Protein AF-A0A2H0FRG3-F1 (afdb_monomer_lite)

Sequence (1193 aa):
MKNILVAFLMLCFSNLIAKDKNEIYLINPIETPHGILLTNNFESTLYLLNNGNLEELISAPGCGRYIQVSPSGQLIGFKLIDSKTKLQAPAIYDLEKRTFTKLFDFVKNSGQVSFSSNNKIAFTIENELFIINGNEAIKFDFGFYTNRATISPNGKSVVFSNEQSELSILDLESQSIQKISDGEIEYFNATWSPNNLMLAFQSVDAKINLYNLNSQNISFVGNGENPKWKSDSKSIVFFNKEIDFENVRLINSDIFEYNIEKSELSKITDSQNSFEMNPNYSQNGNIIYQNYSNNEIIQINSKSNSETIFRLEKNLEANIFYSNNKLENPDQIKGLEQWQHIHQVFSSRDSGPWIKDPVNGRHQGYLACGATSAMEIIASYNILPPDPIYTHGYTSQYGKYLSDVYTYNNYTYNNFTINPNGNPGFTSGAHGYMWNNGSPNSNSEEFFEKHGIDATHSASITWAKVKAELDMEFPYMLCTTSLTDGHIVVAIGQYGDGHSLYCNDPYGDKNAGNYGGILNGKNAIYDWADANTGHITITPVVWGVTARYTRTLKIVNTYPADNETDVSTSVNPQINFYGEVNPFTVESKIQLFDNSGFPLLINYDLSKCADGTVTIIPTQKLKENSTYSMIIYNGIEGANGILSNQNTKITFTTGESFDVVGSVLDNFEAINDWQMLTSGVDANATFMTIGNENVFSGSNSAKLDYKFTTSSGGYTRILYSPELVLDLHNENSVGIWVFGDNSESILQYWFTDQNSTLLMGFQGTINWVGWKFRTFDLGSIENVSSLKFNSFAIRQAVSGKNSGTLFFDNLTLFNTPLQIVSLFPENNESNISVDASIVLEFNKPVDGASVENAIQIVPQINGVFLWNSENTILTFKPNSIFEANTNYFVAVDTSANSLSGVKLNSKVTFSFKTERNSLSLNSVYPENESRNVSIKPDIILSFDGAISSLTLPGNVLFQDSDGNNIQISVDQSEYASGKVKFSPANPLAESSVYKIVLSEKVGDTKGLTLNQNFEFTFITEANKYVTGTIYDTFESNSGWSNPTETENSVGLDNLLSQFIISNAKFKNGKYSGKLAYKFLGIDAVCRTSNNGFPKLSTDIDFGIWIYGDNSQNVLEYWFVNDNSSIEKIVVDTINWTGWKLKSIVPSYFTNSDSLKLNSVVIKQTELGNNSGAIYLDDLQSDIVLILSVNDSK

Radius of gyration: 36.74 Å; chains: 1; bounding box: 86×92×99 Å

Foldseek 3Di:
DVVVVVVVVVVVCVVPVQPDDQLWFWFAWDDAPLATWIAILLCQWIWGQDPQDIHTLDGAFNFNPPWDAEPNRFKIWGKHADLPVLWIFTKIAGSVVSDIDTPDDTAQDKATWEAALQGWIWIDGAQWIWTDDPPDIDIDGLVGDWRAFYAYNVRQKTWTQHPLQFIWIQGPPVRDIGTLDDSLWHWFPWDAQNVRQKIWIATLQQWIWMAGPVVSDIDTQGGFDDWEADNVSQKIKTKHFDFPLLQLATQEMFIWMQGPVVRDIDTLDDDGPWHWHNWYADPVRWIWTATPNQSFIWTAGPVRDIDTPYGDPDRDDPPQSPQDPPVPPLCPPPLQVLFDFAAQCFLEQQDDPCCPPPQQHHADSVQQQLLRQLQRQLVSLVLDFFDWDHGPHDIDRNSCQSTHWDDDLNDIQRAFDADPVRHGHGGTHSNNQQNPVHHSLPRVCVVLVSSVWHKDKDQRDDLNVQQLCLVVQWKKWWWFPSLDNTGIWIFRHADRSRQKTQIQGNQAASSNSPTNNDDHSHRHIAGERSDRSSGHHRGSTRMIMTTDDDLAWAFPAKPVGFAAEQAALQAWIKTATDAAWDPVFFPVFKWKAWPVRHTFDWDWDCVCSRRRMITIGGPDRHDAQTKMKMKGHWAGAGPVGHIHDDIDIGMYTHHDDPPFPFAQPDFAPDCPQKDKDWDQWDPVQWDKDWDQPQHPDDRIWIKTWTFGNDLFWIKMKIWGPPWAWDDDDLFKKKKKKKAADQFQWKKWWWKAAPVRDIDTFDIDTRRGGGIDIDMGRPNVDPDGPIITGTIMMTTDDNPGDRIDMMIIGGGGIGGDAKEFPDWPPDFAAEAAALFDKIKTFIPAAWPVVQQVVQKDKPVDFDFDWDADPRNGMTITGTPGGHDAQDKMKMKGQQSTAHPVGRTYPHIDIGIYTHHHQAKAWPDWPPAFAAEAAALKFKIKTAIPAAWDPVQPVVQKFKAFPVRDGFAKDWDPPCNRVRMTIIIGPDGHDAQGKMKIKGAQSGDHPVRHGNNHIDMGMYTHHDPFKDAAAFPDFLPDPPAKDFQVPDPPQPQWDPVFFGWDWDQPDHDDDRIWIKGKTAGRDAFGKRKIWGQPFDKDFLQKKWWWWKFADLFQWWKWWWKAAPVRDIFIGTQDGRNTGDIDIGIDRRVVRDPGRIITTTIIMTTADPSGDSIDMMTIGRTHIRMDGPDDPPPPD

Structure (mmCIF, N/CA/C/O backbone):
data_AF-A0A2H0FRG3-F1
#
_entry.id   AF-A0A2H0FRG3-F1
#
loop_
_atom_site.group_PDB
_atom_site.id
_atom_site.type_symbol
_atom_site.label_atom_id
_atom_site.label_alt_id
_atom_site.label_comp_id
_atom_site.label_asym_id
_atom_site.label_entity_id
_atom_site.label_seq_id
_atom_site.pdbx_PDB_ins_code
_atom_site.Cartn_x
_atom_site.Cartn_y
_atom_site.Cartn_z
_atom_site.occupancy
_atom_site.B_iso_or_equiv
_atom_site.auth_seq_id
_atom_site.auth_comp_id
_atom_site.auth_asym_id
_atom_site.auth_atom_id
_atom_site.pdbx_PDB_model_num
ATOM 1 N N . MET A 1 1 ? 24.159 33.393 44.297 1.00 29.38 1 MET A N 1
ATOM 2 C CA . MET A 1 1 ? 24.444 32.057 44.878 1.00 29.38 1 MET A CA 1
ATOM 3 C C . MET A 1 1 ? 23.384 30.999 44.549 1.00 29.38 1 MET A C 1
ATOM 5 O O . MET A 1 1 ? 23.794 29.885 44.265 1.00 29.38 1 MET A O 1
ATOM 9 N N . LYS A 1 2 ? 22.074 31.308 44.479 1.00 24.69 2 LYS A N 1
ATOM 10 C CA . LYS A 1 2 ? 21.036 30.341 44.038 1.00 24.69 2 LYS A CA 1
ATOM 11 C C . LYS A 1 2 ? 21.211 29.820 42.594 1.00 24.69 2 LYS A C 1
ATOM 13 O O . LYS A 1 2 ? 21.033 28.632 42.374 1.00 24.69 2 LYS A O 1
ATOM 18 N N . ASN A 1 3 ? 21.695 30.643 41.658 1.00 28.20 3 ASN A N 1
ATOM 19 C CA . ASN A 1 3 ? 21.926 30.216 40.260 1.00 28.20 3 ASN A CA 1
ATOM 20 C C . ASN A 1 3 ? 23.206 29.378 40.057 1.00 28.20 3 ASN A C 1
ATOM 22 O O . ASN A 1 3 ? 23.364 28.733 39.029 1.00 28.20 3 ASN A O 1
ATOM 26 N N . ILE A 1 4 ? 24.113 29.359 41.043 1.00 29.39 4 ILE A N 1
ATOM 27 C CA . ILE A 1 4 ? 25.361 28.576 40.989 1.00 29.39 4 ILE A CA 1
ATOM 28 C C . ILE A 1 4 ? 25.097 27.121 41.408 1.00 29.39 4 ILE A C 1
ATOM 30 O O . ILE A 1 4 ? 25.726 26.208 40.883 1.00 29.39 4 ILE A O 1
ATOM 34 N N . LEU A 1 5 ? 24.116 26.892 42.292 1.00 26.34 5 LEU A N 1
ATOM 35 C CA . LEU A 1 5 ? 23.714 25.543 42.699 1.00 26.34 5 LEU A CA 1
ATOM 36 C C . LEU A 1 5 ? 22.980 24.802 41.566 1.00 26.34 5 LEU A C 1
ATOM 38 O O . LEU A 1 5 ? 23.221 23.619 41.365 1.00 26.34 5 LEU A O 1
ATOM 42 N N . VAL A 1 6 ? 22.162 25.513 40.779 1.00 32.22 6 VAL A N 1
ATOM 43 C CA . VAL A 1 6 ? 21.428 24.952 39.626 1.00 32.22 6 VAL A CA 1
ATOM 44 C C . VAL A 1 6 ? 22.388 24.506 38.512 1.00 32.22 6 VAL A C 1
ATOM 46 O O . VAL A 1 6 ? 22.225 23.423 37.962 1.00 32.22 6 VAL A O 1
ATOM 49 N N . ALA A 1 7 ? 23.455 25.268 38.245 1.00 29.62 7 ALA A N 1
ATOM 50 C CA . ALA A 1 7 ? 24.466 24.902 37.247 1.00 29.62 7 ALA A CA 1
ATOM 51 C C . ALA A 1 7 ? 25.395 23.754 37.700 1.00 29.62 7 ALA A C 1
ATOM 53 O O . ALA A 1 7 ? 25.840 22.958 36.876 1.00 29.62 7 ALA A O 1
ATOM 54 N N . PHE A 1 8 ? 25.674 23.626 39.004 1.00 26.48 8 PHE A N 1
ATOM 55 C CA . PHE A 1 8 ? 26.474 22.510 39.528 1.00 26.48 8 PHE A CA 1
ATOM 56 C C . PHE A 1 8 ? 25.659 21.205 39.622 1.00 26.48 8 PHE A C 1
ATOM 58 O O . PHE A 1 8 ? 26.207 20.123 39.425 1.00 26.48 8 PHE A O 1
ATOM 65 N N . LEU A 1 9 ? 24.337 21.298 39.824 1.00 28.34 9 LEU A N 1
ATOM 66 C CA . LEU A 1 9 ? 23.408 20.166 39.710 1.00 28.34 9 LEU A CA 1
ATOM 67 C C . LEU A 1 9 ? 23.249 19.679 38.250 1.00 28.34 9 LEU A C 1
ATOM 69 O O . LEU A 1 9 ? 23.173 18.471 38.036 1.00 28.34 9 LEU A O 1
ATOM 73 N N . MET A 1 10 ? 23.329 20.562 37.240 1.00 33.84 10 MET A N 1
ATOM 74 C CA . MET A 1 10 ? 23.322 20.176 35.809 1.00 33.84 10 MET A CA 1
ATOM 75 C C . MET A 1 10 ? 24.517 19.293 35.384 1.00 33.84 10 MET A C 1
ATOM 77 O O . MET A 1 10 ? 24.381 18.454 34.491 1.00 33.84 10 MET A O 1
ATOM 81 N N . LEU A 1 11 ? 25.686 19.445 36.021 1.00 29.55 11 LEU A N 1
ATOM 82 C CA . LEU A 1 11 ? 26.899 18.667 35.708 1.00 29.55 11 LEU A CA 1
ATOM 83 C C . LEU A 1 11 ? 26.908 17.267 36.339 1.00 29.55 11 LEU A C 1
ATOM 85 O O . LEU A 1 11 ? 27.545 16.360 35.800 1.00 29.55 11 LEU A O 1
ATOM 89 N N . CYS A 1 12 ? 26.188 17.083 37.447 1.00 25.30 12 CYS A N 1
ATOM 90 C CA . CYS A 1 12 ? 26.030 15.775 38.078 1.00 25.30 12 CYS A CA 1
ATOM 91 C C . CYS A 1 12 ? 24.856 14.988 37.483 1.00 25.30 12 CYS A C 1
ATOM 93 O O . CYS A 1 12 ? 24.978 13.779 37.338 1.00 25.30 12 CYS A O 1
ATOM 95 N N . PHE A 1 13 ? 23.763 15.630 37.055 1.00 27.58 13 PHE A N 1
ATOM 96 C CA . PHE A 1 13 ? 22.632 14.898 36.470 1.00 27.58 13 PHE A CA 1
ATOM 97 C C . PHE A 1 13 ? 22.885 14.420 35.030 1.00 27.58 13 PHE A C 1
ATOM 99 O O . PHE A 1 13 ? 22.514 13.302 34.700 1.00 27.58 13 PHE A O 1
ATOM 106 N N . SER A 1 14 ? 23.617 15.164 34.195 1.00 31.12 14 SER A N 1
ATOM 107 C CA . SER A 1 14 ? 23.943 14.696 32.832 1.00 31.12 14 SER A CA 1
ATOM 108 C C . SER A 1 14 ? 24.952 13.534 32.789 1.00 31.12 14 SER A C 1
ATOM 110 O O . SER A 1 14 ? 24.927 12.747 31.850 1.00 31.12 14 SER A O 1
ATOM 112 N N . ASN A 1 15 ? 25.796 13.370 33.818 1.00 25.81 15 ASN A N 1
ATOM 113 C CA . ASN A 1 15 ? 26.739 12.245 33.921 1.00 25.81 15 ASN A CA 1
ATOM 114 C C . ASN A 1 15 ? 26.262 11.091 34.826 1.00 25.81 15 ASN A C 1
ATOM 116 O O . ASN A 1 15 ? 26.867 10.022 34.773 1.00 25.81 15 ASN A O 1
ATOM 120 N N . LEU A 1 16 ? 25.205 11.268 35.634 1.00 23.33 16 LEU A N 1
ATOM 121 C CA . LEU A 1 16 ? 24.588 10.171 36.400 1.00 23.33 16 LEU A CA 1
ATOM 122 C C . LEU A 1 16 ? 23.339 9.565 35.739 1.00 23.33 16 LEU A C 1
ATOM 124 O O . LEU A 1 16 ? 23.011 8.424 36.048 1.00 23.33 16 LEU A O 1
ATOM 128 N N . ILE A 1 17 ? 22.648 10.257 34.825 1.00 30.38 17 ILE A N 1
ATOM 129 C CA . ILE A 1 17 ? 21.410 9.713 34.226 1.00 30.38 17 ILE A CA 1
ATOM 130 C C . ILE A 1 17 ? 21.685 8.607 33.190 1.00 30.38 17 ILE A C 1
ATOM 132 O O . ILE A 1 17 ? 20.852 7.726 33.019 1.00 30.38 17 ILE A O 1
ATOM 136 N N . ALA A 1 18 ? 22.861 8.574 32.558 1.00 31.59 18 ALA A N 1
ATOM 137 C CA . ALA A 1 18 ? 23.163 7.586 31.516 1.00 31.59 18 ALA A CA 1
ATOM 138 C C . ALA A 1 18 ? 23.669 6.222 32.038 1.00 31.59 18 ALA A C 1
ATOM 140 O O . ALA A 1 18 ? 24.062 5.381 31.233 1.00 31.59 18 ALA A O 1
ATOM 141 N N . LYS A 1 19 ? 23.720 5.986 33.360 1.00 28.69 19 LYS A N 1
ATOM 142 C CA . LYS A 1 19 ? 24.223 4.709 33.906 1.00 28.69 19 LYS A CA 1
ATOM 143 C C . LYS A 1 19 ? 23.369 4.013 34.967 1.00 28.69 19 LYS A C 1
ATOM 145 O O . LYS A 1 19 ? 23.682 2.866 35.248 1.00 28.69 19 LYS A O 1
ATOM 150 N N . ASP A 1 20 ? 22.314 4.634 35.504 1.00 30.34 20 ASP A N 1
ATOM 151 C CA . ASP A 1 20 ? 21.546 4.049 36.627 1.00 30.34 20 ASP A CA 1
ATOM 152 C C . ASP A 1 20 ? 20.023 4.340 36.616 1.00 30.34 20 ASP A C 1
ATOM 154 O O . ASP A 1 20 ? 19.362 4.226 37.648 1.00 30.34 20 ASP A O 1
ATOM 158 N N . LYS A 1 21 ? 19.414 4.696 35.474 1.00 45.94 21 LYS A N 1
ATOM 159 C CA . LYS A 1 21 ? 17.942 4.655 35.339 1.00 45.94 21 LYS A CA 1
ATOM 160 C C . LYS A 1 21 ? 17.526 3.354 34.663 1.00 45.94 21 LYS A C 1
ATOM 162 O O . LYS A 1 21 ? 18.098 3.006 33.635 1.00 45.94 21 LYS A O 1
ATOM 167 N N . ASN A 1 22 ? 16.532 2.663 35.227 1.00 51.41 22 ASN A N 1
ATOM 168 C CA . ASN A 1 22 ? 15.923 1.506 34.575 1.00 51.41 22 ASN A CA 1
ATOM 169 C C . ASN A 1 22 ? 15.453 1.930 33.174 1.00 51.41 22 ASN A C 1
ATOM 171 O O . ASN A 1 22 ? 14.600 2.808 33.057 1.00 51.41 22 ASN A O 1
ATOM 175 N N . GLU A 1 23 ? 16.002 1.311 32.127 1.00 66.31 23 GLU A N 1
ATOM 176 C CA . GLU A 1 23 ? 15.593 1.529 30.727 1.00 66.31 23 GLU A CA 1
ATOM 177 C C . GLU A 1 23 ? 14.115 1.147 30.504 1.00 66.31 23 GLU A C 1
ATOM 179 O O . GLU A 1 23 ? 13.461 1.600 29.563 1.00 66.31 23 GLU A O 1
ATOM 184 N N . ILE A 1 24 ? 13.579 0.348 31.431 1.00 79.81 24 ILE A N 1
ATOM 185 C CA . ILE A 1 24 ? 12.217 -0.159 31.433 1.00 79.81 24 ILE A CA 1
ATOM 186 C C . ILE A 1 24 ? 11.452 0.385 32.631 1.00 79.81 24 ILE A C 1
ATOM 188 O O . ILE A 1 24 ? 11.872 0.248 33.784 1.00 79.81 24 ILE A O 1
ATOM 192 N N . TYR A 1 25 ? 10.278 0.929 32.347 1.00 87.94 25 TYR A N 1
ATOM 193 C CA . TYR A 1 25 ? 9.313 1.376 33.340 1.00 87.94 25 TYR A CA 1
ATOM 194 C C . TYR A 1 25 ? 7.906 0.921 32.955 1.00 87.94 25 TYR A C 1
ATOM 196 O O . TYR A 1 25 ? 7.640 0.573 31.803 1.00 87.94 25 TYR A O 1
ATOM 204 N N . LEU A 1 26 ? 7.013 0.887 33.944 1.00 92.31 26 LEU A N 1
ATOM 205 C CA . LEU A 1 26 ? 5.639 0.418 33.781 1.00 92.31 26 LEU A CA 1
ATOM 206 C C . LEU A 1 26 ? 4.704 1.595 33.510 1.00 92.31 26 LEU A C 1
ATOM 208 O O . LEU A 1 26 ? 4.798 2.625 34.174 1.00 92.31 26 LEU A O 1
ATOM 212 N N . ILE A 1 27 ? 3.798 1.416 32.557 1.00 93.00 27 ILE A N 1
ATOM 213 C CA . ILE A 1 27 ? 2.823 2.408 32.103 1.00 93.00 27 ILE A CA 1
ATOM 214 C C . ILE A 1 27 ? 1.409 1.803 32.091 1.00 93.00 27 ILE A C 1
ATOM 216 O O . ILE A 1 27 ? 1.237 0.592 32.254 1.00 93.00 27 ILE A O 1
ATOM 220 N N . ASN A 1 28 ? 0.404 2.655 31.861 1.00 92.81 28 ASN A N 1
ATOM 221 C CA . ASN A 1 28 ? -1.009 2.289 31.686 1.00 92.81 28 ASN A CA 1
ATOM 222 C C . ASN A 1 28 ? -1.597 1.398 32.804 1.00 92.81 28 ASN A C 1
ATOM 224 O O . ASN A 1 28 ? -2.076 0.303 32.509 1.00 92.81 28 ASN A O 1
ATOM 228 N N . PRO A 1 29 ? -1.610 1.844 34.077 1.00 96.38 29 PRO A N 1
ATOM 229 C CA . PRO A 1 29 ? -2.309 1.132 35.145 1.00 96.38 29 PRO A CA 1
ATOM 230 C C . PRO A 1 29 ? -3.813 0.995 34.854 1.00 96.38 29 PRO A C 1
ATOM 232 O O . PRO A 1 29 ? -4.511 1.986 34.636 1.00 96.38 29 PRO A O 1
ATOM 235 N N . ILE A 1 30 ? -4.335 -0.234 34.891 1.00 96.12 30 ILE A N 1
ATOM 236 C CA . ILE A 1 30 ? -5.777 -0.521 34.790 1.00 96.12 30 ILE A CA 1
ATOM 237 C C . ILE A 1 30 ? -6.192 -1.438 35.942 1.00 96.12 30 ILE A C 1
ATOM 239 O O . ILE A 1 30 ? -5.756 -2.585 36.015 1.00 96.12 30 ILE A O 1
ATOM 243 N N . GLU A 1 31 ? -7.034 -0.950 36.854 1.00 95.50 31 GLU A N 1
ATOM 244 C CA . GLU A 1 31 ? -7.515 -1.756 37.982 1.00 95.50 31 GLU A CA 1
ATOM 245 C C . GLU A 1 31 ? -8.571 -2.778 37.534 1.00 95.50 31 GLU A C 1
ATOM 247 O O . GLU A 1 31 ? -9.571 -2.444 36.898 1.00 95.50 31 GLU A O 1
ATOM 252 N N . THR A 1 32 ? -8.372 -4.036 37.924 1.00 95.62 32 THR A N 1
ATOM 253 C CA . THR A 1 32 ? -9.302 -5.151 37.714 1.00 95.62 32 THR A CA 1
ATOM 254 C C . THR A 1 32 ? -9.607 -5.835 39.051 1.00 95.62 32 THR A C 1
ATOM 256 O O . THR A 1 32 ? -8.836 -5.686 40.002 1.00 95.62 32 THR A O 1
ATOM 259 N N . PRO A 1 33 ? -10.666 -6.662 39.149 1.00 94.12 33 PRO A N 1
ATOM 260 C CA . PRO A 1 33 ? -10.910 -7.480 40.340 1.00 94.12 33 PRO A CA 1
ATOM 261 C C . PRO A 1 33 ? -9.759 -8.441 40.701 1.00 94.12 33 PRO A C 1
ATOM 263 O O . PRO A 1 33 ? -9.723 -8.953 41.817 1.00 94.12 33 PRO A O 1
ATOM 266 N N . HIS A 1 34 ? -8.824 -8.698 39.776 1.00 94.69 34 HIS A N 1
ATOM 267 C CA . HIS A 1 34 ? -7.694 -9.614 39.961 1.00 94.69 34 HIS A CA 1
ATOM 268 C C . HIS A 1 34 ? -6.360 -8.910 40.275 1.00 94.69 34 HIS A C 1
ATOM 270 O O . HIS A 1 34 ? -5.370 -9.595 40.545 1.00 94.69 34 HIS A O 1
ATOM 276 N N . GLY A 1 35 ? -6.314 -7.575 40.233 1.00 95.38 35 GLY A N 1
ATOM 277 C CA . GLY A 1 35 ? -5.099 -6.771 40.394 1.00 95.38 35 GLY A CA 1
ATOM 278 C C . GLY A 1 35 ? -5.017 -5.620 39.389 1.00 95.38 35 GLY A C 1
ATOM 279 O O . GLY A 1 35 ? -5.967 -5.352 38.654 1.00 95.38 35 GLY A O 1
ATOM 280 N N . ILE A 1 36 ? -3.874 -4.939 39.344 1.00 96.94 36 ILE A N 1
ATOM 281 C CA . ILE A 1 36 ? -3.633 -3.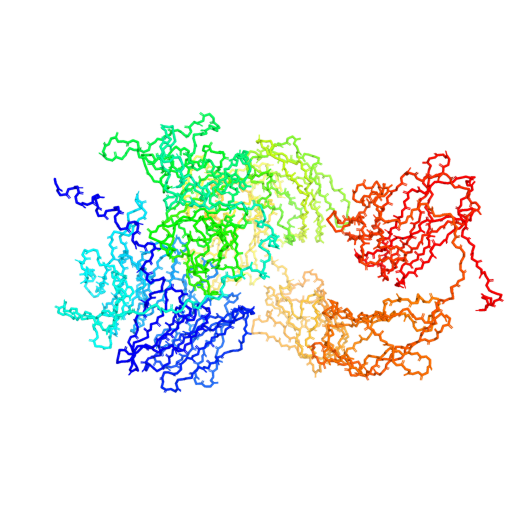811 38.434 1.00 96.94 36 ILE A CA 1
ATOM 282 C C . ILE A 1 36 ? -2.852 -4.311 37.220 1.00 96.94 36 ILE A C 1
ATOM 284 O O . ILE A 1 36 ? -1.741 -4.820 37.363 1.00 96.94 36 ILE A O 1
ATOM 288 N N . LEU A 1 37 ? -3.428 -4.162 36.031 1.00 97.44 37 LEU A N 1
ATOM 289 C CA . LEU A 1 37 ? -2.741 -4.430 34.772 1.00 97.44 37 LEU A CA 1
ATOM 290 C C . LEU A 1 37 ? -1.786 -3.299 34.438 1.00 97.44 37 LEU A C 1
ATOM 292 O O . LEU A 1 37 ? -2.111 -2.131 34.639 1.00 97.44 37 LEU A O 1
ATOM 296 N N . LEU A 1 38 ? -0.619 -3.671 33.930 1.00 96.38 38 LEU A N 1
ATOM 297 C CA . LEU A 1 38 ? 0.455 -2.768 33.542 1.00 96.38 38 LEU A CA 1
ATOM 298 C C . LEU A 1 38 ? 1.097 -3.288 32.256 1.00 96.38 38 LEU A C 1
ATOM 300 O O . LEU A 1 38 ? 1.058 -4.484 31.970 1.00 96.38 38 LEU A O 1
ATOM 304 N N . THR A 1 39 ? 1.747 -2.404 31.511 1.00 94.69 39 THR A N 1
ATOM 305 C CA . THR A 1 39 ? 2.654 -2.791 30.423 1.00 94.69 39 THR A CA 1
ATOM 306 C C . THR A 1 39 ? 3.988 -2.078 30.575 1.00 94.69 39 THR A C 1
ATOM 308 O O . THR A 1 39 ? 4.066 -1.046 31.237 1.00 94.69 39 THR A O 1
ATOM 311 N N . ASN A 1 40 ? 5.053 -2.613 29.981 1.00 91.44 40 ASN A N 1
ATOM 312 C CA . ASN A 1 40 ? 6.301 -1.863 29.846 1.00 91.44 40 ASN A CA 1
ATOM 313 C C . ASN A 1 40 ? 6.152 -0.696 28.844 1.00 91.44 40 ASN A C 1
ATOM 315 O O . ASN A 1 40 ? 5.205 -0.644 28.058 1.00 91.44 40 ASN A O 1
ATOM 319 N N . ASN A 1 41 ? 7.118 0.220 28.844 1.00 87.94 41 ASN A N 1
ATOM 320 C CA . ASN A 1 41 ? 7.208 1.373 27.938 1.00 87.94 41 ASN A CA 1
ATOM 321 C C . ASN A 1 41 ? 7.434 1.032 26.452 1.00 87.94 41 ASN A C 1
ATOM 323 O O . ASN A 1 41 ? 7.368 1.925 25.614 1.00 87.94 41 ASN A O 1
ATOM 327 N N . PHE A 1 42 ? 7.698 -0.236 26.131 1.00 88.62 42 PHE A N 1
ATOM 328 C CA . PHE A 1 42 ? 7.734 -0.760 24.760 1.00 88.62 42 PHE A CA 1
ATOM 329 C C . PHE A 1 42 ? 6.388 -1.349 24.323 1.00 88.62 42 PHE A C 1
ATOM 331 O O . PHE A 1 42 ? 6.250 -1.791 23.187 1.00 88.62 42 PHE A O 1
ATOM 338 N N . GLU A 1 43 ? 5.418 -1.414 25.240 1.00 92.62 43 GLU A N 1
ATOM 339 C CA . GLU A 1 43 ? 4.111 -2.039 25.042 1.00 92.62 43 GLU A CA 1
ATOM 340 C C . GLU A 1 43 ? 4.196 -3.499 24.571 1.00 92.62 43 GLU A C 1
ATOM 342 O O . GLU A 1 43 ? 3.301 -4.011 23.903 1.00 92.62 43 GLU A O 1
ATOM 347 N N . SER A 1 44 ? 5.285 -4.185 24.919 1.00 92.06 44 SER A N 1
ATOM 348 C CA . SER A 1 44 ? 5.623 -5.521 24.425 1.00 92.06 44 SER A CA 1
ATOM 349 C C . SER A 1 44 ? 5.384 -6.624 25.451 1.00 92.06 44 SER A C 1
ATOM 351 O O . SER A 1 44 ? 5.645 -7.797 25.188 1.00 92.06 44 SER A O 1
ATOM 353 N N . THR A 1 45 ? 4.977 -6.276 26.674 1.00 93.88 45 THR A N 1
ATOM 354 C CA . THR A 1 45 ? 4.746 -7.249 27.746 1.00 93.88 45 THR A CA 1
ATOM 355 C C . THR A 1 45 ? 3.662 -6.764 28.697 1.00 93.88 45 THR A C 1
ATOM 357 O O . THR A 1 45 ? 3.753 -5.658 29.228 1.00 93.88 45 THR A O 1
ATOM 360 N N . LEU A 1 46 ? 2.657 -7.611 28.926 1.00 95.62 46 LEU A N 1
ATOM 361 C CA . LEU A 1 46 ? 1.582 -7.386 29.887 1.00 95.62 46 LEU A CA 1
ATOM 362 C C . LEU A 1 46 ? 1.933 -7.988 31.245 1.00 95.62 46 LEU A C 1
ATOM 364 O O . LEU A 1 46 ? 2.314 -9.156 31.338 1.00 95.62 46 LEU A O 1
ATOM 368 N N . TYR A 1 47 ? 1.718 -7.205 32.297 1.00 95.62 47 TYR A N 1
ATOM 369 C CA . TYR A 1 47 ? 1.931 -7.599 33.682 1.00 95.62 47 TYR A CA 1
ATOM 370 C C . TYR A 1 47 ? 0.655 -7.457 34.506 1.00 95.62 47 TYR A C 1
ATOM 372 O O . TYR A 1 47 ? -0.165 -6.570 34.265 1.00 95.62 47 TYR A O 1
ATOM 380 N N . LEU A 1 48 ? 0.530 -8.290 35.536 1.00 96.88 48 LEU A N 1
ATOM 381 C CA . LEU A 1 48 ? -0.460 -8.154 36.593 1.00 96.88 48 LEU A CA 1
ATOM 382 C C . LEU A 1 48 ? 0.238 -7.899 37.927 1.00 96.88 48 LEU A C 1
ATOM 384 O O . LEU A 1 48 ? 0.996 -8.730 38.424 1.00 96.88 48 LEU A O 1
ATOM 388 N N . LEU A 1 49 ? -0.060 -6.757 38.532 1.00 96.50 49 LEU A N 1
ATOM 389 C CA . LEU A 1 49 ? 0.348 -6.422 39.886 1.00 96.50 49 LEU A CA 1
ATOM 390 C C . LEU A 1 49 ? -0.741 -6.855 40.875 1.00 96.50 49 LEU A C 1
ATOM 392 O O . LEU A 1 49 ? -1.849 -6.316 40.869 1.00 96.50 49 LEU A O 1
ATOM 396 N N . ASN A 1 50 ? -0.416 -7.794 41.762 1.00 93.62 50 ASN A N 1
ATOM 397 C CA . ASN A 1 50 ? -1.315 -8.266 42.812 1.00 93.62 50 ASN A CA 1
ATOM 398 C C . ASN A 1 50 ? -0.568 -8.392 44.149 1.00 93.62 50 ASN A C 1
ATOM 400 O O . ASN A 1 50 ? 0.433 -9.101 44.243 1.00 93.62 50 ASN A O 1
ATOM 404 N N . ASN A 1 51 ? -1.046 -7.699 45.189 1.00 88.06 51 ASN A N 1
ATOM 405 C CA . ASN A 1 51 ? -0.452 -7.685 46.535 1.00 88.06 51 ASN A CA 1
ATOM 406 C C . ASN A 1 51 ? 1.067 -7.399 46.547 1.00 88.06 51 ASN A C 1
ATOM 408 O O . ASN A 1 51 ? 1.824 -8.036 47.279 1.00 88.06 51 ASN A O 1
ATOM 412 N N . GLY A 1 52 ? 1.519 -6.462 45.706 1.00 86.81 52 GLY A N 1
ATOM 413 C CA . GLY A 1 52 ? 2.933 -6.089 45.571 1.00 86.81 52 GLY A CA 1
ATOM 414 C C . GLY A 1 52 ? 3.783 -7.050 44.729 1.00 86.81 52 GLY A C 1
ATOM 415 O O . GLY A 1 52 ? 4.959 -6.772 44.510 1.00 86.81 52 GLY A O 1
ATOM 416 N N . ASN A 1 53 ? 3.212 -8.154 44.236 1.00 90.94 53 ASN A N 1
ATOM 417 C CA . ASN A 1 53 ? 3.877 -9.070 43.314 1.00 90.94 53 ASN A CA 1
ATOM 418 C C . ASN A 1 53 ? 3.526 -8.726 41.861 1.00 90.94 53 ASN A C 1
ATOM 420 O O . ASN A 1 53 ? 2.347 -8.598 41.535 1.00 90.94 53 ASN A O 1
ATOM 424 N N . LEU A 1 54 ? 4.540 -8.608 41.003 1.00 93.69 54 LEU A N 1
ATOM 425 C CA . LEU A 1 54 ? 4.387 -8.328 39.576 1.00 93.69 54 LEU A CA 1
ATOM 426 C C . LEU A 1 54 ? 4.568 -9.630 38.779 1.00 93.69 54 LEU A C 1
ATOM 428 O O . LEU A 1 54 ? 5.664 -10.187 38.740 1.00 93.69 54 LEU A O 1
ATOM 432 N N . GLU A 1 55 ? 3.489 -10.120 38.176 1.00 93.88 55 GLU A N 1
ATOM 433 C CA . GLU A 1 55 ? 3.433 -11.343 37.364 1.00 93.88 55 GLU A CA 1
ATOM 434 C C . GLU A 1 55 ? 3.433 -10.978 35.873 1.00 93.88 55 GLU A C 1
ATOM 436 O O . GLU A 1 55 ? 2.636 -10.145 35.453 1.00 93.88 55 GLU A O 1
ATOM 441 N N . GLU A 1 56 ? 4.300 -11.592 35.064 1.00 94.62 56 GLU A N 1
ATOM 442 C CA . GLU A 1 56 ? 4.220 -11.492 33.600 1.00 94.62 56 GLU A CA 1
ATOM 443 C C . GLU A 1 56 ? 3.094 -12.393 33.079 1.00 94.62 56 GLU A C 1
ATOM 445 O O . GLU A 1 56 ? 3.060 -13.586 33.382 1.00 94.62 56 GLU A O 1
ATOM 450 N N . LEU A 1 57 ? 2.172 -11.827 32.297 1.00 94.88 57 LEU A N 1
ATOM 451 C CA . LEU A 1 57 ? 1.046 -12.557 31.713 1.00 94.88 57 LEU A CA 1
ATOM 452 C C . LEU A 1 57 ? 1.361 -13.059 30.303 1.00 94.88 57 LEU A C 1
ATOM 454 O O . LEU A 1 57 ? 1.111 -14.221 29.983 1.00 94.88 57 LEU A O 1
ATOM 458 N N . ILE A 1 58 ? 1.861 -12.165 29.449 1.00 94.00 58 ILE A N 1
ATOM 459 C CA . ILE A 1 58 ? 2.220 -12.457 28.061 1.00 94.00 58 ILE A CA 1
ATOM 460 C C . ILE A 1 58 ? 3.240 -11.439 27.553 1.00 94.00 58 ILE A C 1
ATOM 462 O O . ILE A 1 58 ? 3.148 -10.251 27.869 1.00 94.00 58 ILE A O 1
ATOM 466 N N . SER A 1 59 ? 4.175 -11.911 26.730 1.00 93.56 59 SER A N 1
ATOM 467 C CA . SER A 1 59 ? 5.141 -11.081 26.019 1.00 93.56 59 SER A CA 1
ATOM 468 C C . SER A 1 59 ? 5.080 -11.355 24.519 1.00 93.56 59 SER A C 1
ATOM 470 O O . SER A 1 59 ? 5.281 -12.487 24.071 1.00 93.56 59 SER A O 1
ATOM 472 N N . ALA A 1 60 ? 4.758 -10.320 23.749 1.00 93.94 60 ALA A N 1
ATOM 473 C CA . ALA A 1 60 ? 4.707 -10.329 22.293 1.00 93.94 60 ALA A CA 1
ATOM 474 C C . ALA A 1 60 ? 4.798 -8.881 21.770 1.00 93.94 60 ALA A C 1
ATOM 476 O O . ALA A 1 60 ? 4.429 -7.950 22.491 1.00 93.94 60 ALA A O 1
ATOM 477 N N . PRO A 1 61 ? 5.260 -8.655 20.526 1.00 93.06 61 PRO A N 1
ATOM 478 C CA . PRO A 1 61 ? 5.287 -7.320 19.934 1.00 93.06 61 PRO A CA 1
ATOM 479 C C . PRO A 1 61 ? 3.937 -6.597 20.065 1.00 93.06 61 PRO A C 1
ATOM 481 O O . PRO A 1 61 ? 2.907 -7.140 19.668 1.00 93.06 61 PRO A O 1
ATOM 484 N N . GLY A 1 62 ? 3.942 -5.391 20.642 1.00 92.56 62 GLY A N 1
ATOM 485 C CA . GLY A 1 62 ? 2.766 -4.517 20.747 1.00 92.56 62 GLY A CA 1
ATOM 486 C C . GLY A 1 62 ? 1.576 -5.044 21.559 1.00 92.56 62 GLY A C 1
ATOM 487 O O . GLY A 1 62 ? 0.500 -4.446 21.495 1.00 92.56 62 GLY A O 1
ATOM 488 N N . CYS A 1 63 ? 1.709 -6.144 22.311 1.00 94.88 63 CYS A N 1
ATOM 489 C CA . CYS A 1 63 ? 0.575 -6.767 23.006 1.00 94.88 63 CYS A CA 1
ATOM 490 C C . CYS A 1 63 ? 0.004 -5.921 24.158 1.00 94.88 63 CYS A C 1
ATOM 492 O O . CYS A 1 63 ? -1.127 -6.142 24.582 1.00 94.88 63 CYS A O 1
ATOM 494 N N . GLY A 1 64 ? 0.785 -4.974 24.681 1.00 94.62 64 GLY A N 1
ATOM 495 C CA . GLY A 1 64 ? 0.380 -4.023 25.715 1.00 94.62 64 GLY A CA 1
ATOM 496 C C . GLY A 1 64 ? -0.317 -2.770 25.183 1.00 94.62 64 GLY A C 1
ATOM 497 O O . GLY A 1 64 ? -0.869 -2.000 25.971 1.00 94.62 64 GLY A O 1
ATOM 498 N N . ARG A 1 65 ? -0.321 -2.568 23.861 1.00 93.44 65 ARG A N 1
ATOM 499 C CA . ARG A 1 65 ? -0.898 -1.386 23.218 1.00 93.44 65 ARG A CA 1
ATOM 500 C C . ARG A 1 65 ? -2.402 -1.548 23.024 1.00 93.44 65 ARG A C 1
ATOM 502 O O . ARG A 1 65 ? -2.869 -2.621 22.650 1.00 93.44 65 ARG A O 1
ATOM 509 N N . TYR A 1 66 ? -3.159 -0.473 23.251 1.00 93.75 66 TYR A N 1
ATOM 510 C CA . TYR A 1 66 ? -4.627 -0.387 23.105 1.00 93.75 66 TYR A CA 1
ATOM 511 C C . TYR A 1 66 ? -5.432 -1.527 23.740 1.00 93.75 66 TYR A C 1
ATOM 513 O O . TYR A 1 66 ? -6.534 -1.828 23.274 1.00 93.75 66 TYR A O 1
ATOM 521 N N . ILE A 1 67 ? -4.913 -2.151 24.798 1.00 95.62 67 ILE A N 1
ATOM 522 C CA . ILE A 1 67 ? -5.641 -3.209 25.493 1.00 95.62 67 ILE A CA 1
ATOM 523 C C . ILE A 1 67 ? -6.988 -2.701 26.002 1.00 95.62 67 ILE A C 1
ATOM 525 O O . ILE A 1 67 ? -7.118 -1.563 26.469 1.00 95.62 67 ILE A O 1
ATOM 529 N N . GLN A 1 68 ? -7.990 -3.571 25.950 1.00 94.88 68 GLN A N 1
ATOM 530 C CA . GLN A 1 68 ? -9.280 -3.330 26.583 1.00 94.88 68 GLN A CA 1
ATOM 531 C C . GLN A 1 68 ? -9.573 -4.410 27.606 1.00 94.88 68 GLN A C 1
ATOM 533 O O . GLN A 1 68 ? -9.222 -5.573 27.427 1.00 94.88 68 GLN A O 1
ATOM 538 N N . VAL A 1 69 ? -10.241 -4.017 28.683 1.00 95.25 69 VAL A N 1
ATOM 539 C CA . VAL A 1 69 ? -10.714 -4.940 29.710 1.00 95.25 69 VAL A CA 1
ATOM 540 C C . VAL A 1 69 ? -12.218 -5.111 29.535 1.00 95.25 69 VAL A C 1
ATOM 542 O O . VAL A 1 69 ? -12.933 -4.131 29.320 1.00 95.25 69 VAL A O 1
ATOM 545 N N . SER A 1 70 ? -12.705 -6.350 29.610 1.00 95.25 70 SER A N 1
ATOM 546 C CA . SER A 1 70 ? -14.141 -6.624 29.563 1.00 95.25 70 SER A CA 1
ATOM 547 C C . SER A 1 70 ? -14.877 -5.924 30.713 1.00 95.25 70 SER A C 1
ATOM 549 O O . SER A 1 70 ? -14.288 -5.688 31.768 1.00 95.25 70 SER A O 1
ATOM 551 N N . PRO A 1 71 ? -16.191 -5.662 30.592 1.00 92.12 71 PRO A N 1
ATOM 552 C CA . PRO A 1 71 ? -16.967 -5.024 31.661 1.00 92.12 71 PRO A CA 1
ATOM 553 C C . PRO A 1 71 ? -16.888 -5.736 33.021 1.00 92.12 71 PRO A C 1
ATOM 555 O O . PRO A 1 71 ? -17.001 -5.095 34.061 1.00 92.12 71 PRO A O 1
ATOM 558 N N . SER A 1 72 ? -16.687 -7.059 33.025 1.00 92.25 72 SER A N 1
ATOM 559 C CA . SER A 1 72 ? -16.499 -7.855 34.244 1.00 92.25 72 SER A CA 1
ATOM 560 C C . SER A 1 72 ? -15.127 -7.681 34.903 1.00 92.25 72 SER A C 1
ATOM 562 O O . SER A 1 72 ? -14.948 -8.100 36.043 1.00 92.25 72 SER A O 1
ATOM 564 N N . GLY A 1 73 ? -14.143 -7.118 34.199 1.00 93.31 73 GLY A N 1
ATOM 565 C CA . GLY A 1 73 ? -12.759 -7.056 34.659 1.00 93.31 73 GLY A CA 1
ATOM 566 C C . GLY A 1 73 ? -11.972 -8.363 34.500 1.00 93.31 73 GLY A C 1
ATOM 567 O O . GLY A 1 73 ? -10.841 -8.434 34.967 1.00 93.31 73 GLY A O 1
ATOM 568 N N . GLN A 1 74 ? -12.557 -9.400 33.887 1.00 95.38 74 GLN A N 1
ATOM 569 C CA . GLN A 1 74 ? -11.955 -10.737 33.795 1.00 95.38 74 GLN A CA 1
ATOM 570 C C . GLN A 1 74 ? -11.112 -10.944 32.532 1.00 95.38 74 GLN A C 1
ATOM 572 O O . GLN A 1 74 ? -10.098 -11.637 32.581 1.00 95.38 74 GLN A O 1
ATOM 577 N N . LEU A 1 75 ? -11.546 -10.400 31.393 1.00 97.00 75 LEU A N 1
ATOM 578 C CA . LEU A 1 75 ? -10.919 -10.650 30.098 1.00 97.00 75 LEU A CA 1
ATOM 579 C C . LEU A 1 75 ? -10.127 -9.427 29.645 1.00 97.00 75 LEU A C 1
ATOM 581 O O . LEU A 1 75 ? -10.614 -8.302 29.744 1.00 97.00 75 LEU A O 1
ATOM 585 N N . ILE A 1 76 ? -8.937 -9.661 29.099 1.00 98.00 76 ILE A N 1
ATOM 586 C CA . ILE A 1 76 ? -8.121 -8.648 28.424 1.00 98.00 76 ILE A CA 1
ATOM 587 C C . ILE A 1 76 ? -8.163 -8.944 26.937 1.00 98.00 76 ILE A C 1
ATOM 589 O O . ILE A 1 76 ? -7.719 -10.007 26.521 1.00 98.00 76 ILE A O 1
ATOM 593 N N . GLY A 1 77 ? -8.673 -8.013 26.149 1.00 97.62 77 GLY A N 1
ATOM 594 C CA . GLY A 1 77 ? -8.589 -8.032 24.698 1.00 97.62 77 GLY A CA 1
ATOM 595 C C . GLY A 1 77 ? -7.298 -7.361 24.249 1.00 97.62 77 GLY A C 1
ATOM 596 O O . GLY A 1 77 ? -7.001 -6.249 24.687 1.00 97.62 77 GLY A O 1
ATOM 597 N N . PHE A 1 78 ? -6.532 -8.042 23.402 1.00 97.19 78 PHE A N 1
ATOM 598 C CA . PHE A 1 78 ? -5.261 -7.553 22.877 1.00 97.19 78 PHE A CA 1
ATOM 599 C C . PHE A 1 78 ? -4.976 -8.140 21.489 1.00 97.19 78 PHE A C 1
ATOM 601 O O . PHE A 1 78 ? -5.618 -9.098 21.051 1.00 97.19 78 PHE A O 1
ATOM 608 N N . LYS A 1 79 ? -3.983 -7.577 20.802 1.00 95.81 79 LYS A N 1
ATOM 609 C CA . LYS A 1 79 ? -3.444 -8.117 19.554 1.00 95.81 79 LYS A CA 1
ATOM 610 C C . LYS A 1 79 ? -2.213 -8.970 19.840 1.00 95.81 79 LYS A C 1
ATOM 612 O O . LYS A 1 79 ? -1.278 -8.524 20.503 1.00 95.81 79 LYS A O 1
ATOM 617 N N . LEU A 1 80 ? -2.201 -10.183 19.303 1.00 96.31 80 LEU A N 1
ATOM 618 C CA . LEU A 1 80 ? -1.052 -11.077 19.313 1.00 96.31 80 LEU A CA 1
ATOM 619 C C . LEU A 1 80 ? -0.311 -10.974 17.980 1.00 96.31 80 LEU A C 1
ATOM 621 O O . LEU A 1 80 ? -0.894 -11.244 16.935 1.00 96.31 80 LEU A O 1
ATOM 625 N N . ILE A 1 81 ? 0.973 -10.630 18.021 1.00 95.19 81 ILE A N 1
ATOM 626 C CA . ILE A 1 81 ? 1.834 -10.552 16.836 1.00 95.19 81 ILE A CA 1
ATOM 627 C C . ILE A 1 81 ? 2.926 -11.612 16.960 1.00 95.19 81 ILE A C 1
ATOM 629 O O . ILE A 1 81 ? 3.608 -11.698 17.981 1.00 95.19 81 ILE A O 1
ATOM 633 N N . ASP A 1 82 ? 3.106 -12.432 15.929 1.00 92.25 82 ASP A N 1
ATOM 634 C CA . ASP A 1 82 ? 4.215 -13.378 15.879 1.00 92.25 82 ASP A CA 1
ATOM 635 C C . ASP A 1 82 ? 5.500 -12.650 15.460 1.00 92.25 82 ASP A C 1
ATOM 637 O O . ASP A 1 82 ? 5.612 -12.101 14.364 1.00 92.25 82 ASP A O 1
ATOM 641 N N . SER A 1 83 ? 6.509 -12.648 16.330 1.00 86.25 83 SER A N 1
ATOM 642 C CA . SER A 1 83 ? 7.739 -11.877 16.111 1.00 86.25 83 SER A CA 1
ATOM 643 C C . SER A 1 83 ? 8.598 -12.374 14.942 1.00 86.25 83 SER A C 1
ATOM 645 O O . SER A 1 83 ? 9.485 -11.640 14.505 1.00 86.25 83 SER A O 1
ATOM 647 N N . LYS A 1 84 ? 8.363 -13.580 14.408 1.00 84.88 84 LYS A N 1
ATOM 648 C CA . LYS A 1 84 ? 9.140 -14.147 13.293 1.00 84.88 84 LYS A CA 1
ATOM 649 C C . LYS A 1 84 ? 8.449 -13.942 11.952 1.00 84.88 84 LYS A C 1
ATOM 651 O O . LYS A 1 84 ? 9.088 -13.510 11.003 1.00 84.88 84 LYS A O 1
ATOM 656 N N . THR A 1 85 ? 7.163 -14.264 11.887 1.00 86.81 85 THR A N 1
ATOM 657 C CA . THR A 1 85 ? 6.341 -14.207 10.670 1.00 86.81 85 THR A CA 1
ATOM 658 C C . THR A 1 85 ? 5.666 -12.854 10.472 1.00 86.81 85 THR A C 1
ATOM 660 O O . THR A 1 85 ? 5.224 -12.566 9.367 1.00 86.81 85 THR A O 1
ATOM 663 N N . LYS A 1 86 ? 5.586 -12.032 11.531 1.00 87.25 86 LYS A N 1
ATOM 664 C CA . LYS A 1 86 ? 4.860 -10.750 11.599 1.00 87.25 86 LYS A CA 1
ATOM 665 C C . LYS A 1 86 ? 3.346 -10.863 11.407 1.00 87.25 86 LYS A C 1
ATOM 667 O O . LYS A 1 86 ? 2.661 -9.845 11.392 1.00 87.25 86 LYS A O 1
ATOM 672 N N . LEU A 1 87 ? 2.817 -12.083 11.304 1.00 92.50 87 LEU A N 1
ATOM 673 C CA . LEU A 1 87 ? 1.381 -12.313 11.249 1.00 92.50 87 LEU A CA 1
ATOM 674 C C . LEU A 1 87 ? 0.737 -11.977 12.596 1.00 92.50 87 LEU A C 1
ATOM 676 O O . LEU A 1 87 ? 1.350 -12.105 13.660 1.00 92.50 87 LEU A O 1
ATOM 680 N N . GLN A 1 88 ? -0.521 -11.563 12.536 1.00 95.31 88 GLN A N 1
ATOM 681 C CA . GLN A 1 88 ? -1.261 -10.974 13.642 1.00 95.31 88 GLN A CA 1
ATOM 682 C C . GLN A 1 88 ? -2.547 -11.761 13.906 1.00 95.31 88 GLN A C 1
ATOM 684 O O . GLN A 1 88 ? -3.122 -12.343 12.990 1.00 95.31 88 GLN A O 1
ATOM 689 N N . ALA A 1 89 ? -3.009 -11.781 15.152 1.00 97.19 89 ALA A N 1
ATOM 690 C CA . ALA A 1 89 ? -4.287 -12.370 15.532 1.00 97.19 89 ALA A CA 1
ATOM 691 C C . ALA A 1 89 ? -4.934 -11.581 16.685 1.00 97.19 89 ALA A C 1
ATOM 693 O O . ALA A 1 89 ? -4.224 -11.150 17.601 1.00 97.19 89 ALA A O 1
ATOM 694 N N . PRO A 1 90 ? -6.269 -11.446 16.718 1.00 97.81 90 PRO A N 1
ATOM 695 C CA . PRO A 1 90 ? -6.967 -10.902 17.870 1.00 97.81 90 PRO A CA 1
ATOM 696 C C . PRO A 1 90 ? -7.024 -11.977 18.956 1.00 97.81 90 PRO A C 1
ATOM 698 O O . PRO A 1 90 ? -7.315 -13.146 18.682 1.00 97.81 90 PRO A O 1
ATOM 701 N N . ALA A 1 91 ? -6.740 -11.607 20.200 1.00 97.62 91 ALA A N 1
ATOM 702 C CA . ALA A 1 91 ? -6.637 -12.552 21.301 1.00 97.62 91 ALA A CA 1
ATOM 703 C C . ALA A 1 91 ? -7.253 -12.010 22.592 1.00 97.62 91 ALA A C 1
ATOM 705 O O . ALA A 1 91 ? -7.365 -10.804 22.814 1.00 97.62 91 ALA A O 1
ATOM 706 N N . ILE A 1 92 ? -7.655 -12.941 23.458 1.00 97.62 92 ILE A N 1
ATOM 707 C CA . ILE A 1 92 ? -8.153 -12.647 24.798 1.00 97.62 92 ILE A CA 1
ATOM 708 C C . ILE A 1 92 ? -7.320 -13.384 25.838 1.00 97.62 92 ILE A C 1
ATOM 710 O O . ILE A 1 92 ? -7.051 -14.570 25.672 1.00 97.62 92 ILE A O 1
ATOM 714 N N . TYR A 1 93 ? -6.963 -12.709 26.931 1.00 98.12 93 TYR A N 1
ATOM 715 C CA . TYR A 1 93 ? -6.391 -13.311 28.135 1.00 98.12 93 TYR A CA 1
ATOM 716 C C . TYR A 1 93 ? -7.442 -13.362 29.253 1.00 98.12 93 TYR A C 1
ATOM 718 O O . TYR A 1 93 ? -8.039 -12.340 29.583 1.00 98.12 93 TYR A O 1
ATOM 726 N N . ASP A 1 94 ? -7.658 -14.532 29.855 1.00 97.38 94 ASP A N 1
ATOM 727 C CA . ASP A 1 94 ? -8.554 -14.735 31.001 1.00 97.38 94 ASP A CA 1
ATOM 728 C C . ASP A 1 94 ? -7.763 -14.634 32.314 1.00 97.38 94 ASP A C 1
ATOM 730 O O . ASP A 1 94 ? -6.925 -15.487 32.626 1.00 97.38 94 ASP A O 1
ATOM 734 N N . LEU A 1 95 ? -8.026 -13.579 33.091 1.00 96.25 95 LEU A N 1
ATOM 735 C CA . LEU A 1 95 ? -7.346 -13.312 34.359 1.00 96.25 95 LEU A CA 1
ATOM 736 C C . LEU A 1 95 ? -7.732 -14.273 35.481 1.00 96.25 95 LEU A C 1
ATOM 738 O O . LEU A 1 95 ? -6.984 -14.402 36.444 1.00 96.25 95 LEU A O 1
ATOM 742 N N . GLU A 1 96 ? -8.855 -14.968 35.395 1.00 94.31 96 GLU A N 1
ATOM 743 C CA . GLU A 1 96 ? -9.196 -15.975 36.396 1.00 94.31 96 GLU A CA 1
ATOM 744 C C . GLU A 1 96 ? -8.471 -17.288 36.090 1.00 94.31 96 GLU A C 1
ATOM 746 O O . GLU A 1 96 ? -7.867 -17.898 36.972 1.00 94.31 96 GLU A O 1
ATOM 751 N N . LYS A 1 97 ? -8.489 -17.702 34.817 1.00 94.94 97 LYS A N 1
ATOM 752 C CA . LYS A 1 97 ? -7.923 -18.988 34.379 1.00 94.94 97 LYS A CA 1
ATOM 753 C C . LYS A 1 97 ? -6.424 -18.955 34.107 1.00 94.94 97 LYS A C 1
ATOM 755 O O . LYS A 1 97 ? -5.827 -20.024 34.007 1.00 94.94 97 LYS A O 1
ATOM 760 N N . ARG A 1 98 ? -5.822 -17.767 33.982 1.00 93.62 98 ARG A N 1
ATOM 761 C CA . ARG A 1 98 ? -4.408 -17.578 33.599 1.00 93.62 98 ARG A CA 1
ATOM 762 C C . ARG A 1 98 ? -4.077 -18.222 32.248 1.00 93.62 98 ARG A C 1
ATOM 764 O O . ARG A 1 98 ? -3.045 -18.864 32.074 1.00 93.62 98 ARG A O 1
ATOM 771 N N . THR A 1 99 ? -4.976 -18.064 31.280 1.00 94.12 99 THR A N 1
ATOM 772 C CA . THR A 1 99 ? -4.833 -18.617 29.925 1.00 94.12 99 THR A CA 1
ATOM 773 C C . THR A 1 99 ? -5.268 -17.598 28.890 1.00 94.12 99 THR A C 1
ATOM 775 O O . THR A 1 99 ? -6.257 -16.901 29.113 1.00 94.12 99 THR A O 1
ATOM 778 N N . PHE A 1 100 ? -4.610 -17.570 27.732 1.00 93.25 100 PHE A N 1
ATOM 779 C CA . PHE A 1 100 ? -5.086 -16.798 26.586 1.00 93.25 100 PHE A CA 1
ATOM 780 C C . PHE A 1 100 ? -5.665 -17.695 25.489 1.00 93.25 100 PHE A C 1
ATOM 782 O O . PHE A 1 100 ? -5.394 -18.893 25.426 1.00 93.25 100 PHE A O 1
ATOM 789 N N . THR A 1 101 ? -6.499 -17.117 24.631 1.00 95.00 101 THR A N 1
ATOM 790 C CA . THR A 1 101 ? -7.137 -17.773 23.487 1.00 95.00 101 THR A CA 1
ATOM 791 C C . THR A 1 101 ? -7.130 -16.820 22.298 1.00 95.00 101 THR A C 1
ATOM 793 O O . THR A 1 101 ? -7.435 -15.638 22.448 1.00 95.00 101 THR A O 1
ATOM 796 N N . LYS A 1 102 ? -6.782 -17.330 21.113 1.00 96.69 102 LYS A N 1
ATOM 797 C CA . LYS A 1 102 ? -6.932 -16.583 19.860 1.00 96.69 102 LYS A CA 1
ATOM 798 C C . LYS A 1 102 ? -8.403 -16.575 19.442 1.00 96.69 102 LYS A C 1
ATOM 800 O O . LYS A 1 102 ? -9.046 -17.621 19.481 1.00 96.69 102 LYS A O 1
ATOM 805 N N . LEU A 1 103 ? -8.911 -15.422 19.023 1.00 95.50 103 LEU A N 1
ATOM 806 C CA . LEU A 1 103 ? -10.251 -15.274 18.446 1.00 95.50 103 LEU A CA 1
ATOM 807 C C . LEU A 1 103 ? -10.273 -15.572 16.941 1.00 95.50 103 LEU A C 1
ATOM 809 O O . LEU A 1 103 ? -11.330 -15.873 16.395 1.00 95.50 103 LEU A O 1
ATOM 813 N N . PHE A 1 104 ? -9.111 -15.506 16.288 1.00 95.62 104 PHE A N 1
ATOM 814 C CA . PHE A 1 104 ? -8.924 -15.826 14.877 1.00 95.62 104 PHE A CA 1
ATOM 815 C C . PHE A 1 104 ? -7.533 -16.431 14.636 1.00 95.62 104 PHE A C 1
ATOM 817 O O . PHE A 1 104 ? -6.649 -16.345 15.496 1.00 95.62 104 PHE A O 1
ATOM 824 N N . ASP A 1 105 ? -7.325 -17.064 13.482 1.00 95.12 105 ASP A N 1
ATOM 825 C CA . ASP A 1 105 ? -5.991 -17.511 13.082 1.00 95.12 105 ASP A CA 1
ATOM 826 C C . ASP A 1 105 ? -5.084 -16.351 12.662 1.00 95.12 105 ASP A C 1
ATOM 828 O O . ASP A 1 105 ? -5.506 -15.205 12.559 1.00 95.12 105 ASP A O 1
ATOM 832 N N . PHE A 1 106 ? -3.794 -16.641 12.504 1.00 95.69 106 PHE A N 1
ATOM 833 C CA . PHE A 1 106 ? -2.818 -15.630 12.122 1.00 95.69 106 PHE A CA 1
ATOM 834 C C . PHE A 1 106 ? -3.063 -15.159 10.686 1.00 95.69 106 PHE A C 1
ATOM 836 O O . PHE A 1 106 ? -3.095 -15.969 9.761 1.00 95.69 106 PHE A O 1
ATOM 843 N N . VAL A 1 107 ? -3.199 -13.848 10.522 1.00 94.56 107 VAL A N 1
ATOM 844 C CA . VAL A 1 107 ? -3.449 -13.149 9.255 1.00 94.56 107 VAL A CA 1
ATOM 845 C C . VAL A 1 107 ? -2.438 -12.020 9.066 1.00 94.56 107 VAL A C 1
ATOM 847 O O . VAL A 1 107 ? -1.640 -11.750 9.967 1.00 94.56 107 VAL A O 1
ATOM 850 N N . LYS A 1 108 ? -2.421 -11.368 7.899 1.00 90.75 108 LYS A N 1
ATOM 851 C CA . LYS A 1 108 ? -1.488 -10.262 7.653 1.00 90.75 108 LYS A CA 1
ATOM 852 C C . LYS A 1 108 ? -1.868 -9.069 8.525 1.00 90.75 108 LYS A C 1
ATOM 854 O O . LYS A 1 108 ? -1.013 -8.546 9.237 1.00 90.75 108 LYS A O 1
ATOM 859 N N . ASN A 1 109 ? -3.151 -8.713 8.517 1.00 92.88 109 ASN A N 1
ATOM 860 C CA . ASN A 1 109 ? -3.685 -7.595 9.280 1.00 92.88 109 ASN A CA 1
ATOM 861 C C . ASN A 1 109 ? -4.828 -8.052 10.192 1.00 92.88 109 ASN A C 1
ATOM 863 O O . ASN A 1 109 ? -5.837 -8.587 9.739 1.00 92.88 109 ASN A O 1
ATOM 867 N N . SER A 1 110 ? -4.680 -7.817 11.492 1.00 95.25 110 SER A N 1
ATOM 868 C CA . SER A 1 110 ? -5.722 -8.049 12.497 1.00 95.25 110 SER A CA 1
ATOM 869 C C . SER A 1 110 ? -5.869 -6.795 13.333 1.00 95.25 110 SER A C 1
ATOM 871 O O . SER A 1 110 ? -4.863 -6.227 13.731 1.00 95.25 110 SER A O 1
ATOM 873 N N . GLY A 1 111 ? -7.086 -6.395 13.678 1.00 94.94 111 GLY A N 1
ATOM 874 C CA . GLY A 1 111 ? -7.330 -5.275 14.582 1.00 94.94 111 GLY A CA 1
ATOM 875 C C . GLY A 1 111 ? -7.274 -5.642 16.059 1.00 94.94 111 GLY A C 1
ATOM 876 O O . GLY A 1 111 ? -7.100 -6.800 16.448 1.00 94.94 111 GLY A O 1
ATOM 877 N N . GLN A 1 112 ? -7.450 -4.615 16.882 1.00 96.19 112 GLN A N 1
ATOM 878 C CA . GLN A 1 112 ? -7.548 -4.701 18.330 1.00 96.19 112 GLN A CA 1
ATOM 879 C C . GLN A 1 112 ? -8.918 -5.188 18.784 1.00 96.19 112 GLN A C 1
ATOM 881 O O . GLN A 1 112 ? -9.950 -4.845 18.208 1.00 96.19 112 GLN A O 1
ATOM 886 N N . VAL A 1 113 ? -8.911 -5.956 19.872 1.00 97.94 113 VAL A N 1
ATOM 887 C CA . VAL A 1 113 ? -10.125 -6.487 20.489 1.00 97.94 113 VAL A CA 1
ATOM 888 C C . VAL A 1 113 ? -10.803 -5.413 21.337 1.00 97.94 113 VAL A C 1
ATOM 890 O O . VAL A 1 113 ? -10.170 -4.781 22.184 1.00 97.94 113 VAL A O 1
ATOM 893 N N . SER A 1 114 ? -12.110 -5.251 21.145 1.00 97.31 114 SER A N 1
ATOM 894 C CA . SER A 1 114 ? -12.957 -4.336 21.905 1.00 97.31 114 SER A CA 1
ATOM 895 C C . SER A 1 114 ? -14.188 -5.032 22.488 1.00 97.31 114 SER A C 1
ATOM 897 O O . SER A 1 114 ? -14.693 -5.991 21.907 1.00 97.31 114 SER A O 1
ATOM 899 N N . PHE A 1 115 ? -14.678 -4.552 23.636 1.00 97.50 115 PHE A N 1
ATOM 900 C CA . PHE A 1 115 ? -15.823 -5.134 24.344 1.00 97.50 115 PHE A CA 1
ATOM 901 C C . PHE A 1 115 ? -16.965 -4.138 24.530 1.00 97.50 115 PHE A C 1
ATOM 903 O O . PHE A 1 115 ? -16.746 -2.987 24.905 1.00 97.50 115 PHE A O 1
ATOM 910 N N . SER A 1 116 ? -18.199 -4.617 24.388 1.00 97.44 116 SER A N 1
ATOM 911 C CA . SER A 1 116 ? -19.398 -3.888 24.810 1.00 97.44 116 SER A CA 1
ATOM 912 C C . SER A 1 116 ? -19.862 -4.317 26.210 1.00 97.44 116 SER A C 1
ATOM 914 O O . SER A 1 116 ? -19.514 -5.389 26.710 1.00 97.44 116 SER A O 1
ATOM 916 N N . SER A 1 117 ? -20.742 -3.527 26.836 1.00 94.44 117 SER A N 1
ATOM 917 C CA . SER A 1 117 ? -21.371 -3.865 28.124 1.00 94.44 117 SER A CA 1
ATOM 918 C C . SER A 1 117 ? -22.320 -5.065 28.051 1.00 94.44 117 SER A C 1
ATOM 920 O O . SER A 1 117 ? -22.624 -5.661 29.081 1.00 94.44 117 SER A O 1
ATOM 922 N N . ASN A 1 118 ? -22.778 -5.441 26.852 1.00 91.06 118 ASN A N 1
ATOM 923 C CA . ASN A 1 118 ? -23.565 -6.654 26.611 1.00 91.06 118 ASN A CA 1
ATOM 924 C C . ASN A 1 118 ? -22.715 -7.852 26.144 1.00 91.06 118 ASN A C 1
ATOM 926 O O . ASN A 1 118 ? -23.262 -8.783 25.561 1.00 91.06 118 ASN A O 1
ATOM 930 N N . ASN A 1 119 ? -21.408 -7.849 26.441 1.00 89.56 119 ASN A N 1
ATOM 931 C CA . ASN A 1 119 ? -20.456 -8.934 26.165 1.00 89.56 119 ASN A CA 1
ATOM 932 C C . ASN A 1 119 ? -20.261 -9.274 24.677 1.00 89.56 119 ASN A C 1
ATOM 934 O O . ASN A 1 119 ? -19.792 -10.368 24.362 1.00 89.56 119 ASN A O 1
ATOM 938 N N . LYS A 1 120 ? -20.586 -8.354 23.761 1.00 95.69 120 LYS A N 1
ATOM 939 C CA . LYS A 1 120 ? -20.145 -8.484 22.371 1.00 95.69 120 LYS A CA 1
ATOM 940 C C . LYS A 1 120 ? -18.656 -8.173 22.287 1.00 95.69 120 LYS A C 1
ATOM 942 O O . LYS A 1 120 ? -18.153 -7.318 23.020 1.00 95.69 120 LYS A O 1
ATOM 947 N N . ILE A 1 121 ? -17.979 -8.855 21.373 1.00 97.50 121 ILE A N 1
ATOM 948 C CA . ILE A 1 121 ? -16.561 -8.654 21.084 1.00 97.50 121 ILE A CA 1
ATOM 949 C C . ILE A 1 121 ? -16.445 -8.138 19.655 1.00 97.50 121 ILE A C 1
ATOM 951 O O . ILE A 1 121 ? -17.041 -8.721 18.753 1.00 97.50 121 ILE A O 1
ATOM 955 N N . ALA A 1 122 ? -15.689 -7.064 19.453 1.00 98.00 122 ALA A N 1
ATOM 956 C CA . ALA A 1 122 ? -15.406 -6.502 18.140 1.00 98.00 122 ALA A CA 1
ATOM 957 C C . ALA A 1 122 ? -13.906 -6.549 17.836 1.00 98.00 122 ALA A C 1
ATOM 959 O O . ALA A 1 122 ? -13.095 -6.300 18.727 1.00 98.00 122 ALA A O 1
ATOM 960 N N . PHE A 1 123 ? -13.545 -6.873 16.598 1.00 97.75 123 PHE A N 1
ATOM 961 C CA . PHE A 1 123 ? -12.183 -6.775 16.059 1.00 97.75 123 PHE A CA 1
ATOM 962 C C . PHE A 1 123 ? -12.238 -6.820 14.531 1.00 97.75 123 PHE A C 1
ATOM 964 O O . PHE A 1 123 ? -13.244 -7.240 13.966 1.00 97.75 123 PHE A O 1
ATOM 971 N N . THR A 1 124 ? -11.166 -6.422 13.854 1.00 96.88 124 THR A N 1
ATOM 972 C CA . THR A 1 124 ? -11.062 -6.519 12.391 1.00 96.88 124 THR A CA 1
ATOM 973 C C . THR A 1 124 ? -10.120 -7.643 11.970 1.00 96.88 124 THR A C 1
ATOM 975 O O . THR A 1 124 ? -9.186 -7.981 12.699 1.00 96.88 124 THR A O 1
ATOM 978 N N . ILE A 1 125 ? -10.370 -8.225 10.802 1.00 96.62 125 ILE A N 1
ATOM 979 C CA . ILE A 1 125 ? -9.499 -9.178 10.108 1.00 96.62 125 ILE A CA 1
ATOM 980 C C . ILE A 1 125 ? -9.428 -8.725 8.657 1.00 96.62 125 ILE A C 1
ATOM 982 O O . ILE A 1 125 ? -10.453 -8.686 7.980 1.00 96.62 125 ILE A O 1
ATOM 986 N N . GLU A 1 126 ? -8.229 -8.387 8.187 1.00 93.44 126 GLU A N 1
ATOM 987 C CA . GLU A 1 126 ? -8.027 -7.737 6.891 1.00 93.44 126 GLU A CA 1
ATOM 988 C C . GLU A 1 126 ? -8.993 -6.544 6.734 1.00 93.44 126 GLU A C 1
ATOM 990 O O . GLU A 1 126 ? -8.902 -5.596 7.511 1.00 93.44 126 GLU A O 1
ATOM 995 N N . ASN A 1 127 ? -9.954 -6.607 5.811 1.00 93.12 127 ASN A N 1
ATOM 996 C CA . ASN A 1 127 ? -10.904 -5.521 5.545 1.00 93.12 127 ASN A CA 1
ATOM 997 C C . ASN A 1 127 ? -12.273 -5.708 6.230 1.00 93.12 127 ASN A C 1
ATOM 999 O O . ASN A 1 127 ? -13.174 -4.894 6.048 1.00 93.12 127 ASN A O 1
ATOM 1003 N N . GLU A 1 128 ? -12.453 -6.773 7.016 1.00 95.75 128 GLU A N 1
ATOM 1004 C CA . GLU A 1 128 ? -13.735 -7.119 7.633 1.00 95.75 128 GLU A CA 1
ATOM 1005 C C . GLU A 1 128 ? -13.749 -6.798 9.136 1.00 95.75 128 GLU A C 1
ATOM 1007 O O . GLU A 1 128 ? -12.862 -7.208 9.887 1.00 95.75 128 GLU A O 1
ATOM 1012 N N . LEU A 1 129 ? -14.808 -6.147 9.615 1.00 97.44 129 LEU A N 1
ATOM 1013 C CA . LEU A 1 129 ? -15.154 -6.041 11.031 1.00 97.44 129 LEU A CA 1
ATOM 1014 C C . LEU A 1 129 ? -15.974 -7.258 11.469 1.00 97.44 129 LEU A C 1
ATOM 1016 O O . LEU A 1 129 ? -17.050 -7.521 10.939 1.00 97.44 129 LEU A O 1
ATOM 1020 N N . PHE A 1 130 ? -15.509 -7.942 12.509 1.00 97.56 130 PHE A N 1
ATOM 1021 C CA . PHE A 1 130 ? -16.198 -9.041 13.171 1.00 97.56 130 PHE A CA 1
ATOM 1022 C C . PHE A 1 130 ? -16.862 -8.557 14.455 1.00 97.56 130 PHE A C 1
ATOM 1024 O O . PHE A 1 130 ? -16.205 -7.967 15.310 1.00 97.56 130 PHE A O 1
ATOM 1031 N N . ILE A 1 131 ? -18.144 -8.885 14.626 1.00 97.56 131 ILE A N 1
ATOM 1032 C CA . ILE A 1 131 ? -18.889 -8.734 15.877 1.00 97.56 131 ILE A CA 1
ATOM 1033 C C . ILE A 1 131 ? -19.292 -10.120 16.378 1.00 97.56 131 ILE A C 1
ATOM 1035 O O . ILE A 1 131 ? -20.193 -10.751 15.823 1.00 97.56 131 ILE A O 1
ATOM 1039 N N . ILE A 1 132 ? -18.644 -10.589 17.443 1.00 95.62 132 ILE A N 1
ATOM 1040 C CA . ILE A 1 132 ? -18.979 -11.848 18.111 1.00 95.62 132 ILE A CA 1
ATOM 1041 C C . ILE A 1 132 ? -20.017 -11.592 19.202 1.00 95.62 132 ILE A C 1
ATOM 1043 O O . ILE A 1 132 ? -19.836 -10.726 20.061 1.00 95.62 132 ILE A O 1
ATOM 1047 N N . ASN A 1 133 ? -21.079 -12.393 19.201 1.00 91.44 133 ASN A N 1
ATOM 1048 C CA . ASN A 1 133 ? -22.096 -12.439 20.243 1.00 91.44 133 ASN A CA 1
ATOM 1049 C C . ASN A 1 133 ? -22.370 -13.901 20.629 1.00 91.44 133 ASN A C 1
ATOM 1051 O O . ASN A 1 133 ? -23.110 -14.617 19.954 1.00 91.44 133 ASN A O 1
ATOM 1055 N N . GLY A 1 134 ? -21.745 -14.375 21.709 1.00 86.62 134 GLY A N 1
ATOM 1056 C CA . GLY A 1 134 ? -21.782 -15.796 22.063 1.00 86.62 134 GLY A CA 1
ATOM 1057 C C . GLY A 1 134 ? -21.076 -16.650 21.003 1.00 86.62 134 GLY A C 1
ATOM 1058 O O . GLY A 1 134 ? -19.876 -16.493 20.801 1.00 86.62 134 GLY A O 1
ATOM 1059 N N . ASN A 1 135 ? -21.817 -17.541 20.337 1.00 82.75 135 ASN A N 1
ATOM 1060 C CA . ASN A 1 135 ? -21.289 -18.411 19.273 1.00 82.75 135 ASN A CA 1
ATOM 1061 C C . ASN A 1 135 ? -21.532 -17.860 17.858 1.00 82.75 135 ASN A C 1
ATOM 1063 O O . ASN A 1 135 ? -21.132 -18.492 16.883 1.00 82.75 135 ASN A O 1
ATOM 1067 N N . GLU A 1 136 ? -22.225 -16.729 17.735 1.00 88.19 136 GLU A N 1
ATOM 1068 C CA . GLU A 1 136 ? -22.535 -16.105 16.451 1.00 88.19 136 GLU A CA 1
ATOM 1069 C C . GLU A 1 136 ? -21.508 -15.017 16.135 1.00 88.19 136 GLU A C 1
ATOM 1071 O O . GLU A 1 136 ? -21.091 -14.270 17.024 1.00 88.19 136 GLU A O 1
ATOM 1076 N N . ALA A 1 137 ? -21.125 -14.914 14.863 1.00 91.06 137 ALA A N 1
ATOM 1077 C CA . ALA A 1 137 ? -20.272 -13.853 14.347 1.00 91.06 137 ALA A CA 1
ATOM 1078 C C . ALA A 1 137 ? -20.975 -13.169 13.171 1.00 91.06 137 ALA A C 1
ATOM 1080 O O . ALA A 1 137 ? -21.396 -13.835 12.225 1.00 91.06 137 ALA A O 1
ATOM 1081 N N . ILE A 1 138 ? -21.094 -11.845 13.239 1.00 93.50 138 ILE A N 1
ATOM 1082 C CA . ILE A 1 138 ? -21.586 -10.998 12.147 1.00 93.50 138 ILE A CA 1
ATOM 1083 C C . ILE A 1 138 ? -20.389 -10.255 11.563 1.00 93.50 138 ILE A C 1
ATOM 1085 O O . ILE A 1 138 ? -19.523 -9.806 12.318 1.00 93.50 138 ILE A O 1
ATOM 1089 N N . LYS A 1 139 ? -20.347 -10.136 10.236 1.00 94.81 139 LYS A N 1
ATOM 1090 C CA . LYS A 1 139 ? -19.273 -9.468 9.506 1.00 94.81 139 LYS A CA 1
ATOM 1091 C C . LYS A 1 139 ? -19.778 -8.220 8.793 1.00 94.81 139 LYS A C 1
ATOM 1093 O O . LYS A 1 139 ? -20.892 -8.233 8.275 1.00 94.81 139 LYS A O 1
ATOM 1098 N N . PHE A 1 140 ? -18.934 -7.198 8.731 1.00 92.75 140 PHE A N 1
ATOM 1099 C CA . PHE A 1 140 ? -19.148 -5.987 7.943 1.00 92.75 140 PHE A CA 1
ATOM 1100 C C . PHE A 1 140 ? -17.880 -5.718 7.133 1.00 92.75 140 PHE A C 1
ATOM 1102 O O . PHE A 1 140 ? -16.799 -5.674 7.714 1.00 92.75 140 PHE A O 1
ATOM 1109 N N . ASP A 1 141 ? -18.001 -5.570 5.817 1.00 90.75 141 ASP A N 1
ATOM 1110 C CA . ASP A 1 141 ? -16.865 -5.253 4.949 1.00 90.75 141 ASP A CA 1
ATOM 1111 C C . ASP A 1 141 ? -16.648 -3.736 4.915 1.00 90.75 141 ASP A C 1
ATOM 1113 O O . ASP A 1 141 ? -17.562 -2.980 4.583 1.00 90.75 141 ASP A O 1
ATOM 1117 N N . PHE A 1 142 ? -15.454 -3.289 5.298 1.00 82.50 142 PHE A N 1
ATOM 1118 C CA . PHE A 1 142 ? -15.053 -1.889 5.187 1.00 82.50 142 PHE A CA 1
ATOM 1119 C C . PHE A 1 142 ? -14.403 -1.568 3.840 1.00 82.50 142 PHE A C 1
ATOM 1121 O O . PHE A 1 142 ? -14.295 -0.395 3.498 1.00 82.50 142 PHE A O 1
ATOM 1128 N N . GLY A 1 143 ? -13.940 -2.569 3.088 1.00 83.62 143 GLY A N 1
ATOM 1129 C CA . GLY A 1 143 ? -13.111 -2.382 1.895 1.00 83.62 143 GLY A CA 1
ATOM 1130 C C . GLY A 1 143 ? -11.653 -2.001 2.196 1.00 83.62 143 GLY A C 1
ATOM 1131 O O . GLY A 1 143 ? -10.827 -2.000 1.288 1.00 83.62 143 GLY A O 1
ATOM 1132 N N . PHE A 1 144 ? -11.307 -1.735 3.460 1.00 87.88 144 PHE A N 1
ATOM 1133 C CA . PHE A 1 144 ? -9.957 -1.400 3.917 1.00 87.88 144 PHE A CA 1
ATOM 1134 C C . PHE A 1 144 ? -9.718 -1.880 5.358 1.00 87.88 144 PHE A C 1
ATOM 1136 O O . PHE A 1 144 ? -10.655 -2.107 6.127 1.00 87.88 144 PHE A O 1
ATOM 1143 N N . TYR A 1 145 ? -8.448 -2.006 5.744 1.00 91.50 145 TYR A N 1
ATOM 1144 C CA . TYR A 1 145 ? -8.054 -2.391 7.097 1.00 91.50 145 TYR A CA 1
ATOM 1145 C C . TYR A 1 145 ? -8.033 -1.191 8.049 1.00 91.50 145 TYR A C 1
ATOM 1147 O O . TYR A 1 145 ? -7.470 -0.141 7.749 1.00 91.50 145 TYR A O 1
ATOM 1155 N N . THR A 1 146 ? -8.581 -1.377 9.249 1.00 92.31 146 THR A N 1
ATOM 1156 C CA . THR A 1 146 ? -8.447 -0.434 10.365 1.00 92.31 146 THR A CA 1
ATOM 1157 C C . THR A 1 146 ? -8.058 -1.185 11.631 1.00 92.31 146 THR A C 1
ATOM 1159 O O . THR A 1 146 ? -8.679 -2.191 11.986 1.00 92.31 146 THR A O 1
ATOM 1162 N N . ASN A 1 147 ? -7.017 -0.722 12.329 1.00 94.06 147 ASN A N 1
ATOM 1163 C CA . ASN A 1 147 ? -6.528 -1.412 13.524 1.00 94.06 147 ASN A CA 1
ATOM 1164 C C . ASN A 1 147 ? -7.497 -1.285 14.708 1.00 94.06 147 ASN A C 1
ATOM 1166 O O . ASN A 1 147 ? -7.610 -2.204 15.517 1.00 94.06 147 ASN A O 1
ATOM 1170 N N . ARG A 1 148 ? -8.182 -0.146 14.853 1.00 93.44 148 ARG A N 1
ATOM 1171 C CA . ARG A 1 148 ? -9.055 0.119 16.003 1.00 93.44 148 ARG A CA 1
ATOM 1172 C C . ARG A 1 148 ? -10.493 0.331 15.562 1.00 93.44 148 ARG A C 1
ATOM 1174 O O . ARG A 1 148 ? -10.884 1.418 15.162 1.00 93.44 148 ARG A O 1
ATOM 1181 N N . ALA A 1 149 ? -11.290 -0.713 15.757 1.00 95.62 149 ALA A N 1
ATOM 1182 C CA . ALA A 1 149 ? -12.739 -0.681 15.642 1.00 95.62 149 ALA A CA 1
ATOM 1183 C C . ALA A 1 149 ? -13.350 -0.866 17.041 1.00 95.62 149 ALA A C 1
ATOM 1185 O O . ALA A 1 149 ? -13.491 -1.983 17.540 1.00 95.62 149 ALA A O 1
ATOM 1186 N N . THR A 1 150 ? -13.654 0.241 17.721 1.00 96.88 150 THR A N 1
ATOM 1187 C CA . THR A 1 150 ? -14.101 0.214 19.123 1.00 96.88 150 THR A CA 1
ATOM 1188 C C . THR A 1 150 ? -15.625 0.185 19.201 1.00 96.88 150 THR A C 1
ATOM 1190 O O . THR A 1 150 ? -16.292 1.144 18.802 1.00 96.88 150 THR A O 1
ATOM 1193 N N . ILE A 1 151 ? -16.185 -0.894 19.751 1.00 97.94 151 ILE A N 1
ATOM 1194 C CA . ILE A 1 151 ? -17.635 -1.059 19.894 1.00 97.94 151 ILE A CA 1
ATOM 1195 C C . ILE A 1 151 ? -18.189 -0.199 21.036 1.00 97.94 151 ILE A C 1
ATOM 1197 O O . ILE A 1 151 ? -17.571 -0.052 22.090 1.00 97.94 151 ILE A O 1
ATOM 1201 N N . SER A 1 152 ? -19.368 0.383 20.823 1.00 97.88 152 SER A N 1
ATOM 1202 C CA . SER A 1 152 ? -20.076 1.168 21.827 1.00 97.88 152 SER A CA 1
ATOM 1203 C C . SER A 1 152 ? -20.513 0.290 23.011 1.00 97.88 152 SER A C 1
ATOM 1205 O O . SER A 1 152 ? -20.825 -0.894 22.830 1.00 97.88 152 SER A O 1
ATOM 1207 N N . PRO A 1 153 ? -20.616 0.839 24.236 1.00 97.44 153 PRO A N 1
ATOM 1208 C CA . PRO A 1 153 ? -21.081 0.093 25.407 1.00 97.44 153 PRO A CA 1
ATOM 1209 C C . PRO A 1 153 ? -22.425 -0.629 25.205 1.00 97.44 153 PRO A C 1
ATOM 1211 O O . PRO A 1 153 ? -22.592 -1.765 25.643 1.00 97.44 153 PRO A O 1
ATOM 1214 N N . ASN A 1 154 ? -23.378 -0.026 24.490 1.00 96.44 154 ASN A N 1
ATOM 1215 C CA . ASN A 1 154 ? -24.667 -0.644 24.162 1.00 96.44 154 ASN A CA 1
ATOM 1216 C C . ASN A 1 154 ? -24.589 -1.699 23.033 1.00 96.44 154 ASN A C 1
ATOM 1218 O O . ASN A 1 154 ? -25.572 -2.399 22.780 1.00 96.44 154 ASN A O 1
ATOM 1222 N N . GLY A 1 155 ? -23.438 -1.844 22.371 1.00 96.62 155 GLY A N 1
ATOM 1223 C CA . GLY A 1 155 ? -23.191 -2.827 21.320 1.00 96.62 155 GLY A CA 1
ATOM 1224 C C . GLY A 1 155 ? -23.953 -2.566 20.020 1.00 96.62 155 GLY A C 1
ATOM 1225 O O . GLY A 1 155 ? -24.298 -3.537 19.338 1.00 96.62 155 GLY A O 1
ATOM 1226 N N . LYS A 1 156 ? -24.281 -1.299 19.731 1.00 96.44 156 LYS A N 1
ATOM 1227 C CA . LYS A 1 156 ? -25.035 -0.870 18.539 1.00 96.44 156 LYS A CA 1
ATOM 1228 C C . LYS A 1 156 ? -24.199 -0.135 17.497 1.00 96.44 156 LYS A C 1
ATOM 1230 O O . LYS A 1 156 ? -24.616 -0.078 16.349 1.00 96.44 156 LYS A O 1
ATOM 1235 N N . SER A 1 157 ? -23.048 0.405 17.875 1.00 97.31 157 SER A N 1
ATOM 1236 C CA . SER A 1 157 ? -22.233 1.211 16.971 1.00 97.31 157 SER A CA 1
ATOM 1237 C C . SER A 1 157 ? -20.756 0.911 17.161 1.00 97.31 157 SER A C 1
ATOM 1239 O O . SER A 1 157 ? -20.346 0.419 18.213 1.00 97.31 157 SER A O 1
ATOM 1241 N N . VAL A 1 158 ? -19.946 1.211 16.154 1.00 98.12 158 VAL A N 1
ATOM 1242 C CA . VAL A 1 158 ? -18.492 1.036 16.193 1.00 98.12 158 VAL A CA 1
ATOM 1243 C C . VAL A 1 158 ? -17.831 2.311 15.698 1.00 98.12 158 VAL A C 1
ATOM 1245 O O . VAL A 1 158 ? -18.169 2.790 14.622 1.00 98.12 158 VAL A O 1
ATOM 1248 N N . VAL A 1 159 ? -16.903 2.860 16.484 1.00 97.88 159 VAL A N 1
ATOM 1249 C CA . VAL A 1 159 ? -16.052 3.978 16.051 1.00 97.88 159 VAL A CA 1
ATOM 1250 C C . VAL A 1 159 ? -14.743 3.431 15.488 1.00 97.88 159 VAL A C 1
ATOM 1252 O O . VAL A 1 159 ? -14.144 2.533 16.087 1.00 97.88 159 VAL A O 1
ATOM 1255 N N . PHE A 1 160 ? -14.316 3.961 14.349 1.00 95.75 160 PHE A N 1
ATOM 1256 C CA . PHE A 1 160 ? -13.090 3.577 13.649 1.00 95.75 160 PHE A CA 1
ATOM 1257 C C . PHE A 1 160 ? -12.541 4.759 12.839 1.00 95.75 160 PHE A C 1
ATOM 1259 O O . PHE A 1 160 ? -13.254 5.739 12.617 1.00 95.75 160 PHE A O 1
ATOM 1266 N N . SER A 1 161 ? -11.288 4.663 12.393 1.00 91.38 161 SER A N 1
ATOM 1267 C CA . SER A 1 161 ? -10.702 5.598 11.421 1.00 91.38 161 SER A CA 1
ATOM 1268 C C . SER A 1 161 ? -10.819 5.026 10.010 1.00 91.38 161 SER A C 1
ATOM 1270 O O . SER A 1 161 ? -10.507 3.846 9.818 1.00 91.38 161 SER A O 1
ATOM 1272 N N . ASN A 1 162 ? -11.287 5.836 9.056 1.00 86.69 162 ASN A N 1
ATOM 1273 C CA . ASN A 1 162 ? -11.392 5.465 7.642 1.00 86.69 162 ASN A CA 1
ATOM 1274 C C . ASN A 1 162 ? -10.025 5.514 6.923 1.00 86.69 162 ASN A C 1
ATOM 1276 O O . ASN A 1 162 ? -9.009 5.844 7.534 1.00 86.69 162 ASN A O 1
ATOM 1280 N N . GLU A 1 163 ? -9.994 5.194 5.626 1.00 81.00 163 GLU A N 1
ATOM 1281 C CA . GLU A 1 163 ? -8.771 5.197 4.802 1.00 81.00 163 GLU A CA 1
ATOM 1282 C C . GLU A 1 163 ? -8.076 6.574 4.739 1.00 81.00 163 GLU A C 1
ATOM 1284 O O . GLU A 1 163 ? -6.859 6.657 4.593 1.00 81.00 163 GLU A O 1
ATOM 1289 N N . GLN A 1 164 ? -8.831 7.662 4.911 1.00 78.12 164 GLN A N 1
ATOM 1290 C CA . GLN A 1 164 ? -8.318 9.034 4.972 1.00 78.12 164 GLN A CA 1
ATOM 1291 C C . GLN A 1 164 ? -7.919 9.457 6.402 1.00 78.12 164 GLN A C 1
ATOM 1293 O O . GLN A 1 164 ? -7.662 10.634 6.650 1.00 78.12 164 GLN A O 1
ATOM 1298 N N . SER A 1 165 ? -7.864 8.506 7.342 1.00 81.19 165 SER A N 1
ATOM 1299 C CA . SER A 1 165 ? -7.559 8.714 8.765 1.00 81.19 165 SER A CA 1
ATOM 1300 C C . SER A 1 165 ? -8.581 9.602 9.498 1.00 81.19 165 SER A C 1
ATOM 1302 O O . SER A 1 165 ? -8.279 10.222 10.519 1.00 81.19 165 SER A O 1
ATOM 1304 N N . GLU A 1 166 ? -9.822 9.646 9.012 1.00 88.94 166 GLU A N 1
ATOM 1305 C CA . GLU A 1 166 ? -10.926 10.398 9.611 1.00 88.94 166 GLU A CA 1
ATOM 1306 C C . GLU A 1 166 ? -11.782 9.486 10.497 1.00 88.94 166 GLU A C 1
ATOM 1308 O O . GLU A 1 166 ? -12.137 8.366 10.117 1.00 88.94 166 GLU A O 1
ATOM 1313 N N . LEU A 1 167 ? -12.180 9.975 11.673 1.00 94.00 167 LEU A N 1
ATOM 1314 C CA . LEU A 1 167 ? -13.060 9.233 12.567 1.00 94.00 167 LEU A CA 1
ATOM 1315 C C . LEU A 1 167 ? -14.469 9.122 11.980 1.00 94.00 167 LEU A C 1
ATOM 1317 O O . LEU A 1 167 ? -15.088 10.108 11.567 1.00 94.00 167 LEU A O 1
ATOM 1321 N N . SER A 1 168 ? -14.993 7.902 12.015 1.00 94.94 168 SER A N 1
ATOM 1322 C CA . SER A 1 168 ? -16.322 7.533 11.545 1.00 94.94 168 SER A CA 1
ATOM 1323 C C . SER A 1 168 ? -17.011 6.594 12.535 1.00 94.94 168 SER A C 1
ATOM 1325 O O . SER A 1 168 ? -16.362 5.877 13.300 1.00 94.94 168 SER A O 1
ATOM 1327 N N . ILE A 1 169 ? -18.342 6.605 12.531 1.00 97.12 169 ILE A N 1
ATOM 1328 C CA . ILE A 1 169 ? -19.190 5.722 13.333 1.00 97.12 169 ILE A CA 1
ATOM 1329 C C . ILE A 1 169 ? -20.028 4.862 12.385 1.00 97.12 169 ILE A C 1
ATOM 1331 O O . ILE A 1 169 ? -20.815 5.393 11.605 1.00 97.12 169 ILE A O 1
ATOM 1335 N N . LEU A 1 170 ? -19.885 3.541 12.479 1.00 97.00 170 LEU A N 1
ATOM 1336 C CA . LEU A 1 170 ? -20.786 2.570 11.858 1.00 97.00 170 LEU A CA 1
ATOM 1337 C C . LEU A 1 170 ? -21.946 2.286 12.814 1.00 97.00 170 LEU A C 1
ATOM 1339 O O . LEU A 1 170 ? -21.713 1.909 13.966 1.00 97.00 170 LEU A O 1
ATOM 1343 N N . ASP A 1 171 ? -23.180 2.402 12.333 1.00 95.44 171 ASP A N 1
ATOM 1344 C CA . ASP A 1 171 ? -24.350 1.820 12.990 1.00 95.44 171 ASP A CA 1
ATOM 1345 C C . ASP A 1 171 ? -24.515 0.353 12.558 1.00 95.44 171 ASP A C 1
ATOM 1347 O O . ASP A 1 171 ? -24.581 0.049 11.370 1.00 95.44 171 ASP A O 1
ATOM 1351 N N . LEU A 1 172 ? -24.551 -0.574 13.518 1.00 94.62 172 LEU A N 1
ATOM 1352 C CA . LEU A 1 172 ? -24.569 -2.016 13.242 1.00 94.62 172 LEU A CA 1
ATOM 1353 C C . LEU A 1 172 ? -25.944 -2.537 12.791 1.00 94.62 172 LEU A C 1
ATOM 1355 O O . LEU A 1 172 ? -26.033 -3.679 12.344 1.00 94.62 172 LEU A O 1
ATOM 1359 N N . GLU A 1 173 ? -27.013 -1.755 12.957 1.00 92.38 173 GLU A N 1
ATOM 1360 C CA . GLU A 1 173 ? -28.377 -2.131 12.574 1.00 92.38 173 GLU A CA 1
ATOM 1361 C C . GLU A 1 173 ? -28.702 -1.630 11.164 1.00 92.38 173 GLU A C 1
ATOM 1363 O O . GLU A 1 173 ? -29.106 -2.422 10.314 1.00 92.38 173 GLU A O 1
ATOM 1368 N N . SER A 1 174 ? -28.488 -0.339 10.896 1.00 92.31 174 SER A N 1
ATOM 1369 C CA . SER A 1 174 ? -28.727 0.256 9.574 1.00 92.31 174 SER A CA 1
ATOM 1370 C C . SER A 1 174 ? -27.576 0.046 8.591 1.00 92.31 174 SER A C 1
ATOM 1372 O O . SER A 1 174 ? -27.768 0.250 7.395 1.00 92.31 174 SER A O 1
ATOM 1374 N N . GLN A 1 175 ? -26.385 -0.312 9.085 1.00 90.19 175 GLN A N 1
ATOM 1375 C CA . GLN A 1 175 ? -25.127 -0.359 8.327 1.00 90.19 175 GLN A CA 1
ATOM 1376 C C . GLN A 1 175 ? -24.690 1.002 7.763 1.00 90.19 175 GLN A C 1
ATOM 1378 O O . GLN A 1 175 ? -23.782 1.080 6.940 1.00 90.19 175 GLN A O 1
ATOM 1383 N N . SER A 1 176 ? -25.308 2.098 8.214 1.00 91.62 176 SER A N 1
ATOM 1384 C CA . SER A 1 176 ? -24.922 3.438 7.783 1.00 91.62 176 SER A CA 1
ATOM 1385 C C . SER A 1 176 ? -23.634 3.875 8.472 1.00 91.62 176 SER A C 1
ATOM 1387 O O . SER A 1 176 ? -23.505 3.742 9.692 1.00 91.62 176 SER A O 1
ATOM 1389 N N . ILE A 1 177 ? -22.724 4.469 7.703 1.00 92.19 177 ILE A N 1
ATOM 1390 C CA . ILE A 1 177 ? -21.497 5.079 8.215 1.00 92.19 177 ILE A CA 1
ATOM 1391 C C . ILE A 1 177 ? -21.688 6.593 8.287 1.00 92.19 177 ILE A C 1
ATOM 1393 O O . ILE A 1 177 ? -22.017 7.240 7.293 1.00 92.19 177 ILE A O 1
ATOM 1397 N N . GLN A 1 178 ? -21.452 7.163 9.466 1.00 91.69 178 GLN A N 1
ATOM 1398 C CA . GLN A 1 178 ? -21.425 8.602 9.690 1.00 91.69 178 GLN A CA 1
ATOM 1399 C C . GLN A 1 178 ? -19.987 9.063 9.941 1.00 91.69 178 GLN A C 1
ATOM 1401 O O . GLN A 1 178 ? -19.376 8.694 10.943 1.00 91.69 178 GLN A O 1
ATOM 1406 N N . LYS A 1 179 ? -19.474 9.933 9.071 1.00 91.94 179 LYS A N 1
ATOM 1407 C CA . LYS A 1 179 ? -18.220 10.666 9.290 1.00 91.94 179 LYS A CA 1
ATOM 1408 C C . LYS A 1 179 ? -18.406 11.703 10.407 1.00 91.94 179 LYS A C 1
ATOM 1410 O O . LYS A 1 179 ? -19.406 12.425 10.404 1.00 91.94 179 LYS A O 1
ATOM 1415 N N . ILE A 1 180 ? -17.466 11.776 11.355 1.00 92.12 180 ILE A N 1
ATOM 1416 C CA . ILE A 1 180 ? -17.557 12.684 12.517 1.00 92.12 180 ILE A CA 1
ATOM 1417 C C . ILE A 1 180 ? -16.402 13.688 12.647 1.00 92.12 180 ILE A C 1
ATOM 1419 O O . ILE A 1 180 ? -16.537 14.635 13.417 1.00 92.12 180 ILE A O 1
ATOM 1423 N N . SER A 1 181 ? -15.306 13.530 11.898 1.00 87.50 181 SER A N 1
ATOM 1424 C CA . SER A 1 181 ? -14.218 14.521 11.768 1.00 87.50 181 SER A CA 1
ATOM 1425 C C . SER A 1 181 ? -14.081 15.007 10.325 1.00 87.50 181 SER A C 1
ATOM 1427 O O . SER A 1 181 ? -14.556 14.328 9.428 1.00 87.50 181 SER A O 1
ATOM 1429 N N . ASP A 1 182 ? -13.435 16.149 10.081 1.00 76.75 182 ASP A N 1
ATOM 1430 C CA . ASP A 1 182 ? -13.335 16.787 8.753 1.00 76.75 182 ASP A CA 1
ATOM 1431 C C . ASP A 1 182 ? -12.069 16.439 7.947 1.00 76.75 182 ASP A C 1
ATOM 1433 O O . ASP A 1 182 ? -12.063 16.672 6.741 1.00 76.75 182 ASP A O 1
ATOM 1437 N N . GLY A 1 183 ? -11.046 15.869 8.595 1.00 75.50 183 GLY A N 1
ATOM 1438 C CA . GLY A 1 183 ? -9.763 15.498 7.985 1.00 75.50 183 GLY A CA 1
ATOM 1439 C C . GLY A 1 183 ? -8.669 16.570 8.093 1.00 75.50 183 GLY A C 1
ATOM 1440 O O . GLY A 1 183 ? -7.507 16.287 7.806 1.00 75.50 183 GLY A O 1
ATOM 1441 N N . GLU A 1 184 ? -8.992 17.779 8.569 1.00 78.94 184 GLU A N 1
ATOM 1442 C CA . GLU A 1 184 ? -8.009 18.860 8.779 1.00 78.94 184 GLU A CA 1
ATOM 1443 C C . GLU A 1 184 ? -7.075 18.563 9.960 1.00 78.94 184 GLU A C 1
ATOM 1445 O O . GLU A 1 184 ? -5.898 18.946 9.980 1.00 78.94 184 GLU A O 1
ATOM 1450 N N . ILE A 1 185 ? -7.621 17.864 10.956 1.00 83.06 185 ILE A N 1
ATOM 1451 C CA . ILE A 1 185 ? -6.914 17.352 12.123 1.00 83.06 185 ILE A CA 1
ATOM 1452 C C . ILE A 1 185 ? -7.155 15.848 12.185 1.00 83.06 185 ILE A C 1
ATOM 1454 O O . ILE A 1 185 ? -8.295 15.384 12.187 1.00 83.06 185 ILE A O 1
ATOM 1458 N N . GLU A 1 186 ? -6.070 15.088 12.276 1.00 90.06 186 GLU A N 1
ATOM 1459 C CA . GLU A 1 186 ? -6.148 13.647 12.470 1.00 90.06 186 GLU A CA 1
ATOM 1460 C C . GLU A 1 186 ? -6.356 13.320 13.952 1.00 90.06 186 GLU A C 1
ATOM 1462 O O . GLU A 1 186 ? -5.654 13.832 14.835 1.00 90.06 186 GLU A O 1
ATOM 1467 N N . TYR A 1 187 ? -7.320 12.439 14.211 1.00 93.00 187 TYR A N 1
ATOM 1468 C CA . TYR A 1 187 ? -7.692 11.989 15.544 1.00 93.00 187 TYR A CA 1
ATOM 1469 C C . TYR A 1 187 ? -7.517 10.479 15.684 1.00 93.00 187 TYR A C 1
ATOM 1471 O O . TYR A 1 187 ? -7.773 9.714 14.760 1.00 93.00 187 TYR A O 1
ATOM 1479 N N . PHE A 1 188 ? -7.131 10.050 16.880 1.00 93.56 188 PHE A N 1
ATOM 1480 C CA . PHE A 1 188 ? -6.901 8.652 17.217 1.00 93.56 188 PHE A CA 1
ATOM 1481 C C . PHE A 1 188 ? -7.215 8.399 18.698 1.00 93.56 188 PHE A C 1
ATOM 1483 O O . PHE A 1 188 ? -7.645 9.301 19.430 1.00 93.56 188 PHE A O 1
ATOM 1490 N N . ASN A 1 189 ? -7.035 7.162 19.163 1.00 93.25 189 ASN A N 1
ATOM 1491 C CA . ASN A 1 189 ? -7.327 6.763 20.541 1.00 93.25 189 ASN A CA 1
ATOM 1492 C C . ASN A 1 189 ? -8.792 7.027 20.959 1.00 93.25 189 ASN A C 1
ATOM 1494 O O . ASN A 1 189 ? -9.079 7.353 22.112 1.00 93.25 189 ASN A O 1
ATOM 1498 N N . ALA A 1 190 ? -9.739 6.899 20.020 1.00 95.69 190 ALA A N 1
ATOM 1499 C CA . ALA A 1 190 ? -11.156 7.108 20.306 1.00 95.69 190 ALA A CA 1
ATOM 1500 C C . ALA A 1 190 ? -11.693 6.102 21.339 1.00 95.69 190 ALA A C 1
ATOM 1502 O O . ALA A 1 190 ? -11.416 4.898 21.264 1.00 95.69 190 ALA A O 1
ATOM 1503 N N . THR A 1 191 ? -12.461 6.607 22.306 1.00 94.69 191 THR A N 1
ATOM 1504 C CA . THR A 1 191 ? -13.074 5.833 23.389 1.00 94.69 191 THR A CA 1
ATOM 1505 C C . THR A 1 191 ? -14.473 6.349 23.729 1.00 94.69 191 THR A C 1
ATOM 1507 O O . THR A 1 191 ? -14.712 7.557 23.826 1.00 94.69 191 THR A O 1
ATOM 1510 N N . TRP A 1 192 ? -15.412 5.423 23.913 1.00 97.56 192 TRP A N 1
ATOM 1511 C CA . TRP A 1 192 ? -16.810 5.718 24.222 1.00 97.56 192 TRP A CA 1
ATOM 1512 C C . TRP A 1 192 ? -17.012 6.103 25.681 1.00 97.56 192 TRP A C 1
ATOM 1514 O O . TRP A 1 192 ? -16.485 5.456 26.588 1.00 97.56 192 TRP A O 1
ATOM 1524 N N . SER A 1 193 ? -17.871 7.095 25.913 1.00 97.38 193 SER A N 1
ATOM 1525 C CA . SER A 1 193 ? -18.434 7.316 27.237 1.00 97.38 193 SER A CA 1
ATOM 1526 C C . SER A 1 193 ? -19.296 6.113 27.643 1.00 97.38 193 SER A C 1
ATOM 1528 O O . SER A 1 193 ? -20.041 5.589 26.807 1.00 97.38 193 SER A O 1
ATOM 1530 N N . PRO A 1 194 ? -19.277 5.679 28.918 1.00 95.56 194 PRO A N 1
ATOM 1531 C CA . PRO A 1 194 ? -20.082 4.542 29.376 1.00 95.56 194 PRO A CA 1
ATOM 1532 C C . PRO A 1 194 ? -21.588 4.662 29.074 1.00 95.56 194 PRO A C 1
ATOM 1534 O O . PRO A 1 194 ? -22.267 3.655 28.879 1.00 95.56 194 PRO A O 1
ATOM 1537 N N . ASN A 1 195 ? -22.121 5.886 28.993 1.00 95.19 195 ASN A N 1
ATOM 1538 C CA . ASN A 1 195 ? -23.519 6.159 28.650 1.00 95.19 195 ASN A CA 1
ATOM 1539 C C . ASN A 1 195 ? -23.832 6.208 27.135 1.00 95.19 195 ASN A C 1
ATOM 1541 O O . ASN A 1 195 ? -25.000 6.373 26.791 1.00 95.19 195 ASN A O 1
ATOM 1545 N N . ASN A 1 196 ? -22.854 6.009 26.241 1.00 95.81 196 ASN A N 1
ATOM 1546 C CA . ASN A 1 196 ? -22.984 6.032 24.768 1.00 95.81 196 ASN A CA 1
ATOM 1547 C C . ASN A 1 196 ? -23.296 7.400 24.136 1.00 95.81 196 ASN A C 1
ATOM 1549 O O . ASN A 1 196 ? -23.632 7.456 22.957 1.00 95.81 196 ASN A O 1
ATOM 1553 N N . LEU A 1 197 ? -23.235 8.499 24.890 1.00 94.75 197 LEU A N 1
ATOM 1554 C CA . LEU A 1 197 ? -23.600 9.824 24.371 1.00 94.75 197 LEU A CA 1
ATOM 1555 C C . LEU A 1 197 ? -22.418 10.604 23.795 1.00 94.75 197 LEU A C 1
ATOM 1557 O O . LEU A 1 197 ? -22.630 11.599 23.098 1.00 94.75 197 LEU A O 1
ATOM 1561 N N . MET A 1 198 ? -21.187 10.200 24.113 1.00 96.81 198 MET A N 1
ATOM 1562 C CA . MET A 1 198 ? -19.990 10.942 23.743 1.00 96.81 198 MET A CA 1
ATOM 1563 C C . MET A 1 198 ? -18.820 10.021 23.394 1.00 96.81 198 MET A C 1
ATOM 1565 O O . MET A 1 198 ? -18.731 8.884 23.858 1.00 96.81 198 MET A O 1
ATOM 1569 N N . LEU A 1 199 ? -17.890 10.561 22.614 1.00 98.00 199 LEU A N 1
ATOM 1570 C CA . LEU A 1 199 ? -16.567 9.996 22.374 1.00 98.00 199 LEU A CA 1
ATOM 1571 C C . LEU A 1 199 ? -15.512 10.955 22.919 1.00 98.00 199 LEU A C 1
ATOM 1573 O O . LEU A 1 199 ? -15.663 12.166 22.776 1.00 98.00 199 LEU A O 1
ATOM 1577 N N . ALA A 1 200 ? -14.450 10.414 23.509 1.00 97.69 200 ALA A N 1
ATOM 1578 C CA . ALA A 1 200 ? -13.214 11.142 23.771 1.00 97.69 200 ALA A CA 1
ATOM 1579 C C . ALA A 1 200 ? -12.120 10.590 22.864 1.00 97.69 200 ALA A C 1
ATOM 1581 O O . ALA A 1 200 ? -12.037 9.380 22.665 1.00 97.69 200 ALA A O 1
ATOM 1582 N N . PHE A 1 201 ? -11.303 11.470 22.310 1.00 96.25 201 PHE A N 1
ATOM 1583 C CA . PHE A 1 201 ? -10.187 11.118 21.438 1.00 96.25 201 PHE A CA 1
ATOM 1584 C C . PHE A 1 201 ? -9.110 12.186 21.554 1.00 96.25 201 PHE A C 1
ATOM 1586 O O . PHE A 1 201 ? -9.349 13.288 22.060 1.00 96.25 201 PHE A O 1
ATOM 1593 N N . GLN A 1 202 ? -7.914 11.848 21.094 1.00 94.56 202 GLN A N 1
ATOM 1594 C CA . GLN A 1 202 ? -6.813 12.792 21.011 1.00 94.56 202 GLN A CA 1
ATOM 1595 C C . GLN A 1 202 ? -6.442 13.030 19.554 1.00 94.56 202 GLN A C 1
ATOM 1597 O O . GLN A 1 202 ? -6.685 12.188 18.696 1.00 94.56 202 GLN A O 1
ATOM 1602 N N . SER A 1 203 ? -5.863 14.187 19.279 1.00 93.12 203 SER A N 1
ATOM 1603 C CA . SER A 1 203 ? -5.269 14.486 17.976 1.00 93.12 203 SER A CA 1
ATOM 1604 C C . SER A 1 203 ? -3.781 14.183 17.981 1.00 93.12 203 SER A C 1
ATOM 1606 O O . SER A 1 203 ? -3.148 14.089 19.037 1.00 93.12 203 SER A O 1
ATOM 1608 N N . VAL A 1 204 ? -3.238 14.003 16.782 1.00 91.75 204 VAL A N 1
ATOM 1609 C CA . VAL A 1 204 ? -1.818 13.730 16.515 1.00 91.75 204 VAL A CA 1
ATOM 1610 C C . VAL A 1 204 ? -0.854 14.756 17.114 1.00 91.75 204 VAL A C 1
ATOM 1612 O O . VAL A 1 204 ? 0.285 14.392 17.376 1.00 91.75 204 VAL A O 1
ATOM 1615 N N . ASP A 1 205 ? -1.305 15.972 17.432 1.00 88.12 205 ASP A N 1
ATOM 1616 C CA . ASP A 1 205 ? -0.536 17.038 18.093 1.00 88.12 205 ASP A CA 1
ATOM 1617 C C . ASP A 1 205 ? -0.777 17.130 19.619 1.00 88.12 205 ASP A C 1
ATOM 1619 O O . ASP A 1 205 ? -0.509 18.162 20.235 1.00 88.12 205 ASP A O 1
ATOM 1623 N N . ALA A 1 206 ? -1.260 16.046 20.242 1.00 90.81 206 ALA A N 1
ATOM 1624 C CA . ALA A 1 206 ? -1.494 15.921 21.687 1.00 90.81 206 ALA A CA 1
ATOM 1625 C C . ALA A 1 206 ? -2.568 16.875 22.250 1.00 90.81 206 ALA A C 1
ATOM 1627 O O . ALA A 1 206 ? -2.388 17.503 23.296 1.00 90.81 206 ALA A O 1
ATOM 1628 N N . LYS A 1 207 ? -3.721 16.971 21.578 1.00 93.19 207 LYS A N 1
ATOM 1629 C CA . LYS A 1 207 ? -4.911 17.678 22.087 1.00 93.19 207 LYS A CA 1
ATOM 1630 C C . LYS A 1 207 ? -6.091 16.741 22.293 1.00 93.19 207 LYS A C 1
ATOM 1632 O O . LYS A 1 207 ? -6.425 15.960 21.401 1.00 93.19 207 LYS A O 1
ATOM 1637 N N . ILE A 1 208 ? -6.769 16.876 23.432 1.00 97.31 208 ILE A N 1
ATOM 1638 C CA . ILE A 1 208 ? -7.968 16.117 23.795 1.00 97.31 208 ILE A CA 1
ATOM 1639 C C . ILE A 1 208 ? -9.220 16.807 23.265 1.00 97.31 208 ILE A C 1
ATOM 1641 O O . ILE A 1 208 ? -9.419 18.012 23.447 1.00 97.31 208 ILE A O 1
ATOM 1645 N N . ASN A 1 209 ? -10.091 16.015 22.650 1.00 96.38 209 ASN A N 1
ATOM 1646 C CA . ASN A 1 209 ? -11.346 16.462 22.073 1.00 96.38 209 ASN A CA 1
ATOM 1647 C C . ASN A 1 209 ? -12.485 15.518 22.471 1.00 96.38 209 ASN A C 1
ATOM 1649 O O . ASN A 1 209 ? -12.277 14.338 22.766 1.00 96.38 209 ASN A O 1
ATOM 1653 N N . LEU A 1 210 ? -13.699 16.064 22.481 1.00 97.06 210 LEU A N 1
ATOM 1654 C CA . LEU A 1 210 ? -14.932 15.328 22.731 1.00 97.06 210 LEU A CA 1
ATOM 1655 C C . LEU A 1 210 ? -15.870 15.468 21.538 1.00 97.06 210 LEU A C 1
ATOM 1657 O O . LEU A 1 210 ? -16.076 16.580 21.067 1.00 97.06 210 LEU A O 1
ATOM 1661 N N . TYR A 1 211 ? -16.492 14.376 21.106 1.00 96.94 211 TYR A N 1
ATOM 1662 C CA . TYR A 1 211 ? -17.621 14.413 20.175 1.00 96.94 211 TYR A CA 1
ATOM 1663 C C . TYR A 1 211 ? -18.908 14.084 20.918 1.00 96.94 211 TYR A C 1
ATOM 1665 O O . TYR A 1 211 ? -18.983 13.076 21.622 1.00 96.94 211 TYR A O 1
ATOM 1673 N N . ASN A 1 212 ? -19.922 14.930 20.768 1.00 94.06 212 ASN A N 1
ATOM 1674 C CA . ASN A 1 212 ? -21.247 14.700 21.330 1.00 94.06 212 ASN A CA 1
ATOM 1675 C C . ASN A 1 212 ? -22.184 14.169 20.241 1.00 94.06 212 ASN A C 1
ATOM 1677 O O . ASN A 1 212 ? -22.435 14.863 19.259 1.00 94.06 212 ASN A O 1
ATOM 1681 N N . LEU A 1 213 ? -22.739 12.969 20.434 1.00 92.19 213 LEU A N 1
ATOM 1682 C CA . LEU A 1 213 ? -23.579 12.316 19.423 1.00 92.19 213 LEU A CA 1
ATOM 1683 C C . LEU A 1 213 ? -24.909 13.047 19.179 1.00 92.19 213 LEU A C 1
ATOM 1685 O O . LEU A 1 213 ? -25.459 12.964 18.085 1.00 92.19 213 LEU A O 1
ATOM 1689 N N . ASN A 1 214 ? -25.428 13.779 20.172 1.00 89.69 214 ASN A N 1
ATOM 1690 C CA . ASN A 1 214 ? -26.697 14.498 20.039 1.00 89.69 214 ASN A CA 1
ATOM 1691 C C . ASN A 1 214 ? -26.529 15.811 19.273 1.00 89.69 214 ASN A C 1
ATOM 1693 O O . ASN A 1 214 ? -27.347 16.135 18.419 1.00 89.69 214 ASN A O 1
ATOM 1697 N N . SER A 1 215 ? -25.497 16.593 19.607 1.00 89.38 215 SER A N 1
ATOM 1698 C CA . SER A 1 215 ? -25.233 17.863 18.922 1.00 89.38 215 SER A CA 1
ATOM 1699 C C . SER A 1 215 ? -24.397 17.698 17.656 1.00 89.38 215 SER A C 1
ATOM 1701 O O . SER A 1 215 ? -24.283 18.662 16.908 1.00 89.38 215 SER A O 1
ATOM 1703 N N . GLN A 1 216 ? -23.811 16.517 17.439 1.00 90.31 216 GLN A N 1
ATOM 1704 C CA . GLN A 1 216 ? -22.933 16.177 16.318 1.00 90.31 216 GLN A CA 1
ATOM 1705 C C . GLN A 1 216 ? -21.750 17.138 16.152 1.00 90.31 216 GLN A C 1
ATOM 1707 O O . GLN A 1 216 ? -21.370 17.486 15.040 1.00 90.31 216 GLN A O 1
ATOM 1712 N N . ASN A 1 217 ? -21.166 17.580 17.267 1.00 89.12 217 ASN A N 1
ATOM 1713 C CA . ASN A 1 217 ? -20.067 18.541 17.268 1.00 89.12 217 ASN A CA 1
ATOM 1714 C C . ASN A 1 217 ? -18.859 18.026 18.050 1.00 89.12 217 ASN A C 1
ATOM 1716 O O . ASN A 1 217 ? -19.014 17.390 19.098 1.00 89.12 217 ASN A O 1
ATOM 1720 N N . ILE A 1 218 ? -17.671 18.369 17.546 1.00 92.38 218 ILE A N 1
ATOM 1721 C CA . ILE A 1 218 ? -16.394 18.208 18.242 1.00 92.38 218 ILE A CA 1
ATOM 1722 C C . ILE A 1 218 ? -16.122 19.459 19.086 1.00 92.38 218 ILE A C 1
ATOM 1724 O O . ILE A 1 218 ? -16.242 20.585 18.605 1.00 92.38 218 ILE A O 1
ATOM 1728 N N . SER A 1 219 ? -15.728 19.270 20.343 1.00 92.31 219 SER A N 1
ATOM 1729 C CA . SER A 1 219 ? -15.276 20.333 21.242 1.00 92.31 219 SER A CA 1
ATOM 1730 C C . SER A 1 219 ? -13.881 20.037 21.784 1.00 92.31 219 SER A C 1
ATOM 1732 O O . SER A 1 219 ? -13.648 18.961 22.341 1.00 92.31 219 SER A O 1
ATOM 1734 N N . PHE A 1 220 ? -12.985 21.015 21.680 1.00 93.94 220 PHE A N 1
ATOM 1735 C CA . PHE A 1 220 ? -11.660 20.968 22.292 1.00 93.94 220 PHE A CA 1
ATOM 1736 C C . PHE A 1 220 ? -11.751 21.054 23.822 1.00 93.94 220 PHE A C 1
ATOM 1738 O O . PHE A 1 220 ? -12.476 21.893 24.359 1.00 93.94 220 PHE A O 1
ATOM 1745 N N . VAL A 1 221 ? -11.001 20.193 24.514 1.00 94.75 221 VAL A N 1
ATOM 1746 C CA . VAL A 1 221 ? -10.936 20.143 25.984 1.00 94.75 221 VAL A CA 1
ATOM 1747 C C . VAL A 1 221 ? -9.669 20.811 26.509 1.00 94.75 221 VAL A C 1
ATOM 1749 O O . VAL A 1 221 ? -9.732 21.644 27.412 1.00 94.75 221 VAL A O 1
ATOM 1752 N N . GLY A 1 222 ? -8.513 20.432 25.969 1.00 93.75 222 GLY A N 1
ATOM 1753 C CA . GLY A 1 222 ? -7.209 20.867 26.460 1.00 93.75 222 GLY A CA 1
ATOM 1754 C C . GLY A 1 222 ? -6.066 20.093 25.809 1.00 93.75 222 GLY A C 1
ATOM 1755 O O . GLY A 1 222 ? -6.292 19.097 25.122 1.00 93.75 222 GLY A O 1
ATOM 1756 N N . ASN A 1 223 ? -4.833 20.547 26.030 1.00 93.56 223 ASN A N 1
ATOM 1757 C CA . ASN A 1 223 ? -3.642 19.792 25.638 1.00 93.56 223 ASN A CA 1
ATOM 1758 C C . ASN A 1 223 ? -3.507 18.560 26.542 1.00 93.56 223 ASN A C 1
ATOM 1760 O O . ASN A 1 223 ? -3.700 18.671 27.755 1.00 93.56 223 ASN A O 1
ATOM 1764 N N . GLY A 1 224 ? -3.197 17.406 25.963 1.00 94.38 224 GLY A N 1
ATOM 1765 C CA . GLY A 1 224 ? -2.974 16.173 26.699 1.00 94.38 224 GLY A CA 1
ATOM 1766 C C . GLY A 1 224 ? -3.117 14.902 25.868 1.00 94.38 224 GLY A C 1
ATOM 1767 O O . GLY A 1 224 ? -3.430 14.924 24.678 1.00 94.38 224 GLY A O 1
ATOM 1768 N N . GLU A 1 225 ? -2.898 13.774 26.537 1.00 94.31 225 GLU A N 1
ATOM 1769 C CA . GLU A 1 225 ? -2.825 12.438 25.948 1.00 94.31 225 GLU A CA 1
ATOM 1770 C C . GLU A 1 225 ? -3.550 11.395 26.817 1.00 94.31 225 GLU A C 1
ATOM 1772 O O . GLU A 1 225 ? -3.719 11.565 28.028 1.00 94.31 225 GLU A O 1
ATOM 1777 N N . ASN A 1 226 ? -3.944 10.281 26.192 1.00 93.12 226 ASN A N 1
ATOM 1778 C CA . ASN A 1 226 ? -4.565 9.110 26.820 1.00 93.12 226 ASN A CA 1
ATOM 1779 C C . ASN A 1 226 ? -5.813 9.423 27.671 1.00 93.12 226 ASN A C 1
ATOM 1781 O O . ASN A 1 226 ? -5.836 9.099 28.861 1.00 93.12 226 ASN A O 1
ATOM 1785 N N . PRO A 1 227 ? -6.885 9.993 27.082 1.00 96.62 227 PRO A N 1
ATOM 1786 C CA . PRO A 1 227 ? -8.111 10.271 27.819 1.00 96.62 227 PRO A CA 1
ATOM 1787 C C . PRO A 1 227 ? -8.794 8.976 28.284 1.00 96.62 227 PRO A C 1
ATOM 1789 O O . PRO A 1 227 ? -8.985 8.037 27.506 1.00 96.62 227 PRO A O 1
ATOM 1792 N N . LYS A 1 228 ? -9.202 8.927 29.557 1.00 96.44 228 LYS A N 1
ATOM 1793 C CA . LYS A 1 228 ? -9.955 7.815 30.159 1.00 96.44 228 LYS A CA 1
ATOM 1794 C C . LYS A 1 228 ? -11.256 8.307 30.770 1.00 96.44 228 LYS A C 1
ATOM 1796 O O . LYS A 1 228 ? -11.275 9.285 31.513 1.00 96.44 228 LYS A O 1
ATOM 1801 N N . TRP A 1 229 ? -12.343 7.602 30.476 1.00 96.31 229 TRP A N 1
ATOM 1802 C CA . TRP A 1 229 ? -13.668 7.910 30.999 1.00 96.31 229 TRP A CA 1
ATOM 1803 C C . TRP A 1 229 ? -13.839 7.456 32.442 1.00 96.31 229 TRP A C 1
ATOM 1805 O O . TRP A 1 229 ? -13.479 6.335 32.804 1.00 96.31 229 TRP A O 1
ATOM 1815 N N . LYS A 1 230 ? -14.480 8.303 33.247 1.00 95.50 230 LYS A N 1
ATOM 1816 C CA . LYS A 1 230 ? -15.034 7.894 34.536 1.00 95.50 230 LYS A CA 1
ATOM 1817 C C . LYS A 1 230 ? -16.287 7.048 34.321 1.00 95.50 230 LYS A C 1
ATOM 1819 O O . LYS A 1 230 ? -17.053 7.292 33.388 1.00 95.50 230 LYS A O 1
ATOM 1824 N N . SER A 1 231 ? -16.537 6.086 35.208 1.00 92.25 231 SER A N 1
ATOM 1825 C CA . SER A 1 231 ? -17.671 5.151 35.103 1.00 92.25 231 SER A CA 1
ATOM 1826 C C . SER A 1 231 ? -19.049 5.830 35.089 1.00 92.25 231 SER A C 1
ATOM 1828 O O . SER A 1 231 ? -19.988 5.299 34.502 1.00 92.25 231 SER A O 1
ATOM 1830 N N . ASP A 1 232 ? -19.174 7.024 35.673 1.00 93.00 232 ASP A N 1
ATOM 1831 C CA . ASP A 1 232 ? -20.401 7.830 35.674 1.00 93.00 232 ASP A CA 1
ATOM 1832 C C . ASP A 1 232 ? -20.613 8.658 34.390 1.00 93.00 232 ASP A C 1
ATOM 1834 O O . ASP A 1 232 ? -21.650 9.303 34.247 1.00 93.00 232 ASP A O 1
ATOM 1838 N N . SER A 1 233 ? -19.669 8.622 33.439 1.00 95.50 233 SER A N 1
ATOM 1839 C CA . SER A 1 233 ? -19.654 9.429 32.205 1.00 95.50 233 SER A CA 1
ATOM 1840 C C . SER A 1 233 ? -19.615 10.951 32.415 1.00 95.50 233 SER A C 1
ATOM 1842 O O . SER A 1 233 ? -19.881 11.694 31.473 1.00 95.50 233 SER A O 1
ATOM 1844 N N . LYS A 1 234 ? -19.309 11.438 33.625 1.00 95.12 234 LYS A N 1
ATOM 1845 C CA . LYS A 1 234 ? -19.328 12.879 33.945 1.00 95.12 234 LYS A CA 1
ATOM 1846 C C . LYS A 1 234 ? -17.978 13.560 33.781 1.00 95.12 234 LYS A C 1
ATOM 1848 O O . LYS A 1 234 ? -17.932 14.787 33.684 1.00 95.12 234 LYS A O 1
ATOM 1853 N N . SER A 1 235 ? -16.903 12.779 33.760 1.00 96.00 235 SER A N 1
ATOM 1854 C CA . SER A 1 235 ? -15.544 13.288 33.640 1.00 96.00 235 SER A CA 1
ATOM 1855 C C . SER A 1 235 ? -14.665 12.385 32.782 1.00 96.00 235 SER A C 1
ATOM 1857 O O . SER A 1 235 ? -14.908 11.178 32.666 1.00 96.00 235 SER A O 1
ATOM 1859 N N . ILE A 1 236 ? -13.604 12.983 32.248 1.00 97.75 236 ILE A N 1
ATOM 1860 C CA . ILE A 1 236 ? -12.446 12.273 31.706 1.00 97.75 236 ILE A CA 1
ATOM 1861 C C . ILE A 1 236 ? -11.180 12.685 32.461 1.00 97.75 236 ILE A C 1
ATOM 1863 O O . ILE A 1 236 ? -11.066 13.835 32.885 1.00 97.75 236 ILE A O 1
ATOM 1867 N N . VAL A 1 237 ? -10.228 11.762 32.587 1.00 97.56 237 VAL A N 1
ATOM 1868 C CA . VAL A 1 237 ? -8.878 12.026 33.101 1.00 97.56 237 VAL A CA 1
ATOM 1869 C C . VAL A 1 237 ? -7.852 11.818 31.991 1.00 97.56 237 VAL A C 1
ATOM 1871 O O . VAL A 1 237 ? -8.007 10.916 31.171 1.00 97.56 237 VAL A O 1
ATOM 1874 N N . PHE A 1 238 ? -6.827 12.658 31.945 1.00 97.50 238 PHE A N 1
ATOM 1875 C CA . PHE A 1 238 ? -5.724 12.591 30.984 1.00 97.50 238 PHE A CA 1
ATOM 1876 C C . PHE A 1 238 ? -4.472 13.233 31.593 1.00 97.50 238 PHE A C 1
ATOM 1878 O O . PHE A 1 238 ? -4.534 13.793 32.689 1.00 97.50 238 PHE A O 1
ATOM 1885 N N . PHE A 1 239 ? -3.329 13.143 30.918 1.00 95.44 239 PHE A N 1
ATOM 1886 C CA . PHE A 1 239 ? -2.112 13.846 31.339 1.00 95.44 239 PHE A CA 1
ATOM 1887 C C . PHE A 1 239 ? -1.651 14.821 30.262 1.00 95.44 239 PHE A C 1
ATOM 1889 O O . PHE A 1 239 ? -1.946 14.625 29.086 1.00 95.44 239 PHE A O 1
ATOM 1896 N N . ASN A 1 240 ? -0.933 15.864 30.663 1.00 93.44 240 ASN A N 1
ATOM 1897 C CA . ASN A 1 240 ? -0.338 16.826 29.744 1.00 93.44 240 ASN A CA 1
ATOM 1898 C C . ASN A 1 240 ? 1.152 16.982 30.041 1.00 93.44 240 ASN A C 1
ATOM 1900 O O . ASN A 1 240 ? 1.527 17.199 31.193 1.00 93.44 240 ASN A O 1
ATOM 1904 N N . LYS A 1 241 ? 1.976 16.916 28.993 1.00 88.94 241 LYS A N 1
ATOM 1905 C CA . LYS A 1 241 ? 3.415 17.180 29.060 1.00 88.94 241 LYS A CA 1
ATOM 1906 C C . LYS A 1 241 ? 3.671 18.654 28.760 1.00 88.94 241 LYS A C 1
ATOM 1908 O O . LYS A 1 241 ? 3.234 19.176 27.739 1.00 88.94 241 LYS A O 1
ATOM 1913 N N . GLU A 1 242 ? 4.429 19.318 29.622 1.00 86.06 242 GLU A N 1
ATOM 1914 C CA . GLU A 1 242 ? 4.986 20.640 29.348 1.00 86.06 242 GLU A CA 1
ATOM 1915 C C . GLU A 1 242 ? 6.421 20.468 28.859 1.00 86.06 242 GLU A C 1
ATOM 1917 O O . GLU A 1 242 ? 7.300 20.044 29.612 1.00 86.06 242 GLU A O 1
ATOM 1922 N N . ILE A 1 243 ? 6.650 20.779 27.586 1.00 76.38 243 ILE A N 1
ATOM 1923 C CA . ILE A 1 243 ? 7.934 20.574 26.917 1.00 76.38 243 ILE A CA 1
ATOM 1924 C C . ILE A 1 243 ? 8.564 21.923 26.582 1.00 76.38 243 ILE A C 1
ATOM 1926 O O . ILE A 1 243 ? 7.939 22.809 26.001 1.00 76.38 243 ILE A O 1
ATOM 1930 N N . ASP A 1 244 ? 9.836 22.055 26.939 1.00 69.00 244 ASP A N 1
ATOM 1931 C CA . ASP A 1 244 ? 10.707 23.152 26.538 1.00 69.00 244 ASP A CA 1
ATOM 1932 C C . ASP A 1 244 ? 11.247 22.849 25.140 1.00 69.00 244 ASP A C 1
ATOM 1934 O O . ASP A 1 244 ? 12.314 22.254 25.013 1.00 69.00 244 ASP A O 1
ATOM 1938 N N . PHE A 1 245 ? 10.522 23.196 24.075 1.00 66.75 245 PHE A N 1
ATOM 1939 C CA . PHE A 1 245 ? 11.004 22.915 22.713 1.00 66.75 245 PHE A CA 1
ATOM 1940 C C . PHE A 1 245 ? 12.300 23.669 22.375 1.00 66.75 245 PHE A C 1
ATOM 1942 O O . PHE A 1 245 ? 13.079 23.203 21.546 1.00 66.75 245 PHE A O 1
ATOM 1949 N N . GLU A 1 246 ? 12.571 24.788 23.054 1.00 62.47 246 GLU A N 1
ATOM 1950 C CA . GLU A 1 246 ? 13.828 25.532 22.924 1.00 62.47 246 GLU A CA 1
ATOM 1951 C C . GLU A 1 246 ? 15.014 24.827 23.595 1.00 62.47 246 GLU A C 1
ATOM 1953 O O . GLU A 1 246 ? 16.159 25.111 23.273 1.00 62.47 246 GLU A O 1
ATOM 1958 N N . ASN A 1 247 ? 14.782 23.920 24.544 1.00 58.28 247 ASN A N 1
ATOM 1959 C CA . ASN A 1 247 ? 15.860 23.184 25.216 1.00 58.28 247 ASN A CA 1
ATOM 1960 C C . ASN A 1 247 ? 15.696 21.660 25.122 1.00 58.28 247 ASN A C 1
ATOM 1962 O O . ASN A 1 247 ? 16.444 20.928 25.770 1.00 58.28 247 ASN A O 1
ATOM 1966 N N . VAL A 1 248 ? 14.732 21.197 24.323 1.00 58.25 248 VAL A N 1
ATOM 1967 C CA . VAL A 1 248 ? 14.431 19.795 24.007 1.00 58.25 248 VAL A CA 1
ATOM 1968 C C . VAL A 1 248 ? 14.322 18.919 25.261 1.00 58.25 248 VAL A C 1
ATOM 1970 O O . VAL A 1 248 ? 15.031 17.925 25.425 1.00 58.25 248 VAL A O 1
ATOM 1973 N N . ARG A 1 249 ? 13.476 19.329 26.211 1.00 66.19 249 ARG A N 1
ATOM 1974 C CA . ARG A 1 249 ? 13.297 18.602 27.478 1.00 66.19 249 ARG A CA 1
ATOM 1975 C C . ARG A 1 249 ? 11.879 18.696 28.018 1.00 66.19 249 ARG A C 1
ATOM 1977 O O . ARG A 1 249 ? 11.227 19.735 27.901 1.00 66.19 249 ARG A O 1
ATOM 1984 N N . LEU A 1 250 ? 11.461 17.656 28.731 1.00 75.06 250 LEU A N 1
ATOM 1985 C CA . LEU A 1 250 ? 10.269 17.700 29.566 1.00 75.06 250 LEU A CA 1
ATOM 1986 C C . LEU A 1 250 ? 10.533 18.593 30.782 1.00 75.06 250 LEU A C 1
ATOM 1988 O O . LEU A 1 250 ? 11.462 18.357 31.559 1.00 75.06 250 LEU A O 1
ATOM 1992 N N . ILE A 1 251 ? 9.721 19.635 30.935 1.00 80.56 251 ILE A N 1
ATOM 1993 C CA . ILE A 1 251 ? 9.749 20.538 32.090 1.00 80.56 251 ILE A CA 1
ATOM 1994 C C . ILE A 1 251 ? 8.882 19.964 33.202 1.00 80.56 251 ILE A C 1
ATOM 1996 O O . ILE A 1 251 ? 9.280 19.977 34.367 1.00 80.56 251 ILE A O 1
ATOM 2000 N N . ASN A 1 252 ? 7.694 19.486 32.839 1.00 85.06 252 ASN A N 1
ATOM 2001 C CA . ASN A 1 252 ? 6.682 19.054 33.785 1.00 85.06 252 ASN A CA 1
ATOM 2002 C C . ASN A 1 252 ? 5.692 18.083 33.125 1.00 85.06 252 ASN A C 1
ATOM 2004 O O . ASN A 1 252 ? 5.543 18.089 31.904 1.00 85.06 252 ASN A O 1
ATOM 2008 N N . SER A 1 253 ? 5.011 17.255 33.914 1.00 91.19 253 SER A N 1
ATOM 2009 C CA . SER A 1 253 ? 3.889 16.445 33.434 1.00 91.19 253 SER A CA 1
ATOM 2010 C C . SER A 1 253 ? 2.892 16.266 34.558 1.00 91.19 253 SER A C 1
ATOM 2012 O O . SER A 1 253 ? 3.270 15.797 35.623 1.00 91.19 253 SER A O 1
ATOM 2014 N N . ASP A 1 254 ? 1.635 16.616 34.307 1.00 93.94 254 ASP A N 1
ATOM 2015 C CA . ASP A 1 254 ? 0.593 16.597 35.328 1.00 93.94 254 ASP A CA 1
ATOM 2016 C C . ASP A 1 254 ? -0.682 15.910 34.842 1.00 93.94 254 ASP A C 1
ATOM 2018 O O . ASP A 1 254 ? -0.984 15.865 33.645 1.00 93.94 254 ASP A O 1
ATOM 2022 N N . ILE A 1 255 ? -1.455 15.406 35.803 1.00 96.00 255 ILE A N 1
ATOM 2023 C CA . ILE A 1 255 ? -2.765 14.803 35.587 1.00 96.00 255 ILE A CA 1
ATOM 2024 C C . ILE A 1 255 ? -3.847 15.881 35.617 1.00 96.00 255 ILE A C 1
ATOM 2026 O O . ILE A 1 255 ? -3.888 16.722 36.518 1.00 96.00 255 ILE A O 1
ATOM 2030 N N . PHE A 1 256 ? -4.771 15.808 34.666 1.00 96.50 256 PHE A N 1
ATOM 2031 C CA . PHE A 1 256 ? -5.912 16.703 34.535 1.00 96.50 256 PHE A CA 1
ATOM 2032 C C . PHE A 1 256 ? -7.214 15.905 34.505 1.00 96.50 256 PHE A C 1
ATOM 2034 O O . PHE A 1 256 ? -7.290 14.836 33.903 1.00 96.50 256 PHE A O 1
ATOM 2041 N N . GLU A 1 257 ? -8.254 16.443 35.138 1.00 96.69 257 GLU A N 1
ATOM 2042 C CA . GLU A 1 257 ? -9.621 15.933 35.055 1.00 96.69 257 GLU A CA 1
ATOM 2043 C C . GLU A 1 257 ? -10.514 17.009 34.435 1.00 96.69 257 GLU A C 1
ATOM 2045 O O . GLU A 1 257 ? -10.565 18.141 34.918 1.00 96.69 257 GLU A O 1
ATOM 2050 N N . TYR A 1 258 ? -11.237 16.660 33.374 1.00 97.56 258 TYR A N 1
ATOM 2051 C CA . TYR A 1 258 ? -12.249 17.529 32.782 1.00 97.56 258 TYR A CA 1
ATOM 2052 C C . TYR A 1 258 ? -13.639 17.063 33.191 1.00 97.56 258 TYR A C 1
ATOM 2054 O O . TYR A 1 258 ? -14.040 15.943 32.870 1.00 97.56 258 TYR A O 1
ATOM 2062 N N . ASN A 1 259 ? -14.381 17.929 33.881 1.00 96.19 259 ASN A N 1
ATOM 2063 C CA . ASN A 1 259 ? -15.778 17.703 34.216 1.00 96.19 259 ASN A CA 1
ATOM 2064 C C . ASN A 1 259 ? -16.681 18.232 33.098 1.00 96.19 259 ASN A C 1
ATOM 2066 O O . ASN A 1 259 ? -16.740 19.435 32.842 1.00 96.19 259 ASN A O 1
ATOM 2070 N N . ILE A 1 260 ? -17.431 17.329 32.477 1.00 94.19 260 ILE A N 1
ATOM 2071 C CA . ILE A 1 260 ? -18.232 17.611 31.284 1.00 94.19 260 ILE A CA 1
ATOM 2072 C C . ILE A 1 260 ? -19.470 18.437 31.639 1.00 94.19 260 ILE A C 1
ATOM 2074 O O . ILE A 1 260 ? -19.788 19.402 30.948 1.00 94.19 260 ILE A O 1
ATOM 2078 N N . GLU A 1 261 ? -20.143 18.106 32.747 1.00 90.38 261 GLU A N 1
ATOM 2079 C CA . GLU A 1 261 ? -21.369 18.793 33.185 1.00 90.38 261 GLU A CA 1
ATOM 2080 C C . GLU A 1 261 ? -21.117 20.265 33.540 1.00 90.38 261 GLU A C 1
ATOM 2082 O O . GLU A 1 261 ? -21.968 21.117 33.296 1.00 90.38 261 GLU A O 1
ATOM 2087 N N . LYS A 1 262 ? -19.947 20.565 34.114 1.00 92.56 262 LYS A N 1
ATOM 2088 C CA . LYS A 1 262 ? -19.527 21.926 34.475 1.00 92.56 262 LYS A CA 1
ATOM 2089 C C . LYS A 1 262 ? -18.710 22.622 33.389 1.00 92.56 262 LYS A C 1
ATOM 2091 O O . LYS A 1 262 ? -18.466 23.818 33.512 1.00 92.56 262 LYS A O 1
ATOM 2096 N N . SER A 1 263 ? -18.273 21.883 32.368 1.00 92.06 263 SER A N 1
ATOM 2097 C CA . SER A 1 263 ? -17.292 22.342 31.379 1.00 92.06 263 SER A CA 1
ATOM 2098 C C . SER A 1 263 ? -16.023 22.913 32.032 1.00 92.06 263 SER A C 1
ATOM 2100 O O . SER A 1 263 ? -15.522 23.964 31.640 1.00 92.06 263 SER A O 1
ATOM 2102 N N . GLU A 1 264 ? -15.519 22.229 33.062 1.00 95.62 264 GLU A N 1
ATOM 2103 C CA . GLU A 1 264 ? -14.437 22.709 33.929 1.00 95.62 264 GLU A CA 1
ATOM 2104 C C . GLU A 1 264 ? -13.231 21.767 33.864 1.00 95.62 264 GLU A C 1
ATOM 2106 O O . GLU A 1 264 ? -13.358 20.569 34.119 1.00 95.62 264 GLU A O 1
ATOM 2111 N N . LEU A 1 265 ? -12.054 22.317 33.552 1.00 96.25 265 LEU A N 1
ATOM 2112 C CA . LEU A 1 265 ? -10.784 21.596 33.569 1.00 96.25 265 LEU A CA 1
ATOM 2113 C C . LEU A 1 265 ? -10.063 21.828 34.902 1.00 96.25 265 LEU A C 1
ATOM 2115 O O . LEU A 1 265 ? -9.763 22.966 35.256 1.00 96.25 265 LEU A O 1
ATOM 2119 N N . SER A 1 266 ? -9.766 20.750 35.624 1.00 94.00 266 SER A N 1
ATOM 2120 C CA . SER A 1 266 ? -9.071 20.772 36.912 1.00 94.00 266 SER A CA 1
ATOM 2121 C C . SER A 1 266 ? -7.700 20.116 36.808 1.00 94.00 266 SER A C 1
ATOM 2123 O O . SER A 1 266 ? -7.570 18.998 36.313 1.00 94.00 266 SER A O 1
ATOM 2125 N N . LYS A 1 267 ? -6.677 20.798 37.325 1.00 93.19 267 LYS A N 1
ATOM 2126 C CA . LYS A 1 267 ? -5.327 20.255 37.485 1.00 93.19 267 LYS A CA 1
ATOM 2127 C C . LYS A 1 267 ? -5.272 19.428 38.780 1.00 93.19 267 LYS A C 1
ATOM 2129 O O . LYS A 1 267 ? -5.533 19.965 39.854 1.00 93.19 267 LYS A O 1
ATOM 2134 N N . ILE A 1 268 ? -5.019 18.123 38.670 1.00 94.38 268 ILE A N 1
ATOM 2135 C CA . ILE A 1 268 ? -5.098 17.156 39.783 1.00 94.38 268 ILE A CA 1
ATOM 2136 C C . ILE A 1 268 ? -3.762 17.019 40.509 1.00 94.38 268 ILE A C 1
ATOM 2138 O O . ILE A 1 268 ? -3.736 16.939 41.738 1.00 94.38 268 ILE A O 1
ATOM 2142 N N . THR A 1 269 ? -2.662 17.008 39.761 1.00 91.94 269 THR A N 1
ATOM 2143 C CA . THR A 1 269 ? -1.298 17.047 40.300 1.00 91.94 269 THR A CA 1
ATOM 2144 C C . THR A 1 269 ? -0.664 18.386 39.951 1.00 91.94 269 THR A C 1
ATOM 2146 O O . THR A 1 269 ? -1.012 18.985 38.941 1.00 91.94 269 THR A O 1
ATOM 2149 N N . ASP A 1 270 ? 0.207 18.893 40.819 1.00 88.12 270 ASP A N 1
ATOM 2150 C CA . ASP A 1 270 ? 0.965 20.132 40.585 1.00 88.12 270 ASP A CA 1
ATOM 2151 C C . ASP A 1 270 ? 2.329 20.015 41.273 1.00 88.12 270 ASP A C 1
ATOM 2153 O O . ASP A 1 270 ? 2.705 20.776 42.171 1.00 88.12 270 ASP A O 1
ATOM 2157 N N . SER A 1 271 ? 3.026 18.932 40.943 1.00 81.56 271 SER A N 1
ATOM 2158 C CA . SER A 1 271 ? 4.214 18.474 41.654 1.00 81.56 271 SER A CA 1
ATOM 2159 C C . SER A 1 271 ? 5.473 18.784 40.860 1.00 81.56 271 SER A C 1
ATOM 2161 O O . SER A 1 271 ? 5.810 18.117 39.891 1.00 81.56 271 SER A O 1
ATOM 2163 N N . GLN A 1 272 ? 6.242 19.774 41.318 1.00 76.81 272 GLN A N 1
ATOM 2164 C CA . GLN A 1 272 ? 7.487 20.154 40.646 1.00 76.81 272 GLN A CA 1
ATOM 2165 C C . GLN A 1 272 ? 8.483 18.987 40.552 1.00 76.81 272 GLN A C 1
ATOM 2167 O O . GLN A 1 272 ? 8.900 18.437 41.573 1.00 76.81 272 GLN A O 1
ATOM 2172 N N . ASN A 1 273 ? 8.961 18.707 39.334 1.00 74.19 273 ASN A N 1
ATOM 2173 C CA . ASN A 1 273 ? 9.921 17.637 39.009 1.00 74.19 273 ASN A CA 1
ATOM 2174 C C . ASN A 1 273 ? 9.402 16.210 39.272 1.00 74.19 273 ASN A C 1
ATOM 2176 O O . ASN A 1 273 ? 10.183 15.255 39.349 1.00 74.19 273 ASN A O 1
ATOM 2180 N N . SER A 1 274 ? 8.091 16.066 39.418 1.00 80.25 274 SER A N 1
ATOM 2181 C CA . SER A 1 274 ? 7.399 14.790 39.389 1.00 80.25 274 SER A CA 1
ATOM 2182 C C . SER A 1 274 ? 6.726 14.697 38.025 1.00 80.25 274 SER A C 1
ATOM 2184 O O . SER A 1 274 ? 6.107 15.655 37.584 1.00 80.25 274 SER A O 1
ATOM 2186 N N . PHE A 1 275 ? 6.970 13.617 37.289 1.00 88.38 275 PHE A N 1
ATOM 2187 C CA . PHE A 1 275 ? 6.451 13.468 35.932 1.00 88.38 275 PHE A CA 1
ATOM 2188 C C . PHE A 1 275 ? 5.301 12.462 35.953 1.00 88.38 275 PHE A C 1
ATOM 2190 O O . PHE A 1 275 ? 5.511 11.262 35.754 1.00 88.38 275 PHE A O 1
ATOM 2197 N N . GLU A 1 276 ? 4.099 12.938 36.271 1.00 92.81 276 GLU A N 1
ATOM 2198 C CA . GLU A 1 276 ? 2.893 12.116 36.342 1.00 92.81 276 GLU A CA 1
ATOM 2199 C C . GLU A 1 276 ? 2.267 11.879 34.963 1.00 92.81 276 GLU A C 1
ATOM 2201 O O . GLU A 1 276 ? 2.021 12.819 34.208 1.00 92.81 276 GLU A O 1
ATOM 2206 N N . MET A 1 277 ? 2.005 10.613 34.621 1.00 93.88 277 MET A N 1
ATOM 2207 C CA . MET A 1 277 ? 1.554 10.195 33.288 1.00 93.88 277 MET A CA 1
ATOM 2208 C C . MET A 1 277 ? 0.589 9.004 33.343 1.00 93.88 277 MET A C 1
ATOM 2210 O O . MET A 1 277 ? 0.487 8.303 34.352 1.00 93.88 277 MET A O 1
ATOM 2214 N N . ASN A 1 278 ? -0.085 8.745 32.219 1.00 94.25 278 ASN A N 1
ATOM 2215 C CA . ASN A 1 278 ? -0.915 7.555 31.985 1.00 94.25 278 ASN A CA 1
ATOM 2216 C C . ASN A 1 278 ? -1.968 7.289 33.087 1.00 94.25 278 ASN A C 1
ATOM 2218 O O . ASN A 1 278 ? -1.972 6.209 33.682 1.00 94.25 278 ASN A O 1
ATOM 2222 N N . PRO A 1 279 ? -2.845 8.261 33.403 1.00 96.69 279 PRO A N 1
ATOM 2223 C CA . PRO A 1 279 ? -3.838 8.103 34.453 1.00 96.69 279 PRO A CA 1
ATOM 2224 C C . PRO A 1 279 ? -4.988 7.192 34.022 1.00 96.69 279 PRO A C 1
ATOM 2226 O O . PRO A 1 279 ? -5.331 7.089 32.845 1.00 96.69 279 PRO A O 1
ATOM 2229 N N . ASN A 1 280 ? -5.642 6.587 35.006 1.00 96.56 280 ASN A N 1
ATOM 2230 C CA . ASN A 1 280 ? -6.878 5.842 34.838 1.00 96.56 280 ASN A CA 1
ATOM 2231 C C . ASN A 1 280 ? -7.739 5.935 36.102 1.00 96.56 280 ASN A C 1
ATOM 2233 O O . ASN A 1 280 ? -7.226 6.180 37.195 1.00 96.56 280 ASN A O 1
ATOM 2237 N N . TYR A 1 281 ? -9.046 5.718 35.971 1.00 95.62 281 TYR A N 1
ATOM 2238 C CA . TYR A 1 281 ? -9.922 5.627 37.133 1.00 95.62 281 TYR A CA 1
ATOM 2239 C C . TYR A 1 281 ? -9.873 4.230 37.750 1.00 95.62 281 TYR A C 1
ATOM 2241 O O . TYR A 1 281 ? -9.937 3.213 37.062 1.00 95.62 281 TYR A O 1
ATOM 2249 N N . SER A 1 282 ? -9.811 4.203 39.074 1.00 91.81 282 SER A N 1
ATOM 2250 C CA . SER A 1 282 ? -10.018 3.018 39.894 1.00 91.81 282 SER A CA 1
ATOM 2251 C C . SER A 1 282 ? -11.515 2.682 39.980 1.00 91.81 282 SER A C 1
ATOM 2253 O O . SER A 1 282 ? -12.375 3.538 39.748 1.00 91.81 282 SER A O 1
ATOM 2255 N N . GLN A 1 283 ? -11.859 1.458 40.383 1.00 86.00 283 GLN A N 1
ATOM 2256 C CA . GLN A 1 283 ? -13.245 1.006 40.568 1.00 86.00 283 GLN A CA 1
ATOM 2257 C C . GLN A 1 283 ? -14.010 1.855 41.596 1.00 86.00 283 GLN A C 1
ATOM 2259 O O . GLN A 1 283 ? -15.223 2.032 41.488 1.00 86.00 283 GLN A O 1
ATOM 2264 N N . ASN A 1 284 ? -13.294 2.433 42.565 1.00 87.62 284 ASN A N 1
ATOM 2265 C CA . ASN A 1 284 ? -13.845 3.328 43.585 1.00 87.62 284 ASN A CA 1
ATOM 2266 C C . ASN A 1 284 ? -13.843 4.809 43.158 1.00 87.62 284 ASN A C 1
ATOM 2268 O O . ASN A 1 284 ? -14.191 5.680 43.955 1.00 87.62 284 ASN A O 1
ATOM 2272 N N . GLY A 1 285 ? -13.439 5.110 41.919 1.00 89.44 285 GLY A N 1
ATOM 2273 C CA . GLY A 1 285 ? -13.385 6.463 41.366 1.00 89.44 285 GLY A CA 1
ATOM 2274 C C . GLY A 1 285 ? -12.167 7.288 41.791 1.00 89.44 285 GLY A C 1
ATOM 2275 O O . GLY A 1 285 ? -12.156 8.493 41.540 1.00 89.44 285 GLY A O 1
ATOM 2276 N N . ASN A 1 286 ? -11.160 6.667 42.419 1.00 94.50 286 ASN A N 1
ATOM 2277 C CA . ASN A 1 286 ? -9.841 7.282 42.609 1.00 94.50 286 ASN A CA 1
ATOM 2278 C C . ASN A 1 286 ? -9.099 7.335 41.265 1.00 94.50 286 ASN A C 1
ATOM 2280 O O . ASN A 1 286 ? -9.506 6.673 40.314 1.00 94.50 286 ASN A O 1
ATOM 2284 N N . ILE A 1 287 ? -8.001 8.083 41.181 1.00 96.81 287 ILE A N 1
ATOM 2285 C CA . ILE A 1 287 ? -7.153 8.115 39.983 1.00 96.81 287 ILE A CA 1
ATOM 2286 C C . ILE A 1 287 ? -5.867 7.345 40.283 1.00 96.81 287 ILE A C 1
ATOM 2288 O O . ILE A 1 287 ? -5.192 7.640 41.266 1.00 96.81 287 ILE A O 1
ATOM 2292 N N . ILE A 1 288 ? -5.536 6.361 39.451 1.00 96.75 288 ILE A N 1
ATOM 2293 C CA . ILE A 1 288 ? -4.275 5.612 39.488 1.00 96.75 288 ILE A CA 1
ATOM 2294 C C . ILE A 1 288 ? -3.432 6.061 38.299 1.00 96.75 288 ILE A C 1
ATOM 2296 O O . ILE A 1 288 ? -3.953 6.190 37.197 1.00 96.75 288 ILE A O 1
ATOM 2300 N N . TYR A 1 289 ? -2.147 6.318 38.505 1.00 96.12 289 TYR A N 1
ATOM 2301 C CA . TYR A 1 289 ? -1.260 6.838 37.468 1.00 96.12 289 TYR A CA 1
ATOM 2302 C C . TYR A 1 289 ? 0.187 6.396 37.692 1.00 96.12 289 TYR A C 1
ATOM 2304 O O . TYR A 1 289 ? 0.555 5.876 38.750 1.00 96.12 289 TYR A O 1
ATOM 2312 N N . GLN A 1 290 ? 1.011 6.611 36.675 1.00 94.75 290 GLN A N 1
ATOM 2313 C CA . GLN A 1 290 ? 2.445 6.379 36.720 1.00 94.75 290 GLN A CA 1
ATOM 2314 C C . GLN A 1 290 ? 3.180 7.657 37.140 1.00 94.75 290 GLN A C 1
ATOM 2316 O O . GLN A 1 290 ? 2.931 8.731 36.598 1.00 94.75 290 GLN A O 1
ATOM 2321 N N . ASN A 1 291 ? 4.155 7.528 38.035 1.00 91.31 291 ASN A N 1
ATOM 2322 C CA . ASN A 1 291 ? 5.185 8.533 38.272 1.00 91.31 291 ASN A CA 1
ATOM 2323 C C . ASN A 1 291 ? 6.489 8.101 37.589 1.00 91.31 291 ASN A C 1
ATOM 2325 O O . ASN A 1 291 ? 7.166 7.173 38.047 1.00 91.31 291 ASN A O 1
ATOM 2329 N N . TYR A 1 292 ? 6.841 8.777 36.495 1.00 85.94 292 TYR A N 1
ATOM 2330 C CA . TYR A 1 292 ? 8.038 8.470 35.711 1.00 85.94 292 TYR A CA 1
ATOM 2331 C C . TYR A 1 292 ? 9.343 8.814 36.449 1.00 85.94 292 TYR A C 1
ATOM 2333 O O . TYR A 1 292 ? 10.346 8.122 36.282 1.00 85.94 292 TYR A O 1
ATOM 2341 N N . SER A 1 293 ? 9.352 9.833 37.318 1.00 83.75 293 SER A N 1
ATOM 2342 C CA . SER A 1 293 ? 10.560 10.243 38.052 1.00 83.75 293 SER A CA 1
ATOM 2343 C C . SER A 1 293 ? 11.095 9.141 38.970 1.00 83.75 293 SER A C 1
ATOM 2345 O O . SER A 1 293 ? 12.311 8.969 39.070 1.00 83.75 293 SER A O 1
ATOM 2347 N N . ASN A 1 294 ? 10.190 8.395 39.612 1.00 84.50 294 ASN A N 1
ATOM 2348 C CA . ASN A 1 294 ? 10.522 7.410 40.643 1.00 84.50 294 ASN A CA 1
ATOM 2349 C C . ASN A 1 294 ? 10.195 5.954 40.258 1.00 84.50 294 ASN A C 1
ATOM 2351 O O . ASN A 1 294 ? 10.418 5.060 41.075 1.00 84.50 294 ASN A O 1
ATOM 2355 N N . ASN A 1 295 ? 9.667 5.705 39.052 1.00 88.06 295 ASN A N 1
ATOM 2356 C CA . ASN A 1 295 ? 9.141 4.402 38.616 1.00 88.06 295 ASN A CA 1
ATOM 2357 C C . ASN A 1 295 ? 8.081 3.833 39.578 1.00 88.06 295 ASN A C 1
ATOM 2359 O O . ASN A 1 295 ? 8.154 2.677 40.013 1.00 88.06 295 ASN A O 1
ATOM 2363 N N . GLU A 1 296 ? 7.100 4.665 39.927 1.00 92.88 296 GLU A N 1
ATOM 2364 C CA . GLU A 1 296 ? 6.037 4.318 40.874 1.00 92.88 296 GLU A CA 1
ATOM 2365 C C . GLU A 1 296 ? 4.668 4.258 40.201 1.00 92.88 296 GLU A C 1
ATOM 2367 O O . GLU A 1 296 ? 4.373 5.028 39.290 1.00 92.88 296 GLU A O 1
ATOM 2372 N N . ILE A 1 297 ? 3.811 3.376 40.709 1.00 95.12 297 ILE A N 1
ATOM 2373 C CA . ILE A 1 297 ? 2.369 3.411 40.482 1.00 95.12 297 ILE A CA 1
ATOM 2374 C C . ILE A 1 297 ? 1.737 4.026 41.724 1.00 95.12 297 ILE A C 1
ATOM 2376 O O . ILE A 1 297 ? 1.907 3.515 42.836 1.00 95.12 297 ILE A O 1
ATOM 2380 N N . ILE A 1 298 ? 1.033 5.137 41.537 1.00 95.12 298 ILE A N 1
ATOM 2381 C CA . ILE A 1 298 ? 0.455 5.948 42.609 1.00 95.12 298 ILE A CA 1
ATOM 2382 C C . ILE A 1 298 ? -1.057 5.995 42.432 1.00 95.12 298 ILE A C 1
ATOM 2384 O O . ILE A 1 298 ? -1.558 6.039 41.312 1.00 95.12 298 ILE A O 1
ATOM 2388 N N . GLN A 1 299 ? -1.783 6.014 43.545 1.00 94.94 299 GLN A N 1
ATOM 2389 C CA . GLN A 1 299 ? -3.204 6.329 43.572 1.00 94.94 299 GLN A CA 1
ATOM 2390 C C . GLN A 1 299 ? -3.446 7.626 44.333 1.00 94.94 299 GLN A C 1
ATOM 2392 O O . GLN A 1 299 ? -2.907 7.823 45.418 1.00 94.94 299 GLN A O 1
ATOM 2397 N N . ILE A 1 300 ? -4.310 8.482 43.796 1.00 94.50 300 ILE A N 1
ATOM 2398 C CA . ILE A 1 300 ? -4.805 9.690 44.450 1.00 94.50 300 ILE A CA 1
ATOM 2399 C C . ILE A 1 300 ? -6.322 9.612 44.616 1.00 94.50 300 ILE A C 1
ATOM 2401 O O . ILE A 1 300 ? -7.057 9.244 43.698 1.00 94.50 300 ILE A O 1
ATOM 2405 N N . ASN A 1 301 ? -6.801 9.928 45.818 1.00 89.75 301 ASN A N 1
ATOM 2406 C CA . ASN A 1 301 ? -8.231 9.930 46.117 1.00 89.75 301 ASN A CA 1
ATOM 2407 C C . ASN A 1 301 ? -8.872 11.313 45.925 1.00 89.75 301 ASN A C 1
ATOM 2409 O O . ASN A 1 301 ? -8.195 12.322 45.741 1.00 89.75 301 ASN A O 1
ATOM 2413 N N . SER A 1 302 ? -10.199 11.379 46.057 1.00 77.81 302 SER A N 1
ATOM 2414 C CA . SER A 1 302 ? -10.974 12.619 45.899 1.00 77.81 302 SER A CA 1
ATOM 2415 C C . SER A 1 302 ? -10.662 13.725 46.925 1.00 77.81 302 SER A C 1
ATOM 2417 O O . SER A 1 302 ? -11.200 14.822 46.814 1.00 77.81 302 SER A O 1
ATOM 2419 N N . LYS A 1 303 ? -9.863 13.441 47.964 1.00 77.62 303 LYS A N 1
ATOM 2420 C CA . LYS A 1 303 ? -9.375 14.419 48.954 1.00 77.62 303 LYS A CA 1
ATOM 2421 C C . LYS A 1 303 ? -7.934 14.861 48.665 1.00 77.62 303 LYS A C 1
ATOM 2423 O O . LYS A 1 303 ? -7.318 15.471 49.533 1.00 77.62 303 LYS A O 1
ATOM 2428 N N . SER A 1 304 ? -7.404 14.518 47.489 1.00 81.88 304 SER A N 1
ATOM 2429 C CA . SER A 1 304 ? -6.031 14.799 47.061 1.00 81.88 304 SER A CA 1
ATOM 2430 C C . SER A 1 304 ? -4.955 14.162 47.948 1.00 81.88 304 SER A C 1
ATOM 2432 O O . SER A 1 304 ? -3.823 14.634 47.986 1.00 81.88 304 SER A O 1
ATOM 2434 N N . ASN A 1 305 ? -5.285 13.071 48.650 1.00 86.44 305 ASN A N 1
ATOM 2435 C CA . ASN A 1 305 ? -4.276 12.265 49.335 1.00 86.44 305 ASN A CA 1
ATOM 2436 C C . ASN A 1 305 ? -3.742 11.216 48.359 1.00 86.44 305 ASN A C 1
ATOM 2438 O O . ASN A 1 305 ? -4.528 10.416 47.840 1.00 86.44 305 ASN A O 1
ATOM 2442 N N . SER A 1 306 ? -2.428 11.214 48.143 1.00 89.81 306 SER A N 1
ATOM 2443 C CA . SER A 1 306 ? -1.724 10.237 47.316 1.00 89.81 306 SER A CA 1
ATOM 2444 C C . SER A 1 306 ? -1.101 9.111 48.149 1.00 89.81 306 SER A C 1
ATOM 2446 O O . SER A 1 306 ? -0.674 9.315 49.287 1.00 89.81 306 SER A O 1
ATOM 2448 N N . GLU A 1 307 ? -1.054 7.913 47.572 1.00 93.06 307 GLU A N 1
ATOM 2449 C CA . GLU A 1 307 ? -0.440 6.711 48.138 1.00 93.06 307 GLU A CA 1
ATOM 2450 C C . GLU A 1 307 ? 0.305 5.942 47.038 1.00 93.06 307 GLU A C 1
ATOM 2452 O O . GLU A 1 307 ? -0.251 5.674 45.971 1.00 93.06 307 GLU A O 1
ATOM 2457 N N . THR A 1 308 ? 1.561 5.567 47.293 1.00 94.12 308 THR A N 1
ATOM 2458 C CA . THR A 1 308 ? 2.331 4.688 46.402 1.00 94.12 308 THR A CA 1
ATOM 2459 C C . THR A 1 308 ? 1.831 3.253 46.543 1.00 94.12 308 THR A C 1
ATOM 2461 O O . THR A 1 308 ? 1.987 2.647 47.601 1.00 94.12 308 THR A O 1
ATOM 2464 N N . ILE A 1 309 ? 1.278 2.691 45.466 1.00 94.06 309 ILE A N 1
ATOM 2465 C CA . ILE A 1 309 ? 0.827 1.293 45.416 1.00 94.06 309 ILE A CA 1
ATOM 2466 C C . ILE A 1 309 ? 2.013 0.358 45.174 1.00 94.06 309 ILE A C 1
ATOM 2468 O O . ILE A 1 309 ? 2.104 -0.720 45.761 1.00 94.06 309 ILE A O 1
ATOM 2472 N N . PHE A 1 310 ? 2.916 0.757 44.279 1.00 94.81 310 PHE A N 1
ATOM 2473 C CA . PHE A 1 310 ? 4.048 -0.065 43.872 1.00 94.81 310 PHE A CA 1
ATOM 2474 C C . PHE A 1 310 ? 5.208 0.800 43.401 1.00 94.81 310 PHE A C 1
ATOM 2476 O O . PHE A 1 310 ? 5.003 1.821 42.747 1.00 94.81 310 PHE A O 1
ATOM 2483 N N . ARG A 1 311 ? 6.428 0.361 43.703 1.00 92.56 311 ARG A N 1
ATOM 2484 C CA . ARG A 1 311 ? 7.665 0.930 43.174 1.00 92.56 311 ARG A C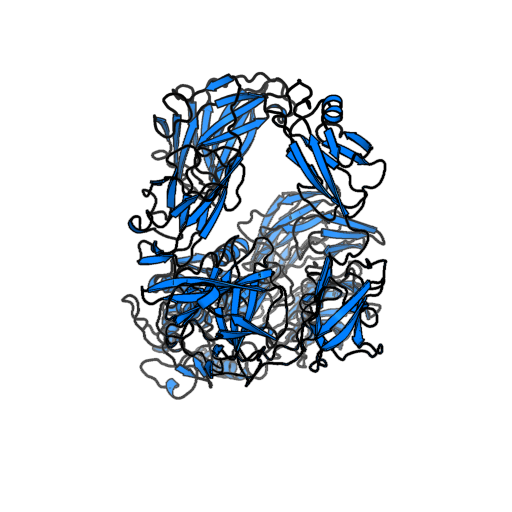A 1
ATOM 2485 C C . ARG A 1 311 ? 8.446 -0.181 42.491 1.00 92.56 311 ARG A C 1
ATOM 2487 O O . ARG A 1 311 ? 8.710 -1.217 43.102 1.00 92.56 311 ARG A O 1
ATOM 2494 N N . LEU A 1 312 ? 8.830 0.037 41.238 1.00 89.56 312 LEU A N 1
ATOM 2495 C CA . LEU A 1 312 ? 9.647 -0.921 40.505 1.00 89.56 312 LEU A CA 1
ATOM 2496 C C . LEU A 1 312 ? 11.110 -0.818 40.967 1.00 89.56 312 LEU A C 1
ATOM 2498 O O . LEU A 1 312 ? 11.867 0.022 40.489 1.00 89.56 312 LEU A O 1
ATOM 2502 N N . GLU A 1 313 ? 11.510 -1.677 41.907 1.00 84.00 313 GLU A N 1
ATOM 2503 C CA . GLU A 1 313 ? 12.877 -1.680 42.462 1.00 84.00 313 GLU A CA 1
ATOM 2504 C C . GLU A 1 313 ? 13.895 -2.470 41.620 1.00 84.00 313 GLU A C 1
ATOM 2506 O O . GLU A 1 313 ? 15.101 -2.302 41.790 1.00 84.00 313 GLU A O 1
ATOM 2511 N N . LYS A 1 314 ? 13.430 -3.348 40.721 1.00 78.94 314 LYS A N 1
ATOM 2512 C CA . LYS A 1 314 ? 14.283 -4.195 39.873 1.00 78.94 314 LYS A CA 1
ATOM 2513 C C . LYS A 1 314 ? 14.191 -3.780 38.412 1.00 78.94 314 LYS A C 1
ATOM 2515 O O . LYS A 1 314 ? 13.110 -3.448 37.935 1.00 78.94 314 LYS A O 1
ATOM 2520 N N . ASN A 1 315 ? 15.308 -3.893 37.697 1.00 74.50 315 ASN A N 1
ATOM 2521 C CA . ASN A 1 315 ? 15.300 -3.859 36.240 1.00 74.50 315 ASN A CA 1
ATOM 2522 C C . ASN A 1 315 ? 14.525 -5.064 35.702 1.00 74.50 315 ASN A C 1
ATOM 2524 O O . ASN A 1 315 ? 14.808 -6.202 36.082 1.00 74.50 315 ASN A O 1
ATOM 2528 N N . LEU A 1 316 ? 13.543 -4.796 34.845 1.00 80.69 316 LEU A N 1
ATOM 2529 C CA . LEU A 1 316 ? 12.883 -5.820 34.040 1.00 80.69 316 LEU A CA 1
ATOM 2530 C C . LEU A 1 316 ? 13.790 -6.183 32.854 1.00 80.69 316 LEU A C 1
ATOM 2532 O O . LEU A 1 316 ? 14.677 -5.409 32.489 1.00 80.69 316 LEU A O 1
ATOM 2536 N N . GLU A 1 317 ? 13.582 -7.354 32.257 1.00 68.75 317 GLU A N 1
ATOM 2537 C CA . GLU A 1 317 ? 14.237 -7.698 30.993 1.00 68.75 317 GLU A CA 1
ATOM 2538 C C . GLU A 1 317 ? 13.515 -7.013 29.829 1.00 68.75 317 GLU A C 1
ATOM 2540 O O . GLU A 1 317 ? 12.283 -6.984 29.763 1.00 68.75 317 GLU A O 1
ATOM 2545 N N . ALA A 1 318 ? 14.287 -6.439 28.907 1.00 63.09 318 ALA A N 1
ATOM 2546 C CA . ALA A 1 318 ? 13.739 -5.838 27.704 1.00 63.09 318 ALA A CA 1
ATOM 2547 C C . ALA A 1 318 ? 13.417 -6.973 26.730 1.00 63.09 318 ALA A C 1
ATOM 2549 O O . ALA A 1 318 ? 14.307 -7.507 26.067 1.00 63.09 318 ALA A O 1
ATOM 2550 N N . ASN A 1 319 ? 12.143 -7.359 26.655 1.00 72.12 319 ASN A N 1
ATOM 2551 C CA . ASN A 1 319 ? 11.646 -8.267 25.624 1.00 72.12 319 ASN A CA 1
ATOM 2552 C C . ASN A 1 319 ? 11.653 -7.536 24.275 1.00 72.12 319 ASN A C 1
ATOM 2554 O O . ASN A 1 319 ? 10.640 -6.987 23.831 1.00 72.12 319 ASN A O 1
ATOM 2558 N N . ILE A 1 320 ? 12.840 -7.467 23.668 1.00 76.31 320 ILE A N 1
ATOM 2559 C CA . ILE A 1 320 ? 13.081 -6.745 22.427 1.00 76.31 320 ILE A CA 1
ATOM 2560 C C . ILE A 1 320 ? 12.967 -7.712 21.254 1.00 76.31 320 ILE A C 1
ATOM 2562 O O . ILE A 1 320 ? 13.846 -8.540 21.013 1.00 76.31 320 ILE A O 1
ATOM 2566 N N . PHE A 1 321 ? 11.885 -7.575 20.497 1.00 82.88 321 PHE A N 1
ATOM 2567 C CA . PHE A 1 321 ? 11.578 -8.466 19.380 1.00 82.88 321 PHE A CA 1
ATOM 2568 C C . PHE A 1 321 ? 12.213 -8.041 18.050 1.00 82.88 321 PHE A C 1
ATOM 2570 O O . PHE A 1 321 ? 12.371 -8.875 17.160 1.00 82.88 321 PHE A O 1
ATOM 2577 N N . TYR A 1 322 ? 12.602 -6.769 17.921 1.00 74.94 322 TYR A N 1
ATOM 2578 C CA . TYR A 1 322 ? 13.070 -6.174 16.664 1.00 74.94 322 TYR A CA 1
ATOM 2579 C C . TYR A 1 322 ? 14.540 -5.701 16.708 1.00 74.94 322 TYR A C 1
ATOM 2581 O O . TYR A 1 322 ? 15.017 -5.080 15.769 1.00 74.94 322 TYR A O 1
ATOM 2589 N N . SER A 1 323 ? 15.307 -6.052 17.752 1.00 57.69 323 SER A N 1
ATOM 2590 C CA . SER A 1 323 ? 16.678 -5.549 18.015 1.00 57.69 323 SER A CA 1
ATOM 2591 C C . SER A 1 323 ? 17.755 -5.937 17.002 1.00 57.69 323 SER A C 1
ATOM 2593 O O . SER A 1 323 ? 18.869 -5.427 17.080 1.00 57.69 323 SER A O 1
ATOM 2595 N N . ASN A 1 324 ? 17.480 -6.853 16.073 1.00 48.09 324 ASN A N 1
ATOM 2596 C CA . ASN A 1 324 ? 18.483 -7.371 15.151 1.00 48.09 324 ASN A CA 1
ATOM 2597 C C . ASN A 1 324 ? 17.915 -7.528 13.738 1.00 48.09 324 ASN A C 1
ATOM 2599 O O . ASN A 1 324 ? 17.628 -8.646 13.303 1.00 48.09 324 ASN A O 1
ATOM 2603 N N . ASN A 1 325 ? 17.892 -6.442 12.964 1.00 45.81 325 ASN A N 1
ATOM 2604 C CA . ASN A 1 325 ? 17.909 -6.518 11.498 1.00 45.81 325 ASN A CA 1
ATOM 2605 C C . ASN A 1 325 ? 19.273 -7.044 10.999 1.00 45.81 325 ASN A C 1
ATOM 2607 O O . ASN A 1 325 ? 20.012 -6.389 10.275 1.00 45.81 325 ASN A O 1
ATOM 2611 N N . LYS A 1 326 ? 19.629 -8.266 11.415 1.00 39.91 326 LYS A N 1
ATOM 2612 C CA . LYS A 1 326 ? 20.557 -9.144 10.687 1.00 39.91 326 LYS A CA 1
ATOM 2613 C C . LYS A 1 326 ? 19.821 -10.030 9.674 1.00 39.91 326 LYS A C 1
ATOM 2615 O O . LYS A 1 326 ? 20.482 -10.781 8.965 1.00 39.91 326 LYS A O 1
ATOM 2620 N N . LEU A 1 327 ? 18.485 -9.977 9.633 1.00 36.94 327 LEU A N 1
ATOM 2621 C CA . LEU A 1 327 ? 17.649 -10.811 8.760 1.00 36.94 327 LEU A CA 1
ATOM 2622 C C . LEU A 1 327 ? 16.954 -10.058 7.621 1.00 36.94 327 LEU A C 1
ATOM 2624 O O . LEU A 1 327 ? 16.496 -10.705 6.688 1.00 36.94 327 LEU A O 1
ATOM 2628 N N . GLU A 1 328 ? 16.988 -8.731 7.616 1.00 42.03 328 GLU A N 1
ATOM 2629 C CA . GLU A 1 328 ? 16.799 -7.946 6.401 1.00 42.03 328 GLU A CA 1
ATOM 2630 C C . GLU A 1 328 ? 18.076 -7.148 6.234 1.00 42.03 328 GLU A C 1
ATOM 2632 O O . GLU A 1 328 ? 18.433 -6.351 7.096 1.00 42.03 328 GLU A O 1
ATOM 2637 N N . ASN A 1 329 ? 18.834 -7.439 5.184 1.00 39.69 329 ASN A N 1
ATOM 2638 C CA . ASN A 1 329 ? 19.945 -6.590 4.800 1.00 39.69 329 ASN A CA 1
ATOM 2639 C C . ASN A 1 329 ? 19.319 -5.207 4.513 1.00 39.69 329 ASN A C 1
ATOM 2641 O O . ASN A 1 329 ? 18.538 -5.125 3.567 1.00 39.69 329 ASN A O 1
ATOM 2645 N N . PRO A 1 330 ? 19.559 -4.146 5.309 1.00 39.62 330 PRO A N 1
ATOM 2646 C CA . PRO A 1 330 ? 18.807 -2.886 5.194 1.00 39.62 330 PRO A CA 1
ATOM 2647 C C . PRO A 1 330 ? 18.961 -2.209 3.823 1.00 39.62 330 PRO A C 1
ATOM 2649 O O . PRO A 1 330 ? 18.166 -1.348 3.463 1.00 39.62 330 PRO A O 1
ATOM 2652 N N . ASP A 1 331 ? 19.963 -2.639 3.051 1.00 41.53 331 ASP A N 1
ATOM 2653 C CA . ASP A 1 331 ? 20.232 -2.245 1.669 1.00 41.53 331 ASP A CA 1
ATOM 2654 C C . ASP A 1 331 ? 19.513 -3.137 0.617 1.00 41.53 331 ASP A C 1
ATOM 2656 O O . ASP A 1 331 ? 19.919 -3.167 -0.541 1.00 41.53 331 ASP A O 1
ATOM 2660 N N . GLN A 1 332 ? 18.485 -3.913 0.998 1.00 43.22 332 GLN A N 1
ATOM 2661 C CA . GLN A 1 332 ? 17.644 -4.709 0.078 1.00 43.22 332 GLN A CA 1
ATOM 2662 C C . GLN A 1 332 ? 16.226 -4.154 -0.128 1.00 43.22 332 GLN A C 1
ATOM 2664 O O . GLN A 1 332 ? 15.489 -4.686 -0.963 1.00 43.22 332 GLN A O 1
ATOM 2669 N N . ILE A 1 333 ? 15.827 -3.102 0.596 1.00 54.59 333 ILE A N 1
ATOM 2670 C CA . ILE A 1 333 ? 14.533 -2.449 0.371 1.00 54.59 333 ILE A CA 1
ATOM 2671 C C . ILE A 1 333 ? 14.706 -1.443 -0.766 1.00 54.59 333 ILE A C 1
ATOM 2673 O O . ILE A 1 333 ? 15.145 -0.310 -0.557 1.00 54.59 333 ILE A O 1
ATOM 2677 N N . LYS A 1 334 ? 14.356 -1.899 -1.971 1.00 57.25 334 LYS A N 1
ATOM 2678 C CA . LYS A 1 334 ? 14.425 -1.134 -3.218 1.00 57.25 334 LYS A CA 1
ATOM 2679 C C . LYS A 1 334 ? 13.802 0.256 -3.042 1.00 57.25 334 LYS A C 1
ATOM 2681 O O . LYS A 1 334 ? 12.613 0.355 -2.756 1.00 57.25 334 LYS A O 1
ATOM 2686 N N . GLY A 1 335 ? 14.589 1.308 -3.256 1.00 67.44 335 GLY A N 1
ATOM 2687 C CA . GLY A 1 335 ? 14.160 2.710 -3.185 1.00 67.44 335 GLY A CA 1
ATOM 2688 C C . GLY A 1 335 ? 14.630 3.457 -1.932 1.00 67.44 335 GLY A C 1
ATOM 2689 O O . GLY A 1 335 ? 14.663 4.689 -1.945 1.00 67.44 335 GLY A O 1
ATOM 2690 N N . LEU A 1 336 ? 15.057 2.747 -0.877 1.00 75.69 336 LEU A N 1
ATOM 2691 C CA . LEU A 1 336 ? 15.577 3.368 0.348 1.00 75.69 336 LEU A CA 1
ATOM 2692 C C . LEU A 1 336 ? 17.105 3.525 0.361 1.00 75.69 336 LEU A C 1
ATOM 2694 O O . LEU A 1 336 ? 17.642 4.235 1.210 1.00 75.69 336 LEU A O 1
ATOM 2698 N N . GLU A 1 337 ? 17.833 2.911 -0.577 1.00 78.06 337 GLU A N 1
ATOM 2699 C CA . GLU A 1 337 ? 19.305 2.893 -0.574 1.00 78.06 337 GLU A CA 1
ATOM 2700 C C . GLU A 1 337 ? 19.925 4.286 -0.762 1.00 78.06 337 GLU A C 1
ATOM 2702 O O . GLU A 1 337 ? 21.075 4.522 -0.384 1.00 78.06 337 GLU A O 1
ATOM 2707 N N . GLN A 1 338 ? 19.155 5.215 -1.331 1.00 76.94 338 GLN A N 1
ATOM 2708 C CA . GLN A 1 338 ? 19.554 6.605 -1.532 1.00 76.94 338 GLN A CA 1
ATOM 2709 C C . GLN A 1 338 ? 19.640 7.413 -0.228 1.00 76.94 338 GLN A C 1
ATOM 2711 O O . GLN A 1 338 ? 20.386 8.393 -0.181 1.00 76.94 338 GLN A O 1
ATOM 2716 N N . TRP A 1 339 ? 18.929 7.002 0.829 1.00 87.50 339 TRP A N 1
ATOM 2717 C CA . TRP A 1 339 ? 18.861 7.753 2.081 1.00 87.50 339 TRP A CA 1
ATOM 2718 C C . TRP A 1 339 ? 20.090 7.493 2.959 1.00 87.50 339 TRP A C 1
ATOM 2720 O O . TRP A 1 339 ? 20.344 6.381 3.433 1.00 87.50 339 TRP A O 1
ATOM 2730 N N . GLN A 1 340 ? 20.870 8.549 3.182 1.00 89.50 340 GLN A N 1
ATOM 2731 C CA . GLN A 1 340 ? 22.042 8.556 4.051 1.00 89.50 340 GLN A CA 1
ATOM 2732 C C . GLN A 1 340 ? 21.616 8.712 5.513 1.00 89.50 340 GLN A C 1
ATOM 2734 O O . GLN A 1 340 ? 20.794 9.566 5.835 1.00 89.50 340 GLN A O 1
ATOM 2739 N N . HIS A 1 341 ? 22.220 7.919 6.401 1.00 92.06 341 HIS A N 1
ATOM 2740 C CA . HIS A 1 341 ? 22.036 8.038 7.850 1.00 92.06 341 HIS A CA 1
ATOM 2741 C C . HIS A 1 341 ? 23.253 8.696 8.498 1.00 92.06 341 HIS A C 1
ATOM 2743 O O . HIS A 1 341 ? 24.402 8.371 8.176 1.00 92.06 341 HIS A O 1
ATOM 2749 N N . ILE A 1 342 ? 23.001 9.615 9.424 1.00 93.00 342 ILE A N 1
ATOM 2750 C CA . ILE A 1 342 ? 24.009 10.320 10.205 1.00 93.00 342 ILE A CA 1
ATOM 2751 C C . ILE A 1 342 ? 23.586 10.235 11.669 1.00 93.00 342 ILE A C 1
ATOM 2753 O O . ILE A 1 342 ? 22.549 10.736 12.073 1.00 93.00 342 ILE A O 1
ATOM 2757 N N . HIS A 1 343 ? 24.431 9.653 12.512 1.00 91.81 343 HIS A N 1
ATOM 2758 C CA . HIS A 1 343 ? 24.141 9.587 13.943 1.00 91.81 343 HIS A CA 1
ATOM 2759 C C . HIS A 1 343 ? 24.522 10.890 14.668 1.00 91.81 343 HIS A C 1
ATOM 2761 O O . HIS A 1 343 ? 25.679 11.301 14.595 1.00 91.81 343 HIS A O 1
ATOM 2767 N N . GLN A 1 344 ? 23.621 11.493 15.446 1.00 87.94 344 GLN A N 1
ATOM 2768 C CA . GLN A 1 344 ? 23.806 12.820 16.057 1.00 87.94 344 GLN A CA 1
ATOM 2769 C C . GLN A 1 344 ? 24.939 12.881 17.099 1.00 87.94 344 GLN A C 1
ATOM 2771 O O . GLN A 1 344 ? 25.700 13.844 17.135 1.00 87.94 344 GLN A O 1
ATOM 2776 N N . VAL A 1 345 ? 25.101 11.831 17.918 1.00 84.19 345 VAL A N 1
ATOM 2777 C CA . VAL A 1 345 ? 26.184 11.730 18.923 1.00 84.19 345 VAL A CA 1
ATOM 2778 C C . VAL A 1 345 ? 27.478 11.208 18.302 1.00 84.19 345 VAL A C 1
ATOM 2780 O O . VAL A 1 345 ? 28.554 11.784 18.447 1.00 84.19 345 VAL A O 1
ATOM 2783 N N . PHE A 1 346 ? 27.394 10.082 17.599 1.00 85.19 346 PHE A N 1
ATOM 2784 C CA . PHE A 1 346 ? 28.580 9.390 17.129 1.00 85.19 346 PHE A CA 1
ATOM 2785 C C . PHE A 1 346 ? 29.247 10.081 15.934 1.00 85.19 346 PHE A C 1
ATOM 2787 O O . PHE A 1 346 ? 30.473 9.995 15.833 1.00 85.19 346 PHE A O 1
ATOM 2794 N N . SER A 1 347 ? 28.507 10.829 15.102 1.00 86.31 347 SER A N 1
ATOM 2795 C CA . SER A 1 347 ? 29.052 11.504 13.907 1.00 86.31 347 SER A CA 1
ATOM 2796 C C . SER A 1 347 ? 29.655 12.871 14.204 1.00 86.31 347 SER A C 1
ATOM 2798 O O . SER A 1 347 ? 30.169 13.513 13.294 1.00 86.31 347 SER A O 1
ATOM 2800 N N . SER A 1 348 ? 29.562 13.348 15.442 1.00 78.19 348 SER A N 1
ATOM 2801 C CA . SER A 1 348 ? 29.869 14.728 15.796 1.00 78.19 348 SER A CA 1
ATOM 2802 C C . SER A 1 348 ? 31.027 14.839 16.797 1.00 78.19 348 SER A C 1
ATOM 2804 O O . SER A 1 348 ? 31.499 13.852 17.375 1.00 78.19 348 SER A O 1
ATOM 2806 N N . ARG A 1 349 ? 31.544 16.062 16.989 1.00 73.31 349 ARG A N 1
ATOM 2807 C CA . ARG A 1 349 ? 32.720 16.372 17.831 1.00 73.31 349 ARG A CA 1
ATOM 2808 C C . ARG A 1 349 ? 32.404 16.404 19.338 1.00 73.31 349 ARG A C 1
ATOM 2810 O O . ARG A 1 349 ? 32.750 17.360 20.034 1.00 73.31 349 ARG A O 1
ATOM 2817 N N . ASP A 1 350 ? 31.755 15.367 19.858 1.00 61.28 350 ASP A N 1
ATOM 2818 C CA . ASP A 1 350 ? 31.255 15.339 21.244 1.00 61.28 350 ASP A CA 1
ATOM 2819 C C . ASP A 1 350 ? 32.295 14.981 22.309 1.00 61.28 350 ASP A C 1
ATOM 2821 O O . ASP A 1 350 ? 32.146 15.325 23.488 1.00 61.28 350 ASP A O 1
ATOM 2825 N N . SER A 1 351 ? 33.375 14.305 21.921 1.00 55.47 351 SER A N 1
ATOM 2826 C CA . SER A 1 351 ? 34.408 13.832 22.842 1.00 55.47 351 SER A CA 1
ATOM 2827 C C . SER A 1 351 ? 35.819 13.936 22.236 1.00 55.47 351 SER A C 1
ATOM 2829 O O . SER A 1 351 ? 35.999 13.999 21.020 1.00 55.47 351 SER A O 1
ATOM 2831 N N . GLY A 1 352 ? 36.852 13.998 23.090 1.00 57.28 352 GLY A N 1
ATOM 2832 C CA . GLY A 1 352 ? 38.263 13.963 22.674 1.00 57.28 352 GLY A CA 1
ATOM 2833 C C . GLY A 1 352 ? 39.029 15.302 22.748 1.00 57.28 352 GLY A C 1
ATOM 2834 O O . GLY A 1 352 ? 38.627 16.212 23.476 1.00 57.28 352 GLY A O 1
ATOM 2835 N N . PRO A 1 353 ? 40.177 15.435 22.046 1.00 53.53 353 PRO A N 1
ATOM 2836 C CA . PRO A 1 353 ? 41.090 16.586 22.162 1.00 53.53 353 PRO A CA 1
ATOM 2837 C C . PRO A 1 353 ? 40.486 17.927 21.700 1.00 53.53 353 PRO A C 1
ATOM 2839 O O . PRO A 1 353 ? 41.044 18.986 21.982 1.00 53.53 353 PRO A O 1
ATOM 2842 N N . TRP A 1 354 ? 39.326 17.882 21.045 1.00 57.88 354 TRP A N 1
ATOM 2843 C CA . TRP A 1 354 ? 38.593 19.006 20.454 1.00 57.88 354 TRP A CA 1
ATOM 2844 C C . TRP A 1 354 ? 37.840 19.878 21.468 1.00 57.88 354 TRP A C 1
ATOM 2846 O O . TRP A 1 354 ? 37.438 20.984 21.135 1.00 57.88 354 TRP A O 1
ATOM 2856 N N . ILE A 1 355 ? 37.718 19.444 22.731 1.00 55.34 355 ILE A N 1
ATOM 2857 C CA . ILE A 1 355 ? 37.042 20.192 23.817 1.00 55.34 355 ILE A CA 1
ATOM 2858 C C . ILE A 1 355 ? 37.652 21.596 24.045 1.00 55.34 355 ILE A C 1
ATOM 2860 O O . ILE A 1 355 ? 37.031 22.451 24.675 1.00 55.34 355 ILE A O 1
ATOM 2864 N N . LYS A 1 356 ? 38.869 21.842 23.541 1.00 55.12 356 LYS A N 1
ATOM 2865 C CA . LYS A 1 356 ? 39.595 23.118 23.638 1.00 55.12 356 LYS A CA 1
ATOM 2866 C C . LYS A 1 356 ? 39.767 23.843 22.293 1.00 55.12 356 LYS A C 1
ATOM 2868 O O . LYS A 1 356 ? 40.582 24.759 22.235 1.00 55.12 356 LYS A O 1
ATOM 2873 N N . ASP A 1 357 ? 39.071 23.433 21.229 1.00 60.62 357 ASP A N 1
ATOM 2874 C CA . ASP A 1 357 ? 39.138 24.089 19.915 1.00 60.62 357 ASP A CA 1
ATOM 2875 C C . ASP A 1 357 ? 38.547 25.517 20.008 1.00 60.62 357 ASP A C 1
ATOM 2877 O O . ASP A 1 357 ? 37.349 25.659 20.262 1.00 60.62 357 ASP A O 1
ATOM 2881 N N . PRO A 1 358 ? 39.355 26.583 19.837 1.00 57.12 358 PRO A N 1
ATOM 2882 C CA . PRO A 1 358 ? 38.884 27.962 19.959 1.00 57.12 358 PRO A CA 1
ATOM 2883 C C . PRO A 1 358 ? 38.050 28.429 18.755 1.00 57.12 358 PRO A C 1
ATOM 2885 O O . PRO A 1 358 ? 37.431 29.485 18.841 1.00 57.12 358 PRO A O 1
ATOM 2888 N N . VAL A 1 359 ? 38.059 27.681 17.644 1.00 57.50 359 VAL A N 1
ATOM 2889 C CA . VAL A 1 359 ? 37.316 27.992 16.415 1.00 57.50 359 VAL A CA 1
ATOM 2890 C C . VAL A 1 359 ? 35.978 27.262 16.383 1.00 57.50 359 VAL A C 1
ATOM 2892 O O . VAL A 1 359 ? 35.002 27.843 15.936 1.00 57.50 359 VAL A O 1
ATOM 2895 N N . ASN A 1 360 ? 35.905 26.016 16.860 1.00 59.03 360 ASN A N 1
ATOM 2896 C CA . ASN A 1 360 ? 34.684 25.202 16.735 1.00 59.03 360 ASN A CA 1
ATOM 2897 C C . ASN A 1 360 ? 34.011 24.855 18.076 1.00 59.03 360 ASN A C 1
ATOM 2899 O O . ASN A 1 360 ? 32.845 24.470 18.089 1.00 59.03 360 ASN A O 1
ATOM 2903 N N . GLY A 1 361 ? 34.693 25.033 19.214 1.00 57.75 361 GLY A N 1
ATOM 2904 C CA . GLY A 1 361 ? 34.128 24.782 20.543 1.00 57.75 361 GLY A CA 1
ATOM 2905 C C . GLY A 1 361 ? 33.813 23.306 20.840 1.00 57.75 361 GLY A C 1
ATOM 2906 O O . GLY A 1 361 ? 34.250 22.392 20.144 1.00 57.75 361 GLY A O 1
ATOM 2907 N N . ARG A 1 362 ? 33.066 23.064 21.927 1.00 60.25 362 ARG A N 1
ATOM 2908 C CA . ARG A 1 362 ? 32.594 21.730 22.348 1.00 60.25 362 ARG A CA 1
ATOM 2909 C C . ARG A 1 362 ? 31.218 21.444 21.734 1.00 60.25 362 ARG A C 1
ATOM 2911 O O . ARG A 1 362 ? 30.313 22.257 21.917 1.00 60.25 362 ARG A O 1
ATOM 2918 N N . HIS A 1 363 ? 31.048 20.282 21.098 1.00 65.50 363 HIS A N 1
ATOM 2919 C CA . HIS A 1 363 ? 29.753 19.816 20.589 1.00 65.50 363 HIS A CA 1
ATOM 2920 C C . HIS A 1 363 ? 28.926 19.082 21.652 1.00 65.50 363 HIS A C 1
ATOM 2922 O O . HIS A 1 363 ? 29.465 18.597 22.653 1.00 65.50 363 HIS A O 1
ATOM 2928 N N . GLN A 1 364 ? 27.605 19.102 21.464 1.00 68.19 364 GLN A N 1
ATOM 2929 C CA . GLN A 1 364 ? 26.620 18.389 22.277 1.00 68.19 364 GLN A CA 1
ATOM 2930 C C . GLN A 1 364 ? 25.622 17.687 21.349 1.00 68.19 364 GLN A C 1
ATOM 2932 O O . GLN A 1 364 ? 24.484 18.117 21.200 1.00 68.19 364 GLN A O 1
ATOM 2937 N N . GLY A 1 365 ? 26.054 16.609 20.713 1.00 71.06 365 GLY A N 1
ATOM 2938 C CA . GLY A 1 365 ? 25.318 15.820 19.733 1.00 71.06 365 GLY A CA 1
ATOM 2939 C C . GLY A 1 365 ? 24.025 15.225 20.277 1.00 71.06 365 GLY A C 1
ATOM 2940 O O . GLY A 1 365 ? 23.098 14.976 19.516 1.00 71.06 365 GLY A O 1
ATOM 2941 N N . TYR A 1 366 ? 23.881 15.091 21.599 1.00 73.00 366 TYR A N 1
ATOM 2942 C CA . TYR A 1 366 ? 22.601 14.761 22.239 1.00 73.00 366 TYR A CA 1
ATOM 2943 C C . TYR A 1 366 ? 21.486 15.795 21.968 1.00 73.00 366 TYR A C 1
ATOM 2945 O O . TYR A 1 366 ? 20.321 15.436 22.064 1.00 73.00 366 TYR A O 1
ATOM 2953 N N . LEU A 1 367 ? 21.823 17.034 21.583 1.00 73.62 367 LEU A N 1
ATOM 2954 C CA . LEU A 1 367 ? 20.876 18.102 21.214 1.00 73.62 367 LEU A CA 1
ATOM 2955 C C . LEU A 1 367 ? 20.841 18.391 19.699 1.00 73.62 367 LEU A C 1
ATOM 2957 O O . LEU A 1 367 ? 20.207 19.350 19.260 1.00 73.62 367 LEU A O 1
ATOM 2961 N N . ALA A 1 368 ? 21.528 17.582 18.886 1.00 81.62 368 ALA A N 1
ATOM 2962 C CA . ALA A 1 368 ? 21.725 17.860 17.465 1.00 81.62 368 ALA A CA 1
ATOM 2963 C C . ALA A 1 368 ? 20.697 17.191 16.532 1.00 81.62 368 ALA A C 1
ATOM 2965 O O . ALA A 1 368 ? 20.863 17.293 15.321 1.00 81.62 368 ALA A O 1
ATOM 2966 N N . CYS A 1 369 ? 19.631 16.559 17.045 1.00 89.50 369 CYS A N 1
ATOM 2967 C CA . CYS A 1 369 ? 18.661 15.797 16.238 1.00 89.50 369 CYS A CA 1
ATOM 2968 C C . CYS A 1 369 ? 18.119 16.577 15.026 1.00 89.50 369 CYS A C 1
ATOM 2970 O O . CYS A 1 369 ? 18.080 16.034 13.926 1.00 89.50 369 CYS A O 1
ATOM 2972 N N . GLY A 1 370 ? 17.787 17.864 15.186 1.00 89.19 370 GLY A N 1
ATOM 2973 C CA . GLY A 1 370 ? 17.294 18.711 14.092 1.00 89.19 370 GLY A CA 1
ATOM 2974 C C . GLY A 1 370 ? 18.349 19.004 13.024 1.00 89.19 370 GLY A C 1
ATOM 2975 O O . GLY A 1 370 ? 18.100 18.832 11.834 1.00 89.19 370 GLY A O 1
ATOM 2976 N N . ALA A 1 371 ? 19.562 19.377 13.443 1.00 90.81 371 ALA A N 1
ATOM 2977 C CA . ALA A 1 371 ? 20.673 19.617 12.522 1.00 90.81 371 ALA A CA 1
ATOM 2978 C C . ALA A 1 371 ? 21.105 18.333 11.802 1.00 90.81 371 ALA A C 1
ATOM 2980 O O . ALA A 1 371 ? 21.434 18.364 10.618 1.00 90.81 371 ALA A O 1
ATOM 2981 N N . THR A 1 372 ? 21.091 17.205 12.511 1.00 94.06 372 THR A N 1
ATOM 2982 C CA . THR A 1 372 ? 21.434 15.898 11.960 1.00 94.06 372 THR A CA 1
ATOM 2983 C C . THR A 1 372 ? 20.379 15.411 10.976 1.00 94.06 372 THR A C 1
ATOM 2985 O O . THR A 1 372 ? 20.751 15.108 9.851 1.00 94.06 372 THR A O 1
ATOM 2988 N N . SER A 1 373 ? 19.091 15.454 11.327 1.00 96.38 373 SER A N 1
ATOM 2989 C CA . SER A 1 373 ? 17.983 15.109 10.420 1.00 96.38 373 SER A CA 1
ATOM 2990 C C . SER A 1 373 ? 18.003 15.955 9.143 1.00 96.38 373 SER A C 1
ATOM 2992 O O . SER A 1 373 ? 17.850 15.442 8.038 1.00 96.38 373 SER A O 1
ATOM 2994 N N . ALA A 1 374 ? 18.259 17.264 9.263 1.00 96.69 374 ALA A N 1
ATOM 2995 C CA . ALA A 1 374 ? 18.364 18.139 8.096 1.00 96.69 374 ALA A CA 1
ATOM 2996 C C . ALA A 1 374 ? 19.556 17.753 7.208 1.00 96.69 374 ALA A C 1
ATOM 2998 O O . ALA A 1 374 ? 19.451 17.719 5.982 1.00 96.69 374 ALA A O 1
ATOM 2999 N N . MET A 1 375 ? 20.692 17.431 7.832 1.00 96.25 375 MET A N 1
ATOM 3000 C CA . MET A 1 375 ? 21.897 17.021 7.121 1.00 96.25 375 MET A CA 1
ATOM 3001 C C . MET A 1 375 ? 21.760 15.637 6.478 1.00 96.25 375 MET A C 1
ATOM 3003 O O . MET A 1 375 ? 22.339 15.422 5.420 1.00 96.25 375 MET A O 1
ATOM 3007 N N . GLU A 1 376 ? 20.983 14.715 7.054 1.00 95.81 376 GLU A N 1
ATOM 3008 C CA . GLU A 1 376 ? 20.652 13.430 6.421 1.00 95.81 376 GLU A CA 1
ATOM 3009 C C . GLU A 1 376 ? 19.934 13.644 5.088 1.00 95.81 376 GLU A C 1
ATOM 3011 O O . GLU A 1 376 ? 20.315 13.047 4.080 1.00 95.81 376 GLU A O 1
ATOM 3016 N N . ILE A 1 377 ? 18.960 14.557 5.047 1.00 96.19 377 ILE A N 1
ATOM 3017 C CA . ILE A 1 377 ? 18.242 14.916 3.818 1.00 96.19 377 ILE A CA 1
ATOM 3018 C C . ILE A 1 377 ? 19.192 15.565 2.799 1.00 96.19 377 ILE A C 1
ATOM 3020 O O . ILE A 1 377 ? 19.276 15.117 1.656 1.00 96.19 377 ILE A O 1
ATOM 3024 N N . ILE A 1 378 ? 19.977 16.565 3.216 1.00 95.19 378 ILE A N 1
ATOM 3025 C CA . ILE A 1 378 ? 20.954 17.261 2.352 1.00 95.19 378 ILE A CA 1
ATOM 3026 C C . ILE A 1 378 ? 21.994 16.289 1.775 1.00 95.19 378 ILE A C 1
ATOM 3028 O O . ILE A 1 378 ? 22.336 16.369 0.590 1.00 95.19 378 ILE A O 1
ATOM 3032 N N . ALA A 1 379 ? 22.490 15.363 2.599 1.00 92.88 379 ALA A N 1
ATOM 3033 C CA . ALA A 1 379 ? 23.430 14.326 2.190 1.00 92.88 379 ALA A CA 1
ATOM 3034 C C . ALA A 1 379 ? 22.792 13.355 1.189 1.00 92.88 379 ALA A C 1
ATOM 3036 O O . ALA A 1 379 ? 23.397 13.052 0.165 1.00 92.88 379 ALA A O 1
ATOM 3037 N N . SER A 1 380 ? 21.554 12.922 1.437 1.00 91.56 380 SER A N 1
ATOM 3038 C CA . SER A 1 380 ? 20.809 12.019 0.545 1.00 91.56 380 SER A CA 1
ATOM 3039 C C . SER A 1 380 ? 20.547 12.644 -0.829 1.00 91.56 380 SER A C 1
ATOM 3041 O O . SER A 1 380 ? 20.628 11.975 -1.862 1.00 91.56 380 SER A O 1
ATOM 3043 N N . TYR A 1 381 ? 20.332 13.959 -0.865 1.00 89.06 381 TYR A N 1
ATOM 3044 C CA . TYR A 1 381 ? 20.203 14.721 -2.103 1.00 89.06 381 TYR A CA 1
ATOM 3045 C C . TYR A 1 381 ? 21.533 15.049 -2.796 1.00 89.06 381 TYR A C 1
ATOM 3047 O O . TYR A 1 381 ? 21.514 15.537 -3.926 1.00 89.06 381 TYR A O 1
ATOM 3055 N N . ASN A 1 382 ? 22.681 14.723 -2.189 1.00 87.00 382 ASN A N 1
ATOM 3056 C CA . ASN A 1 382 ? 24.022 15.046 -2.691 1.00 87.00 382 ASN A CA 1
ATOM 3057 C C . ASN A 1 382 ? 24.238 16.550 -2.954 1.00 87.00 382 ASN A C 1
ATOM 3059 O O . ASN A 1 382 ? 24.952 16.931 -3.881 1.00 87.00 382 ASN A O 1
ATOM 3063 N N . ILE A 1 383 ? 23.629 17.408 -2.134 1.00 90.06 383 ILE A N 1
ATOM 3064 C CA . ILE A 1 383 ? 23.752 18.872 -2.246 1.00 90.06 383 ILE A CA 1
ATOM 3065 C C . ILE A 1 383 ? 25.142 19.346 -1.801 1.00 90.06 383 ILE A C 1
ATOM 3067 O O . ILE A 1 383 ? 25.725 20.252 -2.402 1.00 90.06 383 ILE A O 1
ATOM 3071 N N . LEU A 1 384 ? 25.691 18.713 -0.761 1.00 91.44 384 LEU A N 1
ATOM 3072 C CA . LEU A 1 384 ? 27.050 18.940 -0.273 1.00 91.44 384 LEU A CA 1
ATOM 3073 C C . LEU A 1 384 ? 27.951 17.747 -0.635 1.00 91.44 384 LEU A C 1
ATOM 3075 O O . LEU A 1 384 ? 27.492 16.600 -0.600 1.00 91.44 384 LEU A O 1
ATOM 3079 N N . PRO A 1 385 ? 29.237 17.975 -0.961 1.00 91.19 385 PRO A N 1
ATOM 3080 C CA . PRO A 1 385 ? 30.194 16.883 -1.098 1.00 91.19 385 PRO A CA 1
ATOM 3081 C C . PRO A 1 385 ? 30.460 16.225 0.271 1.00 91.19 385 PRO A C 1
ATOM 3083 O O . PRO A 1 385 ? 30.353 16.899 1.292 1.00 91.19 385 PRO A O 1
ATOM 3086 N N . PRO A 1 386 ? 30.850 14.939 0.329 1.00 91.12 386 PRO A N 1
ATOM 3087 C CA . PRO A 1 386 ? 31.320 14.331 1.573 1.00 91.12 386 PRO A CA 1
ATOM 3088 C C . PRO A 1 386 ? 32.520 15.091 2.163 1.00 91.12 386 PRO A C 1
ATOM 3090 O O . PRO A 1 386 ? 33.497 15.354 1.457 1.00 91.12 386 PRO A O 1
ATOM 3093 N N . ASP A 1 387 ? 32.485 15.378 3.464 1.00 91.00 387 ASP A N 1
ATOM 3094 C CA . ASP A 1 387 ? 33.613 15.918 4.231 1.00 91.00 387 ASP A CA 1
ATOM 3095 C C . ASP A 1 387 ? 33.814 15.091 5.516 1.00 91.00 387 ASP A C 1
ATOM 3097 O O . ASP A 1 387 ? 33.275 15.412 6.585 1.00 91.00 387 ASP A O 1
ATOM 3101 N N . PRO A 1 388 ? 34.553 13.969 5.420 1.00 90.19 388 PRO A N 1
ATOM 3102 C CA . PRO A 1 388 ? 34.525 12.934 6.438 1.00 90.19 388 PRO A CA 1
ATOM 3103 C C . PRO A 1 388 ? 35.221 13.338 7.741 1.00 90.19 388 PRO A C 1
ATOM 3105 O O . PRO A 1 388 ? 36.287 13.965 7.747 1.00 90.19 388 PRO A O 1
ATOM 3108 N N . ILE A 1 389 ? 34.667 12.871 8.861 1.00 85.62 389 ILE A N 1
ATOM 3109 C CA . ILE A 1 389 ? 35.267 12.919 10.199 1.00 85.62 389 ILE A CA 1
ATOM 3110 C C . ILE A 1 389 ? 35.353 11.511 10.793 1.00 85.62 389 ILE A C 1
ATOM 3112 O O . ILE A 1 389 ? 34.462 10.688 10.596 1.00 85.62 389 ILE A O 1
ATOM 3116 N N . TYR A 1 390 ? 36.435 11.226 11.519 1.00 86.25 390 TYR A N 1
ATOM 3117 C CA . TYR A 1 390 ? 36.581 9.985 12.279 1.00 86.25 390 TYR A CA 1
ATOM 3118 C C . TYR A 1 390 ? 36.309 10.239 13.761 1.00 86.25 390 TYR A C 1
ATOM 3120 O O . TYR A 1 390 ? 37.045 10.982 14.418 1.00 86.25 390 TYR A O 1
ATOM 3128 N N . THR A 1 391 ? 35.265 9.607 14.286 1.00 80.06 391 THR A N 1
ATOM 3129 C CA . THR A 1 391 ? 34.765 9.781 15.655 1.00 80.06 391 THR A CA 1
ATOM 3130 C C . THR A 1 391 ? 34.240 8.445 16.174 1.00 80.06 391 THR A C 1
ATOM 3132 O O . THR A 1 391 ? 33.734 7.630 15.414 1.00 80.06 391 THR A O 1
ATOM 3135 N N . HIS A 1 392 ? 34.403 8.172 17.474 1.00 76.25 392 HIS A N 1
ATOM 3136 C CA . HIS A 1 392 ? 33.838 6.985 18.143 1.00 76.25 392 HIS A CA 1
ATOM 3137 C C . HIS A 1 392 ? 34.079 5.623 17.442 1.00 76.25 392 HIS A C 1
ATOM 3139 O O . HIS A 1 392 ? 33.295 4.696 17.602 1.00 76.25 392 HIS A O 1
ATOM 3145 N N . GLY A 1 393 ? 35.184 5.474 16.698 1.00 79.31 393 GLY A N 1
ATOM 3146 C CA . GLY A 1 393 ? 35.556 4.206 16.058 1.00 79.31 393 GLY A CA 1
ATOM 3147 C C . GLY A 1 393 ? 35.023 3.990 14.637 1.00 79.31 393 GLY A C 1
ATOM 3148 O O . GLY A 1 393 ? 35.235 2.910 14.092 1.00 79.31 393 GLY A O 1
ATOM 3149 N N . TYR A 1 394 ? 34.373 4.982 14.021 1.00 84.12 394 TYR A N 1
ATOM 3150 C CA . TYR A 1 394 ? 33.916 4.918 12.627 1.00 84.12 394 TYR A CA 1
ATOM 3151 C C . TYR A 1 394 ? 34.076 6.270 11.911 1.00 84.12 394 TYR A C 1
ATOM 3153 O O . TYR A 1 394 ? 34.365 7.299 12.526 1.00 84.12 394 TYR A O 1
ATOM 3161 N N . THR A 1 395 ? 33.923 6.260 10.586 1.00 88.25 395 THR A N 1
ATOM 3162 C CA . THR A 1 395 ? 33.987 7.464 9.750 1.00 88.25 395 THR A CA 1
ATOM 3163 C C . THR A 1 395 ? 32.583 7.903 9.360 1.00 88.25 395 THR A C 1
ATOM 3165 O O . THR A 1 395 ? 31.892 7.180 8.645 1.00 88.25 395 THR A O 1
ATOM 3168 N N . SER A 1 396 ? 32.186 9.106 9.773 1.00 89.81 396 SER A N 1
ATOM 3169 C CA . SER A 1 396 ? 30.978 9.762 9.274 1.00 89.81 396 SER A CA 1
ATOM 3170 C C . SER A 1 396 ? 31.327 10.648 8.080 1.00 89.81 396 SER A C 1
ATOM 3172 O O . SER A 1 396 ? 32.201 11.505 8.194 1.00 89.81 396 SER A O 1
ATOM 3174 N N . GLN A 1 397 ? 30.655 10.451 6.942 1.00 92.75 397 GLN A N 1
ATOM 3175 C CA . GLN A 1 397 ? 30.942 11.167 5.687 1.00 92.75 397 GLN A CA 1
ATOM 3176 C C . GLN A 1 397 ? 30.509 12.638 5.706 1.00 92.75 397 GLN A C 1
ATOM 3178 O O . GLN A 1 397 ? 31.083 13.449 4.990 1.00 92.75 397 GLN A O 1
ATOM 3183 N N . TYR A 1 398 ? 29.529 12.983 6.540 1.00 93.19 398 TYR A N 1
ATOM 3184 C CA . TYR A 1 398 ? 28.940 14.326 6.610 1.00 93.19 398 TYR A CA 1
ATOM 3185 C C . TYR A 1 398 ? 28.979 14.919 8.024 1.00 93.19 398 TYR A C 1
ATOM 3187 O O . TYR A 1 398 ? 28.513 16.033 8.255 1.00 93.19 398 TYR A O 1
ATOM 3195 N N . GLY A 1 399 ? 29.571 14.199 8.982 1.00 89.06 399 GLY A N 1
ATOM 3196 C CA . GLY A 1 399 ? 29.599 14.576 10.393 1.00 89.06 399 GLY A CA 1
ATOM 3197 C C . GLY A 1 399 ? 30.247 15.932 10.689 1.00 89.06 399 GLY A C 1
ATOM 3198 O O . GLY A 1 399 ? 29.842 16.597 11.640 1.00 89.06 399 GLY A O 1
ATOM 3199 N N . LYS A 1 400 ? 31.195 16.401 9.858 1.00 88.00 400 LYS A N 1
ATOM 3200 C CA . LYS A 1 400 ? 31.785 17.742 10.028 1.00 88.00 400 LYS A CA 1
ATOM 3201 C C . LYS A 1 400 ? 30.772 18.862 9.854 1.00 88.00 400 LYS A C 1
ATOM 3203 O O . LYS A 1 400 ? 30.801 19.807 10.633 1.00 88.00 400 LYS A O 1
ATOM 3208 N N . TYR A 1 401 ? 29.854 18.754 8.894 1.00 91.62 401 TYR A N 1
ATOM 3209 C CA . TYR A 1 401 ? 28.863 19.802 8.625 1.00 91.62 401 TYR A CA 1
ATOM 3210 C C . TYR A 1 401 ? 27.926 20.061 9.812 1.00 91.62 401 TYR A C 1
ATOM 3212 O O . TYR A 1 401 ? 27.343 21.142 9.918 1.00 91.62 401 TYR A O 1
ATOM 3220 N N . LEU A 1 402 ? 27.808 19.103 10.738 1.00 88.88 402 LEU A N 1
ATOM 3221 C CA . LEU A 1 402 ? 27.040 19.277 11.968 1.00 88.88 402 LEU A CA 1
ATOM 3222 C C . LEU A 1 402 ? 27.661 20.324 12.900 1.00 88.88 402 LEU A C 1
ATOM 3224 O O . LEU A 1 402 ? 26.918 21.062 13.546 1.00 88.88 402 LEU A O 1
ATOM 3228 N N . SER A 1 403 ? 28.995 20.385 12.984 1.00 80.62 403 SER A N 1
ATOM 3229 C CA . SER A 1 403 ? 29.713 21.138 14.024 1.00 80.62 403 SER A CA 1
ATOM 3230 C C . SER A 1 403 ? 30.752 22.141 13.527 1.00 80.62 403 SER A C 1
ATOM 3232 O O . SER A 1 403 ? 31.213 22.955 14.324 1.00 80.62 403 SER A O 1
ATOM 3234 N N . ASP A 1 404 ? 31.164 22.058 12.264 1.00 83.69 404 ASP A N 1
ATOM 3235 C CA . ASP A 1 404 ? 32.252 22.855 11.703 1.00 83.69 404 ASP A CA 1
ATOM 3236 C C . ASP A 1 404 ? 31.700 23.970 10.814 1.00 83.69 404 ASP A C 1
ATOM 3238 O O . ASP A 1 404 ? 30.667 23.822 10.159 1.00 83.69 404 ASP A O 1
ATOM 3242 N N . VAL A 1 405 ? 32.430 25.083 10.738 1.00 86.44 405 VAL A N 1
ATOM 3243 C CA . VAL A 1 405 ? 32.109 26.159 9.796 1.00 86.44 405 VAL A CA 1
ATOM 3244 C C . VAL A 1 405 ? 32.220 25.643 8.362 1.00 86.44 405 VAL A C 1
ATOM 3246 O O . VAL A 1 405 ? 33.283 25.188 7.942 1.00 86.44 405 VAL A O 1
ATOM 3249 N N . TYR A 1 406 ? 31.161 25.820 7.580 1.00 91.44 406 TYR A N 1
ATOM 3250 C CA . TYR A 1 406 ? 31.181 25.626 6.133 1.00 91.44 406 TYR A CA 1
ATOM 3251 C C . TYR A 1 406 ? 30.472 26.781 5.427 1.00 91.44 406 TYR A C 1
ATOM 3253 O O . TYR A 1 406 ? 29.812 27.613 6.051 1.00 91.44 406 TYR A O 1
ATOM 3261 N N . THR A 1 407 ? 30.662 26.879 4.114 1.00 91.88 407 THR A N 1
ATOM 3262 C CA . THR A 1 407 ? 29.984 27.866 3.271 1.00 91.88 407 THR A CA 1
ATOM 3263 C C . THR A 1 407 ? 29.338 27.153 2.099 1.00 91.88 407 THR A C 1
ATOM 3265 O O . THR A 1 407 ? 29.993 26.362 1.424 1.00 91.88 407 THR A O 1
ATOM 3268 N N . TYR A 1 408 ? 28.067 27.449 1.863 1.00 92.38 408 TYR A N 1
ATOM 3269 C CA . TYR A 1 408 ? 27.294 26.950 0.735 1.00 92.38 408 TYR A CA 1
ATOM 3270 C C . TYR A 1 408 ? 26.329 28.042 0.276 1.00 92.38 408 TYR A C 1
ATOM 3272 O O . TYR A 1 408 ? 25.879 28.838 1.096 1.00 92.38 408 TYR A O 1
ATOM 3280 N N . ASN A 1 409 ? 26.062 28.122 -1.029 1.00 88.38 409 ASN A N 1
ATOM 3281 C CA . ASN A 1 409 ? 25.127 29.085 -1.624 1.00 88.38 409 ASN A CA 1
ATOM 3282 C C . ASN A 1 409 ? 25.280 30.536 -1.102 1.00 88.38 409 ASN A C 1
ATOM 3284 O O . ASN A 1 409 ? 24.319 31.199 -0.724 1.00 88.38 409 ASN A O 1
ATOM 3288 N N . ASN A 1 410 ? 26.527 31.023 -1.041 1.00 88.12 410 ASN A N 1
ATOM 3289 C CA . ASN A 1 410 ? 26.906 32.351 -0.526 1.00 88.12 410 ASN A CA 1
ATOM 3290 C C . ASN A 1 410 ? 26.552 32.635 0.950 1.00 88.12 410 ASN A C 1
ATOM 3292 O O . ASN A 1 410 ? 26.631 33.785 1.383 1.00 88.12 410 ASN A O 1
ATOM 3296 N N . TYR A 1 411 ? 26.224 31.611 1.738 1.00 89.75 411 TYR A N 1
ATOM 3297 C CA . TYR A 1 411 ? 26.011 31.713 3.177 1.00 89.75 411 TYR A CA 1
ATOM 3298 C C . TYR A 1 411 ? 27.087 30.941 3.944 1.00 89.75 411 TYR A C 1
ATOM 3300 O O . TYR A 1 411 ? 27.411 29.801 3.613 1.00 89.75 411 TYR A O 1
ATOM 3308 N N . THR A 1 412 ? 27.639 31.555 4.990 1.00 91.50 412 THR A N 1
ATOM 3309 C CA . THR A 1 412 ? 28.627 30.926 5.875 1.00 91.50 412 THR A CA 1
ATOM 3310 C C . THR A 1 412 ? 27.975 30.538 7.200 1.00 91.50 412 THR A C 1
ATOM 3312 O O . THR A 1 412 ? 27.517 31.392 7.953 1.00 91.50 412 THR A O 1
ATOM 3315 N N . TYR A 1 413 ? 28.001 29.248 7.521 1.00 90.38 413 TYR A N 1
ATOM 3316 C CA . TYR A 1 413 ? 27.432 28.664 8.735 1.00 90.38 413 TYR A CA 1
ATOM 3317 C C . TYR A 1 413 ? 28.437 28.740 9.897 1.00 90.38 413 TYR A C 1
ATOM 3319 O O . TYR A 1 413 ? 29.029 27.741 10.304 1.00 90.38 413 TYR A O 1
ATOM 3327 N N . ASN A 1 414 ? 28.679 29.951 10.408 1.00 85.38 414 ASN A N 1
ATOM 3328 C CA . ASN A 1 414 ? 29.672 30.241 11.456 1.00 85.38 414 ASN A CA 1
ATOM 3329 C C . ASN A 1 414 ? 29.088 30.801 12.763 1.00 85.38 414 ASN A C 1
ATOM 3331 O O . ASN A 1 414 ? 29.843 31.284 13.607 1.00 85.38 414 ASN A O 1
ATOM 3335 N N . ASN A 1 415 ? 27.766 30.762 12.927 1.00 72.94 415 ASN A N 1
ATOM 3336 C CA . ASN A 1 415 ? 27.113 31.283 14.122 1.00 72.94 415 ASN A CA 1
ATOM 3337 C C . ASN A 1 415 ? 27.439 30.419 15.350 1.00 72.94 415 ASN A C 1
ATOM 3339 O O . ASN A 1 415 ? 27.392 29.193 15.276 1.00 72.94 415 ASN A O 1
ATOM 3343 N N . PHE A 1 416 ? 27.724 31.074 16.476 1.00 67.75 416 PHE A N 1
ATOM 3344 C CA . PHE A 1 416 ? 27.841 30.447 17.793 1.00 67.75 416 PHE A CA 1
ATOM 3345 C C . PHE A 1 416 ? 26.634 30.843 18.625 1.00 67.75 416 PHE A C 1
ATOM 3347 O O . PHE A 1 416 ? 26.196 31.994 18.565 1.00 67.75 416 PHE A O 1
ATOM 3354 N N . THR A 1 417 ? 26.152 29.942 19.472 1.00 58.88 417 THR A N 1
ATOM 3355 C CA . THR A 1 417 ? 25.269 30.383 20.553 1.00 58.88 417 THR A CA 1
ATOM 3356 C C . THR A 1 417 ? 26.124 31.013 21.665 1.00 58.88 417 THR A C 1
ATOM 3358 O O . THR A 1 417 ? 27.348 30.871 21.717 1.00 58.88 417 THR A O 1
ATOM 3361 N N . ILE A 1 418 ? 25.527 31.779 22.568 1.00 52.50 418 ILE A N 1
ATOM 3362 C CA . ILE A 1 418 ? 26.250 32.359 23.704 1.00 52.50 418 ILE A CA 1
ATOM 3363 C C . ILE A 1 418 ? 25.639 31.743 24.952 1.00 52.50 418 ILE A C 1
ATOM 3365 O O . ILE A 1 418 ? 24.448 31.901 25.207 1.00 52.50 418 ILE A O 1
ATOM 3369 N N . ASN A 1 419 ? 26.440 31.025 25.741 1.00 49.00 419 ASN A N 1
ATOM 3370 C CA . ASN A 1 419 ? 25.968 30.579 27.047 1.00 49.00 419 ASN A CA 1
ATOM 3371 C C . ASN A 1 419 ? 25.695 31.832 27.910 1.00 49.00 419 ASN A C 1
ATOM 3373 O O . ASN A 1 419 ? 26.476 32.783 27.819 1.00 49.00 419 ASN A O 1
ATOM 3377 N N . PRO A 1 420 ? 24.674 31.852 28.789 1.00 38.53 420 PRO A N 1
ATOM 3378 C CA . PRO A 1 420 ? 24.351 32.986 29.671 1.00 38.53 420 PRO A CA 1
ATOM 3379 C C . PRO A 1 420 ? 25.520 33.589 30.482 1.00 38.53 420 PRO A C 1
ATOM 3381 O O . PRO A 1 420 ? 25.390 34.688 31.015 1.00 38.53 420 PRO A O 1
ATOM 3384 N N . ASN A 1 421 ? 26.672 32.916 30.561 1.00 39.84 421 ASN A N 1
ATOM 3385 C CA . ASN A 1 421 ? 27.904 33.423 31.175 1.00 39.84 421 ASN A CA 1
ATOM 3386 C C . ASN A 1 421 ? 28.854 34.192 30.223 1.00 39.84 421 ASN A C 1
ATOM 3388 O O . ASN A 1 421 ? 29.964 34.525 30.633 1.00 39.84 421 ASN A O 1
ATOM 3392 N N . GLY A 1 422 ? 28.476 34.450 28.966 1.00 40.06 422 GLY A N 1
ATOM 3393 C CA . GLY A 1 422 ? 29.292 35.210 28.004 1.00 40.06 422 GLY A CA 1
ATOM 3394 C C . GLY A 1 422 ? 30.456 34.435 27.367 1.00 40.06 422 GLY A C 1
ATOM 3395 O O . GLY A 1 422 ? 31.292 35.034 26.696 1.00 40.06 422 GLY A O 1
ATOM 3396 N N . ASN A 1 423 ? 30.508 33.112 27.551 1.00 44.91 423 ASN A N 1
ATOM 3397 C CA . ASN A 1 423 ? 31.390 32.219 26.791 1.00 44.91 423 ASN A CA 1
ATOM 3398 C C . ASN A 1 423 ? 30.658 31.738 25.523 1.00 44.91 423 ASN A C 1
ATOM 3400 O O . ASN A 1 423 ? 29.437 31.556 25.603 1.00 44.91 423 ASN A O 1
ATOM 3404 N N . PRO A 1 424 ? 31.357 31.461 24.401 1.00 47.59 424 PRO A N 1
ATOM 3405 C CA . PRO A 1 424 ? 30.740 30.808 23.247 1.00 47.59 424 PRO A CA 1
ATOM 3406 C C . PRO A 1 424 ? 30.092 29.497 23.708 1.00 47.59 424 PRO A C 1
ATOM 3408 O O . PRO A 1 424 ? 30.769 28.600 24.215 1.00 47.59 424 PRO A O 1
ATOM 3411 N N . GLY A 1 425 ? 28.767 29.435 23.635 1.00 49.53 425 GLY A N 1
ATOM 3412 C CA . GLY A 1 425 ? 27.996 28.217 23.819 1.00 49.53 425 GLY A CA 1
ATOM 3413 C C . GLY A 1 425 ? 27.815 27.555 22.458 1.00 49.53 425 GLY A C 1
ATOM 3414 O O . GLY A 1 425 ? 27.512 28.222 21.482 1.00 49.53 425 GLY A O 1
ATOM 3415 N N . PHE A 1 426 ? 27.971 26.241 22.380 1.00 58.66 426 PHE A N 1
ATOM 3416 C CA . PHE A 1 426 ? 27.629 25.422 21.207 1.00 58.66 426 PHE A CA 1
ATOM 3417 C C . PHE A 1 426 ? 28.370 25.769 19.889 1.00 58.66 426 PHE A C 1
ATOM 3419 O O . PHE A 1 426 ? 28.982 26.819 19.709 1.00 58.66 426 PHE A O 1
ATOM 3426 N N . THR A 1 427 ? 28.448 24.778 19.010 1.00 65.12 427 THR A N 1
ATOM 3427 C CA . THR A 1 427 ? 29.366 24.745 17.860 1.00 65.12 427 THR A CA 1
ATOM 3428 C C . THR A 1 427 ? 28.857 25.566 16.685 1.00 65.12 427 THR A C 1
ATOM 3430 O O . THR A 1 427 ? 27.680 25.903 16.637 1.00 65.12 427 THR A O 1
ATOM 3433 N N . SER A 1 428 ? 29.726 25.827 15.712 1.00 76.81 428 SER A N 1
ATOM 3434 C CA . SER A 1 428 ? 29.359 26.345 14.391 1.00 76.81 428 SER A CA 1
ATOM 3435 C C . SER A 1 428 ? 28.675 25.260 13.531 1.00 76.81 428 SER A C 1
ATOM 3437 O O . SER A 1 428 ? 28.243 24.224 14.050 1.00 76.81 428 SER A O 1
ATOM 3439 N N . GLY A 1 429 ? 28.515 25.497 12.226 1.00 87.75 429 GLY A N 1
ATOM 3440 C CA . GLY A 1 429 ? 27.898 24.543 11.302 1.00 87.75 429 GLY A CA 1
ATOM 3441 C C . GLY A 1 429 ? 26.373 24.485 11.403 1.00 87.75 429 GLY A C 1
ATOM 3442 O O . GLY A 1 429 ? 25.721 25.451 11.809 1.00 87.75 429 GLY A O 1
ATOM 3443 N N . ALA A 1 430 ? 25.791 23.349 11.009 1.00 90.38 430 ALA A N 1
ATOM 3444 C CA . ALA A 1 430 ? 24.341 23.159 10.987 1.00 90.38 430 ALA A CA 1
ATOM 3445 C C . ALA A 1 430 ? 23.727 23.268 12.392 1.00 90.38 430 ALA A C 1
ATOM 3447 O O . ALA A 1 430 ? 22.692 23.906 12.566 1.00 90.38 430 ALA A O 1
ATOM 3448 N N . HIS A 1 431 ? 24.392 22.719 13.415 1.00 85.31 431 HIS A N 1
ATOM 3449 C CA . HIS A 1 431 ? 23.905 22.796 14.792 1.00 85.31 431 HIS A CA 1
ATOM 3450 C C . HIS A 1 431 ? 23.886 24.236 15.317 1.00 85.31 431 HIS A C 1
ATOM 3452 O O . HIS A 1 431 ? 22.894 24.656 15.911 1.00 85.31 431 HIS A O 1
ATOM 3458 N N . GLY A 1 432 ? 24.935 25.015 15.033 1.00 82.31 432 GLY A N 1
ATOM 3459 C CA . GLY A 1 432 ? 24.981 26.435 15.378 1.00 82.31 432 GLY A CA 1
ATOM 3460 C C . GLY A 1 432 ? 23.878 27.243 14.701 1.00 82.31 432 GLY A C 1
ATOM 3461 O O . GLY A 1 432 ? 23.283 28.109 15.331 1.00 82.31 432 GLY A O 1
ATOM 3462 N N . TYR A 1 433 ? 23.553 26.935 13.442 1.00 88.19 433 TYR A N 1
ATOM 3463 C CA . TYR A 1 433 ? 22.451 27.584 12.728 1.00 88.19 433 TYR A CA 1
ATOM 3464 C C . TYR A 1 433 ? 21.089 27.291 13.364 1.00 88.19 433 TYR A C 1
ATOM 3466 O O . TYR A 1 433 ? 20.317 28.215 13.616 1.00 88.19 433 TYR A O 1
ATOM 3474 N N . MET A 1 434 ? 20.809 26.020 13.666 1.00 87.00 434 MET A N 1
ATOM 3475 C CA . MET A 1 434 ? 19.520 25.608 14.231 1.00 87.00 434 MET A CA 1
ATOM 3476 C C . MET A 1 434 ? 19.216 26.265 15.583 1.00 87.00 434 MET A C 1
ATOM 3478 O O . MET A 1 434 ? 18.053 26.482 15.897 1.00 87.00 434 MET A O 1
ATOM 3482 N N . TRP A 1 435 ? 20.245 26.613 16.360 1.00 79.31 435 TRP A N 1
ATOM 3483 C CA . TRP A 1 435 ? 20.099 27.193 17.701 1.00 79.31 435 TRP A CA 1
ATOM 3484 C C . TRP A 1 435 ? 20.477 28.676 17.801 1.00 79.31 435 TRP A C 1
ATOM 3486 O O . TRP A 1 435 ? 20.445 29.254 18.889 1.00 79.31 435 TRP A O 1
ATOM 3496 N N . ASN A 1 436 ? 20.852 29.324 16.696 1.00 77.31 436 ASN A N 1
ATOM 3497 C CA . ASN A 1 436 ? 21.134 30.755 16.707 1.00 77.31 436 ASN A CA 1
ATOM 3498 C C . ASN A 1 436 ? 19.830 31.556 16.594 1.00 77.31 436 ASN A C 1
ATOM 3500 O O . ASN A 1 436 ? 19.163 31.497 15.564 1.00 77.31 436 ASN A O 1
ATOM 3504 N N . ASN A 1 437 ? 19.496 32.332 17.633 1.00 72.19 437 ASN A N 1
ATOM 3505 C CA . ASN A 1 437 ? 18.282 33.160 17.710 1.00 72.19 437 ASN A CA 1
ATOM 3506 C C . ASN A 1 437 ? 16.974 32.394 17.404 1.00 72.19 437 ASN A C 1
ATOM 3508 O O . ASN A 1 437 ? 16.059 32.960 16.811 1.00 72.19 437 ASN A O 1
ATOM 3512 N N . GLY A 1 438 ? 16.888 31.121 17.802 1.00 79.81 438 GLY A N 1
ATOM 3513 C CA . GLY A 1 438 ? 15.738 30.262 17.527 1.00 79.81 438 GLY A CA 1
ATOM 3514 C C . GLY A 1 438 ? 15.967 28.815 17.965 1.00 79.81 438 GLY A C 1
ATOM 3515 O O . GLY A 1 438 ? 16.812 28.538 18.817 1.00 79.81 438 GLY A O 1
ATOM 3516 N N . SER A 1 439 ? 15.207 27.902 17.367 1.00 83.31 439 SER A N 1
ATOM 3517 C CA . SER A 1 439 ? 15.301 26.452 17.570 1.00 83.31 439 SER A CA 1
ATOM 3518 C C . SER A 1 439 ? 15.161 25.726 16.225 1.00 83.31 439 SER A C 1
ATOM 3520 O O . SER A 1 439 ? 14.746 26.348 15.241 1.00 83.31 439 SER A O 1
ATOM 3522 N N . PRO A 1 440 ? 15.412 24.405 16.148 1.00 88.31 440 PRO A N 1
ATOM 3523 C CA . PRO A 1 440 ? 15.118 23.637 14.942 1.00 88.31 440 PRO A CA 1
ATOM 3524 C C . PRO A 1 440 ? 13.693 23.853 14.411 1.00 88.31 440 PRO A C 1
ATOM 3526 O O . PRO A 1 440 ? 13.508 23.930 13.201 1.00 88.31 440 PRO A O 1
ATOM 3529 N N . ASN A 1 441 ? 12.705 24.036 15.294 1.00 87.88 441 ASN A N 1
ATOM 3530 C CA . ASN A 1 441 ? 11.319 24.311 14.909 1.00 87.88 441 ASN A CA 1
ATOM 3531 C C . ASN A 1 441 ? 11.185 25.595 14.063 1.00 87.88 441 ASN A C 1
ATOM 3533 O O . ASN A 1 441 ? 10.451 25.605 13.086 1.00 87.88 441 ASN A O 1
ATOM 3537 N N . SER A 1 442 ? 11.909 26.667 14.406 1.00 88.06 442 SER A N 1
ATOM 3538 C CA . SER A 1 442 ? 11.833 27.952 13.690 1.00 88.06 442 SER A CA 1
ATOM 3539 C C . SER A 1 442 ? 12.814 28.073 12.525 1.00 88.06 442 SER A C 1
ATOM 3541 O O . SER A 1 442 ? 12.604 28.897 11.644 1.00 88.06 442 SER A O 1
ATOM 3543 N N . ASN A 1 443 ? 13.902 27.297 12.536 1.00 91.50 443 ASN A N 1
ATOM 3544 C CA . ASN A 1 443 ? 15.038 27.524 11.640 1.00 91.50 443 ASN A CA 1
ATOM 3545 C C . ASN A 1 443 ? 15.155 26.480 10.516 1.00 91.50 443 ASN A C 1
ATOM 3547 O O . ASN A 1 443 ? 15.911 26.710 9.574 1.00 91.50 443 ASN A O 1
ATOM 3551 N N . SER A 1 444 ? 14.451 25.342 10.594 1.00 93.19 444 SER A N 1
ATOM 3552 C CA . SER A 1 444 ? 14.637 24.233 9.639 1.00 93.19 444 SER A CA 1
ATOM 3553 C C . SER A 1 444 ? 14.188 24.563 8.214 1.00 93.19 444 SER A C 1
ATOM 3555 O O . SER A 1 444 ? 14.886 24.196 7.274 1.00 93.19 444 SER A O 1
ATOM 3557 N N . GLU A 1 445 ? 13.072 25.278 8.048 1.00 95.12 445 GLU A N 1
ATOM 3558 C CA . GLU A 1 445 ? 12.566 25.707 6.733 1.00 95.12 445 GLU A CA 1
ATOM 3559 C C . GLU A 1 445 ? 13.594 26.590 6.010 1.00 95.12 445 GLU A C 1
ATOM 3561 O O . GLU A 1 445 ? 14.120 26.200 4.970 1.00 95.12 445 GLU A O 1
ATOM 3566 N N . GLU A 1 446 ? 14.008 27.702 6.630 1.00 94.75 446 GLU A N 1
ATOM 3567 C CA . GLU A 1 446 ? 15.025 28.595 6.054 1.00 94.75 446 GLU A CA 1
ATOM 3568 C C . GLU A 1 446 ? 16.369 27.872 5.838 1.00 94.75 446 GLU A C 1
ATOM 3570 O O . GLU A 1 446 ? 17.105 28.153 4.888 1.00 94.75 446 GLU A O 1
ATOM 3575 N N . PHE A 1 447 ? 16.724 26.921 6.711 1.00 95.44 447 PHE A N 1
ATOM 3576 C CA . PHE A 1 447 ? 17.934 26.121 6.537 1.00 95.44 447 PHE A CA 1
ATOM 3577 C C . PHE A 1 447 ? 17.883 25.284 5.252 1.00 95.44 447 PHE A C 1
ATOM 3579 O O . PHE A 1 447 ? 18.885 25.246 4.532 1.00 95.44 447 PHE A O 1
ATOM 3586 N N . PHE A 1 448 ? 16.747 24.654 4.939 1.00 96.94 448 PHE A N 1
ATOM 3587 C CA . PHE A 1 448 ? 16.544 23.924 3.686 1.00 96.94 448 PHE A CA 1
ATOM 3588 C C . PHE A 1 448 ? 16.552 24.847 2.467 1.00 96.94 448 PHE A C 1
ATOM 3590 O O . PHE A 1 448 ? 17.283 24.570 1.512 1.00 96.94 448 PHE A O 1
ATOM 3597 N N . GLU A 1 449 ? 15.862 25.985 2.531 1.00 92.94 449 GLU A N 1
ATOM 3598 C CA . GLU A 1 449 ? 15.837 26.971 1.443 1.00 92.94 449 GLU A CA 1
ATOM 3599 C C . GLU A 1 449 ? 17.246 27.469 1.091 1.00 92.94 449 GLU A C 1
ATOM 3601 O O . GLU A 1 449 ? 17.623 27.553 -0.081 1.00 92.94 449 GLU A O 1
ATOM 3606 N N . LYS A 1 450 ? 18.093 27.730 2.099 1.00 92.88 450 LYS A N 1
ATOM 3607 C CA . LYS A 1 450 ? 19.497 28.123 1.869 1.00 92.88 450 LYS A CA 1
ATOM 3608 C C . LYS A 1 450 ? 20.327 27.026 1.200 1.00 92.88 450 LYS A C 1
ATOM 3610 O O . LYS A 1 450 ? 21.309 27.344 0.527 1.00 92.88 450 LYS A O 1
ATOM 3615 N N . HIS A 1 451 ? 19.922 25.765 1.336 1.00 93.88 451 HIS A N 1
ATOM 3616 C CA . HIS A 1 451 ? 20.512 24.620 0.642 1.00 93.88 451 HIS A CA 1
ATOM 3617 C C . HIS A 1 451 ? 19.853 24.319 -0.714 1.00 93.88 451 HIS A C 1
ATOM 3619 O O . HIS A 1 451 ? 20.256 23.367 -1.378 1.00 93.88 451 HIS A O 1
ATOM 3625 N N . GLY A 1 452 ? 18.897 25.142 -1.161 1.00 87.62 452 GLY A N 1
ATOM 3626 C CA . GLY A 1 452 ? 18.209 24.972 -2.441 1.00 87.62 452 GLY A CA 1
ATOM 3627 C C . GLY A 1 452 ? 17.126 23.891 -2.426 1.00 87.62 452 GLY A C 1
ATOM 3628 O O . GLY A 1 452 ? 16.787 23.369 -3.485 1.00 87.62 452 GLY A O 1
ATOM 3629 N N . ILE A 1 453 ? 16.617 23.539 -1.245 1.00 91.25 453 ILE A N 1
ATOM 3630 C CA . ILE A 1 453 ? 15.503 22.605 -1.057 1.00 91.25 453 ILE A CA 1
ATOM 3631 C C . ILE A 1 453 ? 14.231 23.429 -0.836 1.00 91.25 453 ILE A C 1
ATOM 3633 O O . ILE A 1 453 ? 14.230 24.330 0.000 1.00 91.25 453 ILE A O 1
ATOM 3637 N N . ASP A 1 454 ? 13.165 23.110 -1.571 1.00 88.94 454 ASP A N 1
ATOM 3638 C CA . ASP A 1 454 ? 11.836 23.678 -1.332 1.00 88.94 454 ASP A CA 1
ATOM 3639 C C . ASP A 1 454 ? 11.249 23.049 -0.062 1.00 88.94 454 ASP A C 1
ATOM 3641 O O . ASP A 1 454 ? 11.191 21.823 0.064 1.00 88.94 454 ASP A O 1
ATOM 3645 N N . ALA A 1 455 ? 10.876 23.876 0.907 1.00 92.31 455 ALA A N 1
ATOM 3646 C CA . ALA A 1 455 ? 10.478 23.428 2.231 1.00 92.31 455 ALA A CA 1
ATOM 3647 C C . ALA A 1 455 ? 9.309 24.255 2.753 1.00 92.31 455 ALA A C 1
ATOM 3649 O O . ALA A 1 455 ? 9.177 25.437 2.458 1.00 92.31 455 ALA A O 1
ATOM 3650 N N . THR A 1 456 ? 8.449 23.622 3.542 1.00 93.06 456 THR A N 1
ATOM 3651 C CA . THR A 1 456 ? 7.315 24.282 4.189 1.00 93.06 456 THR A CA 1
ATOM 3652 C C . THR A 1 456 ? 7.172 23.756 5.603 1.00 93.06 456 THR A C 1
ATOM 3654 O O . THR A 1 456 ? 7.052 22.544 5.820 1.00 93.06 456 THR A O 1
ATOM 3657 N N . HIS A 1 457 ? 7.179 24.664 6.577 1.00 93.31 457 HIS A N 1
ATOM 3658 C CA . HIS A 1 457 ? 6.890 24.324 7.967 1.00 93.31 457 HIS A CA 1
ATOM 3659 C C . HIS A 1 457 ? 5.390 24.113 8.190 1.00 93.31 457 HIS A C 1
ATOM 3661 O O . HIS A 1 457 ? 4.552 24.856 7.679 1.00 93.31 457 HIS A O 1
ATOM 3667 N N . SER A 1 458 ? 5.034 23.098 8.978 1.00 90.25 458 SER A N 1
ATOM 3668 C CA . SER A 1 458 ? 3.654 22.856 9.386 1.00 90.25 458 SER A CA 1
ATOM 3669 C C . SER A 1 458 ? 3.550 22.459 10.856 1.00 90.25 458 SER A C 1
ATOM 3671 O O . SER A 1 458 ? 4.291 21.611 11.355 1.00 90.25 458 SER A O 1
ATOM 3673 N N . ALA A 1 459 ? 2.551 23.029 11.532 1.00 84.50 459 ALA A N 1
ATOM 3674 C CA . ALA A 1 459 ? 2.098 22.615 12.861 1.00 84.50 459 ALA A CA 1
ATOM 3675 C C . ALA A 1 459 ? 0.894 21.647 12.817 1.00 84.50 459 ALA A C 1
ATOM 3677 O O . ALA A 1 459 ? 0.473 21.147 13.854 1.00 84.50 459 ALA A O 1
ATOM 3678 N N . SER A 1 460 ? 0.321 21.389 11.634 1.00 84.44 460 SER A N 1
ATOM 3679 C CA . SER A 1 460 ? -0.753 20.407 11.421 1.00 84.44 460 SER A CA 1
ATOM 3680 C C . SER A 1 460 ? -0.219 19.288 10.532 1.00 84.44 460 SER A C 1
ATOM 3682 O O . SER A 1 460 ? -0.128 19.431 9.305 1.00 84.44 460 SER A O 1
ATOM 3684 N N . ILE A 1 461 ? 0.175 18.190 11.172 1.00 89.19 461 ILE A N 1
ATOM 3685 C CA . ILE A 1 461 ? 0.741 17.014 10.515 1.00 89.19 461 ILE A CA 1
ATOM 3686 C C . ILE A 1 461 ? -0.294 15.900 10.558 1.00 89.19 461 ILE A C 1
ATOM 3688 O O . ILE A 1 461 ? -0.715 15.521 11.639 1.00 89.19 461 ILE A O 1
ATOM 3692 N N . THR A 1 462 ? -0.686 15.379 9.399 1.00 89.88 462 THR A N 1
ATOM 3693 C CA . THR A 1 462 ? -1.577 14.217 9.283 1.00 89.88 462 THR A CA 1
ATOM 3694 C C . THR A 1 462 ? -0.886 13.124 8.477 1.00 89.88 462 THR A C 1
ATOM 3696 O O . THR A 1 462 ? -0.000 13.417 7.668 1.00 89.88 462 THR A O 1
ATOM 3699 N N . TRP A 1 463 ? -1.309 11.875 8.659 1.00 90.25 463 TRP A N 1
ATOM 3700 C CA . TRP A 1 463 ? -0.860 10.727 7.880 1.00 90.25 463 TRP A CA 1
ATOM 3701 C C . TRP A 1 463 ? -0.987 11.004 6.386 1.00 90.25 463 TRP A C 1
ATOM 3703 O O . TRP A 1 463 ? -0.018 10.838 5.658 1.00 90.25 463 TRP A O 1
ATOM 3713 N N . ALA A 1 464 ? -2.135 11.522 5.937 1.00 86.69 464 ALA A N 1
ATOM 3714 C CA . ALA A 1 464 ? -2.375 11.852 4.533 1.00 86.69 464 ALA A CA 1
ATOM 3715 C C . ALA A 1 464 ? -1.341 12.843 3.966 1.00 86.69 464 ALA A C 1
ATOM 3717 O O . ALA A 1 464 ? -0.845 12.642 2.859 1.00 86.69 464 ALA A O 1
ATOM 3718 N N . LYS A 1 465 ? -0.966 13.879 4.733 1.00 87.88 465 LYS A N 1
ATOM 3719 C CA . LYS A 1 465 ? 0.065 14.850 4.325 1.00 87.88 465 LYS A CA 1
ATOM 3720 C C . LYS A 1 465 ? 1.448 14.205 4.246 1.00 87.88 465 LYS A C 1
ATOM 3722 O O . LYS A 1 465 ? 2.160 14.417 3.272 1.00 87.88 465 LYS A O 1
ATOM 3727 N N . VAL A 1 466 ? 1.821 13.404 5.246 1.00 91.50 466 VAL A N 1
ATOM 3728 C CA . VAL A 1 466 ? 3.116 12.703 5.256 1.00 91.50 466 VAL A CA 1
ATOM 3729 C C . VAL A 1 466 ? 3.183 11.688 4.115 1.00 91.50 466 VAL A C 1
ATOM 3731 O O . VAL A 1 466 ? 4.144 11.680 3.352 1.00 91.50 466 VAL A O 1
ATOM 3734 N N . LYS A 1 467 ? 2.135 10.879 3.951 1.00 89.06 467 LYS A N 1
ATOM 3735 C CA . LYS A 1 467 ? 1.985 9.897 2.878 1.00 89.06 467 LYS A CA 1
ATOM 3736 C C . LYS A 1 467 ? 2.114 10.540 1.499 1.00 89.06 467 LYS A C 1
ATOM 3738 O O . LYS A 1 467 ? 2.844 10.004 0.676 1.00 89.06 467 LYS A O 1
ATOM 3743 N N . ALA A 1 468 ? 1.469 11.684 1.265 1.00 85.00 468 ALA A N 1
ATOM 3744 C CA . ALA A 1 468 ? 1.543 12.385 -0.015 1.00 85.00 468 ALA A CA 1
ATOM 3745 C C . ALA A 1 468 ? 2.983 12.775 -0.393 1.00 85.00 468 ALA A C 1
ATOM 3747 O O . ALA A 1 468 ? 3.382 12.584 -1.539 1.00 85.00 468 ALA A O 1
ATOM 3748 N N . GLU A 1 469 ? 3.788 13.257 0.561 1.00 87.25 469 GLU A N 1
ATOM 3749 C CA . GLU A 1 469 ? 5.209 13.537 0.302 1.00 87.25 469 GLU A CA 1
ATOM 3750 C C . GLU A 1 469 ? 5.990 12.251 0.001 1.00 87.25 469 GLU A C 1
ATOM 3752 O O . GLU A 1 469 ? 6.755 12.193 -0.963 1.00 87.25 469 GLU A O 1
ATOM 3757 N N . LEU A 1 470 ? 5.764 11.196 0.791 1.00 89.56 470 LEU A N 1
ATOM 3758 C CA . LEU A 1 470 ? 6.463 9.919 0.640 1.00 89.56 470 LEU A CA 1
ATOM 3759 C C . LEU A 1 470 ? 6.115 9.205 -0.675 1.00 89.56 470 LEU A C 1
ATOM 3761 O O . LEU A 1 470 ? 6.999 8.605 -1.281 1.00 89.56 470 LEU A O 1
ATOM 3765 N N . ASP A 1 471 ? 4.866 9.294 -1.141 1.00 82.94 471 ASP A N 1
ATOM 3766 C CA . ASP A 1 471 ? 4.423 8.764 -2.440 1.00 82.94 471 ASP A CA 1
ATOM 3767 C C . ASP A 1 471 ? 5.129 9.475 -3.613 1.00 82.94 471 ASP A C 1
ATOM 3769 O O . ASP A 1 471 ? 5.334 8.882 -4.670 1.00 82.94 471 ASP A O 1
ATOM 3773 N N . MET A 1 472 ? 5.564 10.726 -3.414 1.00 76.81 472 MET A N 1
ATOM 3774 C CA . MET A 1 472 ? 6.399 11.484 -4.360 1.00 76.81 472 MET A CA 1
ATOM 3775 C C . MET A 1 472 ? 7.913 11.246 -4.163 1.00 76.81 472 MET A C 1
ATOM 3777 O O . MET A 1 472 ? 8.756 11.862 -4.833 1.00 76.81 472 MET A O 1
ATOM 3781 N N . GLU A 1 473 ? 8.267 10.323 -3.264 1.00 82.94 473 GLU A N 1
ATOM 3782 C CA . GLU A 1 473 ? 9.618 10.016 -2.787 1.00 82.94 473 GLU A CA 1
ATOM 3783 C C . GLU A 1 473 ? 10.343 11.241 -2.199 1.00 82.94 473 GLU A C 1
ATOM 3785 O O . GLU A 1 473 ? 11.564 11.382 -2.336 1.00 82.94 473 GLU A O 1
ATOM 3790 N N . PHE A 1 474 ? 9.597 12.149 -1.567 1.00 89.38 474 PHE A N 1
ATOM 3791 C CA . PHE A 1 474 ? 10.158 13.220 -0.754 1.00 89.38 474 PHE A CA 1
ATOM 3792 C C . PHE A 1 474 ? 10.126 12.830 0.728 1.00 89.38 474 PHE A C 1
ATOM 3794 O O . PHE A 1 474 ? 9.126 12.295 1.202 1.00 89.38 474 PHE A O 1
ATOM 3801 N N . PRO A 1 475 ? 11.203 13.090 1.484 1.00 94.75 475 PRO A N 1
ATOM 3802 C CA . PRO A 1 475 ? 11.266 12.807 2.898 1.00 94.75 475 PRO A CA 1
ATOM 3803 C C . PRO A 1 475 ? 10.507 13.885 3.675 1.00 94.75 475 PRO A C 1
ATOM 3805 O O . PRO A 1 475 ? 10.358 15.027 3.229 1.00 94.75 475 PRO A O 1
ATOM 3808 N N . TYR A 1 476 ? 10.098 13.541 4.890 1.00 96.62 476 TYR A N 1
ATOM 3809 C CA . TYR A 1 476 ? 9.416 14.463 5.791 1.00 96.62 476 TYR A CA 1
ATOM 3810 C C . TYR A 1 476 ? 10.165 14.531 7.120 1.00 96.62 476 TYR A C 1
ATOM 3812 O O . TYR A 1 476 ? 10.319 13.522 7.807 1.00 96.62 476 TYR A O 1
ATOM 3820 N N . MET A 1 477 ? 10.625 15.719 7.514 1.00 97.19 477 MET A N 1
ATOM 3821 C CA . MET A 1 477 ? 11.216 15.922 8.837 1.00 97.19 477 MET A CA 1
ATOM 3822 C C . MET A 1 477 ? 10.107 16.079 9.879 1.00 97.19 477 MET A C 1
ATOM 3824 O O . MET A 1 477 ? 9.281 16.981 9.764 1.00 97.19 477 MET A O 1
ATOM 3828 N N . LEU A 1 478 ? 10.095 15.237 10.910 1.00 96.56 478 LEU A N 1
ATOM 3829 C CA . LEU A 1 478 ? 9.018 15.171 11.900 1.00 96.56 478 LEU A CA 1
ATOM 3830 C C . LEU A 1 478 ? 9.557 15.359 13.313 1.00 96.56 478 LEU A C 1
ATOM 3832 O O . LEU A 1 478 ? 10.517 14.694 13.698 1.00 96.56 478 LEU A O 1
ATOM 3836 N N . CYS A 1 479 ? 8.900 16.208 14.107 1.00 92.81 479 CYS A N 1
ATOM 3837 C CA . CYS A 1 479 ? 9.171 16.330 15.534 1.00 92.81 479 CYS A CA 1
ATOM 3838 C C . CYS A 1 479 ? 8.125 15.589 16.368 1.00 92.81 479 CYS A C 1
ATOM 3840 O O . CYS A 1 479 ? 6.939 15.916 16.342 1.00 92.81 479 CYS A O 1
ATOM 3842 N N . THR A 1 480 ? 8.582 14.611 17.143 1.00 91.69 480 THR A N 1
ATOM 3843 C CA . THR A 1 480 ? 7.770 13.725 17.980 1.00 91.69 480 THR A CA 1
ATOM 3844 C C . THR A 1 480 ? 8.079 13.899 19.462 1.00 91.69 480 THR A C 1
ATOM 3846 O O . THR A 1 480 ? 9.215 14.168 19.846 1.00 91.69 480 THR A O 1
ATOM 3849 N N . THR A 1 481 ? 7.072 13.689 20.310 1.00 87.00 481 THR A N 1
ATOM 3850 C CA . THR A 1 481 ? 7.232 13.652 21.777 1.00 87.00 481 THR A CA 1
ATOM 3851 C C . THR A 1 481 ? 7.082 12.243 22.370 1.00 87.00 481 THR A C 1
ATOM 3853 O O . THR A 1 481 ? 6.964 12.090 23.590 1.00 87.00 481 THR A O 1
ATOM 3856 N N . SER A 1 482 ? 7.064 11.215 21.513 1.00 86.44 482 SER A N 1
ATOM 3857 C CA . SER A 1 482 ? 6.922 9.800 21.898 1.00 86.44 482 SER A CA 1
ATOM 3858 C C . SER A 1 482 ? 8.244 9.044 21.923 1.00 86.44 482 SER A C 1
ATOM 3860 O O . SER A 1 482 ? 8.408 8.079 22.677 1.00 86.44 482 SER A O 1
ATOM 3862 N N . LEU A 1 483 ? 9.227 9.479 21.131 1.00 86.50 483 LEU A N 1
ATOM 3863 C CA . LEU A 1 483 ? 10.564 8.883 21.144 1.00 86.50 483 LEU A CA 1
ATOM 3864 C C . LEU A 1 483 ? 11.398 9.424 22.315 1.00 86.50 483 LEU A C 1
ATOM 3866 O O . LEU A 1 483 ? 11.930 8.641 23.103 1.00 86.50 483 LEU A O 1
ATOM 3870 N N . THR A 1 484 ? 11.422 10.739 22.495 1.00 82.50 484 THR A N 1
ATOM 3871 C CA . THR A 1 484 ? 11.897 11.443 23.700 1.00 82.50 484 THR A CA 1
ATOM 3872 C C . THR A 1 484 ? 11.011 12.675 23.918 1.00 82.50 484 THR A C 1
ATOM 3874 O O . THR A 1 484 ? 10.015 12.843 23.216 1.00 82.50 484 THR A O 1
ATOM 3877 N N . ASP A 1 485 ? 11.372 13.566 24.841 1.00 74.44 485 ASP A N 1
ATOM 3878 C CA . ASP A 1 485 ? 10.627 14.787 25.177 1.00 74.44 485 ASP A CA 1
ATOM 3879 C C . ASP A 1 485 ? 10.712 15.897 24.099 1.00 74.44 485 ASP A C 1
ATOM 3881 O O . ASP A 1 485 ? 10.731 17.084 24.415 1.00 74.44 485 ASP A O 1
ATOM 3885 N N . GLY A 1 486 ? 10.807 15.511 22.824 1.00 78.75 486 GLY A N 1
ATOM 3886 C CA . GLY A 1 486 ? 11.106 16.352 21.669 1.00 78.75 486 GLY A CA 1
ATOM 3887 C C . GLY A 1 486 ? 12.234 15.723 20.853 1.00 78.75 486 GLY A C 1
ATOM 3888 O O . GLY A 1 486 ? 13.406 15.965 21.100 1.00 78.75 486 GLY A O 1
ATOM 3889 N N . HIS A 1 487 ? 11.909 14.892 19.874 1.00 89.06 487 HIS A N 1
ATOM 3890 C CA . HIS A 1 487 ? 12.897 14.274 18.991 1.00 89.06 487 HIS A CA 1
ATOM 3891 C C . HIS A 1 487 ? 12.564 14.566 17.545 1.00 89.06 487 HIS A C 1
ATOM 3893 O O . HIS A 1 487 ? 11.390 14.624 17.198 1.00 89.06 487 HIS A O 1
ATOM 3899 N N . ILE A 1 488 ? 13.581 14.747 16.711 1.00 93.25 488 ILE A N 1
ATOM 3900 C CA . ILE A 1 488 ? 13.399 15.009 15.285 1.00 93.25 488 ILE A CA 1
ATOM 3901 C C . ILE A 1 488 ? 13.961 13.819 14.521 1.00 93.25 488 ILE A C 1
ATOM 3903 O O . ILE A 1 488 ? 15.106 13.433 14.757 1.00 93.25 488 ILE A O 1
ATOM 3907 N N . VAL A 1 489 ? 13.142 13.259 13.636 1.00 96.25 489 VAL A N 1
ATOM 3908 C CA . VAL A 1 489 ? 13.486 12.143 12.747 1.00 96.25 489 VAL A CA 1
ATOM 3909 C C . VAL A 1 489 ? 13.085 12.480 11.315 1.00 96.25 489 VAL A C 1
ATOM 3911 O O . VAL A 1 489 ? 12.315 13.417 11.080 1.00 96.25 489 VAL A O 1
ATOM 3914 N N . VAL A 1 490 ? 13.572 11.701 10.354 1.00 97.75 490 VAL A N 1
ATOM 3915 C CA . VAL A 1 490 ? 13.228 11.855 8.938 1.00 97.75 490 VAL A CA 1
ATOM 3916 C C . VAL A 1 490 ? 12.410 10.657 8.480 1.00 97.75 490 VAL A C 1
ATOM 3918 O O . VAL A 1 490 ? 12.947 9.559 8.389 1.00 97.75 490 VAL A O 1
ATOM 3921 N N . ALA A 1 491 ? 11.136 10.853 8.153 1.00 97.12 491 ALA A N 1
ATOM 3922 C CA . ALA A 1 491 ? 10.346 9.853 7.445 1.00 97.12 491 ALA A CA 1
ATOM 3923 C C . ALA A 1 491 ? 10.821 9.761 5.988 1.00 97.12 491 ALA A C 1
ATOM 3925 O O . ALA A 1 491 ? 10.955 10.785 5.320 1.00 97.12 491 ALA A O 1
ATOM 3926 N N . ILE A 1 492 ? 11.079 8.545 5.507 1.00 93.75 492 ILE A N 1
ATOM 3927 C CA . ILE A 1 492 ? 11.685 8.276 4.188 1.00 93.75 492 ILE A CA 1
ATOM 3928 C C . ILE A 1 492 ? 10.920 7.236 3.359 1.00 93.75 492 ILE A C 1
ATOM 3930 O O . ILE A 1 492 ? 11.255 7.006 2.199 1.00 93.75 492 ILE A O 1
ATOM 3934 N N . GLY A 1 493 ? 9.900 6.601 3.938 1.00 91.25 493 GLY A N 1
ATOM 3935 C CA . GLY A 1 493 ? 9.030 5.663 3.237 1.00 91.25 493 GLY A CA 1
ATOM 3936 C C . GLY A 1 493 ? 7.908 5.134 4.126 1.00 91.25 493 GLY A C 1
ATOM 3937 O O . GLY A 1 493 ? 7.882 5.380 5.332 1.00 91.25 493 GLY A O 1
ATOM 3938 N N . GLN A 1 494 ? 6.986 4.389 3.525 1.00 89.31 494 GLN A N 1
ATOM 3939 C CA . GLN A 1 494 ? 5.891 3.712 4.225 1.00 89.31 494 GLN A CA 1
ATOM 3940 C C . GLN A 1 494 ? 6.252 2.247 4.489 1.00 89.31 494 GLN A C 1
ATOM 3942 O O . GLN A 1 494 ? 6.860 1.594 3.640 1.00 89.31 494 GLN A O 1
ATOM 3947 N N . TYR A 1 495 ? 5.865 1.727 5.653 1.00 86.06 495 TYR A N 1
ATOM 3948 C CA . TYR A 1 495 ? 6.069 0.336 6.049 1.00 86.06 495 TYR A CA 1
ATOM 3949 C C . TYR A 1 495 ? 4.753 -0.449 6.063 1.00 86.06 495 TYR A C 1
ATOM 3951 O O . TYR A 1 495 ? 3.737 0.028 6.565 1.00 86.06 495 TYR A O 1
ATOM 3959 N N . GLY A 1 496 ? 4.805 -1.696 5.585 1.00 72.94 496 GLY A N 1
ATOM 3960 C CA . GLY A 1 496 ? 3.799 -2.718 5.880 1.00 72.94 496 GLY A CA 1
ATOM 3961 C C . GLY A 1 496 ? 2.378 -2.400 5.404 1.00 72.94 496 GLY A C 1
ATOM 3962 O O . GLY A 1 496 ? 2.121 -2.320 4.205 1.00 72.94 496 GLY A O 1
ATOM 3963 N N . ASP A 1 497 ? 1.452 -2.325 6.360 1.00 62.06 497 ASP A N 1
ATOM 3964 C CA . ASP A 1 497 ? 0.006 -2.097 6.198 1.00 62.06 497 ASP A CA 1
ATOM 3965 C C . ASP A 1 497 ? -0.356 -0.661 5.784 1.00 62.06 497 ASP A C 1
ATOM 3967 O O . ASP A 1 497 ? -1.529 -0.356 5.579 1.00 62.06 497 ASP A O 1
ATOM 3971 N N . GLY A 1 498 ? 0.647 0.204 5.618 1.00 65.62 498 GLY A N 1
ATOM 3972 C CA . GLY A 1 498 ? 0.466 1.555 5.109 1.00 65.62 498 GLY A CA 1
ATOM 3973 C C . GLY A 1 498 ? -0.009 2.548 6.162 1.00 65.62 498 GLY A C 1
ATOM 3974 O O . GLY A 1 498 ? -0.612 3.539 5.770 1.00 65.62 498 GLY A O 1
ATOM 3975 N N . HIS A 1 499 ? 0.231 2.296 7.459 1.00 86.94 499 HIS A N 1
ATOM 3976 C CA . HIS A 1 499 ? 0.077 3.260 8.571 1.00 86.94 499 HIS A CA 1
ATOM 3977 C C . HIS A 1 499 ? 1.282 3.228 9.549 1.00 86.94 499 HIS A C 1
ATOM 3979 O O . HIS A 1 499 ? 1.177 3.569 10.729 1.00 86.94 499 HIS A O 1
ATOM 3985 N N . SER A 1 500 ? 2.460 2.846 9.048 1.00 92.31 500 SER A N 1
ATOM 3986 C CA . SER A 1 500 ? 3.745 2.925 9.759 1.00 92.31 500 SER A CA 1
ATOM 3987 C C . SER A 1 500 ? 4.819 3.509 8.839 1.00 92.31 500 SER A C 1
ATOM 3989 O O . SER A 1 500 ? 4.717 3.432 7.612 1.00 92.31 500 SER A O 1
ATOM 3991 N N . LEU A 1 501 ? 5.859 4.104 9.421 1.00 93.94 501 LEU A N 1
ATOM 3992 C CA . LEU A 1 501 ? 6.910 4.815 8.692 1.00 93.94 501 LEU A CA 1
ATOM 3993 C C . LEU A 1 501 ? 8.238 4.066 8.747 1.00 93.94 501 LEU A C 1
ATOM 3995 O O . LEU A 1 501 ? 8.639 3.601 9.813 1.00 93.94 501 LEU A O 1
ATOM 3999 N N . TYR A 1 502 ? 8.948 4.042 7.619 1.00 93.69 502 TYR A N 1
ATOM 4000 C CA . TYR A 1 502 ? 10.405 3.952 7.621 1.00 93.69 502 TYR A CA 1
ATOM 4001 C C . TYR A 1 502 ? 10.978 5.334 7.924 1.00 93.69 502 TYR A C 1
ATOM 4003 O O . TYR A 1 502 ? 10.649 6.313 7.246 1.00 93.69 502 TYR A O 1
ATOM 4011 N N . CYS A 1 503 ? 11.874 5.399 8.900 1.00 94.50 503 CYS A N 1
ATOM 4012 C CA . CYS A 1 503 ? 12.523 6.617 9.348 1.00 94.50 503 CYS A CA 1
ATOM 4013 C C . CYS A 1 503 ? 14.045 6.464 9.381 1.00 94.50 503 CYS A C 1
ATOM 4015 O O . CYS A 1 503 ? 14.569 5.434 9.802 1.00 94.50 503 CYS A O 1
ATOM 4017 N N . ASN A 1 504 ? 14.764 7.526 9.030 1.00 94.56 504 ASN A N 1
ATOM 4018 C CA . ASN A 1 504 ? 16.104 7.738 9.557 1.00 94.56 504 ASN A CA 1
ATOM 4019 C C . ASN A 1 504 ? 15.978 8.458 10.899 1.00 94.56 504 ASN A C 1
ATOM 4021 O O . ASN A 1 504 ? 15.493 9.587 10.988 1.00 94.56 504 ASN A O 1
ATOM 4025 N N . ASP A 1 505 ? 16.368 7.756 11.956 1.00 94.62 505 ASP A N 1
ATOM 4026 C CA . ASP A 1 505 ? 16.402 8.286 13.307 1.00 94.62 505 ASP A CA 1
ATOM 4027 C C . ASP A 1 505 ? 17.846 8.666 13.665 1.00 94.62 505 ASP A C 1
ATOM 4029 O O . ASP A 1 505 ? 18.701 7.784 13.827 1.00 94.62 505 ASP A O 1
ATOM 4033 N N . PRO A 1 506 ? 18.167 9.961 13.818 1.00 93.56 506 PRO A N 1
ATOM 4034 C CA . PRO A 1 506 ? 19.538 10.389 14.061 1.00 93.56 506 PRO A CA 1
ATOM 4035 C C . PRO A 1 506 ? 20.072 9.952 15.436 1.00 93.56 506 PRO A C 1
ATOM 4037 O O . PRO A 1 506 ? 21.288 9.989 15.647 1.00 93.56 506 PRO A O 1
ATOM 4040 N N . TYR A 1 507 ? 19.219 9.527 16.375 1.00 90.69 507 TYR A N 1
ATOM 4041 C CA . TYR A 1 507 ? 19.635 9.028 17.689 1.00 90.69 507 TYR A CA 1
ATOM 4042 C C . TYR A 1 507 ? 19.760 7.499 17.742 1.00 90.69 507 TYR A C 1
ATOM 4044 O O . TYR A 1 507 ? 20.460 6.980 18.604 1.00 90.69 507 TYR A O 1
ATOM 4052 N N . GLY A 1 508 ? 19.144 6.764 16.817 1.00 89.06 508 GLY A N 1
ATOM 4053 C CA . GLY A 1 508 ? 19.200 5.299 16.757 1.00 89.06 508 GLY A CA 1
ATOM 4054 C C . GLY A 1 508 ? 17.814 4.677 16.620 1.00 89.06 508 GLY A C 1
ATOM 4055 O O . GLY A 1 508 ? 16.817 5.374 16.611 1.00 89.06 508 GLY A O 1
ATOM 4056 N N . ASP A 1 509 ? 17.716 3.358 16.523 1.00 89.06 509 ASP A N 1
ATOM 4057 C CA . ASP A 1 509 ? 16.407 2.698 16.506 1.00 89.06 509 ASP A CA 1
ATOM 4058 C C . ASP A 1 509 ? 15.929 2.456 17.942 1.00 89.06 509 ASP A C 1
ATOM 4060 O O . ASP A 1 509 ? 16.499 1.634 18.674 1.00 89.06 509 ASP A O 1
ATOM 4064 N N . LYS A 1 510 ? 14.870 3.168 18.354 1.00 87.56 510 LYS A N 1
ATOM 4065 C CA . LYS A 1 510 ? 14.298 3.029 19.699 1.00 87.56 510 LYS A CA 1
ATOM 4066 C C . LYS A 1 510 ? 13.739 1.625 19.943 1.00 87.56 510 LYS A C 1
ATOM 4068 O O . LYS A 1 510 ? 13.724 1.183 21.090 1.00 87.56 510 LYS A O 1
ATOM 4073 N N . ASN A 1 511 ? 13.351 0.887 18.899 1.00 87.12 511 ASN A N 1
ATOM 4074 C CA . ASN A 1 511 ? 12.869 -0.488 19.034 1.00 87.12 511 ASN A CA 1
ATOM 4075 C C . ASN A 1 511 ? 13.955 -1.456 19.520 1.00 87.12 511 ASN A C 1
ATOM 4077 O O . ASN A 1 511 ? 13.618 -2.539 19.984 1.00 87.12 511 ASN A O 1
ATOM 4081 N N . ALA A 1 512 ? 15.242 -1.105 19.422 1.00 81.31 512 ALA A N 1
ATOM 4082 C CA . ALA A 1 512 ? 16.342 -2.036 19.659 1.00 81.31 512 ALA A CA 1
ATOM 4083 C C . ALA A 1 512 ? 16.795 -2.176 21.123 1.00 81.31 512 ALA A C 1
ATOM 4085 O O . ALA A 1 512 ? 17.650 -3.020 21.383 1.00 81.31 512 ALA A O 1
ATOM 4086 N N . GLY A 1 513 ? 16.246 -1.392 22.061 1.00 71.75 513 GLY A N 1
ATOM 4087 C CA . GLY A 1 513 ? 16.618 -1.430 23.484 1.00 71.75 513 GLY A CA 1
ATOM 4088 C C . GLY A 1 513 ? 18.109 -1.164 23.728 1.00 71.75 513 GLY A C 1
ATOM 4089 O O . GLY A 1 513 ? 18.851 -2.058 24.123 1.00 71.75 513 GLY A O 1
ATOM 4090 N N . ASN A 1 514 ? 18.542 0.040 23.343 1.00 76.75 514 ASN A N 1
ATOM 4091 C CA . ASN A 1 514 ? 19.748 0.767 23.776 1.00 76.75 514 ASN A CA 1
ATOM 4092 C C . ASN A 1 514 ? 19.774 2.108 23.013 1.00 76.75 514 ASN A C 1
ATOM 4094 O O . ASN A 1 514 ? 20.682 2.399 22.227 1.00 76.75 514 ASN A O 1
ATOM 4098 N N . TYR A 1 515 ? 18.687 2.869 23.129 1.00 84.38 515 TYR A N 1
ATOM 4099 C CA . TYR A 1 515 ? 18.420 4.026 22.273 1.00 84.38 515 TYR A CA 1
ATOM 4100 C C . TYR A 1 515 ? 19.468 5.132 22.490 1.00 84.38 515 TYR A C 1
ATOM 4102 O O . TYR A 1 515 ? 19.738 5.507 23.631 1.00 84.38 515 TYR A O 1
ATOM 4110 N N . GLY A 1 516 ? 20.106 5.625 21.421 1.00 81.88 516 GLY A N 1
ATOM 4111 C CA . GLY A 1 516 ? 21.256 6.538 21.530 1.00 81.88 516 GLY A CA 1
ATOM 4112 C C . GLY A 1 516 ? 22.621 5.860 21.658 1.00 81.88 516 GLY A C 1
ATOM 4113 O O . GLY A 1 516 ? 23.651 6.525 21.526 1.00 81.88 516 GLY A O 1
ATOM 4114 N N . GLY A 1 517 ? 22.654 4.558 21.958 1.00 80.19 517 GLY A N 1
ATOM 4115 C CA . GLY A 1 517 ? 23.871 3.839 22.338 1.00 80.19 517 GLY A CA 1
ATOM 4116 C C . GLY A 1 517 ? 24.560 3.070 21.209 1.00 80.19 517 GLY A C 1
ATOM 4117 O O . GLY A 1 517 ? 25.677 2.589 21.412 1.00 80.19 517 GLY A O 1
ATOM 4118 N N . ILE A 1 518 ? 23.928 2.935 20.037 1.00 79.50 518 ILE A N 1
ATOM 4119 C CA . ILE A 1 518 ? 24.425 2.153 18.891 1.00 79.50 518 ILE A CA 1
ATOM 4120 C C . ILE A 1 518 ? 24.073 2.802 17.540 1.00 79.50 518 ILE A C 1
ATOM 4122 O O . ILE A 1 518 ? 23.092 3.521 17.409 1.00 79.50 518 ILE A O 1
ATOM 4126 N N . LEU A 1 519 ? 24.883 2.525 16.511 1.00 84.88 519 LEU A N 1
ATOM 4127 C CA . LEU A 1 519 ? 24.692 3.011 15.136 1.00 84.88 519 LEU A CA 1
ATOM 4128 C C . LEU A 1 519 ? 23.652 2.168 14.377 1.00 84.88 519 LEU A C 1
ATOM 4130 O O . LEU A 1 519 ? 24.022 1.338 13.549 1.00 84.88 519 LEU A O 1
ATOM 4134 N N . ASN A 1 520 ? 22.364 2.347 14.672 1.00 85.38 520 ASN A N 1
ATOM 4135 C CA . ASN A 1 520 ? 21.291 1.536 14.074 1.00 85.38 520 ASN A CA 1
ATOM 4136 C C . ASN A 1 520 ? 20.033 2.322 13.663 1.00 85.38 520 ASN A C 1
ATOM 4138 O O . ASN A 1 520 ? 19.002 1.710 13.429 1.00 85.38 520 ASN A O 1
ATOM 4142 N N . GLY A 1 521 ? 20.097 3.651 13.578 1.00 89.44 521 GLY A N 1
ATOM 4143 C CA . GLY A 1 521 ? 18.923 4.480 13.277 1.00 89.44 521 GLY A CA 1
ATOM 4144 C C . GLY A 1 521 ? 18.513 4.547 11.802 1.00 89.44 521 GLY A C 1
ATOM 4145 O O . GLY A 1 521 ? 17.503 5.168 11.490 1.00 89.44 521 GLY A O 1
ATOM 4146 N N . LYS A 1 522 ? 19.274 3.930 10.888 1.00 90.44 522 LYS A N 1
ATOM 4147 C CA . LYS A 1 522 ? 18.925 3.871 9.461 1.00 90.44 522 LYS A CA 1
ATOM 4148 C C . LYS A 1 522 ? 17.717 2.953 9.260 1.00 90.44 522 LYS A C 1
ATOM 4150 O O . LYS A 1 522 ? 17.776 1.794 9.669 1.00 90.44 522 LYS A O 1
ATOM 4155 N N . ASN A 1 523 ? 16.687 3.436 8.564 1.00 89.12 523 ASN A N 1
ATOM 4156 C CA . ASN A 1 523 ? 15.466 2.683 8.242 1.00 89.12 523 ASN A CA 1
ATOM 4157 C C . ASN A 1 523 ? 14.737 2.108 9.481 1.00 89.12 523 ASN A C 1
ATOM 4159 O O . ASN A 1 523 ? 14.144 1.031 9.402 1.00 89.12 523 ASN A O 1
ATOM 4163 N N . ALA A 1 524 ? 14.792 2.799 10.624 1.00 91.31 524 ALA A N 1
ATOM 4164 C CA . ALA A 1 524 ? 14.005 2.461 11.808 1.00 91.31 524 ALA A CA 1
ATOM 4165 C C . ALA A 1 524 ? 12.504 2.495 11.479 1.00 91.31 524 ALA A C 1
ATOM 4167 O O . ALA A 1 524 ? 12.065 3.312 10.673 1.00 91.31 524 ALA A O 1
ATOM 4168 N N . ILE A 1 525 ? 11.710 1.616 12.091 1.00 92.06 525 ILE A N 1
ATOM 4169 C CA . ILE A 1 525 ? 10.271 1.518 11.812 1.00 92.06 525 ILE A CA 1
ATOM 4170 C C . ILE A 1 525 ? 9.488 2.035 13.011 1.00 92.06 525 ILE A C 1
ATOM 4172 O O . ILE A 1 525 ? 9.718 1.587 14.137 1.00 92.06 525 ILE A O 1
ATOM 4176 N N . TYR A 1 526 ? 8.539 2.938 12.768 1.00 94.50 526 TYR A N 1
ATOM 4177 C CA . TYR A 1 526 ? 7.667 3.468 13.812 1.00 94.50 526 TYR A CA 1
ATOM 4178 C C . TYR A 1 526 ? 6.194 3.468 13.397 1.00 94.50 526 TYR A C 1
ATOM 4180 O O . TYR A 1 526 ? 5.850 3.832 12.273 1.00 94.50 526 TYR A O 1
ATOM 4188 N N . ASP A 1 527 ? 5.324 3.078 14.327 1.00 94.44 527 ASP A N 1
ATOM 4189 C CA . ASP A 1 527 ? 3.873 3.030 14.123 1.00 94.44 527 ASP A CA 1
ATOM 4190 C C . ASP A 1 527 ? 3.260 4.439 14.212 1.00 94.44 527 ASP A C 1
ATOM 4192 O O . ASP A 1 527 ? 3.632 5.230 15.086 1.00 94.44 527 ASP A O 1
ATOM 4196 N N . TRP A 1 528 ? 2.313 4.762 13.326 1.00 94.12 528 TRP A N 1
ATOM 4197 C CA . TRP A 1 528 ? 1.607 6.046 13.321 1.00 94.12 528 TRP A CA 1
ATOM 4198 C C . TRP A 1 528 ? 0.232 5.952 13.991 1.00 94.12 528 TRP A C 1
ATOM 4200 O O . TRP A 1 528 ? -0.559 5.065 13.676 1.00 94.12 528 TRP A O 1
ATOM 4210 N N . ALA A 1 529 ? -0.084 6.902 14.875 1.00 93.06 529 ALA A N 1
ATOM 4211 C CA . ALA A 1 529 ? -1.398 7.058 15.498 1.00 93.06 529 ALA A CA 1
ATOM 4212 C C . ALA A 1 529 ? -1.932 5.742 16.085 1.00 93.06 529 ALA A C 1
ATOM 4214 O O . ALA A 1 529 ? -1.305 5.207 16.990 1.00 93.06 529 ALA A O 1
ATOM 4215 N N . ASP A 1 530 ? -3.068 5.234 15.593 1.00 92.12 530 ASP A N 1
ATOM 4216 C CA . ASP A 1 530 ? -3.716 4.003 16.064 1.00 92.12 530 ASP A CA 1
ATOM 4217 C C . ASP A 1 530 ? -3.082 2.708 15.510 1.00 92.12 530 ASP A C 1
ATOM 4219 O O . ASP A 1 530 ? -3.610 1.630 15.780 1.00 92.12 530 ASP A O 1
ATOM 4223 N N . ALA A 1 531 ? -1.975 2.752 14.761 1.00 93.12 531 ALA A N 1
ATOM 4224 C CA . ALA A 1 531 ? -1.308 1.557 14.239 1.00 93.12 531 ALA A CA 1
ATOM 4225 C C . ALA A 1 531 ? -0.704 0.662 15.342 1.00 93.12 531 ALA A C 1
ATOM 4227 O O . ALA A 1 531 ? -0.294 1.102 16.421 1.00 93.12 531 ALA A O 1
ATOM 4228 N N . ASN A 1 532 ? -0.657 -0.646 15.074 1.00 93.94 532 ASN A N 1
ATOM 4229 C CA . ASN A 1 532 ? 0.007 -1.615 15.945 1.00 93.94 532 ASN A CA 1
ATOM 4230 C C . ASN A 1 532 ? 0.578 -2.772 15.119 1.00 93.94 532 ASN A C 1
ATOM 4232 O O . ASN A 1 532 ? -0.070 -3.814 14.977 1.00 93.94 532 ASN A O 1
ATOM 4236 N N . THR A 1 533 ? 1.787 -2.570 14.597 1.00 92.00 533 THR A N 1
ATOM 4237 C CA . THR A 1 533 ? 2.629 -3.614 13.988 1.00 92.00 533 THR A CA 1
ATOM 4238 C C . THR A 1 533 ? 3.633 -4.189 15.002 1.00 92.00 533 THR A C 1
ATOM 4240 O O . THR A 1 533 ? 4.439 -5.073 14.702 1.00 92.00 533 THR A O 1
ATOM 4243 N N . GLY A 1 534 ? 3.572 -3.704 16.245 1.00 91.25 534 GLY A N 1
ATOM 4244 C CA . GLY A 1 534 ? 4.453 -4.077 17.344 1.00 91.25 534 GLY A CA 1
ATOM 4245 C C . GLY A 1 534 ? 5.677 -3.176 17.501 1.00 91.25 534 GLY A C 1
ATOM 4246 O O . GLY A 1 534 ? 6.414 -3.360 18.469 1.00 91.25 534 GLY A O 1
ATOM 4247 N N . HIS A 1 535 ? 5.888 -2.221 16.593 1.00 91.50 535 HIS A N 1
ATOM 4248 C CA . HIS A 1 535 ? 6.938 -1.207 16.704 1.00 91.50 535 HIS A CA 1
ATOM 4249 C C . HIS A 1 535 ? 6.499 -0.065 17.626 1.00 91.50 535 HIS A C 1
ATOM 4251 O O . HIS A 1 535 ? 5.318 0.089 17.929 1.00 91.50 535 HIS A O 1
ATOM 4257 N N . ILE A 1 536 ? 7.439 0.743 18.107 1.00 91.06 536 ILE A N 1
ATOM 4258 C CA . ILE A 1 536 ? 7.147 1.917 18.938 1.00 91.06 536 ILE A CA 1
ATOM 4259 C C . ILE A 1 536 ? 6.378 2.965 18.126 1.00 91.06 536 ILE A C 1
ATOM 4261 O O . ILE A 1 536 ? 6.658 3.190 16.951 1.00 91.06 536 ILE A O 1
ATOM 4265 N N . THR A 1 537 ? 5.422 3.628 18.769 1.00 92.44 537 THR A N 1
ATOM 4266 C CA . THR A 1 537 ? 4.627 4.693 18.155 1.00 92.44 537 THR A CA 1
ATOM 4267 C C . THR A 1 537 ? 5.416 6.004 18.048 1.00 92.44 537 THR A C 1
ATOM 4269 O O . THR A 1 537 ? 6.060 6.430 19.010 1.00 92.44 537 THR A O 1
ATOM 4272 N N . ILE A 1 538 ? 5.335 6.679 16.895 1.00 93.31 538 ILE A N 1
ATOM 4273 C CA . ILE A 1 538 ? 5.947 8.003 16.669 1.00 93.31 538 ILE A CA 1
ATOM 4274 C C . ILE A 1 538 ? 5.021 9.165 17.051 1.00 93.31 538 ILE A C 1
ATOM 4276 O O . ILE A 1 538 ? 5.492 10.258 17.334 1.00 93.31 538 ILE A O 1
ATOM 4280 N N . THR A 1 539 ? 3.707 8.974 17.095 1.00 92.56 539 THR A N 1
ATOM 4281 C CA . THR A 1 539 ? 2.759 10.021 17.514 1.00 92.56 539 THR A CA 1
ATOM 4282 C C . THR A 1 539 ? 2.671 10.124 19.041 1.00 92.56 539 THR A C 1
ATOM 4284 O O . THR A 1 539 ? 2.680 9.073 19.689 1.00 92.56 539 THR A O 1
ATOM 4287 N N . PRO A 1 540 ? 2.530 11.327 19.637 1.00 92.00 540 PRO A N 1
ATOM 4288 C CA . PRO A 1 540 ? 2.226 12.600 18.977 1.00 92.00 540 PRO A CA 1
ATOM 4289 C C . PRO A 1 540 ? 3.379 13.228 18.184 1.00 92.00 540 PRO A C 1
ATOM 4291 O O . PRO A 1 540 ? 4.533 13.211 18.621 1.00 92.00 540 PRO A O 1
ATOM 4294 N N . VAL A 1 541 ? 3.025 13.831 17.048 1.00 92.44 541 VAL A N 1
ATOM 4295 C CA . VAL A 1 541 ? 3.892 14.651 16.196 1.00 92.44 541 VAL A CA 1
ATOM 4296 C C . VAL A 1 541 ? 3.410 16.097 16.283 1.00 92.44 541 VAL A C 1
ATOM 4298 O O . VAL A 1 541 ? 2.263 16.397 15.971 1.00 92.44 541 VAL A O 1
ATOM 4301 N N . VAL A 1 542 ? 4.282 16.993 16.738 1.00 88.69 542 VAL A N 1
ATOM 4302 C CA . VAL A 1 542 ? 3.910 18.370 17.116 1.00 88.69 542 VAL A CA 1
ATOM 4303 C C . VAL A 1 542 ? 4.165 19.399 16.015 1.00 88.69 542 VAL A C 1
ATOM 4305 O O . VAL A 1 542 ? 3.514 20.438 15.982 1.00 88.69 542 VAL A O 1
ATOM 4308 N N . TRP A 1 543 ? 5.116 19.124 15.124 1.00 91.25 543 TRP A N 1
ATOM 4309 C CA . TRP A 1 543 ? 5.390 19.903 13.918 1.00 91.25 543 TRP A CA 1
ATOM 4310 C C . TRP A 1 543 ? 6.229 19.069 12.949 1.00 91.25 543 TRP A C 1
ATOM 4312 O O . TRP A 1 543 ? 6.801 18.039 13.321 1.00 91.25 543 TRP A O 1
ATOM 4322 N N . GLY A 1 544 ? 6.328 19.527 11.708 1.00 94.38 544 GLY A N 1
ATOM 4323 C CA . GLY A 1 544 ? 7.213 18.941 10.714 1.00 94.38 544 GLY A CA 1
ATOM 4324 C C . GLY A 1 544 ? 7.516 19.901 9.568 1.00 94.38 544 GLY A C 1
ATOM 4325 O O . GLY A 1 544 ? 6.891 20.953 9.445 1.00 94.38 544 GLY A O 1
ATOM 4326 N N . VAL A 1 545 ? 8.485 19.532 8.736 1.00 96.19 545 VAL A N 1
ATOM 4327 C CA . VAL A 1 545 ? 8.943 20.326 7.592 1.00 96.19 545 VAL A CA 1
ATOM 4328 C C . VAL A 1 545 ? 9.056 19.422 6.366 1.00 96.19 545 VAL A C 1
ATOM 4330 O O . VAL A 1 545 ? 9.708 18.374 6.428 1.00 96.19 545 VAL A O 1
ATOM 4333 N N . THR A 1 546 ? 8.409 19.815 5.267 1.00 95.69 546 THR A N 1
ATOM 4334 C CA . THR A 1 546 ? 8.606 19.166 3.961 1.00 95.69 546 THR A CA 1
ATOM 4335 C C . THR A 1 546 ? 10.003 19.486 3.435 1.00 95.69 546 THR A C 1
ATOM 4337 O O . THR A 1 546 ? 10.555 20.544 3.732 1.00 95.69 546 THR A O 1
ATOM 4340 N N . ALA A 1 547 ? 10.603 18.583 2.663 1.00 93.56 547 ALA A N 1
ATOM 4341 C CA . ALA A 1 547 ? 11.925 18.817 2.092 1.00 93.56 547 ALA A CA 1
ATOM 4342 C C . ALA A 1 547 ? 11.986 18.309 0.652 1.00 93.56 547 ALA A C 1
ATOM 4344 O O . ALA A 1 547 ? 12.516 17.233 0.365 1.00 93.56 547 ALA A O 1
ATOM 4345 N N . ARG A 1 548 ? 11.427 19.087 -0.271 1.00 89.56 548 ARG A N 1
ATOM 4346 C CA . ARG A 1 548 ? 11.262 18.705 -1.667 1.00 89.56 548 ARG A CA 1
ATOM 4347 C C . ARG A 1 548 ? 12.452 19.154 -2.503 1.00 89.56 548 ARG A C 1
ATOM 4349 O O . ARG A 1 548 ? 12.740 20.338 -2.671 1.00 89.56 548 ARG A O 1
ATOM 4356 N N . TYR A 1 549 ? 13.146 18.176 -3.062 1.00 85.00 549 TYR A N 1
ATOM 4357 C CA . TYR A 1 549 ? 14.235 18.400 -3.998 1.00 85.00 549 TYR A CA 1
ATOM 4358 C C . TYR A 1 549 ? 14.327 17.210 -4.938 1.00 85.00 549 TYR A C 1
ATOM 4360 O O . TYR A 1 549 ? 14.308 16.057 -4.510 1.00 85.00 549 TYR A O 1
ATOM 4368 N N . THR A 1 550 ? 14.435 17.472 -6.234 1.00 71.31 550 THR A N 1
ATOM 4369 C CA . THR A 1 550 ? 14.577 16.414 -7.229 1.00 71.31 550 THR A CA 1
ATOM 4370 C C . THR A 1 550 ? 15.959 16.494 -7.852 1.00 71.31 550 THR A C 1
ATOM 4372 O O . THR A 1 550 ? 16.422 17.555 -8.250 1.00 71.31 550 THR A O 1
ATOM 4375 N N . ARG A 1 551 ? 16.639 15.349 -7.944 1.00 66.44 551 ARG A N 1
ATOM 4376 C CA . ARG A 1 551 ? 17.907 15.221 -8.687 1.00 66.44 551 ARG A CA 1
ATOM 4377 C C . ARG A 1 551 ? 17.684 14.989 -10.176 1.00 66.44 551 ARG A C 1
ATOM 4379 O O . ARG A 1 551 ? 18.637 15.012 -10.950 1.00 66.44 551 ARG A O 1
ATOM 4386 N N . THR A 1 552 ? 16.440 14.693 -10.537 1.00 70.12 552 THR A N 1
ATOM 4387 C CA . THR A 1 552 ? 15.968 14.358 -11.876 1.00 70.12 552 THR A CA 1
ATOM 4388 C C . THR A 1 552 ? 14.573 14.921 -12.051 1.00 70.12 552 THR A C 1
ATOM 4390 O O . THR A 1 552 ? 13.779 14.863 -11.115 1.00 70.12 552 THR A O 1
ATOM 4393 N N . LEU A 1 553 ? 14.252 15.433 -13.234 1.00 78.38 553 LEU A N 1
ATOM 4394 C CA . LEU A 1 553 ? 12.921 15.958 -13.507 1.00 78.38 553 LEU A CA 1
ATOM 4395 C C . LEU A 1 553 ? 11.901 14.810 -13.393 1.00 78.38 553 LEU A C 1
ATOM 4397 O O . LEU A 1 553 ? 11.961 13.855 -14.172 1.00 78.38 553 LEU A O 1
ATOM 4401 N N . LYS A 1 554 ? 11.018 14.872 -12.388 1.00 77.56 554 LYS A N 1
ATOM 4402 C CA . LYS A 1 554 ? 10.014 13.834 -12.094 1.00 77.56 554 LYS A CA 1
ATOM 4403 C C . LYS A 1 554 ? 8.681 14.174 -12.748 1.00 77.56 554 LYS A C 1
ATOM 4405 O O . LYS A 1 554 ? 8.296 15.338 -12.760 1.00 77.56 554 LYS A O 1
ATOM 4410 N N . ILE A 1 555 ? 7.963 13.166 -13.236 1.00 81.56 555 ILE A N 1
ATOM 4411 C CA . ILE A 1 555 ? 6.557 13.304 -13.634 1.00 81.56 555 ILE A CA 1
ATOM 4412 C C . ILE A 1 555 ? 5.709 13.166 -12.367 1.00 81.56 555 ILE A C 1
ATOM 4414 O O . ILE A 1 555 ? 5.844 12.180 -11.650 1.00 81.56 555 ILE A O 1
ATOM 4418 N N . VAL A 1 556 ? 4.867 14.158 -12.091 1.00 78.75 556 VAL A N 1
ATOM 4419 C CA . VAL A 1 556 ? 3.902 14.165 -10.982 1.00 78.75 556 VAL A CA 1
ATOM 4420 C C . VAL A 1 556 ? 2.681 13.337 -11.358 1.00 78.75 556 VAL A C 1
ATOM 4422 O O . VAL A 1 556 ? 2.268 12.459 -10.612 1.00 78.75 556 VAL A O 1
ATOM 4425 N N . ASN A 1 557 ? 2.109 13.611 -12.529 1.00 76.19 557 ASN A N 1
ATOM 4426 C CA . ASN A 1 557 ? 1.008 12.844 -13.094 1.00 76.19 557 ASN A CA 1
ATOM 4427 C C . ASN A 1 557 ? 0.918 13.082 -14.608 1.00 76.19 557 ASN A C 1
ATOM 4429 O O . ASN A 1 557 ? 1.564 13.976 -15.167 1.00 76.19 557 ASN A O 1
ATOM 4433 N N . THR A 1 558 ? 0.104 12.270 -15.274 1.00 83.25 558 THR A N 1
ATOM 4434 C CA . THR A 1 558 ? -0.257 12.458 -16.677 1.00 83.25 558 THR A CA 1
ATOM 4435 C C . THR A 1 558 ? -1.763 12.458 -16.822 1.00 83.25 558 THR A C 1
ATOM 4437 O O . THR A 1 558 ? -2.478 11.872 -16.013 1.00 83.25 558 THR A O 1
ATOM 4440 N N . TYR A 1 559 ? -2.233 13.105 -17.877 1.00 77.94 559 TYR A N 1
ATOM 4441 C CA . TYR A 1 559 ? -3.593 12.941 -18.346 1.00 77.94 559 TYR A CA 1
ATOM 4442 C C . TYR A 1 559 ? -3.555 12.580 -19.839 1.00 77.94 559 TYR A C 1
ATOM 4444 O O . TYR A 1 559 ? -2.931 13.301 -20.607 1.00 77.94 559 TYR A O 1
ATOM 4452 N N . PRO A 1 560 ? -4.202 11.510 -20.301 1.00 86.69 560 PRO A N 1
ATOM 4453 C CA . PRO A 1 560 ? -4.853 10.493 -19.485 1.00 86.69 560 PRO A CA 1
ATOM 4454 C C . PRO A 1 560 ? -3.894 9.838 -18.481 1.00 86.69 560 PRO A C 1
ATOM 4456 O O . PRO A 1 560 ? -2.671 9.829 -18.684 1.00 86.69 560 PRO A O 1
ATOM 4459 N N . ALA A 1 561 ? -4.446 9.351 -17.373 1.00 77.88 561 ALA A N 1
ATOM 4460 C CA . ALA A 1 561 ? -3.696 8.530 -16.432 1.00 77.88 561 ALA A CA 1
ATOM 4461 C C . ALA A 1 561 ? -3.316 7.194 -17.095 1.00 77.88 561 ALA A C 1
ATOM 4463 O O . ALA A 1 561 ? -3.925 6.778 -18.085 1.00 77.88 561 ALA A O 1
ATOM 4464 N N . ASP A 1 562 ? -2.294 6.514 -16.571 1.00 86.94 562 ASP A N 1
ATOM 4465 C CA . ASP A 1 562 ? -1.896 5.218 -17.123 1.00 86.94 562 ASP A CA 1
ATOM 4466 C C . ASP A 1 562 ? -3.020 4.183 -16.974 1.00 86.94 562 ASP A C 1
ATOM 4468 O O . ASP A 1 562 ? -3.591 4.002 -15.901 1.00 86.94 562 ASP A O 1
ATOM 4472 N N . ASN A 1 563 ? -3.313 3.498 -18.074 1.00 84.62 563 ASN A N 1
ATOM 4473 C CA . ASN A 1 563 ? -4.426 2.580 -18.291 1.00 84.62 563 ASN A CA 1
ATOM 4474 C C . ASN A 1 563 ? -5.829 3.210 -18.196 1.00 84.62 563 ASN A C 1
ATOM 4476 O O . ASN A 1 563 ? -6.810 2.471 -18.127 1.00 84.62 563 ASN A O 1
ATOM 4480 N N . GLU A 1 564 ? -5.964 4.543 -18.236 1.00 78.75 564 GLU A N 1
ATOM 4481 C CA . GLU A 1 564 ? -7.283 5.191 -18.235 1.00 78.75 564 GLU A CA 1
ATOM 4482 C C . GLU A 1 564 ? -8.100 4.774 -19.470 1.00 78.75 564 GLU A C 1
ATOM 4484 O O . GLU A 1 564 ? -7.590 4.713 -20.593 1.00 78.75 564 GLU A O 1
ATOM 4489 N N . THR A 1 565 ? -9.380 4.478 -19.259 1.00 82.31 565 THR A N 1
ATOM 4490 C CA . THR A 1 565 ? -10.354 4.077 -20.282 1.00 82.31 565 THR A CA 1
ATOM 4491 C C . THR A 1 565 ? -11.393 5.179 -20.498 1.00 82.31 565 THR A C 1
ATOM 4493 O O . THR A 1 565 ? -11.432 6.170 -19.768 1.00 82.31 565 THR A O 1
ATOM 4496 N N . ASP A 1 566 ? -12.210 5.056 -21.548 1.00 71.12 566 ASP A N 1
ATOM 4497 C CA . ASP A 1 566 ? -13.225 6.053 -21.923 1.00 71.12 566 ASP A CA 1
ATOM 4498 C C . ASP A 1 566 ? -12.673 7.476 -22.115 1.00 71.12 566 ASP A C 1
ATOM 4500 O O . ASP A 1 566 ? -13.330 8.495 -21.858 1.00 71.12 566 ASP A O 1
ATOM 4504 N N . VAL A 1 567 ? -11.432 7.556 -22.600 1.00 76.31 567 VAL A N 1
ATOM 4505 C CA . VAL A 1 567 ? -10.774 8.819 -22.925 1.00 76.31 567 VAL A CA 1
ATOM 4506 C C . VAL A 1 567 ? -11.388 9.414 -24.192 1.00 76.31 567 VAL A C 1
ATOM 4508 O O . VAL A 1 567 ? -11.671 8.718 -25.167 1.00 76.31 567 VAL A O 1
ATOM 4511 N N . SER A 1 568 ? -11.574 10.732 -24.213 1.00 73.88 568 SER A N 1
ATOM 4512 C CA . SER A 1 568 ? -12.090 11.431 -25.392 1.00 73.88 568 SER A CA 1
ATOM 4513 C C . SER A 1 568 ? -11.213 11.206 -26.627 1.00 73.88 568 SER A C 1
ATOM 4515 O O . SER A 1 568 ? -9.991 11.327 -26.572 1.00 73.88 568 SER A O 1
ATOM 4517 N N . THR A 1 569 ? -11.828 10.980 -27.787 1.00 79.06 569 THR A N 1
ATOM 4518 C CA . THR A 1 569 ? -11.106 10.907 -29.071 1.00 79.06 569 THR A CA 1
ATOM 4519 C C . THR A 1 569 ? -10.479 12.240 -29.492 1.00 79.06 569 THR A C 1
ATOM 4521 O O . THR A 1 569 ? -9.595 12.269 -30.348 1.00 79.06 569 THR A O 1
ATOM 4524 N N . SER A 1 570 ? -10.897 13.345 -28.872 1.00 76.81 570 SER A N 1
ATOM 4525 C CA . SER A 1 570 ? -10.316 14.681 -29.053 1.00 76.81 570 SER A CA 1
ATOM 4526 C C . SER A 1 570 ? -9.363 15.069 -27.913 1.00 76.81 570 SER A C 1
ATOM 4528 O O . SER A 1 570 ? -9.135 16.256 -27.685 1.00 76.81 570 SER A O 1
ATOM 4530 N N . VAL A 1 571 ? -8.859 14.097 -27.145 1.00 78.75 571 VAL A N 1
ATOM 4531 C CA . VAL A 1 571 ? -7.944 14.364 -26.032 1.00 78.75 571 VAL A CA 1
ATOM 4532 C C . VAL A 1 571 ? -6.623 14.969 -26.516 1.00 78.75 571 VAL A C 1
ATOM 4534 O O . VAL A 1 571 ? -6.037 14.510 -27.496 1.00 78.75 571 VAL A O 1
ATOM 4537 N N . ASN A 1 572 ? -6.132 15.960 -25.772 1.00 85.94 572 ASN A N 1
ATOM 4538 C CA . ASN A 1 572 ? -4.761 16.455 -25.859 1.00 85.94 572 ASN A CA 1
ATOM 4539 C C . ASN A 1 572 ? -4.010 15.965 -24.612 1.00 85.94 572 ASN A C 1
ATOM 4541 O O . ASN A 1 572 ? -4.232 16.535 -23.538 1.00 85.94 572 ASN A O 1
ATOM 4545 N N . PRO A 1 573 ? -3.197 14.894 -24.701 1.00 89.69 573 PRO A N 1
ATOM 4546 C CA . PRO A 1 573 ? -2.519 14.359 -23.529 1.00 89.69 573 PRO A CA 1
ATOM 4547 C C . PRO A 1 573 ? -1.598 15.394 -22.869 1.00 89.69 573 PRO A C 1
ATOM 4549 O O . PRO A 1 573 ? -0.948 16.182 -23.549 1.00 89.69 573 PRO A O 1
ATOM 4552 N N . GLN A 1 574 ? -1.524 15.388 -21.546 1.00 88.31 574 GLN A N 1
ATOM 4553 C CA . GLN A 1 574 ? -0.706 16.265 -20.726 1.00 88.31 574 GLN A CA 1
ATOM 4554 C C . GLN A 1 574 ? 0.239 15.469 -19.840 1.00 88.31 574 GLN A C 1
ATOM 4556 O O . GLN A 1 574 ? -0.107 14.409 -19.316 1.00 88.31 574 GLN A O 1
ATOM 4561 N N . ILE A 1 575 ? 1.423 16.027 -19.631 1.00 89.06 575 ILE A N 1
ATOM 4562 C CA . ILE A 1 575 ? 2.423 15.516 -18.702 1.00 89.06 575 ILE A CA 1
ATOM 4563 C C . ILE A 1 575 ? 2.755 16.652 -17.747 1.00 89.06 575 ILE A C 1
ATOM 4565 O O . ILE A 1 575 ? 3.177 17.723 -18.186 1.00 89.06 575 ILE A O 1
ATOM 4569 N N . ASN A 1 576 ? 2.559 16.413 -16.455 1.00 84.06 576 ASN A N 1
ATOM 4570 C CA . ASN A 1 576 ? 2.854 17.379 -15.410 1.00 84.06 576 ASN A CA 1
ATOM 4571 C C . ASN A 1 576 ? 4.129 16.940 -14.701 1.00 84.06 576 ASN A C 1
ATOM 4573 O O . ASN A 1 576 ? 4.183 15.858 -14.121 1.00 84.06 576 ASN A O 1
ATOM 4577 N N . PHE A 1 577 ? 5.163 17.765 -14.776 1.00 84.56 577 PHE A N 1
ATOM 4578 C CA . PHE A 1 577 ? 6.439 17.554 -14.117 1.00 84.56 577 PHE A CA 1
ATOM 4579 C C . PHE A 1 577 ? 6.504 18.309 -12.790 1.00 84.56 577 PHE A C 1
ATOM 4581 O O . PHE A 1 577 ? 5.819 19.308 -12.577 1.00 84.56 577 PHE A O 1
ATOM 4588 N N . TYR A 1 578 ? 7.351 17.821 -11.888 1.00 77.00 578 TYR A N 1
ATOM 4589 C CA . TYR A 1 578 ? 7.660 18.508 -10.645 1.00 77.00 578 TYR A CA 1
ATOM 4590 C C . TYR A 1 578 ? 8.639 19.648 -10.939 1.00 77.00 578 TYR A C 1
ATOM 4592 O O . TYR A 1 578 ? 9.831 19.408 -11.152 1.00 77.00 578 TYR A O 1
ATOM 4600 N N . GLY A 1 579 ? 8.121 20.877 -10.939 1.00 74.69 579 GLY A N 1
ATOM 4601 C CA . GLY A 1 579 ? 8.870 22.093 -11.255 1.00 74.69 579 GLY A CA 1
ATOM 4602 C C . GLY A 1 579 ? 8.831 22.470 -12.738 1.00 74.69 579 GLY A C 1
ATOM 4603 O O . GLY A 1 579 ? 8.240 21.780 -13.567 1.00 74.69 579 GLY A O 1
ATOM 4604 N N . GLU A 1 580 ? 9.456 23.599 -13.066 1.00 83.12 580 GLU A N 1
ATOM 4605 C CA . GLU A 1 580 ? 9.444 24.162 -14.419 1.00 83.12 580 GLU A CA 1
ATOM 4606 C C . GLU A 1 580 ? 10.177 23.261 -15.431 1.00 83.12 580 GLU A C 1
ATOM 4608 O O . GLU A 1 580 ? 11.252 22.727 -15.143 1.00 83.12 580 GLU A O 1
ATOM 4613 N N . VAL A 1 581 ? 9.646 23.157 -16.651 1.00 88.19 581 VAL A N 1
ATOM 4614 C CA . VAL A 1 581 ? 10.206 22.369 -17.762 1.00 88.19 581 VAL A CA 1
ATOM 4615 C C . VAL A 1 581 ? 10.881 23.292 -18.773 1.00 88.19 581 VAL A C 1
ATOM 4617 O O . VAL A 1 581 ? 10.321 24.315 -19.162 1.00 88.19 581 VAL A O 1
ATOM 4620 N N . ASN A 1 582 ? 12.061 22.919 -19.268 1.00 89.00 582 ASN A N 1
ATOM 4621 C CA . ASN A 1 582 ? 12.701 23.598 -20.388 1.00 89.00 582 ASN A CA 1
ATOM 4622 C C . ASN A 1 582 ? 12.012 23.192 -21.713 1.00 89.00 582 ASN A C 1
ATOM 4624 O O . ASN A 1 582 ? 12.224 22.066 -22.188 1.00 89.00 582 ASN A O 1
ATOM 4628 N N . PRO A 1 583 ? 11.245 24.091 -22.365 1.00 89.31 583 PRO A N 1
ATOM 4629 C CA . PRO A 1 583 ? 10.455 23.756 -23.553 1.00 89.31 583 PRO A CA 1
ATOM 4630 C C . PRO A 1 583 ? 11.310 23.265 -24.731 1.00 89.31 583 PRO A C 1
ATOM 4632 O O . PRO A 1 583 ? 10.851 22.448 -25.526 1.00 89.31 583 PRO A O 1
ATOM 4635 N N . PHE A 1 584 ? 12.576 23.685 -24.826 1.00 87.81 584 PHE A N 1
ATOM 4636 C CA . PHE A 1 584 ? 13.464 23.315 -25.936 1.00 87.81 584 PHE A CA 1
ATOM 4637 C C . PHE A 1 584 ? 13.913 21.848 -25.915 1.00 87.81 584 PHE A C 1
ATOM 4639 O O . PHE A 1 584 ? 14.479 21.364 -26.894 1.00 87.81 584 PHE A O 1
ATOM 4646 N N . THR A 1 585 ? 13.670 21.131 -24.816 1.00 89.12 585 THR A N 1
ATOM 4647 C CA . THR A 1 585 ? 14.074 19.723 -24.658 1.00 89.12 585 THR A CA 1
ATOM 4648 C C . THR A 1 585 ? 12.940 18.730 -24.912 1.00 89.12 585 THR A C 1
ATOM 4650 O O . THR A 1 585 ? 13.165 17.522 -24.899 1.00 89.12 585 THR A O 1
ATOM 4653 N N . VAL A 1 586 ? 11.729 19.225 -25.193 1.00 87.12 586 VAL A N 1
ATOM 4654 C CA . VAL A 1 586 ? 10.498 18.425 -25.241 1.00 87.12 586 VAL A CA 1
ATOM 4655 C C . VAL A 1 586 ? 10.258 17.772 -26.605 1.00 87.12 586 VAL A C 1
ATOM 4657 O O . VAL A 1 586 ? 9.962 16.581 -26.669 1.00 87.12 586 VAL A O 1
ATOM 4660 N N . GLU A 1 587 ? 10.411 18.519 -27.704 1.00 79.31 587 GLU A N 1
ATOM 4661 C CA . GLU A 1 587 ? 9.815 18.178 -29.013 1.00 79.31 587 GLU A CA 1
ATOM 4662 C C . GLU A 1 587 ? 10.327 16.873 -29.667 1.00 79.31 587 GLU A C 1
ATOM 4664 O O . GLU A 1 587 ? 9.720 16.370 -30.611 1.00 79.31 587 GLU A O 1
ATOM 4669 N N . SER A 1 588 ? 11.412 16.285 -29.150 1.00 75.19 588 SER A N 1
ATOM 4670 C CA . SER A 1 588 ? 12.000 15.011 -29.614 1.00 75.19 588 SER A CA 1
ATOM 4671 C C . SER A 1 588 ? 11.967 13.891 -28.571 1.00 75.19 588 SER A C 1
ATOM 4673 O O . SER A 1 588 ? 12.494 12.800 -28.796 1.00 75.19 588 SER A O 1
ATOM 4675 N N . LYS A 1 589 ? 11.389 14.172 -27.405 1.00 87.81 589 LYS A N 1
ATOM 4676 C CA . LYS A 1 589 ? 11.431 13.306 -26.229 1.00 87.81 589 LYS A CA 1
ATOM 4677 C C . LYS A 1 589 ? 10.070 12.766 -25.846 1.00 87.81 589 LYS A C 1
ATOM 4679 O O . LYS A 1 589 ? 9.965 12.071 -24.849 1.00 87.81 589 LYS A O 1
ATOM 4684 N N . ILE A 1 590 ? 9.041 13.023 -26.639 1.00 91.25 590 ILE A N 1
ATOM 4685 C CA . ILE A 1 590 ? 7.711 12.486 -26.404 1.00 91.25 590 ILE A CA 1
ATOM 4686 C C . ILE A 1 590 ? 7.162 11.968 -27.728 1.00 91.25 590 ILE A C 1
ATOM 4688 O O . ILE A 1 590 ? 7.299 12.617 -28.759 1.00 91.25 590 ILE A O 1
ATOM 4692 N N . GLN A 1 591 ? 6.561 10.784 -27.710 1.00 89.75 591 GLN A N 1
ATOM 4693 C CA . GLN A 1 591 ? 5.962 10.182 -28.893 1.00 89.75 591 GLN A CA 1
ATOM 4694 C C . GLN A 1 591 ? 4.674 9.457 -28.514 1.00 89.75 591 GLN A C 1
ATOM 4696 O O . GLN A 1 591 ? 4.639 8.702 -27.546 1.00 89.75 591 GLN A O 1
ATOM 4701 N N . LEU A 1 592 ? 3.619 9.667 -29.297 1.00 91.06 592 LEU A N 1
ATOM 4702 C CA . LEU A 1 592 ? 2.364 8.929 -29.176 1.00 91.06 592 LEU A CA 1
ATOM 4703 C C . LEU A 1 592 ? 2.331 7.815 -30.226 1.00 91.06 592 LEU A C 1
ATOM 4705 O O . LEU A 1 592 ? 2.715 8.055 -31.371 1.00 91.06 592 LEU A O 1
ATOM 4709 N N . PHE A 1 593 ? 1.870 6.627 -29.847 1.00 87.31 593 PHE A N 1
ATOM 4710 C CA . PHE A 1 593 ? 1.748 5.440 -30.692 1.00 87.31 593 PHE A CA 1
ATOM 4711 C C . PHE A 1 593 ? 0.318 4.902 -30.662 1.00 87.31 593 PHE A C 1
ATOM 4713 O O . PHE A 1 593 ? -0.338 4.963 -29.621 1.00 87.31 593 PHE A O 1
ATOM 4720 N N . ASP A 1 594 ? -0.153 4.354 -31.782 1.00 83.12 594 ASP A N 1
ATOM 4721 C CA . ASP A 1 594 ? -1.410 3.603 -31.832 1.00 83.12 594 ASP A CA 1
ATOM 4722 C C . ASP A 1 594 ? -1.251 2.162 -31.314 1.00 83.12 594 ASP A C 1
ATOM 4724 O O . ASP A 1 594 ? -0.151 1.697 -31.006 1.00 83.12 594 ASP A O 1
ATOM 4728 N N . ASN A 1 595 ? -2.366 1.431 -31.254 1.00 77.94 595 ASN A N 1
ATOM 4729 C CA . ASN A 1 595 ? -2.412 0.033 -30.819 1.00 77.94 595 ASN A CA 1
ATOM 4730 C C . ASN A 1 595 ? -1.586 -0.927 -31.705 1.00 77.94 595 ASN A C 1
ATOM 4732 O O . ASN A 1 595 ? -1.303 -2.053 -31.314 1.00 77.94 595 ASN A O 1
ATOM 4736 N N . SER A 1 596 ? -1.206 -0.510 -32.916 1.00 65.56 596 SER A N 1
ATOM 4737 C CA . SER A 1 596 ? -0.344 -1.288 -33.818 1.00 65.56 596 SER A CA 1
ATOM 4738 C C . SER A 1 596 ? 1.142 -0.945 -33.653 1.00 65.56 596 SER A C 1
ATOM 4740 O O . SER A 1 596 ? 1.980 -1.512 -34.352 1.00 65.56 596 SER A O 1
ATOM 4742 N N . GLY A 1 597 ? 1.480 -0.031 -32.737 1.00 66.75 597 GLY A N 1
ATOM 4743 C CA . GLY A 1 597 ? 2.846 0.417 -32.480 1.00 66.75 597 GLY A CA 1
ATOM 4744 C C . GLY A 1 597 ? 3.365 1.446 -33.486 1.00 66.75 597 GLY A C 1
ATOM 4745 O O . GLY A 1 597 ? 4.570 1.700 -33.511 1.00 66.75 597 GLY A O 1
ATOM 4746 N N . PHE A 1 598 ? 2.500 2.056 -34.306 1.00 68.06 598 PHE A N 1
ATOM 4747 C CA . PHE A 1 598 ? 2.907 3.113 -35.233 1.00 68.06 598 PHE A CA 1
ATOM 4748 C C . PHE A 1 598 ? 2.873 4.493 -34.560 1.00 68.06 598 PHE A C 1
ATOM 4750 O O . PHE A 1 598 ? 1.893 4.814 -33.885 1.00 68.06 598 PHE A O 1
ATOM 4757 N N . PRO A 1 599 ? 3.909 5.337 -34.745 1.00 80.12 599 PRO A N 1
ATOM 4758 C CA . PRO A 1 599 ? 3.937 6.680 -34.177 1.00 80.12 599 PRO A CA 1
ATOM 4759 C C . PRO A 1 599 ? 2.928 7.608 -34.871 1.00 80.12 599 PRO A C 1
ATOM 4761 O O . PRO A 1 599 ? 2.870 7.679 -36.100 1.00 80.12 599 PRO A O 1
ATOM 4764 N N . LEU A 1 600 ? 2.166 8.362 -34.080 1.00 85.00 600 LEU A N 1
ATOM 4765 C CA . LEU A 1 600 ? 1.288 9.430 -34.550 1.00 85.00 600 LEU A CA 1
ATOM 4766 C C . LEU A 1 600 ? 2.060 10.739 -34.718 1.00 85.00 600 LEU A C 1
ATOM 4768 O O . LEU A 1 600 ? 2.995 11.043 -33.976 1.00 85.00 600 LEU A O 1
ATOM 4772 N N . LEU A 1 601 ? 1.605 11.560 -35.664 1.00 85.88 601 LEU A N 1
ATOM 4773 C CA . LEU A 1 601 ? 2.080 12.930 -35.802 1.00 85.88 601 LEU A CA 1
ATOM 4774 C C . LEU A 1 601 ? 1.398 13.820 -34.750 1.00 85.88 601 LEU A C 1
ATOM 4776 O O . LEU A 1 601 ? 0.164 13.892 -34.692 1.00 85.88 601 LEU A O 1
ATOM 4780 N N . ILE A 1 602 ? 2.204 14.504 -33.941 1.00 90.81 602 ILE A N 1
ATOM 4781 C CA . ILE A 1 602 ? 1.774 15.336 -32.812 1.00 90.81 602 ILE A CA 1
ATOM 4782 C C . ILE A 1 602 ? 2.411 16.729 -32.889 1.00 90.81 602 ILE A C 1
ATOM 4784 O O . ILE A 1 602 ? 3.508 16.883 -33.421 1.00 90.81 602 ILE A O 1
ATOM 4788 N N . ASN A 1 603 ? 1.719 17.726 -32.344 1.00 89.62 603 ASN A N 1
ATOM 4789 C CA . ASN A 1 603 ? 2.242 19.054 -32.030 1.00 89.62 603 ASN A CA 1
ATOM 4790 C C . ASN A 1 603 ? 2.339 19.220 -30.505 1.00 89.62 603 ASN A C 1
ATOM 4792 O O . ASN A 1 603 ? 1.766 18.427 -29.757 1.00 89.62 603 ASN A O 1
ATOM 4796 N N . TYR A 1 604 ? 3.012 20.274 -30.048 1.00 89.00 604 TYR A N 1
ATOM 4797 C CA . TYR A 1 604 ? 3.165 20.581 -28.626 1.00 89.00 604 TYR A CA 1
ATOM 4798 C C . TYR A 1 604 ? 2.592 21.958 -28.299 1.00 89.00 604 TYR A C 1
ATOM 4800 O O . TYR A 1 604 ? 2.844 22.923 -29.020 1.00 89.00 604 TYR A O 1
ATOM 4808 N N . ASP A 1 605 ? 1.865 22.055 -27.190 1.00 85.06 605 ASP A N 1
ATOM 4809 C CA . ASP A 1 605 ? 1.619 23.322 -26.507 1.00 85.06 605 ASP A CA 1
ATOM 4810 C C . ASP A 1 605 ? 2.524 23.394 -25.273 1.00 85.06 605 ASP A C 1
ATOM 4812 O O . ASP A 1 605 ? 2.366 22.658 -24.294 1.00 85.06 605 ASP A O 1
ATOM 4816 N N . LEU A 1 606 ? 3.515 24.278 -25.383 1.00 87.81 606 LEU A N 1
ATOM 4817 C CA . LEU A 1 606 ? 4.579 24.504 -24.408 1.00 87.81 606 LEU A CA 1
ATOM 4818 C C . LEU A 1 606 ? 4.350 25.783 -23.586 1.00 87.81 606 LEU A C 1
ATOM 4820 O O . LEU A 1 606 ? 5.224 26.194 -22.822 1.00 87.81 606 LEU A O 1
ATOM 4824 N N . SER A 1 607 ? 3.192 26.438 -23.737 1.00 81.56 607 SER A N 1
ATOM 4825 C CA . SER A 1 607 ? 2.886 27.704 -23.055 1.00 81.56 607 SER A CA 1
ATOM 4826 C C . SER A 1 607 ? 2.851 27.577 -21.529 1.00 81.56 607 SER A C 1
ATOM 4828 O O . SER A 1 607 ? 3.107 28.556 -20.831 1.00 81.56 607 SER A O 1
ATOM 4830 N N . LYS A 1 608 ? 2.596 26.364 -21.018 1.00 79.88 608 LYS A N 1
ATOM 4831 C CA . LYS A 1 608 ? 2.519 26.034 -19.587 1.00 79.88 608 LYS A CA 1
ATOM 4832 C C . LYS A 1 608 ? 3.739 25.279 -19.048 1.00 79.88 608 LYS A C 1
ATOM 4834 O O . LYS A 1 608 ? 3.692 24.759 -17.936 1.00 79.88 608 LYS A O 1
ATOM 4839 N N . CYS A 1 609 ? 4.855 25.253 -19.781 1.00 82.75 609 CYS A N 1
ATOM 4840 C CA . CYS A 1 609 ? 6.088 24.625 -19.295 1.00 82.75 609 CYS A CA 1
ATOM 4841 C C . CYS A 1 609 ? 6.627 25.280 -18.008 1.00 82.75 609 CYS A C 1
ATOM 4843 O O . CYS A 1 609 ? 7.227 24.591 -17.187 1.00 82.75 609 CYS A O 1
ATOM 4845 N N . ALA A 1 610 ? 6.376 26.579 -17.797 1.00 77.69 610 ALA A N 1
ATOM 4846 C CA . ALA A 1 610 ? 6.700 27.267 -16.541 1.00 77.69 610 ALA A CA 1
ATOM 4847 C C . ALA A 1 610 ? 5.903 26.714 -15.344 1.00 77.69 610 ALA A C 1
ATOM 4849 O O . ALA A 1 610 ? 6.403 26.690 -14.230 1.00 77.69 610 ALA A O 1
ATOM 4850 N N . ASP A 1 611 ? 4.707 26.177 -15.583 1.00 76.25 611 ASP A N 1
ATOM 4851 C CA . ASP A 1 611 ? 3.892 25.505 -14.565 1.00 76.25 611 ASP A CA 1
ATOM 4852 C C . ASP A 1 611 ? 4.199 23.994 -14.495 1.00 76.25 611 ASP A C 1
ATOM 4854 O O . ASP A 1 611 ? 3.434 23.214 -13.930 1.00 76.25 611 ASP A O 1
ATOM 4858 N N . GLY A 1 612 ? 5.277 23.547 -15.150 1.00 78.88 612 GLY A N 1
ATOM 4859 C CA . GLY A 1 612 ? 5.658 22.140 -15.252 1.00 78.88 612 GLY A CA 1
ATOM 4860 C C . GLY A 1 612 ? 4.801 21.313 -16.214 1.00 78.88 612 GLY A C 1
ATOM 4861 O O . GLY A 1 612 ? 4.954 20.097 -16.271 1.00 78.88 612 GLY A O 1
ATOM 4862 N N . THR A 1 613 ? 3.898 21.927 -16.982 1.00 83.88 613 THR A N 1
ATOM 4863 C CA . THR A 1 613 ? 2.943 21.204 -17.837 1.00 83.88 613 THR A CA 1
ATOM 4864 C C . THR A 1 613 ? 3.378 21.202 -19.301 1.00 83.88 613 THR A C 1
ATOM 4866 O O . THR A 1 613 ? 3.558 22.257 -19.909 1.00 83.88 613 THR A O 1
ATOM 4869 N N . VAL A 1 614 ? 3.447 20.017 -19.905 1.00 89.62 614 VAL A N 1
ATOM 4870 C CA . VAL A 1 614 ? 3.603 19.828 -21.354 1.00 89.62 614 VAL A CA 1
ATOM 4871 C C . VAL A 1 614 ? 2.311 19.251 -21.919 1.00 89.62 614 VAL A C 1
ATOM 4873 O O . VAL A 1 614 ? 1.871 18.197 -21.468 1.00 89.62 614 VAL A O 1
ATOM 4876 N N . THR A 1 615 ? 1.718 19.904 -22.923 1.00 88.25 615 THR A N 1
ATOM 4877 C CA . THR A 1 615 ? 0.528 19.387 -23.623 1.00 88.25 615 THR A CA 1
ATOM 4878 C C . THR A 1 615 ? 0.890 18.900 -25.024 1.00 88.25 615 THR A C 1
ATOM 4880 O O . THR A 1 615 ? 1.580 19.582 -25.781 1.00 88.25 615 THR A O 1
ATOM 4883 N N . ILE A 1 616 ? 0.393 17.722 -25.381 1.00 91.62 616 ILE A N 1
ATOM 4884 C CA . ILE A 1 616 ? 0.540 17.072 -26.679 1.00 91.62 616 ILE A CA 1
ATOM 4885 C C . ILE A 1 616 ? -0.770 17.225 -27.439 1.00 91.62 616 ILE A C 1
ATOM 4887 O O . ILE A 1 616 ? -1.841 16.934 -26.914 1.00 91.62 616 ILE A O 1
ATOM 4891 N N . ILE A 1 617 ? -0.684 17.643 -28.695 1.00 88.31 617 ILE A N 1
ATOM 4892 C CA . ILE A 1 617 ? -1.831 17.873 -29.570 1.00 88.31 617 ILE A CA 1
ATOM 4893 C C . ILE A 1 617 ? -1.729 16.904 -30.752 1.00 88.31 617 ILE A C 1
ATOM 4895 O O . ILE A 1 617 ? -0.942 17.147 -31.674 1.00 88.31 617 ILE A O 1
ATOM 4899 N N . PRO A 1 618 ? -2.493 15.798 -30.764 1.00 89.06 618 PRO A N 1
ATOM 4900 C CA . PRO A 1 618 ? -2.592 14.936 -31.934 1.00 89.06 618 PRO A CA 1
ATOM 4901 C C . PRO A 1 618 ? -3.031 15.735 -33.167 1.00 89.06 618 PRO A C 1
ATOM 4903 O O . PRO A 1 618 ? -4.001 16.488 -33.128 1.00 89.06 618 PRO A O 1
ATOM 4906 N N . THR A 1 619 ? -2.327 15.577 -34.292 1.00 84.75 619 THR A N 1
ATOM 4907 C CA . THR A 1 619 ? -2.669 16.308 -35.534 1.00 84.75 619 THR A CA 1
ATOM 4908 C C . THR A 1 619 ? -3.954 15.809 -36.199 1.00 84.75 619 THR A C 1
ATOM 4910 O O . THR A 1 619 ? -4.497 16.470 -37.084 1.00 84.75 619 THR A O 1
ATOM 4913 N N . GLN A 1 620 ? -4.444 14.643 -35.778 1.00 81.44 620 GLN A N 1
ATOM 4914 C CA . GLN A 1 620 ? -5.718 14.064 -36.179 1.00 81.44 620 GLN A CA 1
ATOM 4915 C C . GLN A 1 620 ? -6.455 13.572 -34.936 1.00 81.44 620 GLN A C 1
ATOM 4917 O O . GLN A 1 620 ? -5.827 13.152 -33.964 1.00 81.44 620 GLN A O 1
ATOM 4922 N N . LYS A 1 621 ? -7.788 13.587 -35.003 1.00 81.69 621 LYS A N 1
ATOM 4923 C CA . LYS A 1 621 ? -8.651 12.999 -33.977 1.00 81.69 621 LYS A CA 1
ATOM 4924 C C . LYS A 1 621 ? -8.291 11.520 -33.788 1.00 81.69 621 LYS A C 1
ATOM 4926 O O . LYS A 1 621 ? -8.082 10.805 -34.771 1.00 81.69 621 LYS A O 1
ATOM 4931 N N . LEU A 1 622 ? -8.200 11.075 -32.537 1.00 87.19 622 LEU A N 1
ATOM 4932 C CA . LEU A 1 622 ? -7.919 9.680 -32.213 1.00 87.19 622 LEU A CA 1
ATOM 4933 C C . LEU A 1 622 ? -9.106 8.792 -32.625 1.00 87.19 622 LEU A C 1
ATOM 4935 O O . LEU A 1 622 ? -10.246 9.250 -32.712 1.00 87.19 622 LEU A O 1
ATOM 4939 N N . LYS A 1 623 ? -8.832 7.521 -32.916 1.00 86.38 623 LYS A N 1
ATOM 4940 C CA . LYS A 1 623 ? -9.848 6.515 -33.246 1.00 86.38 623 LYS A CA 1
ATOM 4941 C C . LYS A 1 623 ? -10.554 6.082 -31.972 1.00 86.38 623 LYS A C 1
ATOM 4943 O O . LYS A 1 623 ? -9.914 6.043 -30.938 1.00 86.38 623 LYS A O 1
ATOM 4948 N N . GLU A 1 624 ? -11.826 5.729 -32.073 1.00 83.12 624 GLU A N 1
ATOM 4949 C CA . GLU A 1 624 ? -12.633 5.207 -30.963 1.00 83.12 624 GLU A CA 1
ATOM 4950 C C . GLU A 1 624 ? -12.197 3.801 -30.554 1.00 83.12 624 GLU A C 1
ATOM 4952 O O . GLU A 1 624 ? -11.621 3.068 -31.370 1.00 83.12 624 GLU A O 1
ATOM 4957 N N . ASN A 1 625 ? -12.490 3.422 -29.305 1.00 81.44 625 ASN A N 1
ATOM 4958 C CA . ASN A 1 625 ? -12.226 2.090 -28.745 1.00 81.44 625 ASN A CA 1
ATOM 4959 C C . ASN A 1 625 ? -10.799 1.590 -29.026 1.00 81.44 625 ASN A C 1
ATOM 4961 O O . ASN A 1 625 ? -10.561 0.404 -29.256 1.00 81.44 625 ASN A O 1
ATOM 4965 N N . SER A 1 626 ? -9.846 2.520 -29.084 1.00 86.25 626 SER A N 1
ATOM 4966 C CA . SER A 1 626 ? -8.472 2.262 -29.495 1.00 86.25 626 SER A CA 1
ATOM 4967 C C . SER A 1 626 ? -7.520 2.624 -28.369 1.00 86.25 626 SER A C 1
ATOM 4969 O O . SER A 1 626 ? -7.597 3.717 -27.797 1.00 86.25 626 SER A O 1
ATOM 4971 N N . THR A 1 627 ? -6.607 1.703 -28.072 1.00 91.06 627 THR A N 1
ATOM 4972 C CA . THR A 1 627 ? -5.531 1.910 -27.105 1.00 91.06 627 THR A CA 1
ATOM 4973 C C . THR A 1 627 ? -4.373 2.665 -27.749 1.00 91.06 627 THR A C 1
ATOM 4975 O O . THR A 1 627 ? -3.962 2.373 -28.874 1.00 91.06 627 THR A O 1
ATOM 4978 N N . TYR A 1 628 ? -3.832 3.627 -27.015 1.00 91.25 628 TYR A N 1
ATOM 4979 C CA . TYR A 1 628 ? -2.677 4.426 -27.389 1.00 91.25 628 TYR A CA 1
ATOM 4980 C C . TYR A 1 628 ? -1.583 4.288 -26.336 1.00 91.25 628 TYR A C 1
ATOM 4982 O O . TYR A 1 628 ? -1.852 4.044 -25.161 1.00 91.25 628 TYR A O 1
ATOM 4990 N N . SER A 1 629 ? -0.332 4.430 -26.764 1.00 91.50 629 SER A N 1
ATOM 4991 C CA . SER A 1 629 ? 0.838 4.452 -25.886 1.00 91.50 629 SER A CA 1
ATOM 4992 C C . SER A 1 629 ? 1.598 5.758 -26.072 1.00 91.50 629 SER A C 1
ATOM 4994 O O . SER A 1 629 ? 2.096 6.033 -27.158 1.00 91.50 629 SER A O 1
ATOM 4996 N N . MET A 1 630 ? 1.721 6.554 -25.021 1.00 93.50 630 MET A N 1
ATOM 4997 C CA . MET A 1 630 ? 2.581 7.728 -24.960 1.00 93.50 630 MET A CA 1
ATOM 4998 C C . MET A 1 630 ? 3.912 7.337 -24.318 1.00 93.50 630 MET A C 1
ATOM 5000 O O . MET A 1 630 ? 3.949 6.901 -23.171 1.00 93.50 630 MET A O 1
ATOM 5004 N N . ILE A 1 631 ? 5.008 7.480 -25.058 1.00 88.12 631 ILE A N 1
ATOM 5005 C CA . ILE A 1 631 ? 6.364 7.262 -24.555 1.00 88.12 631 ILE A CA 1
ATOM 5006 C C . ILE A 1 631 ? 7.018 8.617 -24.317 1.00 88.12 631 ILE A C 1
ATOM 5008 O O . ILE A 1 631 ? 7.113 9.436 -25.228 1.00 88.12 631 ILE A O 1
ATOM 5012 N N . ILE A 1 632 ? 7.491 8.818 -23.095 1.00 90.69 632 ILE A N 1
ATOM 5013 C CA . ILE A 1 632 ? 8.251 9.976 -22.639 1.00 90.69 632 ILE A CA 1
ATOM 5014 C C . ILE A 1 632 ? 9.682 9.489 -22.456 1.00 90.69 632 ILE A C 1
ATOM 5016 O O . ILE A 1 632 ? 9.963 8.687 -21.573 1.00 90.69 632 ILE A O 1
ATOM 5020 N N . TYR A 1 633 ? 10.581 9.903 -23.332 1.00 83.62 633 TYR A N 1
ATOM 5021 C CA . TYR A 1 633 ? 11.990 9.549 -23.287 1.00 83.62 633 TYR A CA 1
ATOM 5022 C C . TYR A 1 633 ? 12.741 10.410 -22.269 1.00 83.62 633 TYR A C 1
ATOM 5024 O O . TYR A 1 633 ? 12.441 11.587 -22.072 1.00 83.62 633 TYR A O 1
ATOM 5032 N N . ASN A 1 634 ? 13.783 9.835 -21.678 1.00 78.69 634 ASN A N 1
ATOM 5033 C CA . ASN A 1 634 ? 14.695 10.543 -20.796 1.00 78.69 634 ASN A CA 1
ATOM 5034 C C . ASN A 1 634 ? 15.407 11.717 -21.500 1.00 78.69 634 ASN A C 1
ATOM 5036 O O . ASN A 1 634 ? 15.559 11.772 -22.729 1.00 78.69 634 ASN A O 1
ATOM 5040 N N . GLY A 1 635 ? 15.895 12.662 -20.702 1.00 79.88 635 GLY A N 1
ATOM 5041 C CA . GLY A 1 635 ? 16.633 13.833 -21.170 1.00 79.88 635 GLY A CA 1
ATOM 5042 C C . GLY A 1 635 ? 15.783 15.076 -21.440 1.00 79.88 635 GLY A C 1
ATOM 5043 O O . GLY A 1 635 ? 16.328 16.041 -21.966 1.00 79.88 635 GLY A O 1
ATOM 5044 N N . ILE A 1 636 ? 14.495 15.081 -21.077 1.00 86.88 636 ILE A N 1
ATOM 5045 C CA . ILE A 1 636 ? 13.746 16.333 -20.861 1.00 86.88 636 ILE A CA 1
ATOM 5046 C C . ILE A 1 636 ? 14.357 17.032 -19.644 1.00 86.88 636 ILE A C 1
ATOM 5048 O O . ILE A 1 636 ? 14.569 16.384 -18.617 1.00 86.88 636 ILE A O 1
ATOM 5052 N N . GLU A 1 637 ? 14.662 18.316 -19.771 1.00 86.38 637 GLU A N 1
ATOM 5053 C CA . GLU A 1 637 ? 15.364 19.134 -18.780 1.00 86.38 637 GLU A CA 1
ATOM 5054 C C . GLU A 1 637 ? 14.373 20.039 -18.036 1.00 86.38 637 GLU A C 1
ATOM 5056 O O . GLU A 1 637 ? 13.456 20.592 -18.642 1.00 86.38 637 GLU A O 1
ATOM 5061 N N . GLY A 1 638 ? 14.547 20.203 -16.727 1.00 81.12 638 GLY A N 1
ATOM 5062 C CA . GLY A 1 638 ? 13.888 21.255 -15.955 1.00 81.12 638 GLY A CA 1
ATOM 5063 C C . GLY A 1 638 ? 14.552 22.616 -16.184 1.00 81.12 638 GLY A C 1
ATOM 5064 O O . GLY A 1 638 ? 15.695 22.683 -16.629 1.00 81.12 638 GLY A O 1
ATOM 5065 N N . ALA A 1 639 ? 13.897 23.726 -15.840 1.00 66.94 639 ALA A N 1
ATOM 5066 C CA . ALA A 1 639 ? 14.487 25.065 -16.030 1.00 66.94 639 ALA A CA 1
ATOM 5067 C C . ALA A 1 639 ? 15.800 25.289 -15.242 1.00 66.94 639 ALA A C 1
ATOM 5069 O O . ALA A 1 639 ? 16.603 26.158 -15.579 1.00 66.94 639 ALA A O 1
ATOM 5070 N N . ASN A 1 640 ? 16.044 24.477 -14.211 1.00 66.81 640 ASN A N 1
ATOM 5071 C CA . ASN A 1 640 ? 17.257 24.461 -13.391 1.00 66.81 640 ASN A CA 1
ATOM 5072 C C . ASN A 1 640 ? 18.381 23.546 -13.930 1.00 66.81 640 ASN A C 1
ATOM 5074 O O . ASN A 1 640 ? 19.405 23.391 -13.264 1.00 66.81 640 ASN A O 1
ATOM 5078 N N . GLY A 1 641 ? 18.208 22.933 -15.105 1.00 70.81 641 GLY A N 1
ATOM 5079 C CA . GLY A 1 641 ? 19.212 22.074 -15.738 1.00 70.81 641 GLY A CA 1
ATOM 5080 C C . GLY A 1 641 ? 19.141 20.590 -15.376 1.00 70.81 641 GLY A C 1
ATOM 5081 O O . GLY A 1 641 ? 19.997 19.799 -15.778 1.00 70.81 641 GLY A O 1
ATOM 5082 N N . ILE A 1 642 ? 18.140 20.193 -14.593 1.00 76.50 642 ILE A N 1
ATOM 5083 C CA . ILE A 1 642 ? 17.995 18.828 -14.092 1.00 76.50 642 ILE A CA 1
ATOM 5084 C C . ILE A 1 642 ? 17.290 17.948 -15.131 1.00 76.50 642 ILE A C 1
ATOM 5086 O O . ILE A 1 642 ? 16.211 18.285 -15.604 1.00 76.50 642 ILE A O 1
ATOM 5090 N N . LEU A 1 643 ? 17.863 16.790 -15.469 1.00 78.38 643 LEU A N 1
ATOM 5091 C CA . LEU A 1 643 ? 17.326 15.905 -16.509 1.00 78.38 643 LEU A CA 1
ATOM 5092 C C . LEU A 1 643 ? 16.381 14.840 -15.947 1.00 78.38 643 LEU A C 1
ATOM 5094 O O . LEU A 1 643 ? 16.645 14.247 -14.903 1.00 78.38 643 LEU A O 1
ATOM 5098 N N . SER A 1 644 ? 15.325 14.513 -16.685 1.00 78.25 644 SER A N 1
ATOM 5099 C CA . SER A 1 644 ? 14.633 13.227 -16.549 1.00 78.25 644 SER A CA 1
ATOM 5100 C C . SER A 1 644 ? 15.601 12.099 -16.924 1.00 78.25 644 SER A C 1
ATOM 5102 O O . SER A 1 644 ? 16.301 12.170 -17.936 1.00 78.25 644 SER A O 1
ATOM 5104 N N . ASN A 1 645 ? 15.686 11.057 -16.102 1.00 69.94 645 ASN A N 1
ATOM 5105 C CA . ASN A 1 645 ? 16.663 9.972 -16.264 1.00 69.94 645 ASN A CA 1
ATOM 5106 C C . ASN A 1 645 ? 16.038 8.642 -16.708 1.00 69.94 645 ASN A C 1
ATOM 5108 O O . ASN A 1 645 ? 16.773 7.698 -17.000 1.00 69.94 645 ASN A O 1
ATOM 5112 N N . GLN A 1 646 ? 14.710 8.562 -16.782 1.00 70.12 646 GLN A N 1
ATOM 5113 C CA . GLN A 1 646 ? 13.977 7.349 -17.132 1.00 70.12 646 GLN A CA 1
ATOM 5114 C C . GLN A 1 646 ? 13.018 7.599 -18.290 1.00 70.12 646 GLN A C 1
ATOM 5116 O O . GLN A 1 646 ? 12.508 8.705 -18.461 1.00 70.12 646 GLN A O 1
ATOM 5121 N N . ASN A 1 647 ? 12.808 6.554 -19.091 1.00 79.94 647 ASN A N 1
ATOM 5122 C CA . ASN A 1 647 ? 11.732 6.546 -20.067 1.00 79.94 647 ASN A CA 1
ATOM 5123 C C . ASN A 1 647 ? 10.449 6.109 -19.355 1.00 79.94 647 ASN A C 1
ATOM 5125 O O . ASN A 1 647 ? 10.454 5.080 -18.681 1.00 79.94 647 ASN A O 1
ATOM 5129 N N . THR A 1 648 ? 9.359 6.833 -19.565 1.00 81.75 648 THR A N 1
ATOM 5130 C CA . THR A 1 648 ? 8.044 6.518 -19.006 1.00 81.75 648 THR A CA 1
ATOM 5131 C C . THR A 1 648 ? 7.091 6.168 -20.137 1.00 81.75 648 THR A C 1
ATOM 5133 O O . THR A 1 648 ? 7.042 6.867 -21.148 1.00 81.75 648 THR A O 1
ATOM 5136 N N . LYS A 1 649 ? 6.332 5.082 -19.985 1.00 90.00 649 LYS A N 1
ATOM 5137 C CA . LYS A 1 649 ? 5.259 4.712 -20.909 1.00 90.00 649 LYS A CA 1
ATOM 5138 C C . LYS A 1 649 ? 3.930 4.872 -20.189 1.00 90.00 649 LYS A C 1
ATOM 5140 O O . LYS A 1 649 ? 3.749 4.281 -19.136 1.00 90.00 649 LYS A O 1
ATOM 5145 N N . ILE A 1 650 ? 3.034 5.638 -20.793 1.00 89.56 650 ILE A N 1
ATOM 5146 C CA . ILE A 1 650 ? 1.646 5.794 -20.368 1.00 89.56 650 ILE A CA 1
ATOM 5147 C C . ILE A 1 650 ? 0.768 5.182 -21.447 1.00 89.56 650 ILE A C 1
ATOM 5149 O O . ILE A 1 650 ? 0.981 5.414 -22.637 1.00 89.56 650 ILE A O 1
ATOM 5153 N N . THR A 1 651 ? -0.210 4.394 -21.048 1.00 91.38 651 THR A N 1
ATOM 5154 C CA . THR A 1 651 ? -1.201 3.792 -21.933 1.00 91.38 651 THR A CA 1
ATOM 5155 C C . THR A 1 651 ? -2.579 4.331 -21.610 1.00 91.38 651 THR A C 1
ATOM 5157 O O . THR A 1 651 ? -2.856 4.665 -20.470 1.00 91.38 651 THR A O 1
ATOM 5160 N N . PHE A 1 652 ? -3.446 4.457 -22.606 1.00 90.00 652 PHE A N 1
ATOM 5161 C CA . PHE A 1 652 ? -4.841 4.827 -22.377 1.00 90.00 652 PHE A CA 1
ATOM 5162 C C . PHE A 1 652 ? -5.717 4.335 -23.521 1.00 90.00 652 PHE A C 1
ATOM 5164 O O . PHE A 1 652 ? -5.236 4.145 -24.640 1.00 90.00 652 PHE A O 1
ATOM 5171 N N . THR A 1 653 ? -7.003 4.140 -23.255 1.00 88.62 653 THR A N 1
ATOM 5172 C CA . THR A 1 653 ? -7.981 3.675 -24.237 1.00 88.62 653 THR A CA 1
ATOM 5173 C C . THR A 1 653 ? -9.062 4.723 -24.430 1.00 88.62 653 THR A C 1
ATOM 5175 O O . THR A 1 653 ? -9.698 5.191 -23.487 1.00 88.62 653 THR A O 1
ATOM 5178 N N . THR A 1 654 ? -9.245 5.112 -25.684 1.00 84.75 654 THR A N 1
ATOM 5179 C CA . THR A 1 654 ? -10.316 6.027 -26.085 1.00 84.75 654 THR A CA 1
ATOM 5180 C C . THR A 1 654 ? -11.675 5.335 -26.033 1.00 84.75 654 THR A C 1
ATOM 5182 O O . THR A 1 654 ? -11.773 4.158 -26.370 1.00 84.75 654 THR A O 1
ATOM 5185 N N . GLY A 1 655 ? -12.716 6.062 -25.629 1.00 72.88 655 GLY A N 1
ATOM 5186 C CA . GLY A 1 655 ? -14.099 5.573 -25.645 1.00 72.88 655 GLY A CA 1
ATOM 5187 C C . GLY A 1 655 ? -14.786 5.749 -27.004 1.00 72.88 655 GLY A C 1
ATOM 5188 O O . GLY A 1 655 ? -14.228 6.350 -27.930 1.00 72.88 655 GLY A O 1
ATOM 5189 N N . GLU A 1 656 ? -16.017 5.246 -27.113 1.00 64.19 656 GLU A N 1
ATOM 5190 C CA . GLU A 1 656 ? -16.907 5.507 -28.253 1.00 64.19 656 GLU A CA 1
ATOM 5191 C C . GLU A 1 656 ? -17.215 7.003 -28.376 1.00 64.19 656 GLU A C 1
ATOM 5193 O O . GLU A 1 656 ? -17.388 7.709 -27.374 1.00 64.19 656 GLU A O 1
ATOM 5198 N N . SER A 1 657 ? -17.305 7.510 -29.610 1.00 56.25 657 SER A N 1
ATOM 5199 C CA . SER A 1 657 ? -17.868 8.843 -29.793 1.00 56.25 657 SER A CA 1
ATOM 5200 C C . SER A 1 657 ? -19.375 8.757 -29.566 1.00 56.25 657 SER A C 1
ATOM 5202 O O . SER A 1 657 ? -20.103 8.042 -30.249 1.00 56.25 657 SER A O 1
ATOM 5204 N N . PHE A 1 658 ? -19.852 9.462 -28.543 1.00 54.56 658 PHE A N 1
ATOM 5205 C CA . PHE A 1 658 ? -21.282 9.611 -28.320 1.00 54.56 658 PHE A CA 1
ATOM 5206 C C . PHE A 1 658 ? -21.839 10.553 -29.393 1.00 54.56 658 PHE A C 1
ATOM 5208 O O . PHE A 1 658 ? -21.780 11.776 -29.247 1.00 54.56 658 PHE A O 1
ATOM 5215 N N . ASP A 1 659 ? -22.390 9.994 -30.471 1.00 51.62 659 ASP A N 1
ATOM 5216 C CA . ASP A 1 659 ? -23.327 10.712 -31.334 1.00 51.62 659 ASP A CA 1
ATOM 5217 C C . ASP A 1 659 ? -24.629 10.885 -30.546 1.00 51.62 659 ASP A C 1
ATOM 5219 O O . ASP A 1 659 ? -25.518 10.032 -30.528 1.00 51.62 659 ASP A O 1
ATOM 5223 N N . VAL A 1 660 ? -24.717 11.992 -29.814 1.00 56.44 660 VAL A N 1
ATOM 5224 C CA . VAL A 1 660 ? -25.895 12.327 -29.019 1.00 56.44 660 VAL A CA 1
ATOM 5225 C C . VAL A 1 660 ? -27.037 12.685 -29.972 1.00 56.44 660 VAL A C 1
ATOM 5227 O O . VAL A 1 660 ? -27.189 13.832 -30.388 1.00 56.44 660 VAL A O 1
ATOM 5230 N N . VAL A 1 661 ? -27.858 11.698 -30.340 1.00 57.94 661 VAL A N 1
ATOM 5231 C CA . VAL A 1 661 ? -29.102 11.933 -31.083 1.00 57.94 661 VAL A CA 1
ATOM 5232 C C . VAL A 1 661 ? -30.143 12.474 -30.102 1.00 57.94 661 VAL A C 1
ATOM 5234 O O . VAL A 1 661 ? -30.847 11.722 -29.429 1.00 57.94 661 VAL A O 1
ATOM 5237 N N . GLY A 1 662 ? -30.211 13.799 -29.994 1.00 70.12 662 GLY A N 1
ATOM 5238 C CA . GLY A 1 662 ? -31.102 14.504 -29.077 1.00 70.12 662 GLY A CA 1
ATOM 5239 C C . GLY A 1 662 ? -31.418 15.927 -29.527 1.00 70.12 662 GLY A C 1
ATOM 5240 O O . GLY A 1 662 ? -30.917 16.413 -30.540 1.00 70.12 662 GLY A O 1
ATOM 5241 N N . SER A 1 663 ? -32.273 16.602 -28.767 1.00 80.62 663 SER A N 1
ATOM 5242 C CA . SER A 1 663 ? -32.597 18.011 -28.977 1.00 80.62 663 SER A CA 1
ATOM 5243 C C . SER A 1 663 ? -31.518 18.876 -28.336 1.00 80.62 663 SER A C 1
ATOM 5245 O O . SER A 1 663 ? -31.379 18.880 -27.112 1.00 80.62 663 SER A O 1
ATOM 5247 N N . VAL A 1 664 ? -30.766 19.623 -29.148 1.00 83.88 664 VAL A N 1
ATOM 5248 C CA . VAL A 1 664 ? -29.844 20.647 -28.637 1.00 83.88 664 VAL A CA 1
ATOM 5249 C C . VAL A 1 664 ? -30.674 21.757 -28.001 1.00 83.88 664 VAL A C 1
ATOM 5251 O O . VAL A 1 664 ? -31.508 22.382 -28.655 1.00 83.88 664 VAL A O 1
ATOM 5254 N N . LEU A 1 665 ? -30.470 21.945 -26.706 1.00 85.25 665 LEU A N 1
ATOM 5255 C CA . LEU A 1 665 ? -31.128 22.947 -25.882 1.00 85.25 665 LEU A CA 1
ATOM 5256 C C . LEU A 1 665 ? -30.411 24.295 -25.981 1.00 85.25 665 LEU A C 1
ATOM 5258 O O . LEU A 1 665 ? -31.066 25.329 -26.044 1.00 85.25 665 LEU A O 1
ATOM 5262 N N . ASP A 1 666 ? -29.078 24.268 -26.031 1.00 88.44 666 ASP A N 1
ATOM 5263 C CA . ASP A 1 666 ? -28.236 25.430 -26.305 1.00 88.44 666 ASP A CA 1
ATOM 5264 C C . ASP A 1 666 ? -26.928 24.971 -26.968 1.00 88.44 666 ASP A C 1
ATOM 5266 O O . ASP A 1 666 ? -26.295 24.019 -26.511 1.00 88.44 666 ASP A O 1
ATOM 5270 N N . ASN A 1 667 ? -26.537 25.630 -28.055 1.00 87.94 667 ASN A N 1
ATOM 5271 C CA . ASN A 1 667 ? -25.302 25.362 -28.794 1.00 87.94 667 ASN A CA 1
ATOM 5272 C C . ASN A 1 667 ? -24.187 26.373 -28.482 1.00 87.94 667 ASN A C 1
ATOM 5274 O O . ASN A 1 667 ? -23.145 26.333 -29.118 1.00 87.94 667 ASN A O 1
ATOM 5278 N N . PHE A 1 668 ? -24.411 27.298 -27.542 1.00 91.56 668 PHE A N 1
ATOM 5279 C CA . PHE A 1 668 ? -23.440 28.295 -27.088 1.00 91.56 668 PHE A CA 1
ATOM 5280 C C . PHE A 1 668 ? -22.856 29.181 -28.202 1.00 91.56 668 PHE A C 1
ATOM 5282 O O . PHE A 1 668 ? -21.747 29.697 -28.093 1.00 91.56 668 PHE A O 1
ATOM 5289 N N . GLU A 1 669 ? -23.648 29.471 -29.238 1.00 92.06 669 GLU A N 1
ATOM 5290 C CA . GLU A 1 669 ? -23.317 30.514 -30.223 1.00 92.06 669 GLU A CA 1
ATOM 5291 C C . GLU A 1 669 ? -23.517 31.935 -29.660 1.00 92.06 669 GLU A C 1
ATOM 5293 O O . GLU A 1 669 ? -23.017 32.921 -30.205 1.00 92.06 669 GLU A O 1
ATOM 5298 N N . ALA A 1 670 ? -24.253 32.048 -28.551 1.00 89.81 670 ALA A N 1
ATOM 5299 C CA . ALA A 1 670 ? -24.427 33.254 -27.752 1.00 89.81 670 ALA A CA 1
ATOM 5300 C C . ALA A 1 670 ? -24.666 32.880 -26.276 1.00 89.81 670 ALA A C 1
ATOM 5302 O O . ALA A 1 670 ? -25.179 31.806 -25.991 1.00 89.81 670 ALA A O 1
ATOM 5303 N N . ILE A 1 671 ? -24.359 33.785 -25.336 1.00 88.12 671 ILE A N 1
ATOM 5304 C CA . ILE A 1 671 ? -24.610 33.592 -23.886 1.00 88.12 671 ILE A CA 1
ATOM 5305 C C . ILE A 1 671 ? -25.683 34.535 -23.325 1.00 88.12 671 ILE A C 1
ATOM 5307 O O . ILE A 1 671 ? -25.692 34.835 -22.137 1.00 88.12 671 ILE A O 1
ATOM 5311 N N . ASN A 1 672 ? -26.581 35.049 -24.171 1.00 85.56 672 ASN A N 1
ATOM 5312 C CA . ASN A 1 672 ? -27.553 36.077 -23.766 1.00 85.56 672 ASN A CA 1
ATOM 5313 C C . ASN A 1 672 ? -28.497 35.612 -22.644 1.00 85.56 672 ASN A C 1
ATOM 5315 O O . ASN A 1 672 ? -28.925 36.431 -21.831 1.00 85.56 672 ASN A O 1
ATOM 5319 N N . ASP A 1 673 ? -28.778 34.311 -22.596 1.00 85.81 673 ASP A N 1
ATOM 5320 C CA . ASP A 1 673 ? -29.668 33.686 -21.617 1.00 85.81 673 ASP A CA 1
ATOM 5321 C C . ASP A 1 673 ? -28.906 33.146 -20.391 1.00 85.81 673 ASP A C 1
ATOM 5323 O O . ASP A 1 673 ? -29.506 32.554 -19.495 1.00 85.81 673 ASP A O 1
ATOM 5327 N N . TRP A 1 674 ? -27.589 33.379 -20.304 1.00 88.81 674 TRP A N 1
ATOM 5328 C CA . TRP A 1 674 ? -26.742 32.903 -19.212 1.00 88.81 674 TRP A CA 1
ATOM 5329 C C . TRP A 1 674 ? -26.300 34.044 -18.291 1.00 88.81 674 TRP A C 1
ATOM 5331 O O . TRP A 1 674 ? -25.759 35.062 -18.722 1.00 88.81 674 TRP A O 1
ATOM 5341 N N . GLN A 1 675 ? -26.499 33.865 -16.986 1.00 89.56 675 GLN A N 1
ATOM 5342 C CA . GLN A 1 675 ? -26.128 34.832 -15.954 1.00 89.56 675 GLN A CA 1
ATOM 5343 C C . GLN A 1 675 ? -25.216 34.197 -14.917 1.00 89.56 675 GLN A C 1
ATOM 5345 O O . GLN A 1 675 ? -25.496 33.125 -14.393 1.00 89.56 675 GLN A O 1
ATOM 5350 N N . MET A 1 676 ? -24.134 34.883 -14.570 1.00 89.06 676 MET A N 1
ATOM 5351 C CA . MET A 1 676 ? -23.153 34.359 -13.628 1.00 89.06 676 MET A CA 1
ATOM 5352 C C . MET A 1 676 ? -23.410 34.852 -12.208 1.00 89.06 676 MET A C 1
ATOM 5354 O O . MET A 1 676 ? -23.679 36.031 -11.980 1.00 89.06 676 MET A O 1
ATOM 5358 N N . LEU A 1 677 ? -23.276 33.946 -11.249 1.00 90.38 677 LEU A N 1
ATOM 5359 C CA . LEU A 1 677 ? -23.381 34.200 -9.823 1.00 90.38 677 LEU A CA 1
ATOM 5360 C C . LEU A 1 677 ? -22.196 33.541 -9.123 1.00 90.38 677 LEU A C 1
ATOM 5362 O O . LEU A 1 677 ? -21.998 32.331 -9.210 1.00 90.38 677 LEU A O 1
ATOM 5366 N N . THR A 1 678 ? -21.394 34.346 -8.438 1.00 89.88 678 THR A N 1
ATOM 5367 C CA . THR A 1 678 ? -20.088 33.926 -7.925 1.00 89.88 678 THR A CA 1
ATOM 5368 C C . THR A 1 678 ? -19.948 34.182 -6.429 1.00 89.88 678 THR A C 1
ATOM 5370 O O . THR A 1 678 ? -20.500 35.149 -5.903 1.00 89.88 678 THR A O 1
ATOM 5373 N N . SER A 1 679 ? -19.143 33.372 -5.744 1.00 90.38 679 SER A N 1
ATOM 5374 C CA . SER A 1 679 ? -18.724 33.599 -4.357 1.00 90.38 679 SER A CA 1
ATOM 5375 C C . SER A 1 679 ? -17.306 33.072 -4.139 1.00 90.38 679 SER A C 1
ATOM 5377 O O . SER A 1 679 ? -16.963 32.022 -4.670 1.00 90.38 679 SER A O 1
ATOM 5379 N N . GLY A 1 680 ? -16.474 33.785 -3.374 1.00 87.75 680 GLY A N 1
ATOM 5380 C CA . GLY A 1 680 ? -15.090 33.358 -3.107 1.00 87.75 680 GLY A CA 1
ATOM 5381 C C . GLY A 1 680 ? -14.179 33.349 -4.343 1.00 87.75 680 GLY A C 1
ATOM 5382 O O . GLY A 1 680 ? -13.290 32.507 -4.442 1.00 87.75 680 GLY A O 1
ATOM 5383 N N . VAL A 1 681 ? -14.411 34.254 -5.304 1.00 89.44 681 VAL A N 1
ATOM 5384 C CA . VAL A 1 681 ? -13.632 34.370 -6.553 1.00 89.44 681 VAL A CA 1
ATOM 5385 C C . VAL A 1 681 ? -13.035 35.770 -6.728 1.00 89.44 681 VAL A C 1
ATOM 5387 O O . VAL A 1 681 ? -13.497 36.735 -6.117 1.00 89.44 681 VAL A O 1
ATOM 5390 N N . ASP A 1 682 ? -12.023 35.892 -7.584 1.00 90.00 682 ASP A N 1
ATOM 5391 C CA . ASP A 1 682 ? -11.512 37.165 -8.091 1.00 90.00 682 ASP A CA 1
ATOM 5392 C C . ASP A 1 682 ? -12.414 37.635 -9.238 1.00 90.00 682 ASP A C 1
ATOM 5394 O O . ASP A 1 682 ? -12.420 37.053 -10.325 1.00 90.00 682 ASP A O 1
ATOM 5398 N N . ALA A 1 683 ? -13.186 38.693 -8.987 1.00 85.50 683 ALA A N 1
ATOM 5399 C CA . ALA A 1 683 ? -14.182 39.211 -9.921 1.00 85.50 683 ALA A CA 1
ATOM 5400 C C . ALA A 1 683 ? -13.589 39.778 -11.225 1.00 85.50 683 ALA A C 1
ATOM 5402 O O . ALA A 1 683 ? -14.311 39.889 -12.210 1.00 85.50 683 ALA A O 1
ATOM 5403 N N . ASN A 1 684 ? -12.299 40.137 -11.256 1.00 87.44 684 ASN A N 1
ATOM 5404 C CA . ASN A 1 684 ? -11.653 40.635 -12.478 1.00 87.44 684 ASN A CA 1
ATOM 5405 C C . ASN A 1 684 ? -11.071 39.505 -13.337 1.00 87.44 684 ASN A C 1
ATOM 5407 O O . ASN A 1 684 ? -10.817 39.706 -14.522 1.00 87.44 684 ASN A O 1
ATOM 5411 N N . ALA A 1 685 ? -10.835 38.341 -12.733 1.00 87.50 685 ALA A N 1
ATOM 5412 C CA . ALA A 1 685 ? -10.262 37.171 -13.391 1.00 87.50 685 ALA A CA 1
ATOM 5413 C C . ALA A 1 685 ? -11.294 36.062 -13.652 1.00 87.50 685 ALA A C 1
ATOM 5415 O O . ALA A 1 685 ? -10.968 35.080 -14.308 1.00 87.50 685 ALA A O 1
ATOM 5416 N N . THR A 1 686 ? -12.520 36.210 -13.138 1.00 92.69 686 THR A N 1
ATOM 5417 C CA . THR A 1 686 ? -13.605 35.239 -13.311 1.00 92.69 686 THR A CA 1
ATOM 5418 C C . THR A 1 686 ? -14.689 35.825 -14.200 1.00 92.69 686 THR A C 1
ATOM 5420 O O . THR A 1 686 ? -15.446 36.693 -13.764 1.00 92.69 686 THR A O 1
ATOM 5423 N N . PHE A 1 687 ? -14.758 35.374 -15.450 1.00 92.25 687 PHE A N 1
ATOM 5424 C CA . PHE A 1 687 ? -15.749 35.848 -16.409 1.00 92.25 687 PHE A CA 1
ATOM 5425 C C . PHE A 1 687 ? -16.072 34.789 -17.475 1.00 92.25 687 PHE A C 1
ATOM 5427 O O . PHE A 1 687 ? -15.300 33.864 -17.714 1.00 92.25 687 PHE A O 1
ATOM 5434 N N . MET A 1 688 ? -17.225 34.939 -18.133 1.00 93.00 688 MET A N 1
ATOM 5435 C CA . MET A 1 688 ? -17.693 34.052 -19.193 1.00 93.00 688 MET A CA 1
ATOM 5436 C C . MET A 1 688 ? -17.815 34.838 -20.492 1.00 93.00 688 MET A C 1
ATOM 5438 O O . MET A 1 688 ? -18.346 35.949 -20.503 1.00 93.00 688 MET A O 1
ATOM 5442 N N . THR A 1 689 ? -17.308 34.268 -21.577 1.00 94.00 689 THR A N 1
ATOM 5443 C CA . THR A 1 689 ? -17.295 34.873 -22.912 1.00 94.00 689 THR A CA 1
ATOM 5444 C C . THR A 1 689 ? -17.684 33.849 -23.971 1.00 94.00 689 THR A C 1
ATOM 5446 O O . THR A 1 689 ? -17.686 32.649 -23.716 1.00 94.00 689 THR A O 1
ATOM 5449 N N . ILE A 1 690 ? -18.027 34.333 -25.163 1.00 94.31 690 ILE A N 1
ATOM 5450 C CA . ILE A 1 690 ? -18.183 33.513 -26.368 1.00 94.31 690 ILE A CA 1
ATOM 5451 C C . ILE A 1 690 ? -16.936 33.686 -27.222 1.00 94.31 690 ILE A C 1
ATOM 5453 O O . ILE A 1 690 ? -16.486 34.818 -27.425 1.00 94.31 690 ILE A O 1
ATOM 5457 N N . GLY A 1 691 ? -16.387 32.582 -27.721 1.00 88.19 691 GLY A N 1
ATOM 5458 C CA . GLY A 1 691 ? -15.187 32.597 -28.549 1.00 88.19 691 GLY A CA 1
ATOM 5459 C C . GLY A 1 691 ? -15.127 31.438 -29.535 1.00 88.19 691 GLY A C 1
ATOM 5460 O O . GLY A 1 691 ? -15.885 30.482 -29.446 1.00 88.19 691 GLY A O 1
ATOM 5461 N N . ASN A 1 692 ? -14.185 31.531 -30.471 1.00 86.19 692 ASN A N 1
ATOM 5462 C CA . ASN A 1 692 ? -13.911 30.519 -31.496 1.00 86.19 692 ASN A CA 1
ATOM 5463 C C . ASN A 1 692 ? -12.759 29.567 -31.107 1.00 86.19 692 ASN A C 1
ATOM 5465 O O . ASN A 1 692 ? -12.212 28.856 -31.950 1.00 86.19 692 ASN A O 1
ATOM 5469 N N . GLU A 1 693 ? -12.363 29.589 -29.837 1.00 76.75 693 GLU A N 1
ATOM 5470 C CA . GLU A 1 693 ? -11.369 28.701 -29.237 1.00 76.75 693 GLU A CA 1
ATOM 5471 C C . GLU A 1 693 ? -12.070 27.443 -28.728 1.00 76.75 693 GLU A C 1
ATOM 5473 O O . GLU A 1 693 ? -13.142 27.567 -28.148 1.00 76.75 693 GLU A O 1
ATOM 5478 N N . ASN A 1 694 ? -11.462 26.259 -28.901 1.00 74.56 694 ASN A N 1
ATOM 5479 C CA . ASN A 1 694 ? -12.004 24.975 -28.432 1.00 74.56 694 ASN A CA 1
ATOM 5480 C C . ASN A 1 694 ? -13.520 24.896 -28.656 1.00 74.56 694 ASN A C 1
ATOM 5482 O O . ASN A 1 694 ? -14.288 24.991 -27.707 1.00 74.56 694 ASN A O 1
ATOM 5486 N N . VAL A 1 695 ? -13.939 24.798 -29.919 1.00 78.62 695 VAL A N 1
ATOM 5487 C CA . VAL A 1 695 ? -15.346 24.664 -30.327 1.00 78.62 695 VAL A CA 1
ATOM 5488 C C . VAL A 1 695 ? -15.636 23.181 -30.536 1.00 78.62 695 VAL A C 1
ATOM 5490 O O . VAL A 1 695 ? -14.874 22.503 -31.229 1.00 78.62 695 VAL A O 1
ATOM 5493 N N . PHE A 1 696 ? -16.685 22.652 -29.905 1.00 76.38 696 PHE A N 1
ATOM 5494 C CA . PHE A 1 696 ? -17.108 21.267 -30.105 1.00 76.38 696 PHE A CA 1
ATOM 5495 C C . PHE A 1 696 ? -17.971 21.168 -31.363 1.00 76.38 696 PHE A C 1
ATOM 5497 O O . PHE A 1 696 ? -17.770 20.269 -32.181 1.00 76.38 696 PHE A O 1
ATOM 5504 N N . SER A 1 697 ? -18.904 22.106 -31.546 1.00 74.62 697 SER A N 1
ATOM 5505 C CA . SER A 1 697 ? -19.748 22.185 -32.736 1.00 74.62 697 SER A CA 1
ATOM 5506 C C . SER A 1 697 ? -20.114 23.623 -33.093 1.00 74.62 697 SER A C 1
ATOM 5508 O O . SER A 1 697 ? -20.092 24.500 -32.245 1.00 74.62 697 SER A O 1
ATOM 5510 N N . GLY A 1 698 ? -20.481 23.868 -34.352 1.00 83.44 698 GLY A N 1
ATOM 5511 C CA . GLY A 1 698 ? -20.823 25.220 -34.789 1.00 83.44 698 GLY A CA 1
ATOM 5512 C C . GLY A 1 698 ? -19.587 26.103 -34.979 1.00 83.44 698 GLY A C 1
ATOM 5513 O O . GLY A 1 698 ? -18.575 25.647 -35.515 1.00 83.44 698 GLY A O 1
ATOM 5514 N N . SER A 1 699 ? -19.703 27.388 -34.648 1.00 87.06 699 SER A N 1
ATOM 5515 C CA . SER A 1 699 ? -18.655 28.402 -34.841 1.00 87.06 699 SER A CA 1
ATOM 5516 C C . SER A 1 699 ? -18.069 28.933 -33.538 1.00 87.06 699 SER A C 1
ATOM 5518 O O . SER A 1 699 ? -16.959 29.468 -33.575 1.00 87.06 699 SER A O 1
ATOM 5520 N N . ASN A 1 700 ? -18.780 28.808 -32.415 1.00 90.69 700 ASN A N 1
ATOM 5521 C CA . ASN A 1 700 ? -18.323 29.307 -31.124 1.00 90.69 700 ASN A CA 1
ATOM 5522 C C . ASN A 1 700 ? -18.634 28.334 -29.980 1.00 90.69 700 ASN A C 1
ATOM 5524 O O . ASN A 1 700 ? -19.531 27.511 -30.089 1.00 90.69 700 ASN A O 1
ATOM 5528 N N . SER A 1 701 ? -17.915 28.481 -28.869 1.00 91.75 701 SER A N 1
ATOM 5529 C CA . SER A 1 701 ? -18.214 27.847 -27.584 1.00 91.75 701 SER A CA 1
ATOM 5530 C C . SER A 1 701 ? -18.194 28.889 -26.464 1.00 91.75 701 SER A C 1
ATOM 5532 O O . SER A 1 701 ? -17.660 29.999 -26.617 1.00 91.75 701 SER A O 1
ATOM 5534 N N . ALA A 1 702 ? -18.780 28.547 -25.315 1.00 94.31 702 ALA A N 1
ATOM 5535 C CA . ALA A 1 702 ? -18.733 29.411 -24.147 1.00 94.31 702 ALA A CA 1
ATOM 5536 C C . ALA A 1 702 ? -17.503 29.114 -23.295 1.00 94.31 702 ALA A C 1
ATOM 5538 O O . ALA A 1 702 ? -17.370 28.034 -22.725 1.00 94.31 702 ALA A O 1
ATOM 5539 N N . LYS A 1 703 ? -16.627 30.105 -23.165 1.00 94.56 703 LYS A N 1
ATOM 5540 C CA . LYS A 1 703 ? -15.408 30.060 -22.362 1.00 94.56 703 LYS A CA 1
ATOM 5541 C C . LYS A 1 703 ? -15.669 30.639 -20.979 1.00 94.56 703 LYS A C 1
ATOM 5543 O O . LYS A 1 703 ? -16.141 31.769 -20.870 1.00 94.56 703 LYS A O 1
ATOM 5548 N N . LEU A 1 704 ? -15.326 29.894 -19.935 1.00 94.69 704 LEU A N 1
ATOM 5549 C CA . LEU A 1 704 ? -15.313 30.343 -18.548 1.00 94.69 704 LEU A CA 1
ATOM 5550 C C . LEU A 1 704 ? -13.872 30.409 -18.051 1.00 94.69 704 LEU A C 1
ATOM 5552 O O . LEU A 1 704 ? -13.262 29.371 -17.812 1.00 94.69 704 LEU A O 1
ATOM 5556 N N . ASP A 1 705 ? -13.372 31.616 -17.820 1.00 93.38 705 ASP A N 1
ATOM 5557 C CA . ASP A 1 705 ? -12.163 31.838 -17.033 1.00 93.38 705 ASP A CA 1
ATOM 5558 C C . ASP A 1 705 ? -12.565 31.987 -15.563 1.00 93.38 705 ASP A C 1
ATOM 5560 O O . ASP A 1 705 ? -13.561 32.649 -15.251 1.00 93.38 705 ASP A O 1
ATOM 5564 N N . TYR A 1 706 ? -11.832 31.351 -14.650 1.00 93.25 706 TYR A N 1
ATOM 5565 C CA . TYR A 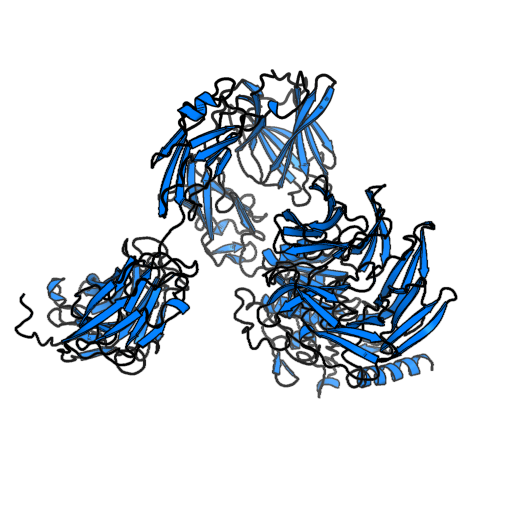1 706 ? -12.129 31.424 -13.221 1.00 93.25 706 TYR A CA 1
ATOM 5566 C C . TYR A 1 706 ? -10.869 31.504 -12.364 1.00 93.25 706 TYR A C 1
ATOM 5568 O O . TYR A 1 706 ? -9.818 30.952 -12.693 1.00 93.25 706 TYR A O 1
ATOM 5576 N N . LYS A 1 707 ? -10.997 32.176 -11.217 1.00 92.00 707 LYS A N 1
ATOM 5577 C CA . LYS A 1 707 ? -9.960 32.252 -10.188 1.00 92.00 707 LYS A CA 1
ATOM 5578 C C . LYS A 1 707 ? -10.581 32.370 -8.800 1.00 92.00 707 LYS A C 1
ATOM 5580 O O . LYS A 1 707 ? -11.214 33.374 -8.485 1.00 92.00 707 LYS A O 1
ATOM 5585 N N . PHE A 1 708 ? -10.377 31.367 -7.961 1.00 89.44 708 PHE A N 1
ATOM 5586 C CA . PHE A 1 708 ? -10.801 31.338 -6.567 1.00 89.44 708 PHE A CA 1
ATOM 5587 C C . PHE A 1 708 ? -9.843 32.139 -5.674 1.00 89.44 708 PHE A C 1
ATOM 5589 O O . PHE A 1 708 ? -8.638 32.200 -5.921 1.00 89.44 708 PHE A O 1
ATOM 5596 N N . THR A 1 709 ? -10.385 32.785 -4.640 1.00 82.25 709 THR A N 1
ATOM 5597 C CA . THR A 1 709 ? -9.625 33.609 -3.674 1.00 82.25 709 THR A CA 1
ATOM 5598 C C . THR A 1 709 ? -9.590 33.018 -2.264 1.00 82.25 709 THR A C 1
ATOM 5600 O O . THR A 1 709 ? -8.905 33.549 -1.392 1.00 82.25 709 THR A O 1
ATOM 5603 N N . THR A 1 710 ? -10.315 31.925 -2.034 1.00 65.69 710 THR A N 1
ATOM 5604 C CA . THR A 1 710 ? -10.379 31.176 -0.772 1.00 65.69 710 THR A CA 1
ATOM 5605 C C . THR A 1 710 ? -9.541 29.900 -0.845 1.00 65.69 710 THR A C 1
ATOM 5607 O O . THR A 1 710 ? -9.162 29.485 -1.933 1.00 65.69 710 THR A O 1
ATOM 5610 N N . SER A 1 711 ? -9.244 29.268 0.294 1.00 56.72 711 SER A N 1
ATOM 5611 C CA . SER A 1 711 ? -8.555 27.966 0.345 1.00 56.72 711 SER A CA 1
ATOM 5612 C C . SER A 1 711 ? -9.489 26.764 0.124 1.00 56.72 711 SER A C 1
ATOM 5614 O O . SER A 1 711 ? -9.005 25.681 -0.178 1.00 56.72 711 SER A O 1
ATOM 5616 N N . SER A 1 712 ? -10.814 26.935 0.242 1.00 61.78 712 SER A N 1
ATOM 5617 C CA . SER A 1 712 ? -11.834 25.949 -0.154 1.00 61.78 712 SER A CA 1
ATOM 5618 C C . SER A 1 712 ? -13.233 26.590 -0.248 1.00 61.78 712 SER A C 1
ATOM 5620 O O . SER A 1 712 ? -13.509 27.612 0.385 1.00 61.78 712 SER A O 1
ATOM 5622 N N . GLY A 1 713 ? -14.135 26.003 -1.048 1.00 66.31 713 GLY A N 1
ATOM 5623 C CA . GLY A 1 713 ? -15.574 26.328 -1.053 1.00 66.31 713 GLY A CA 1
ATOM 5624 C C . GLY A 1 713 ? -16.047 27.485 -1.951 1.00 66.31 713 GLY A C 1
ATOM 5625 O O . GLY A 1 713 ? -17.262 27.687 -2.074 1.00 66.31 713 GLY A O 1
ATOM 5626 N N . GLY A 1 714 ? -15.139 28.210 -2.614 1.00 86.19 714 GLY A N 1
ATOM 5627 C CA . GLY A 1 714 ? -15.487 29.198 -3.644 1.00 86.19 714 GLY A CA 1
ATOM 5628 C C . GLY A 1 714 ? -16.245 28.565 -4.819 1.00 86.19 714 GLY A C 1
ATOM 5629 O O . GLY A 1 714 ? -16.063 27.383 -5.119 1.00 86.19 714 GLY A O 1
ATOM 5630 N N . TYR A 1 715 ? -17.130 29.320 -5.476 1.00 90.19 715 TYR A N 1
ATOM 5631 C CA . TYR A 1 715 ? -17.907 28.813 -6.606 1.00 90.19 715 TYR A CA 1
ATOM 5632 C C . TYR A 1 715 ? -18.263 29.866 -7.655 1.00 90.19 715 TYR A C 1
ATOM 5634 O O . TYR A 1 715 ? -18.493 31.038 -7.347 1.00 90.19 715 TYR A O 1
ATOM 5642 N N . THR A 1 716 ? -18.420 29.384 -8.886 1.00 91.12 716 THR A N 1
ATOM 5643 C CA . THR A 1 716 ? -19.018 30.104 -10.012 1.00 91.12 716 THR A CA 1
ATOM 5644 C C . THR A 1 716 ? -20.209 29.311 -10.523 1.00 91.12 716 THR A C 1
ATOM 5646 O O . THR A 1 716 ? -20.060 28.174 -10.956 1.00 91.12 716 THR A O 1
ATOM 5649 N N . ARG A 1 717 ? -21.404 29.896 -10.461 1.00 91.00 717 ARG A N 1
ATOM 5650 C CA . ARG A 1 717 ? -22.656 29.312 -10.947 1.00 91.00 717 ARG A CA 1
ATOM 5651 C C . ARG A 1 717 ? -23.156 30.097 -12.150 1.00 91.00 717 ARG A C 1
ATOM 5653 O O . ARG A 1 717 ? -23.153 31.321 -12.120 1.00 91.00 717 ARG A O 1
ATOM 5660 N N . ILE A 1 718 ? -23.590 29.402 -13.190 1.00 91.25 718 ILE A N 1
ATOM 5661 C CA . ILE A 1 718 ? -23.965 29.990 -14.475 1.00 91.25 718 ILE A CA 1
ATOM 5662 C C . ILE A 1 718 ? -25.414 29.585 -14.736 1.00 91.25 718 ILE A C 1
ATOM 5664 O O . ILE A 1 718 ? -25.712 28.444 -15.088 1.00 91.25 718 ILE A O 1
ATOM 5668 N N . LEU A 1 719 ? -26.317 30.507 -14.414 1.00 89.44 719 LEU A N 1
ATOM 5669 C CA . LEU A 1 719 ? -27.763 30.343 -14.435 1.00 89.44 719 LEU A CA 1
ATOM 5670 C C . LEU A 1 719 ? -28.306 30.531 -15.846 1.00 89.44 719 LEU A C 1
ATOM 5672 O O . LEU A 1 719 ? -27.949 31.500 -16.506 1.00 89.44 719 LEU A O 1
ATOM 5676 N N . TYR A 1 720 ? -29.216 29.656 -16.253 1.00 88.19 720 TYR A N 1
ATOM 5677 C CA . TYR A 1 720 ? -29.996 29.776 -17.477 1.00 88.19 720 TYR A CA 1
ATOM 5678 C C . TYR A 1 720 ? -31.306 30.525 -17.195 1.00 88.19 720 TYR A C 1
ATOM 5680 O O . TYR A 1 720 ? -32.046 30.153 -16.280 1.00 88.19 720 TYR A O 1
ATOM 5688 N N . SER A 1 721 ? -31.604 31.587 -17.943 1.00 81.88 721 SER A N 1
ATOM 5689 C CA . SER A 1 721 ? -32.766 32.451 -17.713 1.00 81.88 721 SER A CA 1
ATOM 5690 C C . SER A 1 721 ? -33.453 32.861 -19.023 1.00 81.88 721 SER A C 1
ATOM 5692 O O . SER A 1 721 ? -32.836 33.564 -19.822 1.00 81.88 721 SER A O 1
ATOM 5694 N N . PRO A 1 722 ? -34.747 32.526 -19.217 1.00 79.00 722 PRO A N 1
ATOM 5695 C CA . PRO A 1 722 ? -35.614 31.784 -18.295 1.00 79.00 722 PRO A CA 1
ATOM 5696 C C . PRO A 1 722 ? -35.258 30.290 -18.233 1.00 79.00 722 PRO A C 1
ATOM 5698 O O . PRO A 1 722 ? -34.849 29.716 -19.233 1.00 79.00 722 PRO A O 1
ATOM 5701 N N . GLU A 1 723 ? -35.455 29.655 -17.071 1.00 80.19 723 GLU A N 1
ATOM 5702 C CA . GLU A 1 723 ? -35.174 28.222 -16.888 1.00 80.19 723 GLU A CA 1
ATOM 5703 C C . GLU A 1 723 ? -35.846 27.355 -17.963 1.00 80.19 723 GLU A C 1
ATOM 5705 O O . GLU A 1 723 ? -37.026 27.530 -18.292 1.00 80.19 723 GLU A O 1
ATOM 5710 N N . LEU A 1 724 ? -35.101 26.374 -18.463 1.00 79.88 724 LEU A N 1
ATOM 5711 C CA . LEU A 1 724 ? -35.525 25.530 -19.568 1.00 79.88 724 LEU A CA 1
ATOM 5712 C C . LEU A 1 724 ? -36.373 24.358 -19.063 1.00 79.88 724 LEU A C 1
ATOM 5714 O O . LEU A 1 724 ? -35.890 23.535 -18.289 1.00 79.88 724 LEU A O 1
ATOM 5718 N N . VAL A 1 725 ? -37.624 24.256 -19.516 1.00 79.69 725 VAL A N 1
ATOM 5719 C CA . VAL A 1 725 ? -38.518 23.138 -19.170 1.00 79.69 725 VAL A CA 1
ATOM 5720 C C . VAL A 1 725 ? -38.050 21.858 -19.858 1.00 79.69 725 VAL A C 1
ATOM 5722 O O . VAL A 1 725 ? -37.914 21.833 -21.079 1.00 79.69 725 VAL A O 1
ATOM 5725 N N . LEU A 1 726 ? -37.832 20.800 -19.077 1.00 79.50 726 LEU A N 1
ATOM 5726 C CA . LEU A 1 726 ? -37.439 19.484 -19.573 1.00 79.50 726 LEU A CA 1
ATOM 5727 C C . LEU A 1 726 ? -38.672 18.579 -19.642 1.00 79.50 726 LEU A C 1
ATOM 5729 O O . LEU A 1 726 ? -39.437 18.491 -18.679 1.00 79.50 726 LEU A O 1
ATOM 5733 N N . ASP A 1 727 ? -38.872 17.918 -20.781 1.00 65.38 727 ASP A N 1
ATOM 5734 C CA . ASP A 1 727 ? -39.943 16.933 -20.938 1.00 65.38 727 ASP A CA 1
ATOM 5735 C C . ASP A 1 727 ? -39.547 15.635 -20.219 1.00 65.38 727 ASP A C 1
ATOM 5737 O O . ASP A 1 727 ? -38.533 15.010 -20.551 1.00 65.38 727 ASP A O 1
ATOM 5741 N N . LEU A 1 728 ? -40.311 15.254 -19.194 1.00 62.75 728 LEU A N 1
ATOM 5742 C CA . LEU A 1 728 ? -40.048 14.064 -18.388 1.00 62.75 728 LEU A CA 1
ATOM 5743 C C . LEU A 1 728 ? -40.697 12.844 -19.040 1.00 62.75 728 LEU A C 1
ATOM 5745 O O . LEU A 1 728 ? -41.762 12.380 -18.634 1.00 62.75 728 LEU A O 1
ATOM 5749 N N . HIS A 1 729 ? -40.032 12.298 -20.051 1.00 57.75 729 HIS A N 1
ATOM 5750 C CA . HIS A 1 729 ? -40.147 10.875 -20.341 1.00 57.75 729 HIS A CA 1
ATOM 5751 C C . HIS A 1 729 ? -39.104 10.149 -19.485 1.00 57.75 729 HIS A C 1
ATOM 5753 O O . HIS A 1 729 ? -37.969 10.613 -19.413 1.00 57.75 729 HIS A O 1
ATOM 5759 N N . ASN A 1 730 ? -39.485 9.040 -18.840 1.00 55.50 730 ASN A N 1
ATOM 5760 C CA . ASN A 1 730 ? -38.708 8.291 -17.829 1.00 55.50 730 ASN A CA 1
ATOM 5761 C C . ASN A 1 730 ? -37.321 7.761 -18.279 1.00 55.50 730 ASN A C 1
ATOM 5763 O O . ASN A 1 730 ? -36.754 6.916 -17.599 1.00 55.50 730 ASN A O 1
ATOM 5767 N N . GLU A 1 731 ? -36.778 8.207 -19.414 1.00 63.28 731 GLU A N 1
ATOM 5768 C CA . GLU A 1 731 ? -35.499 7.755 -19.977 1.00 63.28 731 GLU A CA 1
ATOM 5769 C C . GLU A 1 731 ? -34.648 8.891 -20.594 1.00 63.28 731 GLU A C 1
ATOM 5771 O O . GLU A 1 731 ? -33.594 8.620 -21.179 1.00 63.28 731 GLU A O 1
ATOM 5776 N N . ASN A 1 732 ? -35.082 10.155 -20.456 1.00 75.38 732 ASN A N 1
ATOM 5777 C CA . ASN A 1 732 ? -34.347 11.320 -20.950 1.00 75.38 732 ASN A CA 1
ATOM 5778 C C . ASN A 1 732 ? -33.184 11.680 -20.012 1.00 75.38 732 ASN A C 1
ATOM 5780 O O . ASN A 1 732 ? -33.330 11.774 -18.796 1.00 75.38 732 ASN A O 1
ATOM 5784 N N . SER A 1 733 ? -32.036 11.994 -20.592 1.00 81.69 733 SER A N 1
ATOM 5785 C CA . SER A 1 733 ? -30.860 12.522 -19.915 1.00 81.69 733 SER A CA 1
ATOM 5786 C C . SER A 1 733 ? -30.523 13.904 -20.468 1.00 81.69 733 SER A C 1
ATOM 5788 O O . SER A 1 733 ? -30.737 14.193 -21.648 1.00 81.69 733 SER A O 1
ATOM 5790 N N . VAL A 1 734 ? -29.982 14.772 -19.619 1.00 86.50 734 VAL A N 1
ATOM 5791 C CA . VAL A 1 734 ? -29.368 16.023 -20.071 1.00 86.50 734 VAL A CA 1
ATOM 5792 C C . VAL A 1 734 ? -27.862 15.848 -20.087 1.00 86.50 734 VAL A C 1
ATOM 5794 O O . VAL A 1 734 ? -27.296 15.211 -19.201 1.00 86.50 734 VAL A O 1
ATOM 5797 N N . GLY A 1 735 ? -27.195 16.408 -21.083 1.00 86.25 735 GLY A N 1
ATOM 5798 C CA . GLY A 1 735 ? -25.745 16.415 -21.115 1.00 86.25 735 GLY A CA 1
ATOM 5799 C C . GLY A 1 735 ? -25.191 17.643 -21.797 1.00 86.25 735 GLY A C 1
ATOM 5800 O O . GLY A 1 735 ? -25.883 18.311 -22.554 1.00 86.25 735 GLY A O 1
ATOM 5801 N N . ILE A 1 736 ? -23.941 17.956 -21.499 1.00 88.88 736 ILE A N 1
ATOM 5802 C CA . ILE A 1 736 ? -23.227 19.094 -22.068 1.00 88.88 736 ILE A CA 1
ATOM 5803 C C . ILE A 1 736 ? -21.787 18.683 -22.341 1.00 88.88 736 ILE A C 1
ATOM 5805 O O . ILE A 1 736 ? -21.187 17.922 -21.572 1.00 88.88 736 ILE A O 1
ATOM 5809 N N . TRP A 1 737 ? -21.229 19.163 -23.448 1.00 87.38 737 TRP A N 1
ATOM 5810 C CA . TRP A 1 737 ? -19.806 19.008 -23.703 1.00 87.38 737 TRP A CA 1
ATOM 5811 C C . TRP A 1 737 ? -19.056 20.017 -22.852 1.00 87.38 737 TRP A C 1
ATOM 5813 O O . TRP A 1 737 ? -19.348 21.211 -22.881 1.00 87.38 737 TRP A O 1
ATOM 5823 N N . VAL A 1 738 ? -18.101 19.520 -22.068 1.00 91.00 738 VAL A N 1
ATOM 5824 C CA . VAL A 1 738 ? -17.250 20.343 -21.210 1.00 91.00 738 VAL A CA 1
ATOM 5825 C C . VAL A 1 738 ? -15.796 20.078 -21.561 1.00 91.00 738 VAL A C 1
ATOM 5827 O O . VAL A 1 738 ? -15.308 18.951 -21.431 1.00 91.00 738 VAL A O 1
ATOM 5830 N N . PHE A 1 739 ? -15.099 21.115 -22.012 1.00 87.50 739 PHE A N 1
ATOM 5831 C CA . PHE A 1 739 ? -13.659 21.093 -22.177 1.00 87.50 739 PHE A CA 1
ATOM 5832 C C . PHE A 1 739 ? -13.040 21.312 -20.800 1.00 87.50 739 PHE A C 1
ATOM 5834 O O . PHE A 1 739 ? -13.097 22.419 -20.261 1.00 87.50 739 PHE A O 1
ATOM 5841 N N . GLY A 1 740 ? -12.514 20.239 -20.214 1.00 87.06 740 GLY A N 1
ATOM 5842 C CA . GLY A 1 740 ? -11.876 20.276 -18.902 1.00 87.06 740 GLY A CA 1
ATOM 5843 C C . GLY A 1 740 ? -10.459 20.842 -18.963 1.00 87.06 740 GLY A C 1
ATOM 5844 O O . GLY A 1 740 ? -9.836 20.886 -20.028 1.00 87.06 740 GLY A O 1
ATOM 5845 N N . ASP A 1 741 ? -9.939 21.246 -17.808 1.00 82.62 741 ASP A N 1
ATOM 5846 C CA . ASP A 1 741 ? -8.596 21.807 -17.615 1.00 82.62 741 ASP A CA 1
ATOM 5847 C C . ASP A 1 741 ? -7.758 21.065 -16.557 1.00 82.62 741 ASP A C 1
ATOM 5849 O O . ASP A 1 741 ? -6.694 21.542 -16.136 1.00 82.62 741 ASP A O 1
ATOM 5853 N N . ASN A 1 742 ? -8.232 19.885 -16.142 1.00 77.81 742 ASN A N 1
ATOM 5854 C CA . ASN A 1 742 ? -7.639 19.052 -15.101 1.00 77.81 742 ASN A CA 1
ATOM 5855 C C . ASN A 1 742 ? -7.340 19.859 -13.827 1.00 77.81 742 ASN A C 1
ATOM 5857 O O . ASN A 1 742 ? -6.225 19.860 -13.302 1.00 77.81 742 ASN A O 1
ATOM 5861 N N . SER A 1 743 ? -8.305 20.672 -13.407 1.00 81.06 743 SER A N 1
ATOM 5862 C CA . SER A 1 743 ? -8.196 21.511 -12.217 1.00 81.06 743 SER A CA 1
ATOM 5863 C C . SER A 1 743 ? -8.590 20.815 -10.926 1.00 81.06 743 SER A C 1
ATOM 5865 O O . SER A 1 743 ? -8.435 21.413 -9.867 1.00 81.06 743 SER A O 1
ATOM 5867 N N . GLU A 1 744 ? -9.159 19.614 -11.004 1.00 83.38 744 GLU A N 1
ATOM 5868 C CA . GLU A 1 744 ? -9.838 18.931 -9.899 1.00 83.38 744 GLU A CA 1
ATOM 5869 C C . GLU A 1 744 ? -10.993 19.746 -9.286 1.00 83.38 744 GLU A C 1
ATOM 5871 O O . GLU A 1 744 ? -11.512 19.408 -8.225 1.00 83.38 744 GLU A O 1
ATOM 5876 N N . SER A 1 745 ? -11.457 20.805 -9.959 1.00 87.25 745 SER A N 1
ATOM 5877 C CA . SER A 1 745 ? -12.643 21.547 -9.525 1.00 87.25 745 SER A CA 1
ATOM 5878 C C . SER A 1 745 ? -13.895 20.680 -9.663 1.00 87.25 745 SER A C 1
ATOM 5880 O O . SER A 1 745 ? -13.979 19.812 -10.529 1.00 87.25 745 SER A O 1
ATOM 5882 N N . ILE A 1 746 ? -14.905 20.920 -8.834 1.00 90.69 746 ILE A N 1
ATOM 5883 C CA . ILE A 1 746 ? -16.145 20.139 -8.830 1.00 90.69 746 ILE A CA 1
ATOM 5884 C C . ILE A 1 746 ? -17.151 20.782 -9.793 1.00 90.69 746 ILE A C 1
ATOM 5886 O O . ILE A 1 746 ? -17.603 21.902 -9.560 1.00 90.69 746 ILE A O 1
ATOM 5890 N N . LEU A 1 747 ? -17.533 20.061 -10.848 1.00 93.31 747 LEU A N 1
ATOM 5891 C CA . LEU A 1 747 ? -18.622 20.393 -11.768 1.00 93.31 747 LEU A CA 1
ATOM 5892 C C . LEU A 1 747 ? -19.963 19.925 -11.194 1.00 93.31 747 LEU A C 1
ATOM 5894 O O . LEU A 1 747 ? -20.079 18.779 -10.767 1.00 93.31 747 LEU A O 1
ATOM 5898 N N . GLN A 1 748 ? -20.986 20.777 -11.231 1.00 93.31 748 GLN A N 1
ATOM 5899 C CA . GLN A 1 748 ? -22.336 20.466 -10.754 1.00 93.31 748 GLN A CA 1
ATOM 5900 C C . GLN A 1 748 ? -23.419 20.904 -11.743 1.00 93.31 748 GLN A C 1
ATOM 5902 O O . GLN A 1 748 ? -23.300 21.983 -12.325 1.00 93.31 748 GLN A O 1
ATOM 5907 N N . TYR A 1 749 ? -24.510 20.135 -11.852 1.00 91.00 749 TYR A N 1
ATOM 5908 C CA . TYR A 1 749 ? -25.746 20.535 -12.549 1.00 91.00 749 TYR A CA 1
ATOM 5909 C C . TYR A 1 749 ? -26.892 20.691 -11.566 1.00 91.00 749 TYR A C 1
ATOM 5911 O O . TYR A 1 749 ? -27.126 19.823 -10.724 1.00 91.00 749 TYR A O 1
ATOM 5919 N N . TRP A 1 750 ? -27.627 21.786 -11.702 1.00 90.38 750 TRP A N 1
ATOM 5920 C CA . TRP A 1 750 ? -28.733 22.132 -10.828 1.00 90.38 750 TRP A CA 1
ATOM 5921 C C . TRP A 1 750 ? -30.021 22.306 -11.624 1.00 90.38 750 TRP A C 1
ATOM 5923 O O . TRP A 1 750 ? -30.031 22.891 -12.712 1.00 90.38 750 TRP A O 1
ATOM 5933 N N . PHE A 1 751 ? -31.107 21.837 -11.026 1.00 90.25 751 PHE A N 1
ATOM 5934 C CA . PHE A 1 751 ? -32.453 21.805 -11.574 1.00 90.25 751 PHE A CA 1
ATOM 5935 C C . PHE A 1 751 ? -33.438 22.439 -10.598 1.00 90.25 751 PHE A C 1
ATOM 5937 O O . PHE A 1 751 ? -33.143 22.590 -9.412 1.00 90.25 751 PHE A O 1
ATOM 5944 N N . THR A 1 752 ? -34.620 22.763 -11.101 1.00 90.00 752 THR A N 1
ATOM 5945 C CA . THR A 1 752 ? -35.729 23.292 -10.311 1.00 90.00 752 THR A CA 1
ATOM 5946 C C . THR A 1 752 ? -36.966 22.410 -10.501 1.00 90.00 752 THR A C 1
ATOM 5948 O O . THR A 1 752 ? -37.315 22.076 -11.637 1.00 90.00 752 THR A O 1
ATOM 5951 N N . ASP A 1 753 ? -37.614 22.013 -9.401 1.00 87.00 753 ASP A N 1
ATOM 5952 C CA . ASP A 1 753 ? -38.823 21.172 -9.407 1.00 87.00 753 ASP A CA 1
ATOM 5953 C C . ASP A 1 753 ? -40.126 21.975 -9.630 1.00 87.00 753 ASP A C 1
ATOM 5955 O O . ASP A 1 753 ? -40.120 23.199 -9.808 1.00 87.00 753 ASP A O 1
ATOM 5959 N N . GLN A 1 754 ? -41.281 21.295 -9.577 1.00 85.00 754 GLN A N 1
ATOM 5960 C CA . GLN A 1 754 ? -42.607 21.923 -9.687 1.00 85.00 754 GLN A CA 1
ATOM 5961 C C . GLN A 1 754 ? -42.912 22.989 -8.613 1.00 85.00 754 GLN A C 1
ATOM 5963 O O . GLN A 1 754 ? -43.807 23.811 -8.811 1.00 85.00 754 GLN A O 1
ATOM 5968 N N . ASN A 1 755 ? -42.193 22.984 -7.486 1.00 86.69 755 ASN A N 1
ATOM 5969 C CA . ASN A 1 755 ? -42.374 23.890 -6.351 1.00 86.69 755 ASN A CA 1
ATOM 5970 C C . ASN A 1 755 ? -41.316 25.005 -6.300 1.00 86.69 755 ASN A C 1
ATOM 5972 O O . ASN A 1 755 ? -41.251 25.737 -5.311 1.00 86.69 755 ASN A O 1
ATOM 5976 N N . SER A 1 756 ? -40.497 25.148 -7.345 1.00 84.56 756 SER A N 1
ATOM 5977 C CA . SER A 1 756 ? -39.347 26.058 -7.376 1.00 84.56 756 SER A CA 1
ATOM 5978 C C . SER A 1 756 ? -38.226 25.698 -6.384 1.00 84.56 756 SER A C 1
ATOM 5980 O O . SER A 1 756 ? -37.427 26.557 -6.008 1.00 84.56 756 SER A O 1
ATOM 5982 N N . THR A 1 757 ? -38.156 24.439 -5.949 1.00 86.81 757 THR A N 1
ATOM 5983 C CA . THR A 1 757 ? -37.083 23.916 -5.097 1.00 86.81 757 THR A CA 1
ATOM 5984 C C . THR A 1 757 ? -35.872 23.586 -5.950 1.00 86.81 757 THR A C 1
ATOM 5986 O O . THR A 1 757 ? -35.995 22.933 -6.986 1.00 86.81 757 THR A O 1
ATOM 5989 N N . LEU A 1 758 ? -34.694 24.008 -5.495 1.00 88.50 758 LEU A N 1
ATOM 5990 C CA . LEU A 1 758 ? -33.447 23.721 -6.180 1.00 88.50 758 LEU A CA 1
ATOM 5991 C C . LEU A 1 758 ? -32.939 22.312 -5.842 1.00 88.50 758 LEU A C 1
ATOM 5993 O O . LEU A 1 758 ? -32.715 21.998 -4.674 1.00 88.50 758 LEU A O 1
ATOM 5997 N N . LEU A 1 759 ? -32.708 21.503 -6.870 1.00 86.00 759 LEU A N 1
ATOM 5998 C CA . LEU A 1 759 ? -32.241 20.123 -6.783 1.00 86.00 759 LEU A CA 1
ATOM 5999 C C . LEU A 1 759 ? -30.890 19.984 -7.491 1.00 86.00 759 LEU A C 1
ATOM 6001 O O . LEU A 1 759 ? -30.715 20.463 -8.611 1.00 86.00 759 LEU A O 1
ATOM 6005 N N . MET A 1 760 ? -29.923 19.337 -6.846 1.00 85.69 760 MET A N 1
ATOM 6006 C CA . MET A 1 760 ? -28.651 18.986 -7.481 1.00 85.69 760 MET A CA 1
ATOM 6007 C C . MET A 1 760 ? -28.828 17.662 -8.215 1.00 85.69 760 MET A C 1
ATOM 6009 O O . MET A 1 760 ? -29.225 16.682 -7.592 1.00 85.69 760 MET A O 1
ATOM 6013 N N . GLY A 1 761 ? -28.552 17.639 -9.518 1.00 79.69 761 GLY A N 1
ATOM 6014 C CA . GLY A 1 761 ? -28.592 16.402 -10.296 1.00 79.69 761 GLY A CA 1
ATOM 6015 C C . GLY A 1 761 ? -27.212 15.769 -10.411 1.00 79.69 761 GLY A C 1
ATOM 6016 O O . GLY A 1 761 ? -26.968 14.694 -9.881 1.00 79.69 761 GLY A O 1
ATOM 6017 N N . PHE A 1 762 ? -26.272 16.456 -11.058 1.00 84.12 762 PHE A N 1
ATOM 6018 C CA . PHE A 1 762 ? -24.923 15.931 -11.278 1.00 84.12 762 PHE A CA 1
ATOM 6019 C C . PHE A 1 762 ? -23.902 16.579 -10.350 1.00 84.12 762 PHE A C 1
ATOM 6021 O O . PHE A 1 762 ? -23.966 17.788 -10.116 1.00 84.12 762 PHE A O 1
ATOM 6028 N N . GLN A 1 763 ? -22.913 15.794 -9.920 1.00 88.56 763 GLN A N 1
ATOM 6029 C CA . GLN A 1 763 ? -21.666 16.279 -9.345 1.00 88.56 763 GLN A CA 1
ATOM 6030 C C . GLN A 1 763 ? -20.496 15.399 -9.808 1.00 88.56 763 GLN A C 1
ATOM 6032 O O . GLN A 1 763 ? -20.575 14.178 -9.717 1.00 88.56 763 GLN A O 1
ATOM 6037 N N . GLY A 1 764 ? -19.392 16.004 -10.246 1.00 83.38 764 GLY A N 1
ATOM 6038 C CA . GLY A 1 764 ? -18.177 15.267 -10.599 1.00 83.38 764 GLY A CA 1
ATOM 6039 C C . GLY A 1 764 ? -16.929 16.144 -10.649 1.00 83.38 764 GLY A C 1
ATOM 6040 O O . GLY A 1 764 ? -17.016 17.344 -10.888 1.00 83.38 764 GLY A O 1
ATOM 6041 N N . THR A 1 765 ? -15.763 15.544 -10.429 1.00 87.62 765 THR A N 1
ATOM 6042 C CA . THR A 1 765 ? -14.467 16.239 -10.417 1.00 87.62 765 THR A CA 1
ATOM 6043 C C . THR A 1 765 ? -13.919 16.434 -11.829 1.00 87.62 765 THR A C 1
ATOM 6045 O O . THR A 1 765 ? -13.914 15.497 -12.626 1.00 87.62 765 THR A O 1
ATOM 6048 N N . ILE A 1 766 ? -13.415 17.633 -12.136 1.00 84.50 766 ILE A N 1
ATOM 6049 C CA . ILE A 1 766 ? -12.757 17.976 -13.404 1.00 84.50 766 ILE A CA 1
ATOM 6050 C C . ILE A 1 766 ? -11.293 17.546 -13.365 1.00 84.50 766 ILE A C 1
ATOM 6052 O O . ILE A 1 766 ? -10.381 18.355 -13.240 1.00 84.50 766 ILE A O 1
ATOM 6056 N N . ASN A 1 767 ? -11.079 16.241 -13.475 1.00 78.75 767 ASN A N 1
ATOM 6057 C CA . ASN A 1 767 ? -9.767 15.597 -13.558 1.00 78.75 767 ASN A CA 1
ATOM 6058 C C . ASN A 1 767 ? -9.350 15.274 -15.006 1.00 78.75 767 ASN A C 1
ATOM 6060 O O . ASN A 1 767 ? -8.572 14.358 -15.248 1.00 78.75 767 ASN A O 1
ATOM 6064 N N . TRP A 1 768 ? -9.926 15.977 -15.985 1.00 71.38 768 TRP A N 1
ATOM 6065 C CA . TRP A 1 768 ? -9.687 15.727 -17.402 1.00 71.38 768 TRP A CA 1
ATOM 6066 C C . TRP A 1 768 ? -9.329 17.013 -18.136 1.00 71.38 768 TRP A C 1
ATOM 6068 O O . TRP A 1 768 ? -9.782 18.093 -17.755 1.00 71.38 768 TRP A O 1
ATOM 6078 N N . VAL A 1 769 ? -8.555 16.890 -19.215 1.00 69.38 769 VAL A N 1
ATOM 6079 C CA . VAL A 1 769 ? -8.355 17.956 -20.206 1.00 69.38 769 VAL A CA 1
ATOM 6080 C C . VAL A 1 769 ? -9.059 17.623 -21.511 1.00 69.38 769 VAL A C 1
ATOM 6082 O O . VAL A 1 769 ? -9.088 16.475 -21.957 1.00 69.38 769 VAL A O 1
ATOM 6085 N N . GLY A 1 770 ? -9.635 18.635 -22.148 1.00 71.25 770 GLY A N 1
ATOM 6086 C CA . GLY A 1 770 ? -10.319 18.457 -23.421 1.00 71.25 770 GLY A CA 1
ATOM 6087 C C . GLY A 1 770 ? -11.793 18.106 -23.274 1.00 71.25 770 GLY A C 1
ATOM 6088 O O . GLY A 1 770 ? -12.347 18.075 -22.175 1.00 71.25 770 GLY A O 1
ATOM 6089 N N . TRP A 1 771 ? -12.448 17.884 -24.410 1.00 75.25 771 TRP A N 1
ATOM 6090 C CA . TRP A 1 771 ? -13.891 17.676 -24.473 1.00 75.25 771 TRP A CA 1
ATOM 6091 C C . TRP A 1 771 ? -14.320 16.350 -23.856 1.00 75.25 771 TRP A C 1
ATOM 6093 O O . TRP A 1 771 ? -13.951 15.288 -24.355 1.00 75.25 771 TRP A O 1
ATOM 6103 N N . LYS A 1 772 ? -15.175 16.410 -22.834 1.00 79.44 772 LYS A N 1
ATOM 6104 C CA . LYS A 1 772 ? -15.884 15.253 -22.283 1.00 79.44 772 LYS A CA 1
ATOM 6105 C C . LYS A 1 772 ? -17.369 15.571 -22.203 1.00 79.44 772 LYS A C 1
ATOM 6107 O O . LYS A 1 772 ? -17.747 16.631 -21.703 1.00 79.44 772 LYS A O 1
ATOM 6112 N N . PHE A 1 773 ? -18.201 14.666 -22.708 1.00 82.94 773 PHE A N 1
ATOM 6113 C CA . PHE A 1 773 ? -19.643 14.800 -22.570 1.00 82.94 773 PHE A CA 1
ATOM 6114 C C . PHE A 1 773 ? -20.035 14.368 -21.168 1.00 82.94 773 PHE A C 1
ATOM 6116 O O . PHE A 1 773 ? -19.687 13.278 -20.710 1.00 82.94 773 PHE A O 1
ATOM 6123 N N . ARG A 1 774 ? -20.699 15.261 -20.451 1.00 86.25 774 ARG A N 1
ATOM 6124 C CA . ARG A 1 774 ? -21.078 15.048 -19.063 1.00 86.25 774 ARG A CA 1
ATOM 6125 C C . ARG A 1 774 ? -22.584 15.008 -18.995 1.00 86.25 774 ARG A C 1
ATOM 6127 O O . ARG A 1 774 ? -23.249 15.948 -19.416 1.00 86.25 774 ARG A O 1
ATOM 6134 N N . THR A 1 775 ? -23.095 13.881 -18.523 1.00 83.19 775 THR A N 1
ATOM 6135 C CA . THR A 1 775 ? -24.498 13.507 -18.653 1.00 83.19 775 THR A CA 1
ATOM 6136 C C . THR A 1 775 ? -25.104 13.260 -17.288 1.00 83.19 775 THR A C 1
ATOM 6138 O O . THR A 1 775 ? -24.430 12.800 -16.368 1.00 83.19 775 THR A O 1
ATOM 6141 N N . PHE A 1 776 ? -26.393 13.528 -17.175 1.00 83.88 776 PHE A N 1
ATOM 6142 C CA . PHE A 1 776 ? -27.184 13.268 -15.991 1.00 83.88 776 PHE A CA 1
ATOM 6143 C C . PHE A 1 776 ? -28.523 12.667 -16.401 1.00 83.88 776 PHE A C 1
ATOM 6145 O O . PHE A 1 776 ? -29.218 13.235 -17.249 1.00 83.88 776 PHE A O 1
ATOM 6152 N N . ASP A 1 777 ? -28.865 11.523 -15.812 1.00 80.50 777 ASP A N 1
ATOM 6153 C CA . ASP A 1 777 ? -30.149 10.872 -16.042 1.00 80.50 777 ASP A CA 1
ATOM 6154 C C . ASP A 1 777 ? -31.249 11.593 -15.259 1.00 80.50 777 ASP A C 1
ATOM 6156 O O . ASP A 1 777 ? -31.221 11.646 -14.032 1.00 80.50 777 ASP A O 1
ATOM 6160 N N . LEU A 1 778 ? -32.230 12.161 -15.963 1.00 79.62 778 LEU A N 1
ATOM 6161 C CA . LEU A 1 778 ? -33.317 12.889 -15.312 1.00 79.62 778 LEU A CA 1
ATOM 6162 C C . LEU A 1 778 ? -34.241 11.943 -14.536 1.00 79.62 778 LEU A C 1
ATOM 6164 O O . LEU A 1 778 ? -34.894 12.388 -13.593 1.00 79.62 778 LEU A O 1
ATOM 6168 N N . GLY A 1 779 ? -34.277 10.654 -14.901 1.00 72.38 779 GLY A N 1
ATOM 6169 C CA . GLY A 1 779 ? -35.057 9.631 -14.206 1.00 72.38 779 GLY A CA 1
ATOM 6170 C C . GLY A 1 779 ? -34.557 9.320 -12.794 1.00 72.38 779 GLY A C 1
ATOM 6171 O O . GLY A 1 779 ? -35.328 8.812 -11.983 1.00 72.38 779 GLY A O 1
ATOM 6172 N N . SER A 1 780 ? -33.308 9.670 -12.461 1.00 73.00 780 SER A N 1
ATOM 6173 C CA . SER A 1 780 ? -32.745 9.426 -11.128 1.00 73.00 780 SER A CA 1
ATOM 6174 C C . SER A 1 780 ? -33.263 10.399 -10.060 1.00 73.00 780 SER A C 1
ATOM 6176 O O . SER A 1 780 ? -33.001 10.206 -8.874 1.00 73.00 780 SER A O 1
ATOM 6178 N N . ILE A 1 781 ? -33.955 11.476 -10.449 1.00 74.56 781 ILE A N 1
ATOM 6179 C CA . ILE A 1 781 ? -34.576 12.404 -9.501 1.00 74.56 781 ILE A CA 1
ATOM 6180 C C . ILE A 1 781 ? -35.967 11.869 -9.154 1.00 74.56 781 ILE A C 1
ATOM 6182 O O . ILE A 1 781 ? -36.910 11.981 -9.934 1.00 74.56 781 ILE A O 1
ATOM 6186 N N . GLU A 1 782 ? -36.108 11.294 -7.962 1.00 72.62 782 GLU A N 1
ATOM 6187 C CA . GLU A 1 782 ? -37.385 10.746 -7.502 1.00 72.62 782 GLU A CA 1
ATOM 6188 C C . GLU A 1 782 ? -38.424 11.838 -7.176 1.00 72.62 782 GLU A C 1
ATOM 6190 O O . GLU A 1 782 ? -38.098 12.949 -6.760 1.00 72.62 782 GLU A O 1
ATOM 6195 N N . ASN A 1 783 ? -39.712 11.484 -7.271 1.00 73.69 783 ASN A N 1
ATOM 6196 C CA . ASN A 1 783 ? -40.856 12.285 -6.800 1.00 73.69 783 ASN A CA 1
ATOM 6197 C C . ASN A 1 783 ? -41.071 13.655 -7.484 1.00 73.69 783 ASN A C 1
ATOM 6199 O O . ASN A 1 783 ? -41.708 14.546 -6.911 1.00 73.69 783 ASN A O 1
ATOM 6203 N N . VAL A 1 784 ? -40.612 13.825 -8.725 1.00 74.62 784 VAL A N 1
ATOM 6204 C CA . VAL A 1 784 ? -40.826 15.049 -9.517 1.00 74.62 784 VAL A CA 1
ATOM 6205 C C . VAL A 1 784 ? -41.802 14.819 -10.668 1.00 74.62 784 VAL A C 1
ATOM 6207 O O . VAL A 1 784 ? -41.763 13.798 -11.348 1.00 74.62 784 VAL A O 1
ATOM 6210 N N . SER A 1 785 ? -42.697 15.783 -10.895 1.00 74.31 785 SER A N 1
ATOM 6211 C CA . SER A 1 785 ? -43.645 15.761 -12.023 1.00 74.31 785 SER A CA 1
ATOM 6212 C C . SER A 1 785 ? -43.272 16.733 -13.143 1.00 74.31 785 SER A C 1
ATOM 6214 O O . SER A 1 785 ? -43.850 16.677 -14.224 1.00 74.31 785 SER A O 1
ATOM 6216 N N . SER A 1 786 ? -42.341 17.653 -12.880 1.00 81.06 786 SER A N 1
ATOM 6217 C CA . SER A 1 786 ? -41.741 18.550 -13.872 1.00 81.06 786 SER A CA 1
ATOM 6218 C C . SER A 1 786 ? -40.360 18.984 -13.396 1.00 81.06 786 SER A C 1
ATOM 6220 O O . SER A 1 786 ? -40.225 19.366 -12.232 1.00 81.06 786 SER A O 1
ATOM 6222 N N . LEU A 1 787 ? -39.374 19.002 -14.291 1.00 85.94 787 LEU A N 1
ATOM 6223 C CA . LEU A 1 787 ? -38.039 19.526 -14.015 1.00 85.94 787 LEU A CA 1
ATOM 6224 C C . LEU A 1 787 ? -37.690 20.639 -14.994 1.00 85.94 787 LEU A C 1
ATOM 6226 O O . LEU A 1 787 ? -38.049 20.595 -16.172 1.00 85.94 787 LEU A O 1
ATOM 6230 N N . LYS A 1 788 ? -36.957 21.631 -14.498 1.00 88.38 788 LYS A N 1
ATOM 6231 C CA . LYS A 1 788 ? -36.348 22.667 -15.326 1.00 88.38 788 LYS A CA 1
ATOM 6232 C C . LYS A 1 788 ? -34.846 22.685 -15.120 1.00 88.38 788 LYS A C 1
ATOM 6234 O O . LYS A 1 788 ? -34.387 22.610 -13.981 1.00 88.38 788 LYS A O 1
ATOM 6239 N N . PHE A 1 789 ? -34.081 22.803 -16.200 1.00 88.69 789 PHE A N 1
ATOM 6240 C CA . PHE A 1 789 ? -32.646 23.043 -16.094 1.00 88.69 789 PHE A CA 1
ATOM 6241 C C . PHE A 1 789 ? -32.412 24.473 -15.592 1.00 88.69 789 PHE A C 1
ATOM 6243 O O . PHE A 1 789 ? -32.920 25.428 -16.185 1.00 88.69 789 PHE A O 1
ATOM 6250 N N . ASN A 1 790 ? -31.664 24.612 -14.493 1.00 90.56 790 ASN A N 1
ATOM 6251 C CA . ASN A 1 790 ? -31.425 25.900 -13.845 1.00 90.56 790 ASN A CA 1
ATOM 6252 C C . ASN A 1 790 ? -30.005 26.423 -14.087 1.00 90.56 790 ASN A C 1
ATOM 6254 O O . ASN A 1 790 ? -29.845 27.579 -14.465 1.00 90.56 790 ASN A O 1
ATOM 6258 N N . SER A 1 791 ? -28.966 25.625 -13.832 1.00 90.56 791 SER A N 1
ATOM 6259 C CA . SER A 1 791 ? -27.583 26.108 -13.949 1.00 90.56 791 SER A CA 1
ATOM 6260 C C . SER A 1 791 ? -26.563 24.982 -13.962 1.00 90.56 791 SER A C 1
ATOM 6262 O O . SER A 1 791 ? -26.793 23.944 -13.339 1.00 90.56 791 SER A O 1
ATOM 6264 N N . PHE A 1 792 ? -25.375 25.257 -14.490 1.00 90.44 792 PHE A N 1
ATOM 6265 C CA . PHE A 1 792 ? -24.164 24.542 -14.088 1.00 90.44 792 PHE A CA 1
ATOM 6266 C C . PHE A 1 792 ? -23.339 25.373 -13.100 1.00 90.44 792 PHE A C 1
ATOM 6268 O O . PHE A 1 792 ? -23.446 26.600 -13.051 1.00 90.44 792 PHE A O 1
ATOM 6275 N N . ALA A 1 793 ? -22.539 24.710 -12.268 1.00 91.06 793 ALA A N 1
ATOM 6276 C CA . ALA A 1 793 ? -21.650 25.364 -11.317 1.00 91.06 793 ALA A CA 1
ATOM 6277 C C . ALA A 1 793 ? -20.289 24.675 -11.249 1.00 91.06 793 ALA A C 1
ATOM 6279 O O . ALA A 1 793 ? -20.198 23.458 -11.380 1.00 91.06 793 ALA A O 1
ATOM 6280 N N . ILE A 1 794 ? -19.254 25.470 -10.995 1.00 93.06 794 ILE A N 1
ATOM 6281 C CA . ILE A 1 794 ? -17.897 25.023 -10.693 1.00 93.06 794 ILE A CA 1
ATOM 6282 C C . ILE A 1 794 ? -17.589 25.413 -9.255 1.00 93.06 794 ILE A C 1
ATOM 6284 O O . ILE A 1 794 ? -17.802 26.568 -8.877 1.00 93.06 794 ILE A O 1
ATOM 6288 N N . ARG A 1 795 ? -17.096 24.470 -8.454 1.00 90.31 795 ARG A N 1
ATOM 6289 C CA . ARG A 1 795 ? -16.671 24.707 -7.070 1.00 90.31 795 ARG A CA 1
ATOM 6290 C C . ARG A 1 795 ? -15.211 24.335 -6.869 1.00 90.31 795 ARG A C 1
ATOM 6292 O O . ARG A 1 795 ? -14.736 23.352 -7.428 1.00 90.31 795 ARG A O 1
ATOM 6299 N N . GLN A 1 796 ? -14.531 25.097 -6.025 1.00 86.88 796 GLN A N 1
ATOM 6300 C CA . GLN A 1 796 ? -13.160 24.827 -5.617 1.00 86.88 796 GLN A CA 1
ATOM 6301 C C . GLN A 1 796 ? -13.088 23.562 -4.747 1.00 86.88 796 GLN A C 1
ATOM 6303 O O . GLN A 1 796 ? -13.747 23.495 -3.705 1.00 86.88 796 GLN A O 1
ATOM 6308 N N . ALA A 1 797 ? -12.272 22.589 -5.158 1.00 78.19 797 ALA A N 1
ATOM 6309 C CA . ALA A 1 797 ? -11.873 21.454 -4.327 1.00 78.19 797 ALA A CA 1
ATOM 6310 C C . ALA A 1 797 ? -10.667 21.821 -3.446 1.00 78.19 797 ALA A C 1
ATOM 6312 O O . ALA A 1 797 ? -9.913 22.730 -3.782 1.00 78.19 797 ALA A O 1
ATOM 6313 N N . VAL A 1 798 ? -10.472 21.102 -2.337 1.00 72.44 798 VAL A N 1
ATOM 6314 C CA . VAL A 1 798 ? -9.382 21.361 -1.372 1.00 72.44 798 VAL A CA 1
ATOM 6315 C C . VAL A 1 798 ? -7.992 21.134 -1.993 1.00 72.44 798 VAL A C 1
ATOM 6317 O O . VAL A 1 798 ? -7.070 21.888 -1.703 1.00 72.44 798 VAL A O 1
ATOM 6320 N N . SER A 1 799 ? -7.850 20.141 -2.879 1.00 67.06 799 SER A N 1
ATOM 6321 C CA . SER A 1 799 ? -6.613 19.829 -3.618 1.00 67.06 799 SER A CA 1
ATOM 6322 C C . SER A 1 799 ? -6.528 20.479 -5.006 1.00 67.06 799 SER A C 1
ATOM 6324 O O . SER A 1 799 ? -5.519 20.332 -5.692 1.00 67.06 799 SER A O 1
ATOM 6326 N N . GLY A 1 800 ? -7.581 21.179 -5.441 1.00 69.56 800 GLY A N 1
ATOM 6327 C CA . GLY A 1 800 ? -7.718 21.634 -6.822 1.00 69.56 800 GLY A CA 1
ATOM 6328 C C . GLY A 1 800 ? -6.965 22.922 -7.148 1.00 69.56 800 GLY A C 1
ATOM 6329 O O . GLY A 1 800 ? -6.621 23.724 -6.279 1.00 69.56 800 GLY A O 1
ATOM 6330 N N . LYS A 1 801 ? -6.748 23.164 -8.444 1.00 79.56 801 LYS A N 1
ATOM 6331 C CA . LYS A 1 801 ? -6.156 24.412 -8.941 1.00 79.56 801 LYS A CA 1
ATOM 6332 C C . LYS A 1 801 ? -7.051 25.599 -8.578 1.00 79.56 801 LYS A C 1
ATOM 6334 O O . LYS A 1 801 ? -8.259 25.589 -8.810 1.00 79.56 801 LYS A O 1
ATOM 6339 N N . ASN A 1 802 ? -6.433 26.679 -8.105 1.00 83.44 802 ASN A N 1
ATOM 6340 C CA . ASN A 1 802 ? -7.147 27.907 -7.742 1.00 83.44 802 ASN A CA 1
ATOM 6341 C C . ASN A 1 802 ? -7.627 28.723 -8.948 1.00 83.44 802 ASN A C 1
ATOM 6343 O O . ASN A 1 802 ? -8.403 29.655 -8.775 1.00 83.44 802 ASN A O 1
ATOM 6347 N N . SER A 1 803 ? -7.184 28.414 -10.163 1.00 89.06 803 SER A N 1
ATOM 6348 C CA . SER A 1 803 ? -7.631 29.090 -11.380 1.00 89.06 803 SER A CA 1
ATOM 6349 C C . SER A 1 803 ? -7.542 28.171 -12.582 1.00 89.06 803 SER A C 1
ATOM 6351 O O . SER A 1 803 ? -6.716 27.256 -12.601 1.00 89.06 803 SER A O 1
ATOM 6353 N N . GLY A 1 804 ? -8.342 28.466 -13.596 1.00 88.38 804 GLY A N 1
ATOM 6354 C CA . GLY A 1 804 ? -8.392 27.676 -14.811 1.00 88.38 804 GLY A CA 1
ATOM 6355 C C . GLY A 1 804 ? -9.334 28.261 -15.853 1.00 88.38 804 GLY A C 1
ATOM 6356 O O . GLY A 1 804 ? -9.850 29.373 -15.699 1.00 88.38 804 GLY A O 1
ATOM 6357 N N . THR A 1 805 ? -9.536 27.491 -16.917 1.00 91.62 805 THR A N 1
ATOM 6358 C CA . THR A 1 805 ? -10.356 27.879 -18.066 1.00 91.62 805 THR A CA 1
ATOM 6359 C C . THR A 1 805 ? -11.108 26.657 -18.568 1.00 91.62 805 THR A C 1
ATOM 6361 O O . THR A 1 805 ? -10.493 25.684 -18.997 1.00 91.62 805 THR A O 1
ATOM 6364 N N . LEU A 1 806 ? -12.435 26.730 -18.577 1.00 92.81 806 LEU A N 1
ATOM 6365 C CA . LEU A 1 806 ? -13.312 25.685 -19.102 1.00 92.81 806 LEU A CA 1
ATOM 6366 C C . LEU A 1 806 ? -14.024 26.173 -20.360 1.00 92.81 806 LEU A C 1
ATOM 6368 O O . LEU A 1 806 ? -14.263 27.371 -20.511 1.00 92.81 806 LEU A O 1
ATOM 6372 N N . PHE A 1 807 ? -14.418 25.243 -21.228 1.00 92.62 807 PHE A N 1
ATOM 6373 C CA . PHE A 1 807 ? -15.305 25.544 -22.355 1.00 92.62 807 PHE A CA 1
ATOM 6374 C C . PHE A 1 807 ? -16.561 24.680 -22.283 1.00 92.62 807 PHE A C 1
ATOM 6376 O O . PHE A 1 807 ? -16.497 23.524 -21.869 1.00 92.62 807 PHE A O 1
ATOM 6383 N N . PHE A 1 808 ? -17.696 25.243 -22.679 1.00 92.44 808 PHE A N 1
ATOM 6384 C CA . PHE A 1 808 ? -19.002 24.594 -22.688 1.00 92.44 808 PHE A CA 1
ATOM 6385 C C . PHE A 1 808 ? -19.618 24.706 -24.078 1.00 92.44 808 PHE A C 1
ATOM 6387 O O . PHE A 1 808 ? -19.562 25.771 -24.696 1.00 92.44 808 PHE A O 1
ATOM 6394 N N . ASP A 1 809 ? -20.193 23.610 -24.562 1.00 90.00 809 ASP A N 1
ATOM 6395 C CA . ASP A 1 809 ? -20.809 23.541 -25.886 1.00 90.00 809 ASP A CA 1
ATOM 6396 C C . ASP A 1 809 ? -21.902 22.447 -25.906 1.00 90.00 809 ASP A C 1
ATOM 6398 O O . ASP A 1 809 ? -21.871 21.510 -25.102 1.00 90.00 809 ASP A O 1
ATOM 6402 N N . ASN A 1 810 ? -22.882 22.571 -26.804 1.00 88.19 810 ASN A N 1
ATOM 6403 C CA . ASN A 1 810 ? -23.965 21.610 -27.045 1.00 88.19 810 ASN A CA 1
ATOM 6404 C C . ASN A 1 810 ? -24.622 21.024 -25.782 1.00 88.19 810 ASN A C 1
ATOM 6406 O O . ASN A 1 810 ? -24.585 19.811 -25.534 1.00 88.19 810 ASN A O 1
ATOM 6410 N N . LEU A 1 811 ? -25.297 21.871 -25.003 1.00 89.06 811 LEU A N 1
ATOM 6411 C CA . LEU A 1 811 ? -26.247 21.403 -23.998 1.00 89.06 811 LEU A CA 1
ATOM 6412 C C . LEU A 1 811 ? -27.393 20.684 -24.717 1.00 89.06 811 LEU A C 1
ATOM 6414 O O . LEU A 1 811 ? -28.107 21.284 -25.513 1.00 89.06 811 LEU A O 1
ATOM 6418 N N . THR A 1 812 ? -27.569 19.397 -24.448 1.00 86.69 812 THR A N 1
ATOM 6419 C CA . THR A 1 812 ? -28.429 18.499 -25.222 1.00 86.69 812 THR A CA 1
ATOM 6420 C C . THR A 1 812 ? -29.331 17.686 -24.300 1.00 86.69 812 THR A C 1
ATOM 6422 O O . THR A 1 812 ? -28.885 17.167 -23.278 1.00 86.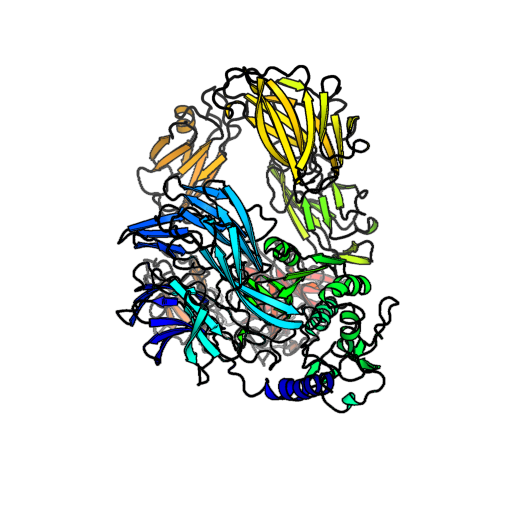69 812 THR A O 1
ATOM 6425 N N . LEU A 1 813 ? -30.599 17.547 -24.681 1.00 84.94 813 LEU A N 1
ATOM 6426 C CA . LEU A 1 813 ? -31.554 16.604 -24.102 1.00 84.94 813 LEU A CA 1
ATOM 6427 C C . LEU A 1 813 ? -31.652 15.385 -25.022 1.00 84.94 813 LEU A C 1
ATOM 6429 O O . LEU A 1 813 ? -31.981 15.533 -26.198 1.00 84.94 813 LEU A O 1
ATOM 6433 N N . PHE A 1 814 ? -31.368 14.192 -24.515 1.00 77.44 814 PHE A N 1
ATOM 6434 C CA . PHE A 1 814 ? -31.263 12.979 -25.329 1.00 77.44 814 PHE A CA 1
ATOM 6435 C C . PHE A 1 814 ? -31.669 11.734 -24.540 1.00 77.44 814 PHE A C 1
ATOM 6437 O O . PHE A 1 814 ? -31.709 11.764 -23.316 1.00 77.44 814 PHE A O 1
ATOM 6444 N N . ASN A 1 815 ? -31.926 10.621 -25.227 1.00 74.88 815 ASN A N 1
ATOM 6445 C CA . ASN A 1 815 ? -32.098 9.325 -24.567 1.00 74.88 815 ASN A CA 1
ATOM 6446 C C . ASN A 1 815 ? -30.741 8.636 -24.423 1.00 74.88 815 ASN A C 1
ATOM 6448 O O . ASN A 1 815 ? -30.049 8.420 -25.418 1.00 74.88 815 ASN A O 1
ATOM 6452 N N . THR A 1 816 ? -30.368 8.244 -23.204 1.00 68.75 816 THR A N 1
ATOM 6453 C CA . THR A 1 816 ? -29.161 7.433 -22.988 1.00 68.75 816 THR A CA 1
ATOM 6454 C C . THR A 1 816 ? -29.337 6.041 -23.616 1.00 68.75 816 THR A C 1
ATOM 6456 O O . THR A 1 816 ? -30.401 5.432 -23.456 1.00 68.75 816 THR A O 1
ATOM 6459 N N . PRO A 1 817 ? -28.336 5.505 -24.334 1.00 73.00 817 PRO A N 1
ATOM 6460 C CA . PRO A 1 817 ? -28.417 4.160 -24.890 1.00 73.00 817 PRO A CA 1
ATOM 6461 C C . PRO A 1 817 ? -28.449 3.117 -23.765 1.00 73.00 817 PRO A C 1
ATOM 6463 O O . PRO A 1 817 ? -27.952 3.357 -22.660 1.00 73.00 817 PRO A O 1
ATOM 6466 N N . LEU A 1 818 ? -29.045 1.955 -24.034 1.00 80.88 818 LEU A N 1
ATOM 6467 C CA . LEU A 1 818 ? -29.005 0.833 -23.100 1.00 80.88 818 LEU A CA 1
ATOM 6468 C C . LEU A 1 818 ? -27.595 0.224 -23.102 1.00 80.88 818 LEU A C 1
ATOM 6470 O O . LEU A 1 818 ? -27.040 -0.049 -24.169 1.00 80.88 818 LEU A O 1
ATOM 6474 N N . GLN A 1 819 ? -27.028 0.009 -21.917 1.00 85.00 819 GLN A N 1
ATOM 6475 C CA . GLN A 1 819 ? -25.679 -0.525 -21.710 1.00 85.00 819 GLN A CA 1
ATOM 6476 C C . GLN A 1 819 ? -25.663 -1.522 -20.544 1.00 85.00 819 GLN A C 1
ATOM 6478 O O . GLN A 1 819 ? -26.474 -1.411 -19.624 1.00 85.00 819 GLN A O 1
ATOM 6483 N N . ILE A 1 820 ? -24.719 -2.467 -20.578 1.00 87.19 820 ILE A N 1
ATOM 6484 C CA . ILE A 1 820 ? -24.364 -3.316 -19.432 1.00 87.19 820 ILE A CA 1
ATOM 6485 C C . ILE A 1 820 ? -23.221 -2.613 -18.697 1.00 87.19 820 ILE A C 1
ATOM 6487 O O . ILE A 1 820 ? -22.171 -2.386 -19.294 1.00 87.19 820 ILE A O 1
ATOM 6491 N N . VAL A 1 821 ? -23.444 -2.234 -17.440 1.00 85.06 821 VAL A N 1
ATOM 6492 C CA . VAL A 1 821 ? -22.497 -1.461 -16.613 1.00 85.06 821 VAL A CA 1
ATOM 6493 C C . VAL A 1 821 ? -21.628 -2.342 -15.727 1.00 85.06 821 VAL A C 1
ATOM 6495 O O . VAL A 1 821 ? -20.539 -1.930 -15.343 1.00 85.06 821 VAL A O 1
ATOM 6498 N N . SER A 1 822 ? -22.087 -3.556 -15.429 1.00 82.75 822 SER A N 1
ATOM 6499 C CA . SER A 1 822 ? -21.326 -4.551 -14.680 1.00 82.75 822 SER A CA 1
ATOM 6500 C C . SER A 1 822 ? -21.683 -5.956 -15.154 1.00 82.75 822 SER A C 1
ATOM 6502 O O . SER A 1 822 ? -22.814 -6.221 -15.577 1.00 82.75 822 SER A O 1
ATOM 6504 N N . LEU A 1 823 ? -20.704 -6.855 -15.109 1.00 92.06 823 LEU A N 1
ATOM 6505 C CA . LEU A 1 823 ? -20.867 -8.266 -15.430 1.00 92.06 823 LEU A CA 1
ATOM 6506 C C . LEU A 1 823 ? -20.059 -9.123 -14.452 1.00 92.06 823 LEU A C 1
ATOM 6508 O O . LEU A 1 823 ? -18.970 -8.743 -14.035 1.00 92.06 823 LEU A O 1
ATOM 6512 N N . PHE A 1 824 ? -20.598 -10.284 -14.101 1.00 90.38 824 PHE A N 1
ATOM 6513 C CA . PHE A 1 824 ? -19.901 -11.319 -13.344 1.00 90.38 824 PHE A CA 1
ATOM 6514 C C . PHE A 1 824 ? -20.198 -12.685 -13.974 1.00 90.38 824 PHE A C 1
ATOM 6516 O O . PHE A 1 824 ? -21.364 -12.962 -14.268 1.00 90.38 824 PHE A O 1
ATOM 6523 N N . PRO A 1 825 ? -19.211 -13.573 -14.156 1.00 95.62 825 PRO A N 1
ATOM 6524 C CA . PRO A 1 825 ? -17.769 -13.337 -14.022 1.00 95.62 825 PRO A CA 1
ATOM 6525 C C . PRO A 1 825 ? -17.231 -12.232 -14.940 1.00 95.62 825 PRO A C 1
ATOM 6527 O O . PRO A 1 825 ? -17.816 -11.987 -15.996 1.00 95.62 825 PRO A O 1
ATOM 6530 N N . GLU A 1 826 ? -16.118 -11.605 -14.558 1.00 88.94 826 GLU A N 1
ATOM 6531 C CA . GLU A 1 826 ? -15.423 -10.602 -15.371 1.00 88.94 826 GLU A CA 1
ATOM 6532 C C . GLU A 1 826 ? -14.854 -11.201 -16.672 1.00 88.94 826 GLU A C 1
ATOM 6534 O O . GLU A 1 826 ? -14.641 -12.411 -16.809 1.00 88.94 826 GLU A O 1
ATOM 6539 N N . ASN A 1 827 ? -14.586 -10.353 -17.672 1.00 91.12 827 ASN A N 1
ATOM 6540 C CA . ASN A 1 827 ? -14.062 -10.827 -18.950 1.00 91.12 827 ASN A CA 1
ATOM 6541 C C . ASN A 1 827 ? -12.638 -11.394 -18.809 1.00 91.12 827 ASN A C 1
ATOM 6543 O O . ASN A 1 827 ? -11.706 -10.698 -18.418 1.00 91.12 827 ASN A O 1
ATOM 6547 N N . ASN A 1 828 ? -12.468 -12.639 -19.242 1.00 85.81 828 ASN A N 1
ATOM 6548 C CA . ASN A 1 828 ? -11.293 -13.496 -19.094 1.00 85.81 828 ASN A CA 1
ATOM 6549 C C . ASN A 1 828 ? -10.965 -13.894 -17.645 1.00 85.81 828 ASN A C 1
ATOM 6551 O O . ASN A 1 828 ? -9.853 -14.360 -17.381 1.00 85.81 828 ASN A O 1
ATOM 6555 N N . GLU A 1 829 ? -11.913 -13.757 -16.712 1.00 84.25 829 GLU A N 1
ATOM 6556 C CA . GLU A 1 829 ? -11.724 -14.212 -15.335 1.00 84.25 829 GLU A CA 1
ATOM 6557 C C . GLU A 1 829 ? -11.523 -15.737 -15.292 1.00 84.25 829 GLU A C 1
ATOM 6559 O O . GLU A 1 829 ? -12.079 -16.489 -16.097 1.00 84.25 829 GLU A O 1
ATOM 6564 N N . SER A 1 830 ? -10.692 -16.222 -14.370 1.00 86.88 830 SER A N 1
ATOM 6565 C CA . SER A 1 830 ? -10.330 -17.639 -14.267 1.00 86.88 830 SER A CA 1
ATOM 6566 C C . SER A 1 830 ? -10.493 -18.158 -12.846 1.00 86.88 830 SER A C 1
ATOM 6568 O O . SER A 1 830 ? -10.439 -17.392 -11.891 1.00 86.88 830 SER A O 1
ATOM 6570 N N . ASN A 1 831 ? -10.617 -19.480 -12.698 1.00 84.06 831 ASN A N 1
ATOM 6571 C CA . ASN A 1 831 ? -10.954 -20.138 -11.429 1.00 84.06 831 ASN A CA 1
ATOM 6572 C C . ASN A 1 831 ? -12.359 -19.788 -10.922 1.00 84.06 831 ASN A C 1
ATOM 6574 O O . ASN A 1 831 ? -12.591 -19.749 -9.716 1.00 84.06 831 ASN A O 1
ATOM 6578 N N . ILE A 1 832 ? -13.297 -19.574 -11.842 1.00 90.44 832 ILE A N 1
ATOM 6579 C CA . ILE A 1 832 ? -14.704 -19.400 -11.493 1.00 90.44 832 ILE A CA 1
ATOM 6580 C C . ILE A 1 832 ? -15.253 -20.710 -10.947 1.00 90.44 832 ILE A C 1
ATOM 6582 O O . ILE A 1 832 ? -15.068 -21.762 -11.564 1.00 90.44 832 ILE A O 1
ATOM 6586 N N . SER A 1 833 ? -15.945 -20.649 -9.811 1.00 86.38 833 SER A N 1
ATOM 6587 C CA . SER A 1 833 ? -16.609 -21.823 -9.250 1.00 86.38 833 SER A CA 1
ATOM 6588 C C . SER A 1 833 ? -17.513 -22.481 -10.294 1.00 86.38 833 SER A C 1
ATOM 6590 O O . SER A 1 833 ? -18.241 -21.804 -11.024 1.00 86.38 833 SER A O 1
ATOM 6592 N N . VAL A 1 834 ? -17.513 -23.813 -10.354 1.00 88.94 834 VAL A N 1
ATOM 6593 C CA . VAL A 1 834 ? -18.391 -24.547 -11.279 1.00 88.94 834 VAL A CA 1
ATOM 6594 C C . VAL A 1 834 ? -19.882 -24.349 -10.975 1.00 88.94 834 VAL A C 1
ATOM 6596 O O . VAL A 1 834 ? -20.719 -24.685 -11.805 1.00 88.94 834 VAL A O 1
ATOM 6599 N N . ASP A 1 835 ? -20.249 -23.786 -9.825 1.00 88.56 835 ASP A N 1
ATOM 6600 C CA . ASP A 1 835 ? -21.631 -23.450 -9.457 1.00 88.56 835 ASP A CA 1
ATOM 6601 C C . ASP A 1 835 ? -21.958 -21.944 -9.515 1.00 88.56 835 ASP A C 1
ATOM 6603 O O . ASP A 1 835 ? -23.035 -21.529 -9.073 1.00 88.56 835 ASP A O 1
ATOM 6607 N N . ALA A 1 836 ? -21.057 -21.128 -10.073 1.00 90.81 836 ALA A N 1
ATOM 6608 C CA . ALA A 1 836 ? -21.247 -19.687 -10.181 1.00 90.81 836 ALA A CA 1
ATOM 6609 C C . ALA A 1 836 ? -22.511 -19.317 -10.983 1.00 90.81 836 ALA A C 1
ATOM 6611 O O . ALA A 1 836 ? -22.985 -20.053 -11.850 1.00 90.81 836 ALA A O 1
ATOM 6612 N N . SER A 1 837 ? -23.065 -18.139 -10.698 1.00 95.50 837 SER A N 1
ATOM 6613 C CA . SER A 1 837 ? -24.101 -17.523 -11.538 1.00 95.50 837 SER A CA 1
ATOM 6614 C C . SER A 1 837 ? -23.469 -16.502 -12.479 1.00 95.50 837 SER A C 1
ATOM 6616 O O . SER A 1 837 ? -22.424 -15.945 -12.158 1.00 95.50 837 SER A O 1
ATOM 6618 N N . ILE A 1 838 ? -24.116 -16.244 -13.616 1.00 96.31 838 ILE A N 1
ATOM 6619 C CA . ILE A 1 838 ? -23.764 -15.121 -14.490 1.00 96.31 838 ILE A CA 1
ATOM 6620 C C . ILE A 1 838 ? -24.669 -13.947 -14.117 1.00 96.31 838 ILE A C 1
ATOM 6622 O O . ILE A 1 838 ? -25.889 -14.103 -14.118 1.00 96.31 838 ILE A O 1
ATOM 6626 N N . VAL A 1 839 ? -24.096 -12.794 -13.793 1.00 96.94 839 VAL A N 1
ATOM 6627 C CA . VAL A 1 839 ? -24.825 -11.581 -13.410 1.00 96.94 839 VAL A CA 1
ATOM 6628 C C . VAL A 1 839 ? -24.543 -10.488 -14.430 1.00 96.94 839 VAL A C 1
ATOM 6630 O O . VAL A 1 839 ? -23.390 -10.275 -14.790 1.00 96.94 839 VAL A O 1
ATOM 6633 N N . LEU A 1 840 ? -25.588 -9.812 -14.902 1.00 94.88 840 LEU A N 1
ATOM 6634 C CA . LEU A 1 840 ? -25.504 -8.653 -15.787 1.00 94.88 840 LEU A CA 1
ATOM 6635 C C . LEU A 1 840 ? -26.288 -7.501 -15.166 1.00 94.88 840 LEU A C 1
ATOM 6637 O O . LEU A 1 840 ? -27.475 -7.652 -14.872 1.00 94.88 840 LEU A O 1
ATOM 6641 N N . GLU A 1 841 ? -25.641 -6.356 -15.000 1.00 94.75 841 GLU A N 1
ATOM 6642 C CA . GLU A 1 841 ? -26.263 -5.124 -14.526 1.00 94.75 841 GLU A CA 1
ATOM 6643 C C . GLU A 1 841 ? -26.384 -4.131 -15.678 1.00 94.75 841 GLU A C 1
ATOM 6645 O O . GLU A 1 841 ? -25.422 -3.881 -16.404 1.00 94.75 841 GLU A O 1
ATOM 6650 N N . PHE A 1 842 ? -27.570 -3.561 -15.849 1.00 90.62 842 PHE A N 1
ATOM 6651 C CA . PHE A 1 842 ? -27.890 -2.601 -16.894 1.00 90.62 842 PHE A CA 1
ATOM 6652 C C . PHE A 1 842 ? -27.963 -1.186 -16.324 1.00 90.62 842 PHE A C 1
ATOM 6654 O O . PHE A 1 842 ? -28.413 -0.983 -15.200 1.00 90.62 842 PHE A O 1
ATOM 6661 N N . ASN A 1 843 ? -27.607 -0.186 -17.134 1.00 80.25 843 ASN A N 1
ATOM 6662 C CA . ASN A 1 843 ? -27.694 1.224 -16.733 1.00 80.25 843 ASN A CA 1
ATOM 6663 C C . ASN A 1 843 ? -29.133 1.742 -16.533 1.00 80.25 843 ASN A C 1
ATOM 6665 O O . ASN A 1 843 ? -29.304 2.885 -16.119 1.00 80.25 843 ASN A O 1
ATOM 6669 N N . LYS A 1 844 ? -30.159 0.956 -16.885 1.00 82.19 844 LYS A N 1
ATOM 6670 C CA . LYS A 1 844 ? -31.583 1.308 -16.769 1.00 82.19 844 LYS A CA 1
ATOM 6671 C C . LYS A 1 844 ? -32.486 0.069 -16.830 1.00 82.19 844 LYS A C 1
ATOM 6673 O O . LYS A 1 844 ? -32.032 -0.970 -17.313 1.00 82.19 844 LYS A O 1
ATOM 6678 N N . PRO A 1 845 ? -33.760 0.171 -16.398 1.00 86.19 845 PRO A N 1
ATOM 6679 C CA . PRO A 1 845 ? -34.714 -0.933 -16.470 1.00 86.19 845 PRO A CA 1
ATOM 6680 C C . PRO A 1 845 ? -34.906 -1.488 -17.889 1.00 86.19 845 PRO A C 1
ATOM 6682 O O . PRO A 1 845 ? -35.124 -0.737 -18.847 1.00 86.19 845 PRO A O 1
ATOM 6685 N N . VAL A 1 846 ? -34.887 -2.815 -18.019 1.00 90.69 846 VAL A N 1
ATOM 6686 C CA . VAL A 1 846 ? -35.014 -3.523 -19.303 1.00 90.69 846 VAL A CA 1
ATOM 6687 C C . VAL A 1 846 ? -36.296 -4.333 -19.438 1.00 90.69 846 VAL A C 1
ATOM 6689 O O . VAL A 1 846 ? -36.918 -4.738 -18.456 1.00 90.69 846 VAL A O 1
ATOM 6692 N N . ASP A 1 847 ? -36.687 -4.600 -20.685 1.00 93.56 847 ASP A N 1
ATOM 6693 C CA . ASP A 1 847 ? -37.640 -5.665 -20.985 1.00 93.56 847 ASP A CA 1
ATOM 6694 C C . ASP A 1 847 ? -36.924 -7.012 -20.838 1.00 93.56 847 ASP A C 1
ATOM 6696 O O . ASP A 1 847 ? -36.202 -7.448 -21.743 1.00 93.56 847 ASP A O 1
ATOM 6700 N N . GLY A 1 848 ? -37.125 -7.672 -19.695 1.00 92.75 848 GLY A N 1
ATOM 6701 C CA . GLY A 1 848 ? -36.450 -8.926 -19.365 1.00 92.75 848 GLY A CA 1
ATOM 6702 C C . GLY A 1 848 ? -36.623 -10.010 -20.430 1.00 92.75 848 GLY A C 1
ATOM 6703 O O . GLY A 1 848 ? -35.658 -10.689 -20.773 1.00 92.75 848 GLY A O 1
ATOM 6704 N N . ALA A 1 849 ? -37.798 -10.097 -21.066 1.00 94.38 849 ALA A N 1
ATOM 6705 C CA . ALA A 1 849 ? -38.039 -11.076 -22.125 1.00 94.38 849 ALA A CA 1
ATOM 6706 C C . ALA A 1 849 ? -37.164 -10.816 -23.363 1.00 94.38 849 ALA A C 1
ATOM 6708 O O . ALA A 1 849 ? -36.747 -11.755 -24.044 1.00 94.38 849 ALA A O 1
ATOM 6709 N N . SER A 1 850 ? -36.867 -9.553 -23.671 1.00 95.88 850 SER A N 1
ATOM 6710 C CA . SER A 1 850 ? -35.973 -9.214 -24.778 1.00 95.88 850 SER A CA 1
ATOM 6711 C C . SER A 1 850 ? -34.522 -9.606 -24.490 1.00 95.88 850 SER A C 1
ATOM 6713 O O . SER A 1 850 ? -33.858 -10.156 -25.367 1.00 95.88 850 SER A O 1
ATOM 6715 N N . VAL A 1 851 ? -34.050 -9.398 -23.256 1.00 96.38 851 VAL A N 1
ATOM 6716 C CA . VAL A 1 851 ? -32.683 -9.742 -22.836 1.00 96.38 851 VAL A CA 1
ATOM 6717 C C . VAL A 1 851 ? -32.487 -11.254 -22.782 1.00 96.38 851 VAL A C 1
ATOM 6719 O O . VAL A 1 851 ? -31.491 -11.762 -23.292 1.00 96.38 851 VAL A O 1
ATOM 6722 N N . GLU A 1 852 ? -33.457 -11.987 -22.235 1.00 96.56 852 GLU A N 1
ATOM 6723 C CA . GLU A 1 852 ? -33.430 -13.454 -22.168 1.00 96.56 852 GLU A CA 1
ATOM 6724 C C . GLU A 1 852 ? -33.349 -14.107 -23.557 1.00 96.56 852 GLU A C 1
ATOM 6726 O O . GLU A 1 852 ? -32.723 -15.153 -23.714 1.00 96.56 852 GLU A O 1
ATOM 6731 N N . ASN A 1 853 ? -33.932 -13.480 -24.584 1.00 95.62 853 ASN A N 1
ATOM 6732 C CA . ASN A 1 853 ? -33.814 -13.936 -25.973 1.00 95.62 853 ASN A CA 1
ATOM 6733 C C . ASN A 1 853 ? -32.500 -13.506 -26.651 1.00 95.62 853 ASN A C 1
ATOM 6735 O O . ASN A 1 853 ? -32.104 -14.112 -27.647 1.00 95.62 853 ASN A O 1
ATOM 6739 N N . ALA A 1 854 ? -31.848 -12.458 -26.145 1.00 95.81 854 ALA A N 1
ATOM 6740 C CA . ALA A 1 854 ? -30.627 -11.889 -26.710 1.00 95.81 854 ALA A CA 1
ATOM 6741 C C . ALA A 1 854 ? -29.339 -12.516 -26.146 1.00 95.81 854 ALA A C 1
ATOM 6743 O O . ALA A 1 854 ? -28.272 -12.336 -26.737 1.00 95.81 854 ALA A O 1
ATOM 6744 N N . ILE A 1 855 ? -29.415 -13.229 -25.016 1.00 96.69 855 ILE A N 1
ATOM 6745 C CA . ILE A 1 855 ? -28.257 -13.839 -24.353 1.00 96.69 855 ILE A CA 1
ATOM 6746 C C . ILE A 1 855 ? -27.935 -15.242 -24.894 1.00 96.69 855 ILE A C 1
ATOM 6748 O O . ILE A 1 855 ? -28.803 -16.100 -25.051 1.00 96.69 855 ILE A O 1
ATOM 6752 N N . GLN A 1 856 ? -26.651 -15.500 -25.143 1.00 96.56 856 GLN A N 1
ATOM 6753 C CA . GLN A 1 856 ? -26.113 -16.782 -25.592 1.00 96.56 856 GLN A CA 1
ATOM 6754 C C . GLN A 1 856 ? -24.894 -17.173 -24.749 1.00 96.56 856 GLN A C 1
ATOM 6756 O O . GLN A 1 856 ? -23.995 -16.360 -24.559 1.00 96.56 856 GLN A O 1
ATOM 6761 N N . ILE A 1 857 ? -24.839 -18.429 -24.292 1.00 97.19 857 ILE A N 1
ATOM 6762 C CA . ILE A 1 857 ? -23.724 -18.989 -23.510 1.00 97.19 857 ILE A CA 1
ATOM 6763 C C . ILE A 1 857 ? -23.152 -20.211 -24.248 1.00 97.19 857 ILE A C 1
ATOM 6765 O O . ILE A 1 857 ? -23.915 -21.058 -24.719 1.00 97.19 857 ILE A O 1
ATOM 6769 N N . VAL A 1 858 ? -21.824 -20.295 -24.377 1.00 95.31 858 VAL A N 1
ATOM 6770 C CA . VAL A 1 858 ? -21.098 -21.363 -25.090 1.00 95.31 858 VAL A CA 1
ATOM 6771 C C . VAL A 1 858 ? -19.897 -21.840 -24.254 1.00 95.31 858 VAL A C 1
ATOM 6773 O O . VAL A 1 858 ? -19.022 -21.019 -24.021 1.00 95.31 858 VAL A O 1
ATOM 6776 N N . PRO A 1 859 ? -19.760 -23.123 -23.863 1.00 96.69 859 PRO A N 1
ATOM 6777 C CA . PRO A 1 859 ? -20.670 -24.240 -24.109 1.00 96.69 859 PRO A CA 1
ATOM 6778 C C . PRO A 1 859 ? -22.098 -23.983 -23.629 1.00 96.69 859 PRO A C 1
ATOM 6780 O O . PRO A 1 859 ? -22.327 -23.261 -22.661 1.00 96.69 859 PRO A O 1
ATOM 6783 N N . GLN A 1 860 ? -23.069 -24.553 -24.345 1.00 94.06 860 GLN A N 1
ATOM 6784 C CA . GLN A 1 860 ? -24.475 -24.332 -24.031 1.00 94.06 860 GLN A CA 1
ATOM 6785 C C . GLN A 1 860 ? -24.816 -24.957 -22.677 1.00 94.06 860 GLN A C 1
ATOM 6787 O O . GLN A 1 860 ? -24.652 -26.160 -22.482 1.00 94.06 860 GLN A O 1
ATOM 6792 N N . ILE A 1 861 ? -25.362 -24.143 -21.776 1.00 93.75 861 ILE A N 1
ATOM 6793 C CA . ILE A 1 861 ? -25.843 -24.568 -20.465 1.00 93.75 861 ILE A CA 1
ATOM 6794 C C . ILE A 1 861 ? -27.243 -24.006 -20.225 1.00 93.75 861 ILE A C 1
ATOM 6796 O O . ILE A 1 861 ? -27.538 -22.864 -20.568 1.00 93.75 861 ILE A O 1
ATOM 6800 N N . ASN A 1 862 ? -28.131 -24.826 -19.665 1.00 93.06 862 ASN A N 1
ATOM 6801 C CA . ASN A 1 862 ? -29.485 -24.395 -19.321 1.00 93.06 862 ASN A CA 1
ATOM 6802 C C . ASN A 1 862 ? -29.496 -23.803 -17.909 1.00 93.06 862 ASN A C 1
ATOM 6804 O O . ASN A 1 862 ? -28.799 -24.307 -17.029 1.00 93.06 862 ASN A O 1
ATOM 6808 N N . GLY A 1 863 ? -30.341 -22.804 -17.666 1.00 93.06 863 GLY A N 1
ATOM 6809 C CA . GLY A 1 863 ? -30.467 -22.155 -16.363 1.00 93.06 863 GLY A CA 1
ATOM 6810 C C . GLY A 1 863 ? -31.787 -21.414 -16.198 1.00 93.06 863 GLY A C 1
ATOM 6811 O O . GLY A 1 863 ? -32.680 -21.522 -17.040 1.00 93.06 863 GLY A O 1
ATOM 6812 N N . VAL A 1 864 ? -31.901 -20.690 -15.091 1.00 95.69 864 VAL A N 1
ATOM 6813 C CA . VAL A 1 864 ? -33.040 -19.835 -14.753 1.00 95.69 864 VAL A CA 1
ATOM 6814 C C . VAL A 1 864 ? -32.580 -18.384 -14.755 1.00 95.69 864 VAL A C 1
ATOM 6816 O O . VAL A 1 864 ? -31.567 -18.060 -14.139 1.00 95.69 864 VAL A O 1
ATOM 6819 N N . PHE A 1 865 ? -33.345 -17.522 -15.420 1.00 96.75 865 PHE A N 1
ATOM 6820 C CA . PHE A 1 865 ? -33.173 -16.075 -15.375 1.00 96.75 865 PHE A CA 1
ATOM 6821 C C . PHE A 1 865 ? -33.944 -15.501 -14.186 1.00 96.75 865 PHE A C 1
ATOM 6823 O O . PHE A 1 865 ? -35.138 -15.759 -14.021 1.00 96.75 865 PHE A O 1
ATOM 6830 N N . LEU A 1 866 ? -33.246 -14.764 -13.327 1.00 95.56 866 LEU A N 1
ATOM 6831 C CA . LEU A 1 866 ? -33.801 -14.110 -12.149 1.00 95.56 866 LEU A CA 1
ATOM 6832 C C . LEU A 1 866 ? -33.550 -12.609 -12.265 1.00 95.56 866 LEU A C 1
ATOM 6834 O O . LEU A 1 866 ? -32.407 -12.192 -12.421 1.00 95.56 866 LEU A O 1
ATOM 6838 N N . TRP A 1 867 ? -34.611 -11.816 -12.160 1.00 95.00 867 TRP A N 1
ATOM 6839 C CA . TRP A 1 867 ? -34.548 -10.357 -12.212 1.00 95.00 867 TRP A CA 1
ATOM 6840 C C . TRP A 1 867 ? -34.748 -9.751 -10.824 1.00 95.00 867 TRP A C 1
ATOM 6842 O O . TRP A 1 867 ? -35.515 -10.281 -10.013 1.00 95.00 867 TRP A O 1
ATOM 6852 N N . ASN A 1 868 ? -34.077 -8.634 -10.550 1.00 92.06 868 ASN A N 1
ATOM 6853 C CA . ASN A 1 868 ? -34.388 -7.801 -9.387 1.00 92.06 868 ASN A CA 1
ATOM 6854 C C . ASN A 1 868 ? -35.719 -7.038 -9.580 1.00 92.06 868 ASN A C 1
ATOM 6856 O O . ASN A 1 868 ? -36.292 -7.013 -10.667 1.00 92.06 868 ASN A O 1
ATOM 6860 N N . SER A 1 869 ? -36.225 -6.393 -8.522 1.00 84.75 869 SER A N 1
ATOM 6861 C CA . SER A 1 869 ? -37.513 -5.673 -8.555 1.00 84.75 869 SER A CA 1
ATOM 6862 C C . SER A 1 869 ? -37.560 -4.498 -9.535 1.00 84.75 869 SER A C 1
ATOM 6864 O O . SER A 1 869 ? -38.646 -4.083 -9.931 1.00 84.75 869 SER A O 1
ATOM 6866 N N . GLU A 1 870 ? -36.399 -3.964 -9.908 1.00 84.38 870 GLU A N 1
ATOM 6867 C CA . GLU A 1 870 ? -36.250 -2.800 -10.787 1.00 84.38 870 GLU A CA 1
ATOM 6868 C C . GLU A 1 870 ? -36.000 -3.183 -12.254 1.00 84.38 870 GLU A C 1
ATOM 6870 O O . GLU A 1 870 ? -35.944 -2.304 -13.110 1.00 84.38 870 GLU A O 1
ATOM 6875 N N . ASN A 1 871 ? -35.879 -4.481 -12.568 1.00 89.81 871 ASN A N 1
ATOM 6876 C CA . ASN A 1 871 ? -35.470 -4.992 -13.882 1.00 89.81 871 ASN A CA 1
ATOM 6877 C C . ASN A 1 871 ? -34.153 -4.376 -14.392 1.00 89.81 871 ASN A C 1
ATOM 6879 O O . ASN A 1 871 ? -34.014 -4.108 -15.580 1.00 89.81 871 ASN A O 1
ATOM 6883 N N . THR A 1 872 ? -33.191 -4.135 -13.507 1.00 90.19 872 THR A N 1
ATOM 6884 C CA . THR A 1 872 ? -31.855 -3.602 -13.833 1.00 90.19 872 THR A CA 1
ATOM 6885 C C . THR A 1 872 ? -30.756 -4.648 -13.677 1.00 90.19 872 THR A C 1
ATOM 6887 O O . THR A 1 872 ? -29.690 -4.491 -14.259 1.00 90.19 872 THR A O 1
ATOM 6890 N N . ILE A 1 873 ? -31.007 -5.740 -12.946 1.00 94.75 873 ILE A N 1
ATOM 6891 C CA . ILE A 1 873 ? -30.032 -6.812 -12.707 1.00 94.75 873 ILE A CA 1
ATOM 6892 C C . ILE A 1 873 ? -30.626 -8.154 -13.127 1.00 94.75 873 ILE A C 1
ATOM 6894 O O . ILE A 1 873 ? -31.661 -8.571 -12.600 1.00 94.75 873 ILE A O 1
ATOM 6898 N N . LEU A 1 874 ? -29.929 -8.837 -14.036 1.00 97.25 874 LEU A N 1
ATOM 6899 C CA . LEU A 1 874 ? -30.195 -10.210 -14.446 1.00 97.25 874 LEU A CA 1
ATOM 6900 C C . LEU A 1 874 ? -29.191 -11.160 -13.802 1.00 97.25 874 LEU A C 1
ATOM 6902 O O . LEU A 1 874 ? -27.998 -11.061 -14.060 1.00 97.25 874 LEU A O 1
ATOM 6906 N N . THR A 1 875 ? -29.686 -12.154 -13.074 1.00 96.75 875 THR A N 1
ATOM 6907 C CA . THR A 1 875 ? -28.900 -13.287 -12.583 1.00 96.75 875 THR A CA 1
ATOM 6908 C C . THR A 1 875 ? -29.324 -14.552 -13.322 1.00 96.75 875 THR A C 1
ATOM 6910 O O . THR A 1 875 ? -30.410 -15.087 -13.093 1.00 96.75 875 THR A O 1
ATOM 6913 N N . PHE A 1 876 ? -28.464 -15.060 -14.200 1.00 96.94 876 PHE A N 1
ATOM 6914 C CA . PHE A 1 876 ? -28.600 -16.381 -14.799 1.00 96.94 876 PHE A CA 1
ATOM 6915 C C . PHE A 1 876 ? -27.975 -17.434 -13.882 1.00 96.94 876 PHE A C 1
ATOM 6917 O O . PHE A 1 876 ? -26.756 -17.493 -13.705 1.00 96.94 876 PHE A O 1
ATOM 6924 N N . LYS A 1 877 ? -28.822 -18.292 -13.312 1.00 94.81 877 LYS A N 1
ATOM 6925 C CA . LYS A 1 877 ? -28.415 -19.411 -12.461 1.00 94.81 877 LYS A CA 1
ATOM 6926 C C . LYS A 1 877 ? -28.443 -20.721 -13.257 1.00 94.81 877 LYS A C 1
ATOM 6928 O O . LYS A 1 877 ? -29.539 -21.169 -13.606 1.00 94.81 877 LYS A O 1
ATOM 6933 N N . PRO A 1 878 ? -27.297 -21.369 -13.525 1.00 94.06 878 PRO A N 1
ATOM 6934 C CA . PRO A 1 878 ? -27.264 -22.661 -14.208 1.00 94.06 878 PRO A CA 1
ATOM 6935 C C . PRO A 1 878 ? -28.074 -23.749 -13.477 1.00 94.06 878 PRO A C 1
ATOM 6937 O O . PRO A 1 878 ? -28.057 -23.846 -12.251 1.00 94.06 878 PRO A O 1
ATOM 6940 N N . ASN A 1 879 ? -28.769 -24.609 -14.229 1.00 91.19 879 ASN A N 1
ATOM 6941 C CA . ASN A 1 879 ? -29.502 -25.774 -13.698 1.00 91.19 879 ASN A CA 1
ATOM 6942 C C . ASN A 1 879 ? -28.579 -26.961 -13.384 1.00 91.19 879 ASN A C 1
ATOM 6944 O O . ASN A 1 879 ? -28.981 -27.936 -12.751 1.00 91.19 879 ASN A O 1
ATOM 6948 N N . SER A 1 880 ? -27.359 -26.926 -13.902 1.00 89.31 880 SER A N 1
ATOM 6949 C CA . SER A 1 880 ? -26.300 -27.902 -13.677 1.00 89.31 880 SER A CA 1
ATOM 6950 C C . SER A 1 880 ? -25.004 -27.127 -13.501 1.00 89.31 880 SER A C 1
ATOM 6952 O O . SER A 1 880 ? -24.893 -26.022 -14.023 1.00 89.31 880 SER A O 1
ATOM 6954 N N . ILE A 1 881 ? -24.051 -27.684 -12.758 1.00 89.81 881 ILE A N 1
ATOM 6955 C CA . ILE A 1 881 ? -22.731 -27.066 -12.629 1.00 89.81 881 ILE A CA 1
ATOM 6956 C C . ILE A 1 881 ? -22.062 -26.963 -14.004 1.00 89.81 881 ILE A C 1
ATOM 6958 O O . ILE A 1 881 ? -22.272 -27.816 -14.872 1.00 89.81 881 ILE A O 1
ATOM 6962 N N . PHE A 1 882 ? -21.261 -25.926 -14.193 1.00 91.06 882 PHE A N 1
ATOM 6963 C CA . PHE A 1 882 ? -20.395 -25.793 -15.346 1.00 91.06 882 PHE A CA 1
ATOM 6964 C C . PHE A 1 882 ? -19.367 -26.935 -15.395 1.00 91.06 882 PHE A C 1
ATOM 6966 O O . PHE A 1 882 ? -18.913 -27.452 -14.374 1.00 91.06 882 PHE A O 1
ATOM 6973 N N . GLU A 1 883 ? -18.963 -27.314 -16.604 1.00 91.69 883 GLU A N 1
ATOM 6974 C CA . GLU A 1 883 ? -17.804 -28.186 -16.812 1.00 91.69 883 GLU A CA 1
ATOM 6975 C C . GLU A 1 883 ? -16.538 -27.540 -16.228 1.00 91.69 883 GLU A C 1
ATOM 6977 O O . GLU A 1 883 ? -16.281 -26.358 -16.457 1.00 91.69 883 GLU A O 1
ATOM 6982 N N . ALA A 1 884 ? -15.751 -28.305 -15.468 1.00 88.44 884 ALA A N 1
ATOM 6983 C CA . ALA A 1 884 ? -14.507 -27.837 -14.854 1.00 88.44 884 ALA A CA 1
ATOM 6984 C C . ALA A 1 884 ? -13.431 -27.526 -15.912 1.00 88.44 884 ALA A C 1
ATOM 6986 O O . ALA A 1 884 ? -13.423 -28.120 -16.991 1.00 88.44 884 ALA A O 1
ATOM 6987 N N . ASN A 1 885 ? -12.501 -26.621 -15.595 1.00 86.25 885 ASN A N 1
ATOM 6988 C CA . ASN A 1 885 ? -11.380 -26.207 -16.452 1.00 86.25 885 ASN A CA 1
ATOM 6989 C C . ASN A 1 885 ? -11.791 -25.783 -17.881 1.00 86.25 885 ASN A C 1
ATOM 6991 O O . ASN A 1 885 ? -11.025 -25.951 -18.832 1.00 86.25 885 ASN A O 1
ATOM 6995 N N . THR A 1 886 ? -12.999 -25.247 -18.044 1.00 91.56 886 THR A N 1
ATOM 6996 C CA . THR A 1 886 ? -13.623 -24.983 -19.346 1.00 91.56 886 THR A CA 1
ATOM 6997 C C . THR A 1 886 ? -13.842 -23.488 -19.541 1.00 91.56 886 THR A C 1
ATOM 6999 O O . THR A 1 886 ? -14.282 -22.794 -18.626 1.00 91.56 886 THR A O 1
ATOM 7002 N N . ASN A 1 887 ? -13.525 -22.989 -20.740 1.00 92.94 887 ASN A N 1
ATOM 7003 C CA . ASN A 1 887 ? -13.801 -21.606 -21.126 1.00 92.94 887 ASN A CA 1
ATOM 7004 C C . ASN A 1 887 ? -15.262 -21.483 -21.574 1.00 92.94 887 ASN A C 1
ATOM 7006 O O . ASN A 1 887 ? -15.652 -22.113 -22.559 1.00 92.94 887 ASN A O 1
ATOM 7010 N N . TYR A 1 888 ? -16.037 -20.659 -20.876 1.00 95.69 888 TYR A N 1
ATOM 7011 C CA . TYR A 1 888 ? -17.384 -20.252 -21.255 1.00 95.69 888 TYR A CA 1
ATOM 7012 C C . TYR A 1 888 ? -17.342 -18.867 -21.891 1.00 95.69 888 TYR A C 1
ATOM 7014 O O . TYR A 1 888 ? -16.667 -17.972 -21.400 1.00 95.69 888 TYR A O 1
ATOM 7022 N N . PHE A 1 889 ? -18.080 -18.688 -22.978 1.00 95.62 889 PHE A N 1
ATOM 7023 C CA . PHE A 1 889 ? -18.272 -17.438 -23.698 1.00 95.62 889 PHE A CA 1
ATOM 7024 C C . PHE A 1 889 ? -19.726 -17.019 -23.554 1.00 95.62 889 PHE A C 1
ATOM 7026 O O . PHE A 1 889 ? -20.629 -17.811 -23.826 1.00 95.62 889 PHE A O 1
ATOM 7033 N N . VAL A 1 890 ? -19.950 -15.772 -23.169 1.00 96.19 890 VAL A N 1
ATOM 7034 C CA . VAL A 1 890 ? -21.272 -15.172 -23.030 1.00 96.19 890 VAL A CA 1
ATOM 7035 C C . VAL A 1 890 ? -21.382 -14.026 -24.025 1.00 96.19 890 VAL A C 1
ATOM 7037 O O . VAL A 1 890 ? -20.472 -13.208 -24.151 1.00 96.19 890 VAL A O 1
ATOM 7040 N N . ALA A 1 891 ? -22.493 -13.971 -24.750 1.00 94.94 891 ALA A N 1
ATOM 7041 C CA . ALA A 1 891 ? -22.810 -12.898 -25.676 1.00 94.94 891 ALA A CA 1
ATOM 7042 C C . ALA A 1 891 ? -24.217 -12.364 -25.401 1.00 94.94 891 ALA A C 1
ATOM 7044 O O . ALA A 1 891 ? -25.143 -13.155 -25.264 1.00 94.94 891 ALA A O 1
ATOM 7045 N N . VAL A 1 892 ? -24.381 -11.042 -25.375 1.00 96.19 892 VAL A N 1
ATOM 7046 C CA . VAL A 1 892 ? -25.681 -10.363 -25.311 1.00 96.19 892 VAL A CA 1
ATOM 7047 C C . VAL A 1 892 ? -25.839 -9.525 -26.573 1.00 96.19 892 VAL A C 1
ATOM 7049 O O . VAL A 1 892 ? -25.042 -8.627 -26.843 1.00 96.19 892 VAL A O 1
ATOM 7052 N N . ASP A 1 893 ? -26.827 -9.871 -27.389 1.00 93.50 893 ASP A N 1
ATOM 7053 C CA . ASP A 1 893 ? -27.074 -9.241 -28.683 1.00 93.50 893 ASP A CA 1
ATOM 7054 C C . ASP A 1 893 ? -27.797 -7.882 -28.566 1.00 93.50 893 ASP A C 1
ATOM 7056 O O . ASP A 1 893 ? -28.534 -7.618 -27.618 1.00 93.50 893 ASP A O 1
ATOM 7060 N N . THR A 1 894 ? -27.640 -7.032 -29.586 1.00 90.56 894 THR A N 1
ATOM 7061 C CA . THR A 1 894 ? -28.305 -5.714 -29.713 1.00 90.56 894 THR A CA 1
ATOM 7062 C C . THR A 1 894 ? -29.841 -5.762 -29.758 1.00 90.56 894 THR A C 1
ATOM 7064 O O . THR A 1 894 ? -30.505 -4.727 -29.769 1.00 90.56 894 THR A O 1
ATOM 7067 N N . SER A 1 895 ? -30.430 -6.957 -29.826 1.00 91.88 895 SER A N 1
ATOM 7068 C CA . SER A 1 895 ? -31.876 -7.180 -29.726 1.00 91.88 895 SER A CA 1
ATOM 7069 C C . SER A 1 895 ? -32.444 -7.041 -28.306 1.00 91.88 895 SER A C 1
ATOM 7071 O O . SER A 1 895 ? -33.666 -6.941 -28.179 1.00 91.88 895 SER A O 1
ATOM 7073 N N . ALA A 1 896 ? -31.597 -6.981 -27.272 1.00 92.31 896 ALA A N 1
ATOM 7074 C CA . ALA A 1 896 ? -31.977 -6.589 -25.913 1.00 92.31 896 ALA A CA 1
ATOM 7075 C C . ALA A 1 896 ? -32.484 -5.133 -25.876 1.00 92.31 896 ALA A C 1
ATOM 7077 O O . ALA A 1 896 ? -31.854 -4.252 -26.462 1.00 92.31 896 ALA A O 1
ATOM 7078 N N . ASN A 1 897 ? -33.603 -4.871 -25.190 1.00 87.75 897 ASN A N 1
ATOM 7079 C CA . ASN A 1 897 ? -34.263 -3.560 -25.161 1.00 87.75 897 ASN A CA 1
ATOM 7080 C C . ASN A 1 897 ? -34.544 -3.060 -23.736 1.00 87.75 897 ASN A C 1
ATOM 7082 O O . ASN A 1 897 ? -34.828 -3.845 -22.830 1.00 87.75 897 ASN A O 1
ATOM 7086 N N . SER A 1 898 ? -34.557 -1.734 -23.568 1.00 85.12 898 SER A N 1
ATOM 7087 C CA . SER A 1 898 ? -35.128 -1.068 -22.395 1.00 85.12 898 SER A CA 1
ATOM 7088 C C . SER A 1 898 ? -36.652 -1.237 -22.372 1.00 85.12 898 SER A C 1
ATOM 7090 O O . SER A 1 898 ? -37.257 -1.618 -23.381 1.00 85.12 898 SER A O 1
ATOM 7092 N N . LEU A 1 899 ? -37.301 -0.900 -21.254 1.00 78.38 899 LEU A N 1
ATOM 7093 C CA . LEU A 1 899 ? -38.769 -0.902 -21.179 1.00 78.38 899 LEU A CA 1
ATOM 7094 C C . LEU A 1 899 ? -39.439 0.053 -22.190 1.00 78.38 899 LEU A C 1
ATOM 7096 O O . LEU A 1 899 ? -40.553 -0.235 -22.630 1.00 78.38 899 LEU A O 1
ATOM 7100 N N . SER A 1 900 ? -38.789 1.151 -22.603 1.00 69.06 900 SER A N 1
ATOM 7101 C CA . SER A 1 900 ? -39.298 2.023 -23.678 1.00 69.06 900 SER A CA 1
ATOM 7102 C C . SER A 1 900 ? -38.912 1.591 -25.101 1.00 69.06 900 SER A C 1
ATOM 7104 O O . SER A 1 900 ? -39.344 2.222 -26.069 1.00 69.06 900 SER A O 1
ATOM 7106 N N . GLY A 1 901 ? -38.130 0.518 -25.257 1.00 75.62 901 GLY A N 1
ATOM 7107 C CA . GLY A 1 901 ? -37.710 0.001 -26.560 1.00 75.62 901 GLY A CA 1
ATOM 7108 C C . GLY A 1 901 ? -36.373 0.540 -27.081 1.00 75.62 901 GLY A C 1
ATOM 7109 O O . GLY A 1 901 ? -36.090 0.390 -28.273 1.00 75.62 901 GLY A O 1
ATOM 7110 N N . VAL A 1 902 ? -35.536 1.148 -26.231 1.00 79.31 902 VAL A N 1
ATOM 7111 C CA . VAL A 1 902 ? -34.153 1.512 -26.591 1.00 79.31 902 VAL A CA 1
ATOM 7112 C C . VAL A 1 902 ? -33.297 0.250 -26.639 1.00 79.31 902 VAL A C 1
ATOM 7114 O O . VAL A 1 902 ? -33.205 -0.479 -25.656 1.00 79.31 902 VAL A O 1
ATOM 7117 N N . LYS A 1 903 ? -32.654 -0.008 -27.777 1.00 83.69 903 LYS A N 1
ATOM 7118 C CA . LYS A 1 903 ? -31.800 -1.186 -27.978 1.00 83.69 903 LYS A CA 1
ATOM 7119 C C . LYS A 1 903 ? -30.474 -1.079 -27.230 1.00 83.69 903 LYS A C 1
ATOM 7121 O O . LYS A 1 903 ? -29.951 0.023 -27.054 1.00 83.69 903 LYS A O 1
ATOM 7126 N N . LEU A 1 904 ? -29.913 -2.229 -26.858 1.00 85.12 904 LEU A N 1
ATOM 7127 C CA . LEU A 1 904 ? -28.541 -2.347 -26.371 1.00 85.12 904 LEU A CA 1
ATOM 7128 C C . LEU A 1 904 ? -27.580 -1.778 -27.424 1.00 85.12 904 LEU A C 1
ATOM 7130 O O . LEU A 1 904 ? -27.640 -2.165 -28.593 1.00 85.12 904 LEU A O 1
ATOM 7134 N N . ASN A 1 905 ? -26.725 -0.849 -26.992 1.00 78.62 905 ASN A N 1
ATOM 7135 C CA . ASN A 1 905 ? -25.887 -0.016 -27.859 1.00 78.62 905 ASN A CA 1
ATOM 7136 C C . ASN A 1 905 ? -25.048 -0.835 -28.852 1.00 78.62 905 ASN A C 1
ATOM 7138 O O . ASN A 1 905 ? -25.011 -0.561 -30.050 1.00 78.62 905 ASN A O 1
ATOM 7142 N N . SER A 1 906 ? -24.400 -1.878 -28.341 1.00 79.75 906 SER A N 1
ATOM 7143 C CA . SER A 1 906 ? -23.557 -2.786 -29.103 1.00 79.75 906 SER A CA 1
ATOM 7144 C C . SER A 1 906 ? -23.637 -4.193 -28.513 1.00 79.75 906 SER A C 1
ATOM 7146 O O . SER A 1 906 ? -24.076 -4.399 -27.381 1.00 79.75 906 SER A O 1
ATOM 7148 N N . LYS A 1 907 ? -23.253 -5.194 -29.309 1.00 86.75 907 LYS A N 1
ATOM 7149 C CA . LYS A 1 907 ? -23.190 -6.579 -28.841 1.00 86.75 907 LYS A CA 1
ATOM 7150 C C . LYS A 1 907 ? -22.091 -6.697 -27.784 1.00 86.75 907 LYS A C 1
ATOM 7152 O O . LYS A 1 907 ? -20.930 -6.437 -28.088 1.00 86.75 907 LYS A O 1
ATOM 7157 N N . VAL A 1 908 ? -22.442 -7.165 -26.591 1.00 88.31 908 VAL A N 1
ATOM 7158 C CA . VAL A 1 908 ? -21.484 -7.399 -25.503 1.00 88.31 908 VAL A CA 1
ATOM 7159 C C . VAL A 1 908 ? -21.040 -8.854 -25.540 1.00 88.31 908 VAL A C 1
ATOM 7161 O O . VAL A 1 908 ? -21.874 -9.754 -25.628 1.00 88.31 908 VAL A O 1
ATOM 7164 N N . THR A 1 909 ? -19.732 -9.101 -25.486 1.00 92.56 909 THR A N 1
ATOM 7165 C CA . THR A 1 909 ? -19.168 -10.455 -25.403 1.00 92.56 909 THR A CA 1
ATOM 7166 C C . THR A 1 909 ? -18.096 -10.525 -24.333 1.00 92.56 909 THR A C 1
ATOM 7168 O O . THR A 1 909 ? -17.199 -9.685 -24.325 1.00 92.56 909 THR A O 1
ATOM 7171 N N . PHE A 1 910 ? -18.142 -11.554 -23.494 1.00 92.12 910 PHE A N 1
ATOM 7172 C CA . PHE A 1 910 ? -17.102 -11.841 -22.511 1.00 92.12 910 PHE A CA 1
ATOM 7173 C C . PHE A 1 910 ? -16.873 -13.345 -22.377 1.00 92.12 910 PHE A C 1
ATOM 7175 O O . PHE A 1 910 ? -17.682 -14.151 -22.842 1.00 92.12 910 PHE A O 1
ATOM 7182 N N . SER A 1 911 ? -15.751 -13.734 -21.779 1.00 94.62 911 SER A N 1
ATOM 7183 C CA . SER A 1 911 ? -15.459 -15.135 -21.478 1.00 94.62 911 SER A CA 1
ATOM 7184 C C . SER A 1 911 ? -14.990 -15.326 -20.044 1.00 94.62 911 SER A C 1
ATOM 7186 O O . SER A 1 911 ? -14.524 -14.378 -19.433 1.00 94.62 911 SER A O 1
ATOM 7188 N N . PHE A 1 912 ? -15.102 -16.534 -19.503 1.00 94.06 912 PHE A N 1
ATOM 7189 C CA . PHE A 1 912 ? -14.525 -16.893 -18.210 1.00 94.06 912 PHE A CA 1
ATOM 7190 C C . PHE A 1 912 ? -14.130 -18.366 -18.183 1.00 94.06 912 PHE A C 1
ATOM 7192 O O . PHE A 1 912 ? -14.665 -19.178 -18.941 1.00 94.06 912 PHE A O 1
ATOM 7199 N N . LYS A 1 913 ? -13.199 -18.729 -17.300 1.00 93.69 913 LYS A N 1
ATOM 7200 C CA . LYS A 1 913 ? -12.700 -20.096 -17.149 1.00 93.69 913 LYS A CA 1
ATOM 7201 C C . LYS A 1 913 ? -13.045 -20.662 -15.782 1.00 93.69 913 LYS A C 1
ATOM 7203 O O . LYS A 1 913 ? -12.652 -20.114 -14.750 1.00 93.69 913 LYS A O 1
ATOM 7208 N N . THR A 1 914 ? -13.725 -21.799 -15.776 1.00 91.31 914 THR A N 1
ATOM 7209 C CA . THR A 1 914 ? -14.083 -22.497 -14.540 1.00 91.31 914 THR A CA 1
ATOM 7210 C C . THR A 1 914 ? -12.870 -23.114 -13.846 1.00 91.31 914 THR A C 1
ATOM 7212 O O . THR A 1 914 ? -11.837 -23.395 -14.463 1.00 91.31 914 THR A O 1
ATOM 7215 N N . GLU A 1 915 ? -12.988 -23.324 -12.539 1.00 86.50 915 GLU A N 1
ATOM 7216 C CA . GLU A 1 915 ? -11.978 -23.986 -11.720 1.00 86.50 915 GLU A CA 1
ATOM 7217 C C . GLU A 1 915 ? -11.661 -25.407 -12.206 1.00 86.50 915 GLU A C 1
ATOM 7219 O O . GLU A 1 915 ? -12.482 -26.096 -12.816 1.00 86.50 915 GLU A O 1
ATOM 7224 N N . ARG A 1 916 ? -10.425 -25.846 -11.952 1.00 83.25 916 ARG A N 1
ATOM 7225 C CA . ARG A 1 916 ? -9.941 -27.185 -12.307 1.00 83.25 916 ARG A CA 1
ATOM 7226 C C . ARG A 1 916 ? -10.339 -28.225 -11.259 1.00 83.25 916 ARG A C 1
ATOM 7228 O O . ARG A 1 916 ? -10.401 -27.928 -10.073 1.00 83.25 916 ARG A O 1
ATOM 7235 N N . ASN A 1 917 ? -10.524 -29.466 -11.701 1.00 85.06 917 ASN A N 1
ATOM 7236 C CA . ASN A 1 917 ? -10.858 -30.619 -10.855 1.00 85.06 917 ASN A CA 1
ATOM 7237 C C . ASN A 1 917 ? -9.730 -31.671 -10.762 1.00 85.06 917 ASN A C 1
ATOM 7239 O O . ASN A 1 917 ? -9.873 -32.663 -10.049 1.00 85.06 917 ASN A O 1
ATOM 7243 N N . SER A 1 918 ? -8.614 -31.470 -11.464 1.00 87.19 918 SER A N 1
ATOM 7244 C CA . SER A 1 918 ? -7.403 -32.294 -11.388 1.00 87.19 918 SER A CA 1
ATOM 7245 C C . SER A 1 918 ? -6.160 -31.459 -11.681 1.00 87.19 918 SER A C 1
ATOM 7247 O O . SER A 1 918 ? -6.256 -30.402 -12.305 1.00 87.19 918 SER A O 1
ATOM 7249 N N . LEU A 1 919 ? -4.996 -31.945 -11.253 1.00 91.00 919 LEU A N 1
ATOM 7250 C CA . LEU A 1 919 ? -3.705 -31.413 -11.681 1.00 91.00 919 LEU A CA 1
ATOM 7251 C C . LEU A 1 919 ? -3.352 -32.027 -13.040 1.00 91.00 919 LEU A C 1
ATOM 7253 O O . LEU A 1 919 ? -3.464 -33.240 -13.203 1.00 91.00 919 LEU A O 1
ATOM 7257 N N . SER A 1 920 ? -2.892 -31.225 -13.995 1.00 90.62 920 SER A N 1
ATO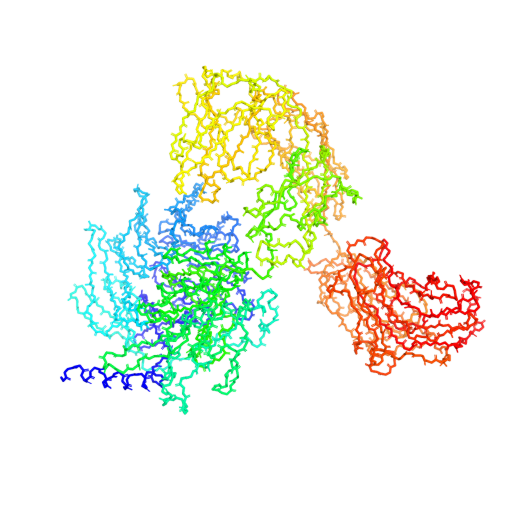M 7258 C CA . SER A 1 920 ? -2.466 -31.716 -15.313 1.00 90.62 920 SER A CA 1
ATOM 7259 C C . SER A 1 920 ? -0.966 -31.525 -15.504 1.00 90.62 920 SER A C 1
ATOM 7261 O O . SER A 1 920 ? -0.412 -30.493 -15.121 1.00 90.62 920 SER A O 1
ATOM 7263 N N . LEU A 1 921 ? -0.300 -32.508 -16.117 1.00 94.31 921 LEU A N 1
ATOM 7264 C CA . LEU A 1 921 ? 1.086 -32.382 -16.572 1.00 94.31 921 LEU A CA 1
ATOM 7265 C C . LEU A 1 921 ? 1.100 -31.751 -17.973 1.00 94.31 921 LEU A C 1
ATOM 7267 O O . LEU A 1 921 ? 0.638 -32.365 -18.931 1.00 94.31 921 LEU A O 1
ATOM 7271 N N . ASN A 1 922 ? 1.656 -30.547 -18.086 1.00 92.12 922 ASN A N 1
ATOM 7272 C CA . ASN A 1 922 ? 1.749 -29.792 -19.336 1.00 92.12 922 ASN A CA 1
ATOM 7273 C C . ASN A 1 922 ? 2.945 -30.229 -20.191 1.00 92.12 922 ASN A C 1
ATOM 7275 O O . ASN A 1 922 ? 2.831 -30.318 -21.410 1.00 92.12 922 ASN A O 1
ATOM 7279 N N . SER A 1 923 ? 4.103 -30.481 -19.570 1.00 91.00 923 SER A N 1
ATOM 7280 C CA . SER A 1 923 ? 5.322 -30.862 -20.295 1.00 91.00 923 SER A CA 1
ATOM 7281 C C . SER A 1 923 ? 6.338 -31.581 -19.408 1.00 91.00 923 SER A C 1
ATOM 7283 O O . SER A 1 923 ? 6.406 -31.328 -18.204 1.00 91.00 923 SER A O 1
ATOM 7285 N N . VAL A 1 924 ? 7.194 -32.395 -20.027 1.00 95.31 924 VAL A N 1
ATOM 7286 C CA . VAL A 1 924 ? 8.356 -33.037 -19.399 1.00 95.31 924 VAL A CA 1
ATOM 7287 C C . VAL A 1 924 ? 9.597 -32.838 -20.268 1.00 95.31 924 VAL A C 1
ATOM 7289 O O . VAL A 1 924 ? 9.544 -33.033 -21.479 1.00 95.31 924 VAL A O 1
ATOM 7292 N N . TYR A 1 925 ? 10.713 -32.461 -19.646 1.00 94.88 925 TYR A N 1
ATOM 7293 C CA . TYR A 1 925 ? 12.041 -32.504 -20.248 1.00 94.88 925 TYR A CA 1
ATOM 7294 C C . TYR A 1 925 ? 12.967 -33.400 -19.406 1.00 94.88 925 TYR A C 1
ATOM 7296 O O . TYR A 1 925 ? 13.031 -33.199 -18.189 1.00 94.88 925 TYR A O 1
ATOM 7304 N N . PRO A 1 926 ? 13.749 -34.310 -20.015 1.00 95.62 926 PRO A N 1
ATOM 7305 C CA . PRO A 1 926 ? 13.747 -34.650 -21.436 1.00 95.62 926 PRO A CA 1
ATOM 7306 C C . PRO A 1 926 ? 12.413 -35.244 -21.888 1.00 95.62 926 PRO A C 1
ATOM 7308 O O . PRO A 1 926 ? 11.734 -35.912 -21.110 1.00 95.62 926 PRO A O 1
ATOM 7311 N N . GLU A 1 927 ? 12.041 -34.992 -23.141 1.00 93.31 927 GLU A N 1
ATOM 7312 C CA . GLU A 1 927 ? 10.848 -35.603 -23.728 1.00 93.31 927 GLU A CA 1
ATOM 7313 C C . GLU A 1 927 ? 10.990 -37.131 -23.773 1.00 93.31 927 GLU A C 1
ATOM 7315 O O . GLU A 1 927 ? 12.106 -37.670 -23.795 1.00 93.31 927 GLU A O 1
ATOM 7320 N N . ASN A 1 928 ? 9.858 -37.837 -23.790 1.00 95.56 928 ASN A N 1
ATOM 7321 C CA . ASN A 1 928 ? 9.859 -39.294 -23.826 1.00 95.56 928 ASN A CA 1
ATOM 7322 C C . ASN A 1 928 ? 10.608 -39.820 -25.058 1.00 95.56 928 ASN A C 1
ATOM 7324 O O . ASN A 1 928 ? 10.414 -39.336 -26.167 1.00 95.56 928 ASN A O 1
ATOM 7328 N N . GLU A 1 929 ? 11.433 -40.838 -24.846 1.00 94.75 929 GLU A N 1
ATOM 7329 C CA . GLU A 1 929 ? 12.286 -41.499 -25.836 1.00 94.75 929 GLU A CA 1
ATOM 7330 C C . GLU A 1 929 ? 13.355 -40.593 -26.472 1.00 94.75 929 GLU A C 1
ATOM 7332 O O . GLU A 1 929 ? 14.003 -40.980 -27.451 1.00 94.75 929 GLU A O 1
ATOM 7337 N N . SER A 1 930 ? 13.602 -39.408 -25.899 1.00 92.38 930 SER A N 1
ATOM 7338 C CA . SER A 1 930 ? 14.649 -38.507 -26.382 1.00 92.38 930 SER A CA 1
ATOM 7339 C C . SER A 1 930 ? 16.034 -39.159 -26.315 1.00 92.38 930 SER A C 1
ATOM 7341 O O . SER A 1 930 ? 16.360 -39.941 -25.420 1.00 92.38 930 SER A O 1
ATOM 7343 N N . ARG A 1 931 ? 16.876 -38.839 -27.299 1.00 92.19 931 ARG A N 1
ATOM 7344 C CA . ARG A 1 931 ? 18.260 -39.320 -27.414 1.00 92.19 931 ARG A CA 1
ATOM 7345 C C . ARG A 1 931 ? 19.227 -38.151 -27.319 1.00 92.19 931 ARG A C 1
ATOM 7347 O O . ARG A 1 931 ? 18.833 -37.001 -27.499 1.00 92.19 931 ARG A O 1
ATOM 7354 N N . ASN A 1 932 ? 20.506 -38.445 -27.096 1.00 88.44 932 ASN A N 1
ATOM 7355 C CA . ASN A 1 932 ? 21.557 -37.428 -26.998 1.00 88.44 932 ASN A CA 1
ATOM 7356 C C . ASN A 1 932 ? 21.245 -36.372 -25.922 1.00 88.44 932 ASN A C 1
ATOM 7358 O O . ASN A 1 932 ? 21.441 -35.166 -26.116 1.00 88.44 932 ASN A O 1
ATOM 7362 N N . VAL A 1 933 ? 20.703 -36.823 -24.790 1.00 92.81 933 VAL A N 1
ATOM 7363 C CA . VAL A 1 933 ? 20.502 -35.984 -23.607 1.00 92.81 933 VAL A CA 1
ATOM 7364 C C . VAL A 1 933 ? 21.839 -35.821 -22.892 1.00 92.81 933 VAL A C 1
ATOM 7366 O O . VAL A 1 933 ? 22.602 -36.778 -22.781 1.00 92.81 933 VAL A O 1
ATOM 7369 N N . SER A 1 934 ? 22.133 -34.619 -22.393 1.00 92.62 934 SER A N 1
ATOM 7370 C CA . SER A 1 934 ? 23.362 -34.386 -21.626 1.00 92.62 934 SER A CA 1
ATOM 7371 C C . SER A 1 934 ? 23.484 -35.385 -20.472 1.00 92.62 934 SER A C 1
ATOM 7373 O O . SER A 1 934 ? 22.484 -35.733 -19.848 1.00 92.62 934 SER A O 1
ATOM 7375 N N . ILE A 1 935 ? 24.702 -35.798 -20.123 1.00 93.12 935 ILE A N 1
ATOM 7376 C CA . ILE A 1 935 ? 24.937 -36.630 -18.928 1.00 93.12 935 ILE A CA 1
ATOM 7377 C C . ILE A 1 935 ? 24.664 -35.888 -17.606 1.00 93.12 935 ILE A C 1
ATOM 7379 O O . ILE A 1 935 ? 24.675 -36.497 -16.541 1.00 93.12 935 ILE A O 1
ATOM 7383 N N . LYS A 1 936 ? 24.423 -34.571 -17.633 1.00 92.00 936 LYS A N 1
ATOM 7384 C CA . LYS A 1 936 ? 24.018 -33.789 -16.453 1.00 92.00 936 LYS A CA 1
ATOM 7385 C C . LYS A 1 936 ? 22.879 -32.815 -16.803 1.00 92.00 936 LYS A C 1
ATOM 7387 O O . LYS A 1 936 ? 23.093 -31.599 -16.771 1.00 92.00 936 LYS A O 1
ATOM 7392 N N . PRO A 1 937 ? 21.695 -33.328 -17.185 1.00 94.00 937 PRO A N 1
ATOM 7393 C CA . PRO A 1 937 ? 20.565 -32.493 -17.558 1.00 94.00 937 PRO A CA 1
ATOM 7394 C C . PRO A 1 937 ? 19.845 -31.984 -16.301 1.00 94.00 937 PRO A C 1
ATOM 7396 O O . PRO A 1 937 ? 19.803 -32.668 -15.278 1.00 94.00 937 PRO A O 1
ATOM 7399 N N . ASP A 1 938 ? 19.245 -30.801 -16.388 1.00 93.75 938 ASP A N 1
ATOM 7400 C CA . ASP A 1 938 ? 18.151 -30.427 -15.489 1.00 93.75 938 ASP A CA 1
ATOM 7401 C C . ASP A 1 938 ? 16.871 -31.079 -16.041 1.00 93.75 938 ASP A C 1
ATOM 7403 O O . ASP A 1 938 ? 16.475 -30.796 -17.172 1.00 93.75 938 ASP A O 1
ATOM 7407 N N . ILE A 1 939 ? 16.239 -31.953 -15.261 1.00 96.06 939 ILE A N 1
ATOM 7408 C CA . ILE A 1 939 ? 14.913 -32.519 -15.522 1.00 96.06 939 ILE A CA 1
ATOM 7409 C C . ILE A 1 939 ? 13.868 -31.475 -15.127 1.00 96.06 939 ILE A C 1
ATOM 7411 O O . ILE A 1 939 ? 13.957 -30.909 -14.036 1.00 96.06 939 ILE A O 1
ATOM 7415 N N . ILE A 1 940 ? 12.891 -31.212 -15.998 1.00 95.75 940 ILE A N 1
ATOM 7416 C CA . ILE A 1 940 ? 11.855 -30.190 -15.783 1.00 95.75 940 ILE A CA 1
ATOM 7417 C C . ILE A 1 940 ? 10.481 -30.810 -16.030 1.00 95.75 940 ILE A C 1
ATOM 7419 O O . ILE A 1 940 ? 10.199 -31.283 -17.128 1.00 95.75 940 ILE A O 1
ATOM 7423 N N . LEU A 1 941 ? 9.619 -30.781 -15.018 1.00 96.69 941 LEU A N 1
ATOM 7424 C CA . LEU A 1 941 ? 8.212 -31.173 -15.102 1.00 96.69 941 LEU A CA 1
ATOM 7425 C C . LEU A 1 941 ? 7.362 -29.918 -14.928 1.00 96.69 941 LEU A C 1
ATOM 7427 O O . LEU A 1 941 ? 7.499 -29.256 -13.903 1.00 96.69 941 LEU A O 1
ATOM 7431 N N . SER A 1 942 ? 6.497 -29.593 -15.885 1.00 94.50 942 SER A N 1
ATOM 7432 C CA . SER A 1 942 ? 5.609 -28.425 -15.802 1.00 94.50 942 SER A CA 1
ATOM 7433 C C . SER A 1 942 ? 4.164 -28.877 -15.673 1.00 94.50 942 SER A C 1
ATOM 7435 O O . SER A 1 942 ? 3.705 -29.702 -16.460 1.00 94.50 942 SER A O 1
ATOM 7437 N N . PHE A 1 943 ? 3.439 -28.300 -14.726 1.00 94.88 943 PHE A N 1
ATOM 7438 C CA . PHE A 1 943 ? 2.046 -28.596 -14.419 1.00 94.88 943 PHE A CA 1
ATOM 7439 C C . PHE A 1 943 ? 1.168 -27.353 -14.591 1.00 94.88 943 PHE A C 1
ATOM 7441 O O . PHE A 1 943 ? 1.665 -26.229 -14.645 1.00 94.88 943 PHE A O 1
ATOM 7448 N N . ASP A 1 944 ? -0.148 -27.544 -14.653 1.00 88.44 944 ASP A N 1
ATOM 7449 C CA . ASP A 1 944 ? -1.133 -26.460 -14.777 1.00 88.44 944 ASP A CA 1
ATOM 7450 C C . ASP A 1 944 ? -1.440 -25.721 -13.458 1.00 88.44 944 ASP A C 1
ATOM 7452 O O . ASP A 1 944 ? -2.338 -24.882 -13.410 1.00 88.44 944 ASP A O 1
ATOM 7456 N N . GLY A 1 945 ? -0.681 -25.978 -12.384 1.00 89.00 945 GLY A N 1
ATOM 7457 C CA . GLY A 1 945 ? -0.684 -25.111 -11.206 1.00 89.00 945 GLY A CA 1
ATOM 7458 C C . GLY A 1 945 ? 0.332 -25.482 -10.130 1.00 89.00 945 GLY A C 1
ATOM 7459 O O . GLY A 1 945 ? 1.068 -26.457 -10.259 1.00 89.00 945 GLY A O 1
ATOM 7460 N N . ALA A 1 946 ? 0.364 -24.667 -9.073 1.00 91.75 946 ALA A N 1
ATOM 7461 C CA . ALA A 1 946 ? 1.389 -24.685 -8.030 1.00 91.75 946 ALA A CA 1
ATOM 7462 C C . ALA A 1 946 ? 1.517 -26.042 -7.328 1.00 91.75 946 ALA A C 1
ATOM 7464 O O . ALA A 1 946 ? 0.537 -26.577 -6.822 1.00 91.75 946 ALA A O 1
ATOM 7465 N N . ILE A 1 947 ? 2.730 -26.577 -7.239 1.00 95.81 947 ILE A N 1
ATOM 7466 C CA . ILE A 1 947 ? 2.980 -27.931 -6.743 1.00 95.81 947 ILE A CA 1
ATOM 7467 C C . ILE A 1 947 ? 3.170 -27.951 -5.229 1.00 95.81 947 ILE A C 1
ATOM 7469 O O . ILE A 1 947 ? 3.919 -27.151 -4.666 1.00 95.81 947 ILE A O 1
ATOM 7473 N N . SER A 1 948 ? 2.533 -28.917 -4.566 1.00 94.62 948 SER A N 1
ATOM 7474 C CA . SER A 1 948 ? 2.761 -29.179 -3.148 1.00 94.62 948 SER A CA 1
ATOM 7475 C C . SER A 1 948 ? 4.009 -30.037 -2.970 1.00 94.62 948 SER A C 1
ATOM 7477 O O . SER A 1 948 ? 4.027 -31.221 -3.322 1.00 94.62 948 SER A O 1
ATOM 7479 N N . SER A 1 949 ? 5.051 -29.454 -2.369 1.00 93.94 949 SER A N 1
ATOM 7480 C CA . SER A 1 949 ? 6.326 -30.132 -2.091 1.00 93.94 949 SER A CA 1
ATOM 7481 C C . SER A 1 949 ? 6.164 -31.402 -1.250 1.00 93.94 949 SER A C 1
ATOM 7483 O O . SER A 1 949 ? 6.956 -32.333 -1.387 1.00 93.94 949 SER A O 1
ATOM 7485 N N . LEU A 1 950 ? 5.111 -31.472 -0.428 1.00 93.25 950 LEU A N 1
ATOM 7486 C CA . LEU A 1 950 ? 4.785 -32.626 0.412 1.00 93.25 950 LEU A CA 1
ATOM 7487 C C . LEU A 1 950 ? 4.353 -33.854 -0.398 1.00 93.25 950 LEU A C 1
ATOM 7489 O O . LEU A 1 950 ? 4.465 -34.976 0.090 1.00 93.25 950 LEU A O 1
ATOM 7493 N N . THR A 1 951 ? 3.868 -33.659 -1.626 1.00 95.69 951 THR A N 1
ATOM 7494 C CA . THR A 1 951 ? 3.361 -34.748 -2.472 1.00 95.69 951 THR A CA 1
ATOM 7495 C C . THR A 1 951 ? 4.433 -35.376 -3.356 1.00 95.69 951 THR A C 1
ATOM 7497 O O . THR A 1 951 ? 4.175 -36.414 -3.950 1.00 95.69 951 THR A O 1
ATOM 7500 N N . LEU A 1 952 ? 5.631 -34.793 -3.456 1.00 95.31 952 LEU A N 1
ATOM 7501 C CA . LEU A 1 952 ? 6.670 -35.241 -4.392 1.00 95.31 952 LEU A CA 1
ATOM 7502 C C . LEU A 1 952 ? 7.496 -36.447 -3.905 1.00 95.31 952 LEU A C 1
ATOM 7504 O O . LEU A 1 952 ? 7.729 -37.354 -4.713 1.00 95.31 952 LEU A O 1
ATOM 7508 N N . PRO A 1 953 ? 7.943 -36.523 -2.631 1.00 93.50 953 PRO A N 1
ATOM 7509 C CA . PRO A 1 953 ? 8.759 -37.640 -2.161 1.00 93.50 953 PRO A CA 1
ATOM 7510 C C . PRO A 1 953 ? 8.069 -38.996 -2.367 1.00 93.50 953 PRO A C 1
ATOM 7512 O O . PRO A 1 953 ? 6.977 -39.237 -1.862 1.00 93.50 953 PRO A O 1
ATOM 7515 N N . GLY A 1 954 ? 8.714 -39.890 -3.122 1.00 90.31 954 GLY A N 1
ATOM 7516 C CA . GLY A 1 954 ? 8.191 -41.224 -3.445 1.00 90.31 954 GLY A CA 1
ATOM 7517 C C . GLY A 1 954 ? 7.141 -41.268 -4.563 1.00 90.31 954 GLY A C 1
ATOM 7518 O O . GLY A 1 954 ? 6.837 -42.355 -5.045 1.00 90.31 954 GLY A O 1
ATOM 7519 N N . ASN A 1 955 ? 6.631 -40.117 -5.009 1.00 95.62 955 ASN A N 1
ATOM 7520 C CA . ASN A 1 955 ? 5.696 -40.008 -6.133 1.00 95.62 955 ASN A CA 1
ATOM 7521 C C . ASN A 1 955 ? 6.358 -39.482 -7.415 1.00 95.62 955 ASN A C 1
ATOM 7523 O O . ASN A 1 955 ? 5.771 -39.618 -8.483 1.00 95.62 955 ASN A O 1
ATOM 7527 N N . VAL A 1 956 ? 7.568 -38.923 -7.322 1.00 96.94 956 VAL A N 1
ATOM 7528 C CA . VAL A 1 956 ? 8.448 -38.623 -8.460 1.00 96.94 956 VAL A CA 1
ATOM 7529 C C . VAL A 1 956 ? 9.731 -39.431 -8.302 1.00 96.94 956 VAL A C 1
ATOM 7531 O O . VAL A 1 956 ? 10.460 -39.253 -7.325 1.00 96.94 956 VAL A O 1
ATOM 7534 N N . LEU A 1 957 ? 10.002 -40.335 -9.243 1.00 96.19 957 LEU A N 1
ATOM 7535 C CA . LEU A 1 957 ? 11.185 -41.198 -9.235 1.00 96.19 957 LEU A CA 1
ATOM 7536 C C . LEU A 1 957 ? 12.025 -40.963 -10.489 1.00 96.19 957 LEU A C 1
ATOM 7538 O O . LEU A 1 957 ? 11.484 -40.825 -11.583 1.00 96.19 957 LEU A O 1
ATOM 7542 N N . PHE A 1 958 ? 13.347 -40.974 -10.328 1.00 97.44 958 PHE A N 1
ATOM 7543 C CA . PHE A 1 958 ? 14.311 -40.926 -11.424 1.00 97.44 958 PHE A CA 1
ATOM 7544 C C . PHE A 1 958 ? 15.229 -42.146 -11.339 1.00 97.44 958 PHE A C 1
ATOM 7546 O O . PHE A 1 958 ? 15.859 -42.355 -10.303 1.00 97.44 958 PHE A O 1
ATOM 7553 N N . GLN A 1 959 ? 15.252 -42.981 -12.378 1.00 97.44 959 GLN A N 1
ATOM 7554 C CA . GLN A 1 959 ? 15.783 -44.348 -12.335 1.00 97.44 959 GLN A CA 1
ATOM 7555 C C . GLN A 1 959 ? 16.669 -44.686 -13.540 1.00 97.44 959 GLN A C 1
ATOM 7557 O O . GLN A 1 959 ? 16.506 -44.098 -14.609 1.00 97.44 959 GLN A O 1
ATOM 7562 N N . ASP A 1 960 ? 17.587 -45.642 -13.379 1.00 95.44 960 ASP A N 1
ATOM 7563 C CA . ASP A 1 960 ? 18.299 -46.291 -14.492 1.00 95.44 960 ASP A CA 1
ATOM 7564 C C . ASP A 1 960 ? 17.470 -47.419 -15.145 1.00 95.44 960 ASP A C 1
ATOM 7566 O O . ASP A 1 960 ? 16.333 -47.700 -14.751 1.00 95.44 960 ASP A O 1
ATOM 7570 N N . SER A 1 961 ? 18.047 -48.081 -16.154 1.00 90.94 961 SER A N 1
ATOM 7571 C CA . SER A 1 961 ? 17.430 -49.212 -16.860 1.00 90.94 961 SER A CA 1
ATOM 7572 C C . SER A 1 961 ? 17.153 -50.436 -15.984 1.00 90.94 961 SER A C 1
ATOM 7574 O O . SER A 1 961 ? 16.300 -51.247 -16.341 1.00 90.94 961 SER A O 1
ATOM 7576 N N . ASP A 1 962 ? 17.847 -50.572 -14.853 1.00 91.19 962 ASP A N 1
ATOM 7577 C CA . ASP A 1 962 ? 17.688 -51.683 -13.911 1.00 91.19 962 ASP A CA 1
ATOM 7578 C C . ASP A 1 962 ? 16.662 -51.356 -12.804 1.00 91.19 962 ASP A C 1
ATOM 7580 O O . ASP A 1 962 ? 16.348 -52.206 -11.967 1.00 91.19 962 ASP A O 1
ATOM 7584 N N . GLY A 1 963 ? 16.102 -50.139 -12.809 1.00 89.75 963 GLY A N 1
ATOM 7585 C CA . GLY A 1 963 ? 15.113 -49.661 -11.843 1.00 89.75 963 GLY A CA 1
ATOM 7586 C C . GLY A 1 963 ? 15.713 -49.087 -10.556 1.00 89.75 963 GLY A C 1
ATOM 7587 O O . GLY A 1 963 ? 14.972 -48.833 -9.603 1.00 89.75 963 GLY A O 1
ATOM 7588 N N . ASN A 1 964 ? 17.029 -48.862 -10.498 1.00 93.69 964 ASN A N 1
ATOM 7589 C CA . ASN A 1 964 ? 17.664 -48.239 -9.339 1.00 93.69 964 ASN A CA 1
ATOM 7590 C C . ASN A 1 964 ? 17.444 -46.724 -9.359 1.00 93.69 964 ASN A C 1
ATOM 7592 O O . ASN A 1 964 ? 17.599 -46.078 -10.393 1.00 93.69 964 ASN A O 1
ATOM 7596 N N . ASN A 1 965 ? 17.136 -46.137 -8.199 1.00 94.31 965 ASN A N 1
ATOM 7597 C CA . ASN A 1 965 ? 16.952 -44.691 -8.077 1.00 94.31 965 ASN A CA 1
ATOM 7598 C C . ASN A 1 965 ? 18.286 -43.937 -8.210 1.00 94.31 965 ASN A C 1
ATOM 7600 O O . ASN A 1 965 ? 19.257 -44.226 -7.506 1.00 94.31 965 ASN A O 1
ATOM 7604 N N . ILE A 1 966 ? 18.291 -42.906 -9.049 1.00 96.62 966 ILE A N 1
ATOM 7605 C CA . ILE A 1 966 ? 19.399 -41.974 -9.230 1.00 96.62 966 ILE A CA 1
ATOM 7606 C C . ILE A 1 966 ? 19.344 -40.901 -8.148 1.00 96.62 966 ILE A C 1
ATOM 7608 O O . ILE A 1 966 ? 18.289 -40.359 -7.829 1.00 96.62 966 ILE A O 1
ATOM 7612 N N . GLN A 1 967 ? 20.503 -40.583 -7.576 1.00 94.12 967 GLN A N 1
ATOM 7613 C CA . GLN A 1 967 ? 20.625 -39.483 -6.622 1.00 94.12 967 GLN A CA 1
ATOM 7614 C C . GLN A 1 967 ? 20.440 -38.143 -7.339 1.00 94.12 967 GLN A C 1
ATOM 7616 O O . GLN A 1 967 ? 21.105 -37.883 -8.345 1.00 94.12 967 GLN A O 1
ATOM 7621 N N . ILE A 1 968 ? 19.569 -37.290 -6.801 1.00 95.44 968 ILE A N 1
ATOM 7622 C CA . ILE A 1 968 ? 19.186 -36.008 -7.403 1.00 95.44 968 ILE A CA 1
ATOM 7623 C C . ILE A 1 968 ? 19.466 -34.826 -6.473 1.00 95.44 968 ILE A C 1
ATOM 7625 O O . ILE A 1 968 ? 19.455 -34.954 -5.252 1.00 95.44 968 ILE A O 1
ATOM 7629 N N . SER A 1 969 ? 19.669 -33.663 -7.079 1.00 92.38 969 SER A N 1
ATOM 7630 C CA . SER A 1 969 ? 19.604 -32.349 -6.450 1.00 92.38 969 SER A CA 1
ATOM 7631 C C . SER A 1 969 ? 18.324 -31.666 -6.919 1.00 92.38 969 SER A C 1
ATOM 7633 O O . SER A 1 969 ? 18.080 -31.606 -8.121 1.00 92.38 969 SER A O 1
ATOM 7635 N N . VAL A 1 970 ? 17.512 -31.163 -5.992 1.00 92.81 970 VAL A N 1
ATOM 7636 C CA . VAL A 1 970 ? 16.182 -30.601 -6.280 1.00 92.81 970 VAL A CA 1
ATOM 7637 C C . VAL A 1 970 ? 16.209 -29.081 -6.159 1.00 92.81 970 VAL A C 1
ATOM 7639 O O . VAL A 1 970 ? 16.752 -28.552 -5.192 1.00 92.81 970 VAL A O 1
ATOM 7642 N N . ASP A 1 971 ? 15.588 -28.396 -7.116 1.00 90.75 971 ASP A N 1
ATOM 7643 C CA . ASP A 1 971 ? 15.336 -26.958 -7.094 1.00 90.75 971 ASP A CA 1
ATOM 7644 C C . ASP A 1 971 ? 13.848 -26.710 -6.801 1.00 90.75 971 ASP A C 1
ATOM 7646 O O . ASP A 1 971 ? 12.969 -27.095 -7.571 1.00 90.75 971 ASP A O 1
ATOM 7650 N N . GLN A 1 972 ? 13.570 -26.098 -5.648 1.00 91.94 972 GLN A N 1
ATOM 7651 C CA . GLN A 1 972 ? 12.207 -25.852 -5.161 1.00 91.94 972 GLN A CA 1
ATOM 7652 C C . GLN A 1 972 ? 11.682 -24.459 -5.539 1.00 91.94 972 GLN A C 1
ATOM 7654 O O . GLN A 1 972 ? 10.535 -24.137 -5.233 1.00 91.94 972 GLN A O 1
ATOM 7659 N N . SER A 1 973 ? 12.505 -23.620 -6.180 1.00 89.12 973 SER A N 1
ATOM 7660 C CA . SER A 1 973 ? 12.188 -22.206 -6.415 1.00 89.12 973 SER A CA 1
ATOM 7661 C C . SER A 1 973 ? 10.992 -21.986 -7.348 1.00 89.12 973 SER A C 1
ATOM 7663 O O . SER A 1 973 ? 10.296 -20.983 -7.217 1.00 89.12 973 SER A O 1
ATOM 7665 N N . GLU A 1 974 ? 10.704 -22.936 -8.245 1.00 90.19 974 GLU A N 1
ATOM 7666 C CA . GLU A 1 974 ? 9.632 -22.819 -9.243 1.00 90.19 974 GLU A CA 1
ATOM 7667 C C . GLU A 1 974 ? 8.365 -23.638 -8.911 1.00 90.19 974 GLU A C 1
ATOM 7669 O O . GLU A 1 974 ? 7.452 -23.723 -9.737 1.00 90.19 974 GLU A O 1
ATOM 7674 N N . TYR A 1 975 ? 8.244 -24.198 -7.697 1.00 94.06 975 TYR A N 1
ATOM 7675 C CA . TYR A 1 975 ? 7.058 -24.981 -7.303 1.00 94.06 975 TYR A CA 1
ATOM 7676 C C . TYR A 1 975 ? 5.772 -24.149 -7.331 1.00 94.06 975 TYR A C 1
ATOM 7678 O O . TYR A 1 975 ? 4.739 -24.635 -7.794 1.00 94.06 975 TYR A O 1
ATOM 7686 N N . ALA A 1 976 ? 5.834 -22.884 -6.904 1.00 89.25 976 ALA A N 1
ATOM 7687 C CA . ALA A 1 976 ? 4.699 -21.959 -6.952 1.00 89.25 976 ALA A CA 1
ATOM 7688 C C . ALA A 1 976 ? 4.217 -21.689 -8.390 1.00 89.25 976 ALA A C 1
ATOM 7690 O O . ALA A 1 976 ? 3.028 -21.481 -8.614 1.00 89.25 976 ALA A O 1
ATOM 7691 N N . SER A 1 977 ? 5.122 -21.775 -9.366 1.00 87.12 977 SER A N 1
ATOM 7692 C CA . SER A 1 977 ? 4.830 -21.632 -10.798 1.00 87.12 977 SER A CA 1
ATOM 7693 C C . SER A 1 977 ? 4.465 -22.961 -11.469 1.00 87.12 977 SER A C 1
ATOM 7695 O O . SER A 1 977 ? 4.413 -23.040 -12.693 1.00 87.12 977 SER A O 1
ATOM 7697 N N . GLY A 1 978 ? 4.256 -24.023 -10.684 1.00 92.25 978 GLY A N 1
ATOM 7698 C CA . GLY A 1 978 ? 3.875 -25.335 -11.189 1.00 92.25 978 GLY A CA 1
ATOM 7699 C C . GLY A 1 978 ? 5.006 -26.112 -11.857 1.00 92.25 978 GLY A C 1
ATOM 7700 O O . GLY A 1 978 ? 4.720 -27.016 -12.634 1.00 92.25 978 GLY A O 1
ATOM 7701 N N . LYS A 1 979 ? 6.283 -25.799 -11.593 1.00 93.94 979 LYS A N 1
ATOM 7702 C CA . LYS A 1 979 ? 7.409 -26.558 -12.156 1.00 93.94 979 LYS A CA 1
ATOM 7703 C C . LYS A 1 979 ? 8.172 -27.323 -11.090 1.00 93.94 979 LYS A C 1
ATOM 7705 O O . LYS A 1 979 ? 8.557 -26.751 -10.079 1.00 93.94 979 LYS A O 1
ATOM 7710 N N . VAL A 1 980 ? 8.466 -28.592 -11.349 1.00 96.06 980 VAL A N 1
ATOM 7711 C CA . VAL A 1 980 ? 9.386 -29.405 -10.546 1.00 96.06 980 VAL A CA 1
ATOM 7712 C C . VAL A 1 980 ? 10.676 -29.583 -11.329 1.00 96.06 980 VAL A C 1
ATOM 7714 O O . VAL A 1 980 ? 10.667 -30.166 -12.413 1.00 96.06 980 VAL A O 1
ATOM 7717 N N . LYS A 1 981 ? 11.784 -29.086 -10.773 1.00 95.44 981 LYS A N 1
ATOM 7718 C CA . LYS A 1 981 ? 13.099 -29.130 -11.409 1.00 95.44 981 LYS A CA 1
ATOM 7719 C C . LYS A 1 981 ? 14.107 -29.871 -10.542 1.00 95.44 981 LYS A C 1
ATOM 7721 O O . LYS A 1 981 ? 14.243 -29.596 -9.351 1.00 95.44 981 LYS A O 1
ATOM 7726 N N . PHE A 1 982 ? 14.828 -30.817 -11.130 1.00 95.38 982 PHE A N 1
ATOM 7727 C CA . PHE A 1 982 ? 15.886 -31.552 -10.438 1.00 95.38 982 PHE A CA 1
ATOM 7728 C C . PHE A 1 982 ? 16.949 -32.054 -11.410 1.00 95.38 982 PHE A C 1
ATOM 7730 O O . PHE A 1 982 ? 16.678 -32.248 -12.586 1.00 95.38 982 PHE A O 1
ATOM 7737 N N . SER A 1 983 ? 18.157 -32.309 -10.922 1.00 94.19 983 SER A N 1
ATOM 7738 C CA . SER A 1 983 ? 19.291 -32.745 -11.750 1.00 94.19 983 SER A CA 1
ATOM 7739 C C . SER A 1 983 ? 20.017 -33.898 -11.059 1.00 94.19 983 SER A C 1
ATOM 7741 O O . SER A 1 983 ? 19.984 -33.980 -9.829 1.00 94.19 983 SER A O 1
ATOM 7743 N N . PRO A 1 984 ? 20.698 -34.798 -11.784 1.00 95.50 984 PRO A N 1
ATOM 7744 C CA . PRO A 1 984 ? 21.465 -35.857 -11.145 1.00 95.50 984 PRO A CA 1
ATOM 7745 C C . PRO A 1 984 ? 22.645 -35.271 -10.357 1.00 95.50 984 PRO A C 1
ATOM 7747 O O . PRO A 1 984 ? 23.343 -34.365 -10.823 1.00 95.50 984 PRO A O 1
ATOM 7750 N N . ALA A 1 985 ? 22.882 -35.798 -9.155 1.00 91.94 985 ALA A N 1
ATOM 7751 C CA . ALA A 1 985 ? 23.962 -35.345 -8.278 1.00 91.94 985 ALA A CA 1
ATOM 7752 C C . ALA A 1 985 ? 25.355 -35.633 -8.872 1.00 91.94 985 ALA A C 1
ATOM 7754 O O . ALA A 1 985 ? 26.283 -34.845 -8.695 1.00 91.94 985 ALA A O 1
ATOM 7755 N N . ASN A 1 986 ? 25.481 -36.735 -9.617 1.00 91.25 986 ASN A N 1
ATOM 7756 C CA . ASN A 1 986 ? 26.682 -37.130 -10.353 1.00 91.25 986 ASN A CA 1
ATOM 7757 C C . ASN A 1 986 ? 26.358 -37.280 -11.848 1.00 91.25 986 ASN A C 1
ATOM 7759 O O . ASN A 1 986 ? 25.210 -37.589 -12.167 1.00 91.25 986 ASN A O 1
ATOM 7763 N N . PRO A 1 987 ? 27.330 -37.100 -12.763 1.00 91.62 987 PRO A N 1
ATOM 7764 C CA . PRO A 1 987 ? 27.109 -37.353 -14.184 1.00 91.62 987 PRO A CA 1
ATOM 7765 C C . PRO A 1 987 ? 26.556 -38.761 -14.437 1.00 91.62 987 PRO A C 1
ATOM 7767 O O . PRO A 1 987 ? 27.029 -39.738 -13.854 1.00 91.62 987 PRO A O 1
ATOM 7770 N N . LEU A 1 988 ? 25.550 -38.843 -15.302 1.00 94.88 988 LEU A N 1
ATOM 7771 C CA . LEU A 1 988 ? 24.947 -40.086 -15.766 1.00 94.88 988 LEU A CA 1
ATOM 7772 C C . LEU A 1 988 ? 25.923 -40.860 -16.662 1.00 94.88 988 LEU A C 1
ATOM 7774 O O . LEU A 1 988 ? 26.823 -40.278 -17.270 1.00 94.88 988 LEU A O 1
ATOM 7778 N N . ALA A 1 989 ? 25.730 -42.174 -16.763 1.00 93.88 989 ALA A N 1
ATOM 7779 C CA . ALA A 1 989 ? 26.490 -42.997 -17.694 1.00 93.88 989 ALA A CA 1
ATOM 7780 C C . ALA A 1 989 ? 26.147 -42.609 -19.136 1.00 93.88 989 ALA A C 1
ATOM 7782 O O . ALA A 1 989 ? 25.000 -42.289 -19.440 1.00 93.88 989 ALA A O 1
ATOM 7783 N N . GLU A 1 990 ? 27.135 -42.635 -20.023 1.00 92.00 990 GLU A N 1
ATOM 7784 C CA . GLU A 1 990 ? 26.967 -42.332 -21.447 1.00 92.00 990 GLU A CA 1
ATOM 7785 C C . GLU A 1 990 ? 26.182 -43.434 -22.170 1.00 92.00 990 GLU A C 1
ATOM 7787 O O . GLU A 1 990 ? 26.223 -44.599 -21.766 1.00 92.00 990 GLU A O 1
ATOM 7792 N N . SER A 1 991 ? 25.495 -43.086 -23.265 1.00 91.44 991 SER A N 1
ATOM 7793 C CA . SER A 1 991 ? 24.741 -44.036 -24.110 1.00 91.44 991 SER A CA 1
ATOM 7794 C C . SER A 1 991 ? 23.804 -44.977 -23.332 1.00 91.44 991 SER A C 1
ATOM 7796 O O . SER A 1 991 ? 23.625 -46.135 -23.712 1.00 91.44 991 SER A O 1
ATOM 7798 N N . SER A 1 992 ? 23.235 -44.500 -22.223 1.00 95.06 992 SER A N 1
ATOM 7799 C CA . SER A 1 992 ? 22.483 -45.307 -21.256 1.00 95.06 992 SER A CA 1
ATOM 7800 C C . SER A 1 992 ? 21.043 -44.814 -21.126 1.00 95.06 992 SER A C 1
ATOM 7802 O O . SER A 1 992 ? 20.773 -43.622 -21.274 1.00 95.06 992 SER A O 1
ATOM 7804 N N . VAL A 1 993 ? 20.114 -45.740 -20.864 1.00 97.06 993 VAL A N 1
ATOM 7805 C CA . VAL A 1 993 ? 18.677 -45.451 -20.731 1.00 97.06 993 VAL A CA 1
ATOM 7806 C C . VAL A 1 993 ? 18.349 -45.066 -19.289 1.00 97.06 993 VAL A C 1
ATOM 7808 O O . VAL A 1 993 ? 18.716 -45.783 -18.358 1.00 97.06 993 VAL A O 1
ATOM 7811 N N . TYR A 1 994 ? 17.610 -43.973 -19.120 1.00 97.62 994 TYR A N 1
ATOM 7812 C CA . TYR A 1 994 ? 17.084 -43.502 -17.839 1.00 97.62 994 TYR A CA 1
ATOM 7813 C C . TYR A 1 994 ? 15.581 -43.253 -17.917 1.00 97.62 994 TYR A C 1
ATOM 7815 O O . TYR A 1 994 ? 15.023 -43.100 -19.005 1.00 97.62 994 TYR A O 1
ATOM 7823 N N . LYS A 1 995 ? 14.928 -43.221 -16.754 1.00 97.06 995 LYS A N 1
ATOM 7824 C CA . LYS A 1 995 ? 13.473 -43.219 -16.624 1.00 97.06 995 LYS A CA 1
ATOM 7825 C C . LYS A 1 995 ? 12.972 -42.261 -15.548 1.00 97.06 995 LYS A C 1
ATOM 7827 O O . LYS A 1 995 ? 13.512 -42.240 -14.446 1.00 97.06 995 LYS A O 1
ATOM 7832 N N . ILE A 1 996 ? 11.916 -41.509 -15.847 1.00 97.88 996 ILE A N 1
ATOM 7833 C CA . ILE A 1 996 ? 11.191 -40.626 -14.927 1.00 97.88 996 ILE A CA 1
ATOM 7834 C C . ILE A 1 996 ? 9.796 -41.216 -14.714 1.00 97.88 996 ILE A C 1
ATOM 7836 O O . ILE A 1 996 ? 9.075 -41.449 -15.682 1.00 97.88 996 ILE A O 1
ATOM 7840 N N . VAL A 1 997 ? 9.407 -41.449 -13.461 1.00 96.69 997 VAL A N 1
ATOM 7841 C CA . VAL A 1 997 ? 8.094 -42.005 -13.097 1.00 96.69 997 VAL A CA 1
ATOM 7842 C C . VAL A 1 997 ? 7.349 -41.011 -12.216 1.00 96.69 997 VAL A C 1
ATOM 7844 O O . VAL A 1 997 ? 7.887 -40.571 -11.198 1.00 96.69 997 VAL A O 1
ATOM 7847 N N . LEU A 1 998 ? 6.111 -40.689 -12.591 1.00 97.62 998 LEU A N 1
ATOM 7848 C CA . LEU A 1 998 ? 5.185 -39.866 -11.814 1.00 97.62 998 LEU A CA 1
ATOM 7849 C C . LEU A 1 998 ? 3.992 -40.712 -11.374 1.00 97.62 998 LEU A C 1
ATOM 7851 O O . LEU A 1 998 ? 3.361 -41.387 -12.184 1.00 97.62 998 LEU A O 1
ATOM 7855 N N . SER A 1 999 ? 3.676 -40.656 -10.089 1.00 96.94 999 SER A N 1
ATOM 7856 C CA . SER A 1 999 ? 2.492 -41.278 -9.500 1.00 96.94 999 SER A CA 1
ATOM 7857 C C . SER A 1 999 ? 1.272 -40.364 -9.632 1.00 96.94 999 SER A C 1
ATOM 7859 O O . SER A 1 999 ? 1.398 -39.143 -9.550 1.00 96.94 999 SER A O 1
ATOM 7861 N N . GLU A 1 1000 ? 0.077 -40.949 -9.719 1.00 95.19 1000 GLU A N 1
ATOM 7862 C CA . GLU A 1 1000 ? -1.215 -40.250 -9.696 1.00 95.19 1000 GLU A CA 1
ATOM 7863 C C . GLU A 1 1000 ? -1.383 -39.331 -8.478 1.00 95.19 1000 GLU A C 1
ATOM 7865 O O . GLU A 1 1000 ? -2.199 -38.420 -8.518 1.00 95.19 1000 GLU A O 1
ATOM 7870 N N . LYS A 1 1001 ? -0.596 -39.556 -7.415 1.00 95.00 1001 LYS A N 1
ATOM 7871 C CA . LYS A 1 1001 ? -0.610 -38.810 -6.148 1.00 95.00 1001 LYS A CA 1
ATOM 7872 C C . LYS A 1 1001 ? 0.218 -37.525 -6.147 1.00 95.00 1001 LYS A C 1
ATOM 7874 O O . LYS A 1 1001 ? 0.204 -36.825 -5.136 1.00 95.00 1001 LYS A O 1
ATOM 7879 N N . VAL A 1 1002 ? 0.969 -37.225 -7.209 1.00 97.00 1002 VAL A N 1
ATOM 7880 C CA . VAL A 1 1002 ? 1.588 -35.896 -7.343 1.00 97.00 1002 VAL A CA 1
ATOM 7881 C C . VAL A 1 1002 ? 0.461 -34.867 -7.335 1.00 97.00 1002 VAL A C 1
ATOM 7883 O O . VAL A 1 1002 ? -0.494 -35.004 -8.102 1.00 97.00 1002 VAL A O 1
ATOM 7886 N N . GLY A 1 1003 ? 0.556 -33.882 -6.441 1.00 94.12 1003 GLY A N 1
ATOM 7887 C CA . GLY A 1 1003 ? -0.532 -32.953 -6.181 1.00 94.12 1003 GLY A CA 1
ATOM 7888 C C . GLY A 1 1003 ? -0.102 -31.504 -5.995 1.00 94.12 1003 GLY A C 1
ATOM 7889 O O . GLY A 1 1003 ? 1.064 -31.176 -5.758 1.00 94.12 1003 GLY A O 1
ATOM 7890 N N . ASP A 1 1004 ? -1.084 -30.627 -6.135 1.00 93.62 1004 ASP A N 1
ATOM 7891 C CA . ASP A 1 1004 ? -0.930 -29.183 -6.067 1.00 93.62 1004 ASP A CA 1
ATOM 7892 C C . ASP A 1 1004 ? -1.156 -28.640 -4.642 1.00 93.62 1004 ASP A C 1
ATOM 7894 O O . ASP A 1 1004 ? -1.476 -29.376 -3.704 1.00 93.62 1004 ASP A O 1
ATOM 7898 N N . THR A 1 1005 ? -0.981 -27.333 -4.452 1.00 89.94 1005 THR A N 1
ATOM 7899 C CA . THR A 1 1005 ? -1.229 -26.659 -3.164 1.00 89.94 1005 THR A CA 1
ATOM 7900 C C . THR A 1 1005 ? -2.712 -26.536 -2.794 1.00 89.94 1005 THR A C 1
ATOM 7902 O O . THR A 1 1005 ? -3.017 -26.188 -1.654 1.00 89.94 1005 THR A O 1
ATOM 7905 N N . LYS A 1 1006 ? -3.631 -26.839 -3.720 1.00 82.69 1006 LYS A N 1
ATOM 7906 C CA . LYS A 1 1006 ? -5.091 -26.852 -3.525 1.00 82.69 1006 LYS A CA 1
ATOM 7907 C C . LYS A 1 1006 ? -5.635 -28.263 -3.231 1.00 82.69 1006 LYS A C 1
ATOM 7909 O O . LYS A 1 1006 ? -6.828 -28.416 -2.994 1.00 82.69 1006 LYS A O 1
ATOM 7914 N N . GLY A 1 1007 ? -4.773 -29.283 -3.214 1.00 85.81 1007 GLY A N 1
ATOM 7915 C CA . GLY A 1 1007 ? -5.127 -30.678 -2.955 1.00 85.81 1007 GLY A CA 1
ATOM 7916 C C . GLY A 1 1007 ? -5.563 -31.489 -4.183 1.00 85.81 1007 GLY A C 1
ATOM 7917 O O . GLY A 1 1007 ? -5.975 -32.635 -4.009 1.00 85.81 1007 GLY A O 1
ATOM 7918 N N . LEU A 1 1008 ? -5.468 -30.952 -5.405 1.00 90.56 1008 LEU A N 1
ATOM 7919 C CA . LEU A 1 1008 ? -5.739 -31.700 -6.640 1.00 90.56 1008 LEU A CA 1
ATOM 7920 C C . LEU A 1 1008 ? -4.548 -32.580 -7.020 1.00 90.56 1008 LEU A C 1
ATOM 7922 O O . LEU A 1 1008 ? -3.399 -32.223 -6.769 1.00 90.56 1008 LEU A O 1
ATOM 7926 N N . THR A 1 1009 ? -4.820 -33.708 -7.672 1.00 94.25 1009 THR A N 1
ATOM 7927 C CA . THR A 1 1009 ? -3.825 -34.732 -8.029 1.00 94.25 1009 THR A CA 1
ATOM 7928 C C . THR A 1 1009 ? -3.827 -35.059 -9.527 1.00 94.25 1009 THR A C 1
ATOM 7930 O O . THR A 1 1009 ? -4.788 -34.725 -10.221 1.00 94.25 1009 THR A O 1
ATOM 7933 N N . LEU A 1 1010 ? -2.764 -35.706 -10.037 1.00 90.94 1010 LEU A N 1
ATOM 7934 C CA . LEU A 1 1010 ? -2.633 -36.091 -11.458 1.00 90.94 1010 LEU A CA 1
ATOM 7935 C C . LEU A 1 1010 ? -3.684 -37.102 -11.934 1.00 90.94 1010 LEU A C 1
ATOM 7937 O O . LEU A 1 1010 ? -3.912 -37.222 -13.134 1.00 90.94 1010 LEU A O 1
ATOM 7941 N N . ASN A 1 1011 ? -4.289 -37.859 -11.013 1.00 85.88 1011 ASN A N 1
ATOM 7942 C CA . ASN A 1 1011 ? -5.323 -38.876 -11.269 1.00 85.88 1011 ASN A CA 1
ATOM 7943 C C . ASN A 1 1011 ? -4.910 -40.031 -12.209 1.00 85.88 1011 ASN A C 1
ATOM 7945 O O . ASN A 1 1011 ? -5.716 -40.919 -12.477 1.00 85.88 1011 ASN A O 1
ATOM 7949 N N . GLN A 1 1012 ? -3.663 -40.045 -12.687 1.00 92.00 1012 GLN A N 1
ATOM 7950 C CA . GLN A 1 1012 ? -3.043 -41.142 -13.423 1.00 92.00 1012 GLN A CA 1
ATOM 7951 C C . GLN A 1 1012 ? -1.515 -41.127 -13.257 1.00 92.00 1012 GLN A C 1
ATOM 7953 O O . GLN A 1 1012 ? -0.913 -40.086 -12.986 1.00 92.00 1012 GLN A O 1
ATOM 7958 N N . ASN A 1 1013 ? -0.881 -42.286 -13.450 1.00 94.81 1013 ASN A N 1
ATOM 7959 C CA . ASN A 1 1013 ? 0.578 -42.412 -13.454 1.00 94.81 1013 ASN A CA 1
ATOM 7960 C C . ASN A 1 1013 ? 1.162 -42.040 -14.830 1.00 94.81 1013 ASN A C 1
ATOM 7962 O O . ASN A 1 1013 ? 0.541 -42.311 -15.858 1.00 94.81 1013 ASN A O 1
ATOM 7966 N N . PHE A 1 1014 ? 2.387 -41.511 -14.852 1.00 96.06 1014 PHE A N 1
ATOM 7967 C CA . PHE A 1 1014 ? 3.158 -41.248 -16.071 1.00 96.06 1014 PHE A CA 1
ATOM 7968 C C . PHE A 1 1014 ? 4.544 -41.890 -16.001 1.00 96.06 1014 PHE A C 1
ATOM 7970 O O . PHE A 1 1014 ? 5.147 -41.978 -14.930 1.00 96.06 1014 PHE A O 1
ATOM 7977 N N . GLU A 1 1015 ? 5.067 -42.302 -17.153 1.00 96.50 1015 GLU A N 1
ATOM 7978 C CA . GLU A 1 1015 ? 6.418 -42.842 -17.291 1.00 96.50 1015 GLU A CA 1
ATOM 7979 C C . GLU A 1 1015 ? 7.069 -42.288 -18.562 1.00 96.50 1015 GLU A C 1
ATOM 7981 O O . GLU A 1 1015 ? 6.464 -42.317 -19.634 1.00 96.50 1015 GLU A O 1
ATOM 7986 N N . PHE A 1 1016 ? 8.298 -41.786 -18.431 1.00 97.06 1016 PHE A N 1
ATOM 7987 C CA . PHE A 1 1016 ? 9.082 -41.210 -19.524 1.00 97.06 1016 PHE A CA 1
ATOM 7988 C C . PHE A 1 1016 ? 10.493 -41.790 -19.523 1.00 97.06 1016 PHE A C 1
ATOM 7990 O O . PHE A 1 1016 ? 11.088 -41.946 -18.459 1.00 97.06 1016 PHE A O 1
ATOM 7997 N N . THR A 1 1017 ? 11.055 -42.081 -20.693 1.00 97.25 1017 THR A N 1
ATOM 7998 C CA . THR A 1 1017 ? 12.428 -42.596 -20.834 1.00 97.25 1017 THR A CA 1
ATOM 7999 C C . THR A 1 1017 ? 13.289 -41.679 -21.693 1.00 97.25 1017 THR A C 1
ATOM 8001 O O . THR A 1 1017 ? 12.759 -40.933 -22.505 1.00 97.25 1017 THR A O 1
ATOM 8004 N N . PHE A 1 1018 ? 14.612 -41.712 -21.531 1.00 96.81 1018 PHE A N 1
ATOM 8005 C CA . PHE A 1 1018 ? 15.549 -41.031 -22.430 1.00 96.81 1018 PHE A CA 1
ATOM 8006 C C . PHE A 1 1018 ? 16.919 -41.719 -22.462 1.00 96.81 1018 PHE A C 1
ATOM 8008 O O . PHE A 1 1018 ? 17.248 -42.504 -21.572 1.00 96.81 1018 PHE A O 1
ATOM 8015 N N . ILE A 1 1019 ? 17.723 -41.414 -23.484 1.00 96.88 1019 ILE A N 1
ATOM 8016 C CA . ILE A 1 1019 ? 19.078 -41.942 -23.689 1.00 96.88 1019 ILE A CA 1
ATOM 8017 C C . ILE A 1 1019 ? 20.102 -40.806 -23.614 1.00 96.88 1019 ILE A C 1
ATOM 8019 O O . ILE A 1 1019 ? 20.002 -39.807 -24.337 1.00 96.88 1019 ILE A O 1
ATOM 8023 N N . THR A 1 1020 ? 21.107 -40.971 -22.757 1.00 94.00 1020 THR A N 1
ATOM 8024 C CA . THR A 1 1020 ? 22.222 -40.025 -22.621 1.00 94.00 1020 THR A CA 1
ATOM 8025 C C . THR A 1 1020 ? 23.151 -40.036 -23.835 1.00 94.00 1020 THR A C 1
ATOM 8027 O O . THR A 1 1020 ? 23.270 -41.023 -24.561 1.00 94.00 1020 THR A O 1
ATOM 8030 N N . GLU A 1 1021 ? 23.828 -38.916 -24.061 1.00 88.12 1021 GLU A N 1
ATOM 8031 C CA . GLU A 1 1021 ? 24.805 -38.734 -25.132 1.00 88.12 1021 GLU A CA 1
ATOM 8032 C C . GLU A 1 1021 ? 25.994 -39.708 -25.041 1.00 88.12 1021 GLU A C 1
ATOM 8034 O O . GLU A 1 1021 ? 26.332 -40.228 -23.975 1.00 88.12 1021 GLU A O 1
ATOM 8039 N N . ALA A 1 1022 ? 26.630 -39.961 -26.188 1.00 83.12 1022 ALA A N 1
ATOM 8040 C CA . ALA A 1 1022 ? 27.906 -40.665 -26.285 1.00 83.12 1022 ALA A CA 1
ATOM 8041 C C . ALA A 1 1022 ? 29.041 -39.637 -26.354 1.00 83.12 1022 ALA A C 1
ATOM 8043 O O . ALA A 1 1022 ? 29.009 -38.746 -27.205 1.00 83.12 1022 ALA A O 1
ATOM 8044 N N . ASN A 1 1023 ? 30.066 -39.747 -25.509 1.00 66.56 1023 ASN A N 1
ATOM 8045 C CA . ASN A 1 1023 ? 31.153 -38.774 -25.509 1.00 66.56 1023 ASN A CA 1
ATOM 8046 C C . ASN A 1 1023 ? 32.190 -39.132 -26.577 1.00 66.56 1023 ASN A C 1
ATOM 8048 O O . ASN A 1 1023 ? 33.036 -40.013 -26.408 1.00 66.56 1023 ASN A O 1
ATOM 8052 N N . LYS A 1 1024 ? 32.070 -38.483 -27.736 1.00 69.00 1024 LYS A N 1
ATOM 8053 C CA . LYS A 1 1024 ? 32.887 -38.759 -28.923 1.00 69.00 1024 LYS A CA 1
ATOM 8054 C C . LYS A 1 1024 ? 33.279 -37.475 -29.650 1.00 69.00 1024 LYS A C 1
ATOM 8056 O O . LYS A 1 1024 ? 32.956 -37.285 -30.820 1.00 69.00 1024 LYS A O 1
ATOM 8061 N N . TYR A 1 1025 ? 34.014 -36.607 -28.964 1.00 72.69 1025 TYR A N 1
ATOM 8062 C CA . TYR A 1 1025 ? 34.684 -35.473 -29.598 1.00 72.69 1025 TYR A CA 1
ATOM 8063 C C . TYR A 1 1025 ? 36.146 -35.391 -29.158 1.00 72.69 1025 TYR A C 1
ATOM 8065 O O . TYR A 1 1025 ? 36.506 -35.800 -28.053 1.00 72.69 1025 TYR A O 1
ATOM 8073 N N . VAL A 1 1026 ? 36.990 -34.867 -30.040 1.00 75.75 1026 VAL A N 1
ATOM 8074 C CA . VAL A 1 1026 ? 38.359 -34.461 -29.713 1.00 75.75 1026 VAL A CA 1
ATOM 8075 C C . VAL A 1 1026 ? 38.383 -32.937 -29.678 1.00 75.75 1026 VAL A C 1
ATOM 8077 O O . VAL A 1 1026 ? 38.009 -32.300 -30.663 1.00 75.75 1026 VAL A O 1
ATOM 8080 N N . THR A 1 1027 ? 38.787 -32.367 -28.537 1.00 80.50 1027 THR A N 1
ATOM 8081 C CA . THR A 1 1027 ? 38.990 -30.920 -28.362 1.00 80.50 1027 THR A CA 1
ATOM 8082 C C . THR A 1 1027 ? 39.978 -30.399 -29.400 1.00 80.50 1027 THR A C 1
ATOM 8084 O O . THR A 1 1027 ? 41.044 -30.992 -29.584 1.00 80.50 1027 THR A O 1
ATOM 8087 N N . GLY A 1 1028 ? 39.627 -29.291 -30.048 1.00 83.75 1028 GLY A N 1
ATOM 8088 C CA . GLY A 1 1028 ? 40.494 -28.619 -31.012 1.00 83.75 1028 GLY A CA 1
ATOM 8089 C C . GLY A 1 1028 ? 41.246 -27.434 -30.396 1.00 83.75 1028 GLY A C 1
ATOM 8090 O O . GLY A 1 1028 ? 41.690 -27.486 -29.246 1.00 83.75 1028 GLY A O 1
ATOM 8091 N N . THR A 1 1029 ? 41.428 -26.353 -31.152 1.00 89.94 1029 THR A N 1
ATOM 8092 C CA . THR A 1 1029 ? 42.084 -25.135 -30.655 1.00 89.94 1029 THR A CA 1
ATOM 8093 C C . THR A 1 1029 ? 41.097 -24.277 -29.866 1.00 89.94 1029 THR A C 1
ATOM 8095 O O . THR A 1 1029 ? 40.185 -23.696 -30.443 1.00 89.94 1029 THR A O 1
ATOM 8098 N N . ILE A 1 1030 ? 41.297 -24.168 -28.547 1.00 92.25 1030 ILE A N 1
ATOM 8099 C CA . ILE A 1 1030 ? 40.503 -23.293 -27.667 1.00 92.25 1030 ILE A CA 1
ATOM 8100 C C . ILE A 1 1030 ? 40.989 -21.845 -27.799 1.00 92.25 1030 ILE A C 1
ATOM 8102 O O . ILE A 1 1030 ? 42.171 -21.556 -27.602 1.00 92.25 1030 ILE A O 1
ATOM 8106 N N . TYR A 1 1031 ? 40.064 -20.934 -28.089 1.00 91.50 1031 TYR A N 1
ATOM 8107 C CA . TYR A 1 1031 ? 40.306 -19.493 -28.166 1.00 91.50 1031 TYR A CA 1
ATOM 8108 C C . TYR A 1 1031 ? 39.845 -18.744 -26.920 1.00 91.50 1031 TYR A C 1
ATOM 8110 O O . TYR A 1 1031 ? 40.437 -17.720 -26.585 1.00 91.50 1031 TYR A O 1
ATOM 8118 N N . ASP A 1 1032 ? 38.807 -19.232 -26.240 1.00 93.62 1032 ASP A N 1
ATOM 8119 C CA . ASP A 1 1032 ? 38.323 -18.635 -24.999 1.00 93.62 1032 ASP A CA 1
ATOM 8120 C C . ASP A 1 1032 ? 37.762 -19.702 -24.058 1.00 93.62 1032 ASP A C 1
ATOM 8122 O O . ASP A 1 1032 ? 36.931 -20.514 -24.453 1.00 93.62 1032 ASP A O 1
ATOM 8126 N N . THR A 1 1033 ? 38.232 -19.676 -22.814 1.00 94.50 1033 THR A N 1
ATOM 8127 C CA . THR A 1 1033 ? 37.805 -20.582 -21.732 1.00 94.50 1033 THR A CA 1
ATOM 8128 C C . THR A 1 1033 ? 36.746 -19.943 -20.840 1.00 94.50 1033 THR A C 1
ATOM 8130 O O . THR A 1 1033 ? 36.209 -20.601 -19.966 1.00 94.50 1033 THR A O 1
ATOM 8133 N N . PHE A 1 1034 ? 36.474 -18.641 -20.998 1.00 95.94 1034 PHE A N 1
ATOM 8134 C CA . PHE A 1 1034 ? 35.561 -17.876 -20.144 1.00 95.94 1034 PHE A CA 1
ATOM 8135 C C . PHE A 1 1034 ? 35.901 -17.883 -18.639 1.00 95.94 1034 PHE A C 1
ATOM 8137 O O . PHE A 1 1034 ? 35.069 -17.533 -17.802 1.00 95.94 1034 PHE A O 1
ATOM 8144 N N . GLU A 1 1035 ? 37.155 -18.172 -18.274 1.00 96.75 1035 GLU A N 1
ATOM 8145 C CA . GLU A 1 1035 ? 37.637 -18.055 -16.889 1.00 96.75 1035 GLU A CA 1
ATOM 8146 C C . GLU A 1 1035 ? 37.742 -16.585 -16.418 1.00 96.75 1035 GLU A C 1
ATOM 8148 O O . GLU A 1 1035 ? 37.831 -16.293 -15.226 1.00 96.75 1035 GLU A O 1
ATOM 8153 N N . SER A 1 1036 ? 37.712 -15.636 -17.359 1.00 93.81 1036 SER A N 1
ATOM 8154 C CA . SER A 1 1036 ? 37.605 -14.189 -17.130 1.00 93.81 1036 SER A CA 1
ATOM 8155 C C . SER A 1 1036 ? 36.965 -13.511 -18.347 1.00 93.81 1036 SER A C 1
ATOM 8157 O O . SER A 1 1036 ? 36.920 -14.106 -19.422 1.00 93.81 1036 SER A O 1
ATOM 8159 N N . ASN A 1 1037 ? 36.471 -12.272 -18.210 1.00 90.94 1037 ASN A N 1
ATOM 8160 C CA . ASN A 1 1037 ? 35.900 -11.560 -19.355 1.00 90.94 1037 ASN A CA 1
ATOM 8161 C C . ASN A 1 1037 ? 37.028 -11.070 -20.285 1.00 90.94 1037 ASN A C 1
ATOM 8163 O O . ASN A 1 1037 ? 37.712 -10.092 -19.991 1.00 90.94 1037 ASN A O 1
ATOM 8167 N N . SER A 1 1038 ? 37.193 -11.761 -21.409 1.00 88.25 1038 SER A N 1
ATOM 8168 C CA . SER A 1 1038 ? 38.206 -11.571 -22.457 1.00 88.25 1038 SER A CA 1
ATOM 8169 C C . SER A 1 1038 ? 37.831 -10.518 -23.523 1.00 88.25 1038 SER A C 1
ATOM 8171 O O . SER A 1 1038 ? 38.423 -10.496 -24.605 1.00 88.25 1038 SER A O 1
ATOM 8173 N N . GLY A 1 1039 ? 36.855 -9.645 -23.245 1.00 88.69 1039 GLY A N 1
ATOM 8174 C CA . GLY A 1 1039 ? 36.398 -8.596 -24.171 1.00 88.69 1039 GLY A CA 1
ATOM 8175 C C . GLY A 1 1039 ? 34.982 -8.792 -24.720 1.00 88.69 1039 GLY A C 1
ATOM 8176 O O . GLY A 1 1039 ? 34.656 -8.234 -25.767 1.00 88.69 1039 GLY A O 1
ATOM 8177 N N . TRP A 1 1040 ? 34.149 -9.573 -24.031 1.00 94.31 1040 TRP A N 1
ATOM 8178 C CA . TRP A 1 1040 ? 32.730 -9.740 -24.337 1.00 94.31 1040 TRP A CA 1
ATOM 8179 C C . TRP A 1 1040 ? 31.903 -8.572 -23.797 1.00 94.31 1040 TRP A C 1
ATOM 8181 O O . TRP A 1 1040 ? 32.016 -8.202 -22.623 1.00 94.31 1040 TRP A O 1
ATOM 8191 N N . SER A 1 1041 ? 31.067 -7.999 -24.662 1.00 93.19 1041 SER A N 1
ATOM 8192 C CA . SER A 1 1041 ? 30.211 -6.852 -24.360 1.00 93.19 1041 SER A CA 1
ATOM 8193 C C . SER A 1 1041 ? 28.918 -7.246 -23.646 1.00 93.19 1041 SER A C 1
ATOM 8195 O O . SER A 1 1041 ? 28.370 -8.335 -23.856 1.00 93.19 1041 SER A O 1
ATOM 8197 N N . ASN A 1 1042 ? 28.381 -6.320 -22.846 1.00 92.88 1042 ASN A N 1
ATOM 8198 C CA . ASN A 1 1042 ? 27.035 -6.463 -22.303 1.00 92.88 1042 ASN A CA 1
ATOM 8199 C C . ASN A 1 1042 ? 25.985 -6.352 -23.419 1.00 92.88 1042 ASN A C 1
ATOM 8201 O O . ASN A 1 1042 ? 26.145 -5.523 -24.321 1.00 92.88 1042 ASN A O 1
ATOM 8205 N N . PRO A 1 1043 ? 24.883 -7.124 -23.367 1.00 92.56 1043 PRO A N 1
ATOM 8206 C CA . PRO A 1 1043 ? 23.878 -7.098 -24.423 1.00 92.56 1043 PRO A CA 1
ATOM 8207 C C . PRO A 1 1043 ? 23.247 -5.735 -24.675 1.00 92.56 1043 PRO A C 1
ATOM 8209 O O . PRO A 1 1043 ? 22.990 -5.387 -25.822 1.00 92.56 1043 PRO A O 1
ATOM 8212 N N . THR A 1 1044 ? 23.068 -4.942 -23.626 1.00 82.38 1044 THR A N 1
ATOM 8213 C CA . THR A 1 1044 ? 22.470 -3.599 -23.664 1.00 82.38 1044 THR A CA 1
ATOM 8214 C C . THR A 1 1044 ? 23.363 -2.550 -24.324 1.00 82.38 1044 THR A C 1
ATOM 8216 O O . THR A 1 1044 ? 22.875 -1.545 -24.829 1.00 82.38 1044 THR A O 1
ATOM 8219 N N . GLU A 1 1045 ? 24.671 -2.799 -24.359 1.00 83.19 1045 GLU A N 1
ATOM 8220 C CA . GLU A 1 1045 ? 25.681 -1.948 -24.998 1.00 83.19 1045 GLU A CA 1
ATOM 8221 C C . GLU A 1 1045 ? 26.017 -2.432 -26.417 1.00 83.19 1045 GLU A C 1
ATOM 8223 O O . GLU A 1 1045 ? 26.819 -1.827 -27.128 1.00 83.19 1045 GLU A O 1
ATOM 8228 N N . THR A 1 1046 ? 25.428 -3.555 -26.831 1.00 81.50 1046 THR A N 1
ATOM 8229 C CA . THR A 1 1046 ? 25.752 -4.221 -28.086 1.00 81.50 1046 THR A CA 1
ATOM 8230 C C . THR A 1 1046 ? 24.761 -3.809 -29.168 1.00 81.50 1046 THR A C 1
ATOM 8232 O O . THR A 1 1046 ? 23.559 -4.025 -29.047 1.00 81.50 1046 THR A O 1
ATOM 8235 N N . GLU A 1 1047 ? 25.272 -3.232 -30.258 1.00 78.69 1047 GLU A N 1
ATOM 8236 C CA . GLU A 1 1047 ? 24.463 -2.801 -31.407 1.00 78.69 1047 GLU A CA 1
ATOM 8237 C C . GLU A 1 1047 ? 23.549 -3.938 -31.913 1.00 78.69 1047 GLU A C 1
ATOM 8239 O O . GLU A 1 1047 ? 23.937 -5.105 -31.905 1.00 78.69 1047 GLU A O 1
ATOM 8244 N N . ASN A 1 1048 ? 22.336 -3.635 -32.375 1.00 81.50 1048 ASN A N 1
ATOM 8245 C CA . ASN A 1 1048 ? 21.349 -4.627 -32.837 1.00 81.50 1048 ASN A CA 1
ATOM 8246 C C . ASN A 1 1048 ? 20.828 -5.626 -31.780 1.00 81.50 1048 ASN A C 1
ATOM 8248 O O . ASN A 1 1048 ? 20.071 -6.527 -32.146 1.00 81.50 1048 ASN A O 1
ATOM 8252 N N . SER A 1 1049 ? 21.161 -5.471 -30.495 1.00 88.62 1049 SER A N 1
ATOM 8253 C CA . SER A 1 1049 ? 20.293 -5.984 -29.430 1.00 88.62 1049 SER A CA 1
ATOM 8254 C C . SER A 1 1049 ? 19.008 -5.158 -29.403 1.00 88.62 1049 SER A C 1
ATOM 8256 O O . SER A 1 1049 ? 19.062 -3.928 -29.375 1.00 88.62 1049 SER A O 1
ATOM 8258 N N . VAL A 1 1050 ? 17.848 -5.811 -29.426 1.00 87.50 1050 VAL A N 1
ATOM 8259 C CA . VAL A 1 1050 ? 16.542 -5.137 -29.496 1.00 87.50 1050 VAL A CA 1
ATOM 8260 C C . VAL A 1 1050 ? 15.551 -5.793 -28.546 1.00 87.50 1050 VAL A C 1
ATOM 8262 O O . VAL A 1 1050 ? 15.583 -7.006 -28.355 1.00 87.50 1050 VAL A O 1
ATOM 8265 N N . GLY A 1 1051 ? 14.671 -4.987 -27.949 1.00 87.19 1051 GLY A N 1
ATOM 8266 C CA . GLY A 1 1051 ? 13.584 -5.483 -27.101 1.00 87.19 1051 GLY A CA 1
ATOM 8267 C C . GLY A 1 1051 ? 14.034 -6.097 -25.770 1.00 87.19 1051 GLY A C 1
ATOM 8268 O O . GLY A 1 1051 ? 13.402 -7.045 -25.316 1.00 87.19 1051 GLY A O 1
ATOM 8269 N N . LEU A 1 1052 ? 15.109 -5.593 -25.153 1.00 88.25 1052 LEU A N 1
ATOM 8270 C CA . LEU A 1 1052 ? 15.638 -6.094 -23.877 1.00 88.25 1052 LEU A CA 1
ATOM 8271 C C . LEU A 1 1052 ? 15.270 -5.203 -22.690 1.00 88.25 1052 LEU A C 1
ATOM 8273 O O . LEU A 1 1052 ? 15.242 -3.979 -22.798 1.00 88.25 1052 LEU A O 1
ATOM 8277 N N . ASP A 1 1053 ? 15.088 -5.828 -21.531 1.00 89.38 1053 ASP A N 1
ATOM 8278 C CA . ASP A 1 1053 ? 15.197 -5.159 -20.239 1.00 89.38 1053 ASP A CA 1
ATOM 8279 C C . ASP A 1 1053 ? 16.680 -4.922 -19.918 1.00 89.38 1053 ASP A C 1
ATOM 8281 O O . ASP A 1 1053 ? 17.477 -5.870 -19.862 1.00 89.38 1053 ASP A O 1
ATOM 8285 N N . ASN A 1 1054 ? 17.039 -3.654 -19.703 1.00 82.56 1054 ASN A N 1
ATOM 8286 C CA . ASN A 1 1054 ? 18.430 -3.236 -19.556 1.00 82.56 1054 ASN A CA 1
ATOM 8287 C C . ASN A 1 1054 ? 19.063 -3.570 -18.197 1.00 82.56 1054 ASN A C 1
ATOM 8289 O O . ASN A 1 1054 ? 20.283 -3.493 -18.068 1.00 82.56 1054 ASN A O 1
ATOM 8293 N N . LEU A 1 1055 ? 18.266 -3.916 -17.185 1.00 82.19 1055 LEU A N 1
ATOM 8294 C CA . LEU A 1 1055 ? 18.763 -4.293 -15.860 1.00 82.19 1055 LEU A CA 1
ATOM 8295 C C . LEU A 1 1055 ? 18.957 -5.806 -15.751 1.00 82.19 1055 LEU A C 1
ATOM 8297 O O . LEU A 1 1055 ? 19.876 -6.278 -15.083 1.00 82.19 1055 LEU A O 1
ATOM 8301 N N . LEU A 1 1056 ? 18.079 -6.572 -16.397 1.00 83.88 1056 LEU A N 1
ATOM 8302 C CA . LEU A 1 1056 ? 18.039 -8.026 -16.266 1.00 83.88 1056 LEU A CA 1
ATOM 8303 C C . LEU A 1 1056 ? 18.830 -8.762 -17.359 1.00 83.88 1056 LEU A C 1
ATOM 8305 O O . LEU A 1 1056 ? 19.203 -9.921 -17.157 1.00 83.88 1056 LEU A O 1
ATOM 8309 N N . SER A 1 1057 ? 19.127 -8.103 -18.483 1.00 93.75 1057 SER A N 1
ATOM 8310 C CA . SER A 1 1057 ? 19.904 -8.681 -19.588 1.00 93.75 1057 SER A CA 1
ATOM 8311 C C . SER A 1 1057 ? 21.383 -8.295 -19.495 1.00 93.75 1057 SER A C 1
ATOM 8313 O O . SER A 1 1057 ? 21.743 -7.142 -19.718 1.00 93.75 1057 SER A O 1
ATOM 8315 N N . GLN A 1 1058 ? 22.258 -9.253 -19.183 1.00 95.81 1058 GLN A N 1
ATOM 8316 C CA . GLN A 1 1058 ? 23.683 -8.995 -18.930 1.00 95.81 1058 GLN A CA 1
ATOM 8317 C C . GLN A 1 1058 ? 24.574 -10.179 -19.314 1.00 95.81 1058 GLN A C 1
ATOM 8319 O O . GLN A 1 1058 ? 24.142 -11.335 -19.261 1.00 95.81 1058 GLN A O 1
ATOM 8324 N N . PHE A 1 1059 ? 25.835 -9.888 -19.644 1.00 96.94 1059 PHE A N 1
ATOM 8325 C CA . PHE A 1 1059 ? 26.880 -10.897 -19.801 1.00 96.94 1059 PHE A CA 1
ATOM 8326 C C . PHE A 1 1059 ? 27.887 -10.788 -18.653 1.00 96.94 1059 PHE A C 1
ATOM 8328 O O . PHE A 1 1059 ? 28.527 -9.754 -18.473 1.00 96.94 1059 PHE A O 1
ATOM 8335 N N . ILE A 1 1060 ? 28.043 -11.860 -17.876 1.00 95.75 1060 ILE A N 1
ATOM 8336 C CA . ILE A 1 1060 ? 28.948 -11.894 -16.719 1.00 95.75 1060 ILE A CA 1
ATOM 8337 C C . ILE A 1 1060 ? 29.724 -13.206 -16.660 1.00 95.75 1060 ILE A C 1
ATOM 8339 O O . ILE A 1 1060 ? 29.254 -14.235 -17.133 1.00 95.75 1060 ILE A O 1
ATOM 8343 N N . ILE A 1 1061 ? 30.881 -13.206 -16.001 1.00 97.25 1061 ILE A N 1
ATOM 8344 C CA . ILE A 1 1061 ? 31.586 -14.447 -15.660 1.00 97.25 1061 ILE A CA 1
ATOM 8345 C C . ILE A 1 1061 ? 30.974 -15.041 -14.391 1.00 97.25 1061 ILE A C 1
ATOM 8347 O O . ILE A 1 1061 ? 30.773 -14.338 -13.401 1.00 97.25 1061 ILE A O 1
ATOM 8351 N N . SER A 1 1062 ? 30.648 -16.332 -14.416 1.00 96.50 1062 SER A N 1
ATOM 8352 C CA . SER A 1 1062 ? 29.890 -17.007 -13.363 1.00 96.50 1062 SER A CA 1
ATOM 8353 C C . SER A 1 1062 ? 30.497 -18.356 -12.996 1.00 96.50 1062 SER A C 1
ATOM 8355 O O . SER A 1 1062 ? 30.944 -19.098 -13.859 1.00 96.50 1062 SER A O 1
ATOM 8357 N N . ASN A 1 1063 ? 30.456 -18.709 -11.711 1.00 94.94 1063 ASN A N 1
ATOM 8358 C CA . ASN A 1 1063 ? 30.793 -20.046 -11.208 1.00 94.94 1063 ASN A CA 1
ATOM 8359 C C . ASN A 1 1063 ? 29.552 -20.927 -10.974 1.00 94.94 1063 ASN A C 1
ATOM 8361 O O . ASN A 1 1063 ? 29.664 -22.009 -10.402 1.00 94.94 1063 ASN A O 1
ATOM 8365 N N . ALA A 1 1064 ? 28.361 -20.464 -11.372 1.00 90.12 1064 ALA A N 1
ATOM 8366 C CA . ALA A 1 1064 ? 27.113 -21.182 -11.121 1.00 90.12 1064 ALA A CA 1
ATOM 8367 C C . ALA A 1 1064 ? 27.030 -22.491 -11.923 1.00 90.12 1064 ALA A C 1
ATOM 8369 O O . ALA A 1 1064 ? 26.555 -23.506 -11.416 1.00 90.12 1064 ALA A O 1
ATOM 8370 N N . LYS A 1 1065 ? 27.498 -22.463 -13.175 1.00 90.81 1065 LYS A N 1
ATOM 8371 C CA . LYS A 1 1065 ? 27.631 -23.622 -14.065 1.00 90.81 1065 LYS A CA 1
ATOM 8372 C C . LYS A 1 1065 ? 28.922 -23.442 -14.862 1.00 90.81 1065 LYS A C 1
ATOM 8374 O O . LYS A 1 1065 ? 29.174 -22.344 -15.335 1.00 90.81 1065 LYS A O 1
ATOM 8379 N N . PHE A 1 1066 ? 29.728 -24.485 -15.009 1.00 92.94 1066 PHE A N 1
ATOM 8380 C CA . PHE A 1 1066 ? 30.916 -24.508 -15.875 1.00 92.94 1066 PHE A CA 1
ATOM 8381 C C . PHE A 1 1066 ? 31.095 -25.927 -16.429 1.00 92.94 1066 PHE A C 1
ATOM 8383 O O . PHE A 1 1066 ? 30.606 -26.894 -15.823 1.00 92.94 1066 PHE A O 1
ATOM 8390 N N . LYS A 1 1067 ? 31.690 -26.053 -17.616 1.00 90.94 1067 LYS A N 1
ATOM 8391 C CA . LYS A 1 1067 ? 31.984 -27.332 -18.272 1.00 90.94 1067 LYS A CA 1
ATOM 8392 C C . LYS A 1 1067 ? 33.380 -27.794 -17.887 1.00 90.94 1067 LYS A C 1
ATOM 8394 O O . LYS A 1 1067 ? 33.529 -28.938 -17.461 1.00 90.94 1067 LYS A O 1
ATOM 8399 N N . ASN A 1 1068 ? 34.358 -26.903 -18.004 1.00 87.94 1068 ASN A N 1
ATOM 8400 C CA . ASN A 1 1068 ? 35.744 -27.113 -17.609 1.00 87.94 1068 ASN A CA 1
ATOM 8401 C C . ASN A 1 1068 ? 36.197 -25.952 -16.707 1.00 87.94 1068 ASN A C 1
ATOM 8403 O O . ASN A 1 1068 ? 35.500 -24.957 -16.570 1.00 87.94 1068 ASN A O 1
ATOM 8407 N N . GLY A 1 1069 ? 37.315 -26.107 -15.995 1.00 92.31 1069 GLY A N 1
ATOM 8408 C CA . GLY A 1 1069 ? 37.820 -25.037 -15.125 1.00 92.31 1069 GLY A CA 1
ATOM 8409 C C . GLY A 1 1069 ? 36.953 -24.761 -13.886 1.00 92.31 1069 GLY A C 1
ATOM 8410 O O . GLY A 1 1069 ? 36.639 -25.685 -13.129 1.00 92.31 1069 GLY A O 1
ATOM 8411 N N . LYS A 1 1070 ? 36.670 -23.481 -13.616 1.00 95.00 1070 LYS A N 1
ATOM 8412 C CA . LYS A 1 1070 ? 35.923 -22.989 -12.439 1.00 95.00 1070 LYS A CA 1
ATOM 8413 C C . LYS A 1 1070 ? 34.828 -21.980 -12.783 1.00 95.00 1070 LYS A C 1
ATOM 8415 O O . LYS A 1 1070 ? 33.935 -21.782 -11.953 1.00 95.00 1070 LYS A O 1
ATOM 8420 N N . TYR A 1 1071 ? 34.912 -21.320 -13.933 1.00 96.56 1071 TYR A N 1
ATOM 8421 C CA . TYR A 1 1071 ? 33.985 -20.270 -14.341 1.00 96.56 1071 TYR A CA 1
ATOM 8422 C C . TYR A 1 1071 ? 33.536 -20.476 -15.789 1.00 96.56 1071 TYR A C 1
ATOM 8424 O O . TYR A 1 1071 ? 34.123 -21.243 -16.533 1.00 96.56 1071 TYR A O 1
ATOM 8432 N N . SER A 1 1072 ? 32.461 -19.801 -16.179 1.00 97.56 1072 SER A N 1
ATOM 8433 C CA . SER A 1 1072 ? 31.983 -19.744 -17.558 1.00 97.56 1072 SER A CA 1
ATOM 8434 C C . SER A 1 1072 ? 31.312 -18.395 -17.832 1.00 97.56 1072 SER A C 1
ATOM 8436 O O . SER A 1 1072 ? 31.028 -17.624 -16.906 1.00 97.56 1072 SER A O 1
ATOM 8438 N N . GLY A 1 1073 ? 31.030 -18.092 -19.097 1.00 97.75 1073 GLY A N 1
ATOM 8439 C CA . GLY A 1 1073 ? 30.311 -16.884 -19.492 1.00 97.75 1073 GLY A CA 1
ATOM 8440 C C . GLY A 1 1073 ? 28.805 -17.078 -19.362 1.00 97.75 1073 GLY A C 1
ATOM 8441 O O . GLY A 1 1073 ? 28.222 -17.851 -20.110 1.00 97.75 1073 GLY A O 1
ATOM 8442 N N . LYS A 1 1074 ? 28.141 -16.369 -18.451 1.00 98.00 1074 LYS A N 1
ATOM 8443 C CA . LYS A 1 1074 ? 26.680 -16.363 -18.314 1.00 98.00 1074 LYS A CA 1
ATOM 8444 C C . LYS A 1 1074 ? 26.083 -15.232 -19.146 1.00 98.00 1074 LYS A C 1
ATOM 8446 O O . LYS A 1 1074 ? 26.307 -14.064 -18.835 1.00 98.00 1074 LYS A O 1
ATOM 8451 N N . LEU A 1 1075 ? 25.253 -15.581 -20.124 1.00 97.56 1075 LEU A N 1
ATOM 8452 C CA . LEU A 1 1075 ? 24.430 -14.643 -20.885 1.00 97.56 1075 LEU A CA 1
ATOM 8453 C C . LEU A 1 1075 ? 22.986 -14.710 -20.374 1.00 97.56 1075 LEU A C 1
ATOM 8455 O O . LEU A 1 1075 ? 22.249 -15.635 -20.713 1.00 97.56 1075 LEU A O 1
ATOM 8459 N N . ALA A 1 1076 ? 22.599 -13.749 -19.535 1.00 97.50 1076 ALA A N 1
ATOM 8460 C CA . ALA A 1 1076 ? 21.233 -13.594 -19.038 1.00 97.50 1076 ALA A CA 1
ATOM 8461 C C . ALA A 1 1076 ? 20.425 -12.666 -19.954 1.00 97.50 1076 ALA A C 1
ATOM 8463 O O . ALA A 1 1076 ? 20.962 -11.680 -20.461 1.00 97.50 1076 ALA A O 1
ATOM 8464 N N . TYR A 1 1077 ? 19.139 -12.960 -20.146 1.00 96.19 1077 TYR A N 1
ATOM 8465 C CA . TYR A 1 1077 ? 18.253 -12.169 -21.000 1.00 96.19 1077 TYR A CA 1
ATOM 8466 C C . TYR A 1 1077 ? 16.850 -12.027 -20.402 1.00 96.19 1077 TYR A C 1
ATOM 8468 O O . TYR A 1 1077 ? 16.337 -12.936 -19.743 1.00 96.19 1077 TYR A O 1
ATOM 8476 N N . LYS A 1 1078 ? 16.223 -10.881 -20.677 1.00 95.06 1078 LYS A N 1
ATOM 8477 C CA . LYS A 1 1078 ? 14.810 -10.589 -20.430 1.00 95.06 1078 LYS A CA 1
ATOM 8478 C C . LYS A 1 1078 ? 14.264 -9.762 -21.597 1.00 95.06 1078 LYS A C 1
ATOM 8480 O O . LYS A 1 1078 ? 14.685 -8.628 -21.799 1.00 95.06 1078 LYS A O 1
ATOM 8485 N N . PHE A 1 1079 ? 13.340 -10.337 -22.352 1.00 91.12 1079 PHE A N 1
ATOM 8486 C CA . PHE A 1 1079 ? 12.694 -9.741 -23.514 1.00 91.12 1079 PHE A CA 1
ATOM 8487 C C . PHE A 1 1079 ? 11.415 -8.976 -23.137 1.00 91.12 1079 PHE A C 1
ATOM 8489 O O . PHE A 1 1079 ? 10.678 -9.392 -22.237 1.00 91.12 1079 PHE A O 1
ATOM 8496 N N . LEU A 1 1080 ? 11.151 -7.871 -23.840 1.00 81.38 1080 LEU A N 1
ATOM 8497 C CA . LEU A 1 1080 ? 10.004 -6.971 -23.641 1.00 81.38 1080 LEU A CA 1
ATOM 8498 C C . LEU A 1 1080 ? 8.875 -7.159 -24.676 1.00 81.38 1080 LEU A C 1
ATOM 8500 O O . LEU A 1 1080 ? 7.819 -6.550 -24.533 1.00 81.38 1080 LEU A O 1
ATOM 8504 N N . GLY A 1 1081 ? 9.070 -7.985 -25.708 1.00 65.38 1081 GLY A N 1
ATOM 8505 C CA . GLY A 1 1081 ? 8.083 -8.249 -26.763 1.00 65.38 1081 GLY A CA 1
ATOM 8506 C C . GLY A 1 1081 ? 8.626 -9.212 -27.819 1.00 65.38 1081 GLY A C 1
ATOM 8507 O O . GLY A 1 1081 ? 9.820 -9.473 -27.816 1.00 65.38 1081 GLY A O 1
ATOM 8508 N N . ILE A 1 1082 ? 7.766 -9.732 -28.699 1.00 60.25 1082 ILE A N 1
ATOM 8509 C CA . ILE A 1 1082 ? 8.133 -10.704 -29.747 1.00 60.25 1082 ILE A CA 1
ATOM 8510 C C . ILE A 1 1082 ? 9.220 -10.161 -30.701 1.00 60.25 1082 ILE A C 1
ATOM 8512 O O . ILE A 1 1082 ? 9.344 -8.951 -30.876 1.00 60.25 1082 ILE A O 1
ATOM 8516 N N . ASP A 1 1083 ? 10.017 -11.055 -31.298 1.00 74.06 1083 ASP A N 1
ATOM 8517 C CA . ASP A 1 1083 ? 11.180 -10.754 -32.164 1.00 74.06 1083 ASP A CA 1
ATOM 8518 C C . ASP A 1 1083 ? 12.384 -10.063 -31.490 1.00 74.06 1083 ASP A C 1
ATOM 8520 O O . ASP A 1 1083 ? 13.290 -9.565 -32.169 1.00 74.06 1083 ASP A O 1
ATOM 8524 N N . ALA A 1 1084 ? 12.455 -10.062 -30.156 1.00 87.56 1084 ALA A N 1
ATOM 8525 C CA . ALA A 1 1084 ? 13.600 -9.519 -29.437 1.00 87.56 1084 ALA A CA 1
ATOM 8526 C C . ALA A 1 1084 ? 14.894 -10.332 -29.654 1.00 87.56 1084 ALA A C 1
ATOM 8528 O O . ALA A 1 1084 ? 14.889 -11.538 -29.924 1.00 87.56 1084 ALA A O 1
ATOM 8529 N N . VAL A 1 1085 ? 16.037 -9.655 -29.522 1.00 93.56 1085 VAL A N 1
ATOM 8530 C CA . VAL A 1 1085 ? 17.370 -10.216 -29.785 1.00 93.56 1085 VAL A CA 1
ATOM 8531 C C . VAL A 1 1085 ? 18.318 -9.822 -28.658 1.00 93.56 1085 VAL A C 1
ATOM 8533 O O . VAL A 1 1085 ? 18.560 -8.636 -28.434 1.00 93.56 1085 VAL A O 1
ATOM 8536 N N . CYS A 1 1086 ? 18.889 -10.815 -27.971 1.00 95.62 1086 CYS A N 1
ATOM 8537 C CA . CYS A 1 1086 ? 19.939 -10.634 -26.971 1.00 95.62 1086 CYS A CA 1
ATOM 8538 C C . CYS A 1 1086 ? 21.291 -11.057 -27.551 1.00 95.62 1086 CYS A C 1
ATOM 8540 O O . CYS A 1 1086 ? 21.502 -12.235 -27.840 1.00 95.62 1086 CYS A O 1
ATOM 8542 N N . ARG A 1 1087 ? 22.209 -10.103 -27.730 1.00 93.75 1087 ARG A N 1
ATOM 8543 C CA . ARG A 1 1087 ? 23.503 -10.316 -28.392 1.00 93.75 1087 ARG A CA 1
ATOM 8544 C C . ARG A 1 1087 ? 24.650 -9.948 -27.458 1.00 93.75 1087 ARG A C 1
ATOM 8546 O O . ARG A 1 1087 ? 24.705 -8.819 -27.000 1.00 93.75 1087 ARG A O 1
ATOM 8553 N N . THR A 1 1088 ? 25.614 -10.843 -27.246 1.00 95.31 1088 THR A N 1
ATOM 8554 C CA . THR A 1 1088 ? 26.923 -10.487 -26.659 1.00 95.31 1088 THR A CA 1
ATOM 8555 C C . THR A 1 1088 ? 28.005 -10.604 -27.724 1.00 95.31 1088 THR A C 1
ATOM 8557 O O . THR A 1 1088 ? 28.037 -11.581 -28.478 1.00 95.31 1088 THR A O 1
ATOM 8560 N N . SER A 1 1089 ? 28.856 -9.583 -27.847 1.00 92.50 1089 SER A N 1
ATOM 8561 C CA . SER A 1 1089 ? 29.829 -9.477 -28.935 1.00 92.50 1089 SER A CA 1
ATOM 8562 C C . SER A 1 1089 ? 31.264 -9.428 -28.435 1.00 92.50 1089 SER A C 1
ATOM 8564 O O . SER A 1 1089 ? 31.535 -8.901 -27.360 1.00 92.50 1089 SER A O 1
ATOM 8566 N N . ASN A 1 1090 ? 32.191 -9.951 -29.233 1.00 91.56 1090 ASN A N 1
ATOM 8567 C CA . ASN A 1 1090 ? 33.621 -9.827 -28.989 1.00 91.56 1090 ASN A CA 1
ATOM 8568 C C . ASN A 1 1090 ? 34.350 -9.753 -30.337 1.00 91.56 1090 ASN A C 1
ATOM 8570 O O . ASN A 1 1090 ? 34.324 -10.680 -31.142 1.00 91.56 1090 ASN A O 1
ATOM 8574 N N . ASN A 1 1091 ? 35.006 -8.618 -30.585 1.00 79.06 1091 ASN A N 1
ATOM 8575 C CA . ASN A 1 1091 ? 35.719 -8.338 -31.832 1.00 79.06 1091 ASN A CA 1
ATOM 8576 C C . ASN A 1 1091 ? 37.217 -8.681 -31.752 1.00 79.06 1091 ASN A C 1
ATOM 8578 O O . ASN A 1 1091 ? 37.973 -8.308 -32.648 1.00 79.06 1091 ASN A O 1
ATOM 8582 N N . GLY A 1 1092 ? 37.678 -9.361 -30.703 1.00 80.25 1092 GLY A N 1
ATOM 8583 C CA . GLY A 1 1092 ? 39.078 -9.750 -30.511 1.00 80.25 1092 GLY A CA 1
ATOM 8584 C C . GLY A 1 1092 ? 39.501 -11.002 -31.285 1.00 80.25 1092 GLY A C 1
ATOM 8585 O O . GLY A 1 1092 ? 40.696 -11.248 -31.428 1.00 80.25 1092 GLY A O 1
ATOM 8586 N N . PHE A 1 1093 ? 38.552 -11.772 -31.826 1.00 82.50 1093 PHE A N 1
ATOM 8587 C CA . PHE A 1 1093 ? 38.846 -13.082 -32.410 1.00 82.50 1093 PHE A CA 1
ATOM 8588 C C . PHE A 1 1093 ? 39.640 -13.021 -33.732 1.00 82.50 1093 PHE A C 1
ATOM 8590 O O . PHE A 1 1093 ? 39.466 -12.081 -34.525 1.00 82.50 1093 PHE A O 1
ATOM 8597 N N . PRO A 1 1094 ? 40.528 -14.003 -33.992 1.00 82.12 1094 PRO A N 1
ATOM 8598 C CA . PRO A 1 1094 ? 41.221 -14.121 -35.271 1.00 82.12 1094 PRO A CA 1
ATOM 8599 C C . PRO A 1 1094 ? 40.247 -14.498 -36.398 1.00 82.12 1094 PRO A C 1
ATOM 8601 O O . PRO A 1 1094 ? 39.150 -14.999 -36.153 1.00 82.12 1094 PRO A O 1
ATOM 8604 N N . LYS A 1 1095 ? 40.658 -14.258 -37.650 1.00 85.44 1095 LYS A N 1
ATOM 8605 C CA . LYS A 1 1095 ? 39.947 -14.802 -38.814 1.00 85.44 1095 LYS A CA 1
ATOM 8606 C C . LYS A 1 1095 ? 40.154 -16.315 -38.866 1.00 85.44 1095 LYS A C 1
ATOM 8608 O O . LYS A 1 1095 ? 41.287 -16.785 -38.776 1.00 85.44 1095 LYS A O 1
ATOM 8613 N N . LEU A 1 1096 ? 39.060 -17.038 -39.030 1.00 83.00 1096 LEU A N 1
ATOM 8614 C CA . LEU A 1 1096 ? 38.982 -18.481 -39.185 1.00 83.00 1096 LEU A CA 1
ATOM 8615 C C . LEU A 1 1096 ? 38.773 -18.810 -40.668 1.00 83.00 1096 LEU A C 1
ATOM 8617 O O . LEU A 1 1096 ? 38.094 -18.067 -41.383 1.00 83.00 1096 LEU A O 1
ATOM 8621 N N . SER A 1 1097 ? 39.353 -19.920 -41.129 1.00 80.31 1097 SER A N 1
ATOM 8622 C CA . SER A 1 1097 ? 38.969 -20.520 -42.413 1.00 80.31 1097 SER A CA 1
ATOM 8623 C C . SER A 1 1097 ? 37.527 -21.015 -42.309 1.00 80.31 1097 SER A C 1
ATOM 8625 O O . SER A 1 1097 ? 37.114 -21.467 -41.246 1.00 80.31 1097 SER A O 1
ATOM 8627 N N . THR A 1 1098 ? 36.742 -20.917 -43.377 1.00 78.56 1098 THR A N 1
ATOM 8628 C CA . THR A 1 1098 ? 35.333 -21.332 -43.343 1.00 78.56 1098 THR A CA 1
ATOM 8629 C C . THR A 1 1098 ? 35.130 -22.847 -43.399 1.00 78.56 1098 THR A C 1
ATOM 8631 O O . THR A 1 1098 ? 34.036 -23.307 -43.086 1.00 78.56 1098 THR A O 1
ATOM 8634 N N . ASP A 1 1099 ? 36.175 -23.622 -43.702 1.00 81.00 1099 ASP A N 1
ATOM 8635 C CA . ASP A 1 1099 ? 36.129 -25.089 -43.797 1.00 81.00 1099 ASP A CA 1
ATOM 8636 C C . ASP A 1 1099 ? 36.452 -25.824 -42.485 1.00 81.00 1099 ASP A C 1
ATOM 8638 O O . ASP A 1 1099 ? 36.421 -27.055 -42.450 1.00 81.00 1099 ASP A O 1
ATOM 8642 N N . ILE A 1 1100 ? 36.778 -25.101 -41.409 1.00 81.19 1100 ILE A N 1
ATOM 8643 C CA . ILE A 1 1100 ? 37.040 -25.707 -40.097 1.00 81.19 1100 ILE A CA 1
ATOM 8644 C C . ILE A 1 1100 ? 35.772 -25.705 -39.242 1.00 81.19 1100 ILE A C 1
ATOM 8646 O O . ILE A 1 1100 ? 35.007 -24.738 -39.243 1.00 81.19 1100 ILE A O 1
ATOM 8650 N N . ASP A 1 1101 ? 35.576 -26.771 -38.467 1.00 85.38 1101 ASP A N 1
ATOM 8651 C CA . ASP A 1 1101 ? 34.530 -26.817 -37.447 1.00 85.38 1101 ASP A CA 1
ATOM 8652 C C . ASP A 1 1101 ? 34.785 -25.746 -36.383 1.00 85.38 1101 ASP A C 1
ATOM 8654 O O . ASP A 1 1101 ? 35.881 -25.662 -35.826 1.00 85.38 1101 ASP A O 1
ATOM 8658 N N . PHE A 1 1102 ? 33.761 -24.956 -36.075 1.00 89.31 1102 PHE A N 1
ATOM 8659 C CA . PHE A 1 1102 ? 33.747 -23.955 -35.011 1.00 89.31 1102 PHE A CA 1
ATOM 8660 C C . PHE A 1 1102 ? 32.641 -24.293 -34.015 1.00 89.31 1102 PHE A C 1
ATOM 8662 O O . PHE A 1 1102 ? 31.519 -24.571 -34.430 1.00 89.31 1102 PHE A O 1
ATOM 8669 N N . GLY A 1 1103 ? 32.901 -24.217 -32.710 1.00 91.94 1103 GLY A N 1
ATOM 8670 C CA . GLY A 1 1103 ? 31.869 -24.483 -31.712 1.00 91.94 1103 GLY A CA 1
ATOM 8671 C C . GLY A 1 1103 ? 32.162 -23.952 -30.317 1.00 91.94 1103 GLY A C 1
ATOM 8672 O O . GLY A 1 1103 ? 33.284 -23.579 -29.982 1.00 91.94 1103 GLY A O 1
ATOM 8673 N N . ILE A 1 1104 ? 31.110 -23.927 -29.501 1.00 94.25 1104 ILE A N 1
ATOM 8674 C CA . ILE A 1 1104 ? 31.128 -23.468 -28.108 1.00 94.25 1104 ILE A CA 1
ATOM 8675 C C . ILE A 1 1104 ? 30.406 -24.519 -27.260 1.00 94.25 1104 ILE A C 1
ATOM 8677 O O . ILE A 1 1104 ? 29.391 -25.080 -27.695 1.00 94.25 1104 ILE A O 1
ATOM 8681 N N . TRP A 1 1105 ? 30.906 -24.807 -26.056 1.00 94.25 1105 TRP A N 1
ATOM 8682 C CA . TRP A 1 1105 ? 30.117 -25.538 -25.067 1.00 94.25 1105 TRP A CA 1
ATOM 8683 C C . TRP A 1 1105 ? 29.033 -24.627 -24.522 1.00 94.25 1105 TRP A C 1
ATOM 8685 O O . TRP A 1 1105 ? 29.320 -23.554 -24.001 1.00 94.25 1105 TRP A O 1
ATOM 8695 N N . ILE A 1 1106 ? 27.779 -25.061 -24.636 1.00 96.31 1106 ILE A N 1
ATOM 8696 C CA . ILE A 1 1106 ? 26.632 -24.270 -24.206 1.00 96.31 1106 ILE A CA 1
ATOM 8697 C C . ILE A 1 1106 ? 25.789 -25.072 -23.229 1.00 96.31 1106 ILE A C 1
ATOM 8699 O O . ILE A 1 1106 ? 25.317 -26.171 -23.539 1.00 96.31 1106 ILE A O 1
ATOM 8703 N N . TYR A 1 1107 ? 25.585 -24.503 -22.045 1.00 96.25 1107 TYR A N 1
ATOM 8704 C CA . TYR A 1 1107 ? 24.566 -24.964 -21.121 1.00 96.25 1107 TYR A CA 1
ATOM 8705 C C . TYR A 1 1107 ? 23.225 -24.350 -21.526 1.00 96.25 1107 TYR A C 1
ATOM 8707 O O . TYR A 1 1107 ? 23.041 -23.137 -21.402 1.00 96.25 1107 TYR A O 1
ATOM 8715 N N . GLY A 1 1108 ? 22.303 -25.184 -22.010 1.00 95.88 1108 GLY A N 1
ATOM 8716 C CA . GLY A 1 1108 ? 20.968 -24.746 -22.426 1.00 95.88 1108 GLY A CA 1
ATOM 8717 C C . GLY A 1 1108 ? 20.019 -24.513 -21.246 1.00 95.88 1108 GLY A C 1
ATOM 8718 O O . GLY A 1 1108 ? 20.174 -25.115 -20.179 1.00 95.88 1108 GLY A O 1
ATOM 8719 N N . ASP A 1 1109 ? 19.027 -23.648 -21.439 1.00 94.12 1109 ASP A N 1
ATOM 8720 C CA . ASP A 1 1109 ? 18.020 -23.281 -20.436 1.00 94.12 1109 ASP A CA 1
ATOM 8721 C C . ASP A 1 1109 ? 16.598 -23.760 -20.773 1.00 94.12 1109 ASP A C 1
ATOM 8723 O O . ASP A 1 1109 ? 15.656 -23.406 -20.065 1.00 94.12 1109 ASP A O 1
ATOM 8727 N N . ASN A 1 1110 ? 16.444 -24.590 -21.812 1.00 93.44 1110 ASN A N 1
ATOM 8728 C CA . ASN A 1 1110 ? 15.157 -25.074 -22.323 1.00 93.44 1110 ASN A CA 1
ATOM 8729 C C . ASN A 1 1110 ? 14.149 -23.945 -22.617 1.00 93.44 1110 ASN A C 1
ATOM 8731 O O . ASN A 1 1110 ? 12.963 -24.040 -22.297 1.00 93.44 1110 ASN A O 1
ATOM 8735 N N . SER A 1 1111 ? 14.639 -22.835 -23.162 1.00 93.12 1111 SER A N 1
ATOM 8736 C CA . SER A 1 1111 ? 13.843 -21.641 -23.413 1.00 93.12 1111 SER A CA 1
ATOM 8737 C C . SER A 1 1111 ? 13.040 -21.645 -24.701 1.00 93.12 1111 SER A C 1
ATOM 8739 O O . SER A 1 1111 ? 12.237 -20.739 -24.866 1.00 93.12 1111 SER A O 1
ATOM 8741 N N . GLN A 1 1112 ? 13.252 -22.591 -25.618 1.00 92.62 1112 GLN A N 1
ATOM 8742 C CA . GLN A 1 1112 ? 12.675 -22.576 -26.974 1.00 92.62 1112 GLN A CA 1
ATOM 8743 C C . GLN A 1 1112 ? 13.081 -21.358 -27.829 1.00 92.62 1112 GLN A C 1
ATOM 8745 O O . GLN A 1 1112 ? 12.571 -21.165 -28.935 1.00 92.62 1112 GLN A O 1
ATOM 8750 N N . ASN A 1 1113 ? 14.032 -20.552 -27.350 1.00 95.44 1113 ASN A N 1
ATOM 8751 C CA . ASN A 1 1113 ? 14.638 -19.474 -28.117 1.00 95.44 1113 ASN A CA 1
ATOM 8752 C C . ASN A 1 1113 ? 15.684 -20.031 -29.088 1.00 95.44 1113 ASN A C 1
ATOM 8754 O O . ASN A 1 1113 ? 16.211 -21.129 -28.900 1.00 95.44 1113 ASN A O 1
ATOM 8758 N N . VAL A 1 1114 ? 16.004 -19.273 -30.132 1.00 96.19 1114 VAL A N 1
ATOM 8759 C CA . VAL A 1 1114 ? 16.985 -19.687 -31.140 1.00 96.19 1114 VAL A CA 1
ATOM 8760 C C . VAL A 1 1114 ? 18.372 -19.189 -30.753 1.00 96.19 1114 VAL A C 1
ATOM 8762 O O . VAL A 1 1114 ? 18.558 -18.012 -30.447 1.00 96.19 1114 VAL A O 1
ATOM 8765 N N . LEU A 1 1115 ? 19.351 -20.089 -30.794 1.00 97.31 1115 LEU A N 1
ATOM 8766 C CA . LEU A 1 1115 ? 20.769 -19.781 -30.681 1.00 97.31 1115 LEU A CA 1
ATOM 8767 C C . LEU A 1 1115 ? 21.339 -19.480 -32.071 1.00 97.31 1115 LEU A C 1
ATOM 8769 O O . LEU A 1 1115 ? 21.239 -20.310 -32.977 1.00 97.31 1115 LEU A O 1
ATOM 8773 N N . GLU A 1 1116 ? 22.006 -18.338 -32.220 1.00 96.31 1116 GLU A N 1
ATOM 8774 C CA . GLU A 1 1116 ? 22.716 -17.970 -33.446 1.00 96.31 1116 GLU A CA 1
ATOM 8775 C C . GLU A 1 1116 ? 24.178 -17.594 -33.161 1.00 96.31 1116 GLU A C 1
ATOM 8777 O O . GLU A 1 1116 ? 24.511 -17.016 -32.120 1.00 96.31 1116 GLU A O 1
ATOM 8782 N N . TYR A 1 1117 ? 25.049 -17.874 -34.131 1.00 94.62 1117 TYR A N 1
ATOM 8783 C CA . TYR A 1 1117 ? 26.407 -17.339 -34.194 1.00 94.62 1117 TYR A CA 1
ATOM 8784 C C . TYR A 1 1117 ? 26.484 -16.323 -35.324 1.00 94.62 1117 TYR A C 1
ATOM 8786 O O . TYR A 1 1117 ? 26.122 -16.612 -36.467 1.00 94.62 1117 TYR A O 1
ATOM 8794 N N . TRP A 1 1118 ? 26.936 -15.114 -35.005 1.00 92.81 1118 TRP A N 1
ATOM 8795 C CA . TRP A 1 1118 ? 27.111 -14.055 -35.994 1.00 92.81 1118 TRP A CA 1
ATOM 8796 C C . TRP A 1 1118 ? 28.594 -13.884 -36.295 1.00 92.81 1118 TRP A C 1
ATOM 8798 O O . TRP A 1 1118 ? 29.417 -13.780 -35.380 1.00 92.81 1118 TRP A O 1
ATOM 8808 N N . PHE A 1 1119 ? 28.925 -13.823 -37.581 1.00 90.81 1119 PHE A N 1
ATOM 8809 C CA . PHE A 1 1119 ? 30.284 -13.654 -38.088 1.00 90.81 1119 PHE A CA 1
ATOM 8810 C C . PHE A 1 1119 ? 30.393 -12.391 -38.935 1.00 90.81 1119 PHE A C 1
ATOM 8812 O O . PHE A 1 1119 ? 29.417 -11.966 -39.540 1.00 90.81 1119 PHE A O 1
ATOM 8819 N N . VAL A 1 1120 ? 31.588 -11.808 -39.014 1.00 90.00 1120 VAL A N 1
ATOM 8820 C CA . VAL A 1 1120 ? 31.917 -10.772 -40.001 1.00 90.00 1120 VAL A CA 1
ATOM 8821 C C . VAL A 1 1120 ? 32.778 -11.382 -41.105 1.00 90.00 1120 VAL A C 1
ATOM 8823 O O . VAL A 1 1120 ? 33.793 -12.020 -40.808 1.00 90.00 1120 VAL A O 1
ATOM 8826 N N . ASN A 1 1121 ? 32.382 -11.177 -42.362 1.00 86.06 1121 ASN A N 1
ATOM 8827 C CA . ASN A 1 1121 ? 33.144 -11.599 -43.541 1.00 86.06 1121 ASN A CA 1
ATOM 8828 C C . ASN A 1 1121 ? 34.187 -10.553 -43.982 1.00 86.06 1121 ASN A C 1
ATOM 8830 O O . ASN A 1 1121 ? 34.294 -9.459 -43.423 1.00 86.06 1121 ASN A O 1
ATOM 8834 N N . ASP A 1 1122 ? 34.963 -10.876 -45.018 1.00 82.62 1122 ASP A N 1
ATOM 8835 C CA . ASP A 1 1122 ? 36.029 -10.008 -45.539 1.00 82.62 1122 ASP A CA 1
ATOM 8836 C C . ASP A 1 1122 ? 35.545 -8.639 -46.049 1.00 82.62 1122 ASP A C 1
ATOM 8838 O O . ASP A 1 1122 ? 36.313 -7.675 -46.051 1.00 82.62 1122 ASP A O 1
ATOM 8842 N N . ASN A 1 1123 ? 34.261 -8.521 -46.396 1.00 83.44 1123 ASN A N 1
ATOM 8843 C CA . ASN A 1 1123 ? 33.626 -7.277 -46.836 1.00 83.44 1123 ASN A CA 1
ATOM 8844 C C . ASN A 1 1123 ? 33.010 -6.473 -45.679 1.00 83.44 1123 ASN A C 1
ATOM 8846 O O . ASN A 1 1123 ? 32.308 -5.493 -45.919 1.00 83.44 1123 ASN A O 1
ATOM 8850 N N . SER A 1 1124 ? 33.272 -6.859 -44.427 1.00 82.06 1124 SER A N 1
ATOM 8851 C CA . SER A 1 1124 ? 32.676 -6.271 -43.218 1.00 82.06 1124 SER A CA 1
ATOM 8852 C C . SER A 1 1124 ? 31.156 -6.457 -43.086 1.00 82.06 1124 SER A C 1
ATOM 8854 O O . SER A 1 1124 ? 30.525 -5.725 -42.326 1.00 82.06 1124 SER A O 1
ATOM 8856 N N . SER A 1 1125 ? 30.547 -7.424 -43.786 1.00 85.25 1125 SER A N 1
ATOM 8857 C CA . SER A 1 1125 ? 29.121 -7.741 -43.619 1.00 85.25 1125 SER A CA 1
ATOM 8858 C C . SER A 1 1125 ? 28.909 -8.824 -42.558 1.00 85.25 1125 SER A C 1
ATOM 8860 O O . SER A 1 1125 ? 29.754 -9.703 -42.382 1.00 85.25 1125 SER A O 1
ATOM 8862 N N . ILE A 1 1126 ? 27.776 -8.746 -41.850 1.00 88.69 1126 ILE A N 1
ATOM 8863 C CA . ILE A 1 1126 ? 27.385 -9.730 -40.833 1.00 88.69 1126 ILE A CA 1
ATOM 8864 C C . ILE A 1 1126 ? 26.693 -10.920 -41.503 1.00 88.69 1126 ILE A C 1
ATOM 8866 O O . ILE A 1 1126 ? 25.677 -10.746 -42.174 1.00 88.69 1126 ILE A O 1
ATOM 8870 N N . GLU A 1 1127 ? 27.217 -12.115 -41.260 1.00 88.25 1127 GLU A N 1
ATOM 8871 C CA . GLU A 1 1127 ? 26.635 -13.409 -41.613 1.00 88.25 1127 GLU A CA 1
ATOM 8872 C C . GLU A 1 1127 ? 25.999 -14.017 -40.355 1.00 88.25 1127 GLU A C 1
ATOM 8874 O O . GLU A 1 1127 ? 26.685 -14.222 -39.349 1.00 88.25 1127 GLU A O 1
ATOM 8879 N N . LYS A 1 1128 ? 24.687 -14.279 -40.385 1.00 91.75 1128 LYS A N 1
ATOM 8880 C CA . LYS A 1 1128 ? 23.927 -14.814 -39.242 1.00 91.75 1128 LYS A CA 1
ATOM 8881 C C . LYS A 1 1128 ? 23.659 -16.297 -39.458 1.00 91.75 1128 LYS A C 1
ATOM 8883 O O . LYS A 1 1128 ? 22.972 -16.655 -40.411 1.00 91.75 1128 LYS A O 1
ATOM 8888 N N . ILE A 1 1129 ? 24.180 -17.145 -38.579 1.00 91.38 1129 ILE A N 1
ATOM 8889 C CA . ILE A 1 1129 ? 24.039 -18.597 -38.692 1.00 91.38 1129 ILE A CA 1
ATOM 8890 C C . ILE A 1 1129 ? 23.195 -19.100 -37.526 1.00 91.38 1129 ILE A C 1
ATOM 8892 O O . ILE A 1 1129 ? 23.589 -18.967 -36.368 1.00 91.38 1129 ILE A O 1
ATOM 8896 N N . VAL A 1 1130 ? 22.042 -19.691 -37.840 1.00 93.25 1130 VAL A N 1
ATOM 8897 C CA . VAL A 1 1130 ? 21.206 -20.397 -36.862 1.00 93.25 1130 VAL A CA 1
ATOM 8898 C C . VAL A 1 1130 ? 21.903 -21.695 -36.475 1.00 93.25 1130 VAL A C 1
ATOM 8900 O O . VAL A 1 1130 ? 22.220 -22.510 -37.339 1.00 93.25 1130 VAL A O 1
ATOM 8903 N N . VAL A 1 1131 ? 22.149 -21.872 -35.180 1.00 93.81 1131 VAL A N 1
ATOM 8904 C CA . VAL A 1 1131 ? 22.884 -23.019 -34.640 1.00 93.81 1131 VAL A CA 1
ATOM 8905 C C . VAL A 1 1131 ? 21.915 -24.090 -34.172 1.00 93.81 1131 VAL A C 1
ATOM 8907 O O . VAL A 1 1131 ? 22.036 -25.244 -34.569 1.00 93.81 1131 VAL A O 1
ATOM 8910 N N . ASP A 1 1132 ? 20.965 -23.716 -33.312 1.00 94.25 1132 ASP A N 1
ATOM 8911 C CA . ASP A 1 1132 ? 19.976 -24.646 -32.769 1.00 94.25 1132 ASP A CA 1
ATOM 8912 C C . ASP A 1 1132 ? 18.817 -23.909 -32.074 1.00 94.25 1132 ASP A C 1
ATOM 8914 O O . ASP A 1 1132 ? 18.925 -22.728 -31.742 1.00 94.25 1132 ASP A O 1
ATOM 8918 N N . THR A 1 1133 ? 17.722 -24.615 -31.799 1.00 94.88 1133 THR A N 1
ATOM 8919 C CA . THR A 1 1133 ? 16.656 -24.154 -30.895 1.00 94.88 1133 THR A CA 1
ATOM 8920 C C . THR A 1 1133 ? 16.938 -24.668 -29.492 1.00 94.88 1133 THR A C 1
ATOM 8922 O O . THR A 1 1133 ? 17.089 -25.872 -29.313 1.00 94.88 1133 THR A O 1
ATOM 8925 N N . ILE A 1 1134 ? 16.991 -23.789 -28.489 1.00 95.38 1134 ILE A N 1
ATOM 8926 C CA . ILE A 1 1134 ? 17.388 -24.103 -27.108 1.00 95.38 1134 ILE A CA 1
ATOM 8927 C C . ILE A 1 1134 ? 16.260 -24.844 -26.372 1.00 95.38 1134 ILE A C 1
ATOM 8929 O O . ILE A 1 1134 ? 15.653 -24.336 -25.435 1.00 95.38 1134 ILE A O 1
ATOM 8933 N N . ASN A 1 1135 ? 15.993 -26.074 -26.800 1.00 93.00 1135 ASN A N 1
ATOM 8934 C CA . ASN A 1 1135 ? 15.021 -27.015 -26.241 1.00 93.00 1135 ASN A CA 1
ATOM 8935 C C . ASN A 1 1135 ? 15.684 -28.072 -25.341 1.00 93.00 1135 ASN A C 1
ATOM 8937 O O . ASN A 1 1135 ? 15.194 -29.190 -25.191 1.00 93.00 1135 ASN A O 1
ATOM 8941 N N . TRP A 1 1136 ? 16.866 -27.749 -24.806 1.00 94.62 1136 TRP A N 1
ATOM 8942 C CA . TRP A 1 1136 ? 17.646 -28.648 -23.967 1.00 94.62 1136 TRP A CA 1
ATOM 8943 C C . TRP A 1 1136 ? 18.176 -27.950 -22.720 1.00 94.62 1136 TRP A C 1
ATOM 8945 O O . TRP A 1 1136 ? 18.364 -26.734 -22.682 1.00 94.62 1136 TRP A O 1
ATOM 8955 N N . THR A 1 1137 ? 18.495 -28.763 -21.718 1.00 94.56 1137 THR A N 1
ATOM 8956 C CA . THR A 1 1137 ? 19.323 -28.391 -20.569 1.00 94.56 1137 THR A CA 1
ATOM 8957 C C . THR A 1 1137 ? 20.559 -29.280 -20.493 1.00 94.56 1137 THR A C 1
ATOM 8959 O O . THR A 1 1137 ? 20.635 -30.343 -21.125 1.00 94.56 1137 THR A O 1
ATOM 8962 N N . GLY A 1 1138 ? 21.543 -28.845 -19.710 1.00 92.81 1138 GLY A N 1
ATOM 8963 C CA . GLY A 1 1138 ? 22.847 -29.494 -19.658 1.00 92.81 1138 GLY A CA 1
ATOM 8964 C C . GLY A 1 1138 ? 23.806 -28.950 -20.715 1.00 92.81 1138 GLY A C 1
ATOM 8965 O O . GLY A 1 1138 ? 23.427 -28.184 -21.606 1.00 92.81 1138 GLY A O 1
ATOM 8966 N N . TRP A 1 1139 ? 25.069 -29.346 -20.587 1.00 92.38 1139 TRP A N 1
ATOM 8967 C CA . TRP A 1 1139 ? 26.136 -28.945 -21.500 1.00 92.38 1139 TRP A CA 1
ATOM 8968 C C . TRP A 1 1139 ? 26.046 -29.724 -22.810 1.00 92.38 1139 TRP A C 1
ATOM 8970 O O . TRP A 1 1139 ? 26.066 -30.953 -22.781 1.00 92.38 1139 TRP A O 1
ATOM 8980 N N . LYS A 1 1140 ? 26.020 -29.011 -23.941 1.00 91.31 1140 LYS A N 1
ATOM 8981 C CA . LYS A 1 1140 ? 26.186 -29.566 -25.292 1.00 91.31 1140 LYS A CA 1
ATOM 8982 C C . LYS A 1 1140 ? 27.216 -28.754 -26.075 1.00 91.31 1140 LYS A C 1
ATOM 8984 O O . LYS A 1 1140 ? 27.207 -27.527 -25.999 1.00 91.31 1140 LYS A O 1
ATOM 8989 N N . LEU A 1 1141 ? 28.075 -29.425 -26.841 1.00 90.38 1141 LEU A N 1
ATOM 8990 C CA . LEU A 1 1141 ? 28.960 -28.762 -27.797 1.00 90.38 1141 LEU A CA 1
ATOM 8991 C C . LEU A 1 1141 ? 28.144 -28.413 -29.038 1.00 90.38 1141 LEU A C 1
ATOM 8993 O O . LEU A 1 1141 ? 27.637 -29.306 -29.715 1.00 90.38 1141 LEU A O 1
ATOM 8997 N N . LYS A 1 1142 ? 27.982 -27.119 -29.310 1.00 92.06 1142 LYS A N 1
ATOM 8998 C CA . LYS A 1 1142 ? 27.235 -26.629 -30.468 1.00 92.06 1142 LYS A CA 1
ATOM 8999 C C . LYS A 1 1142 ? 28.210 -26.130 -31.517 1.00 92.06 1142 LYS A C 1
ATOM 9001 O O . LYS A 1 1142 ? 28.699 -25.001 -31.417 1.00 92.06 1142 LYS A O 1
ATOM 9006 N N . SER A 1 1143 ? 28.516 -27.007 -32.470 1.00 89.38 1143 SER A N 1
ATOM 9007 C CA . SER A 1 1143 ? 29.448 -26.747 -33.563 1.00 89.38 1143 SER A CA 1
ATOM 9008 C C . SER A 1 1143 ? 28.747 -26.560 -34.907 1.00 89.38 1143 SER A C 1
ATOM 9010 O O . SER A 1 1143 ? 27.668 -27.102 -35.142 1.00 89.38 1143 SER A O 1
ATOM 9012 N N . ILE A 1 1144 ? 29.382 -25.790 -35.785 1.00 88.06 1144 ILE A N 1
ATOM 9013 C CA . ILE A 1 1144 ? 28.995 -25.556 -37.176 1.00 88.06 1144 ILE A CA 1
ATOM 9014 C C . ILE A 1 1144 ? 30.239 -25.614 -38.074 1.00 88.06 1144 ILE A C 1
ATOM 9016 O O . ILE A 1 1144 ? 31.338 -25.288 -37.625 1.00 88.06 1144 ILE A O 1
ATOM 9020 N N . VAL A 1 1145 ? 30.044 -25.928 -39.357 1.00 86.94 1145 VAL A N 1
ATOM 9021 C CA . VAL A 1 1145 ? 31.038 -25.695 -40.419 1.00 86.94 1145 VAL A CA 1
ATOM 9022 C C . VAL A 1 1145 ? 30.583 -24.472 -41.220 1.00 86.94 1145 VAL A C 1
ATOM 9024 O O . VAL A 1 1145 ? 29.583 -24.566 -41.941 1.00 86.94 1145 VAL A O 1
ATOM 9027 N N . PRO A 1 1146 ? 31.239 -23.305 -41.090 1.00 81.12 1146 PRO A N 1
ATOM 9028 C CA . PRO A 1 1146 ? 30.740 -22.073 -41.695 1.00 81.12 1146 PRO A CA 1
ATOM 9029 C C . PRO A 1 1146 ? 30.584 -22.109 -43.225 1.00 81.12 1146 PRO A C 1
ATOM 9031 O O . PRO A 1 1146 ? 29.673 -21.460 -43.743 1.00 81.12 1146 PRO A O 1
ATOM 9034 N N . SER A 1 1147 ? 31.393 -22.886 -43.955 1.00 80.50 1147 SER A N 1
ATOM 9035 C CA . SER A 1 1147 ? 31.303 -23.007 -45.421 1.00 80.50 1147 SER A CA 1
ATOM 9036 C C . SER A 1 1147 ? 29.999 -23.643 -45.916 1.00 80.50 1147 SER A C 1
ATOM 9038 O O . SER A 1 1147 ? 29.655 -23.516 -47.089 1.00 80.50 1147 SER A O 1
ATOM 9040 N N . TYR A 1 1148 ? 29.203 -24.254 -45.032 1.00 80.81 1148 TYR A N 1
ATOM 9041 C CA . TYR A 1 1148 ? 27.848 -24.708 -45.366 1.00 80.81 1148 TYR A CA 1
ATOM 9042 C C . TYR A 1 1148 ? 26.817 -23.576 -45.422 1.00 80.81 1148 TYR A C 1
ATOM 9044 O O . TYR A 1 1148 ? 25.731 -23.771 -45.968 1.00 80.81 1148 TYR A O 1
ATOM 9052 N N . PHE A 1 1149 ? 27.141 -22.401 -44.878 1.00 76.56 1149 PHE A N 1
ATOM 9053 C CA . PHE A 1 1149 ? 26.201 -21.291 -44.714 1.00 76.56 1149 PHE A CA 1
ATOM 9054 C C . PHE A 1 1149 ? 26.616 -20.018 -45.463 1.00 76.56 1149 PHE A C 1
ATOM 9056 O O . PHE A 1 1149 ? 25.772 -19.156 -45.696 1.00 76.56 1149 PHE A O 1
ATOM 9063 N N . THR A 1 1150 ? 27.884 -19.883 -45.866 1.00 76.06 1150 THR A N 1
ATOM 9064 C CA . THR A 1 1150 ? 28.393 -18.706 -46.591 1.00 76.06 1150 THR A CA 1
ATOM 9065 C C . THR A 1 1150 ? 29.423 -19.087 -47.658 1.00 76.06 1150 THR A C 1
ATOM 9067 O O . THR A 1 1150 ? 30.124 -20.085 -47.533 1.00 76.06 1150 THR A O 1
ATOM 9070 N N . ASN A 1 1151 ? 29.546 -18.247 -48.692 1.00 77.69 1151 ASN A N 1
ATOM 9071 C CA . ASN A 1 1151 ? 30.551 -18.367 -49.759 1.00 77.69 1151 ASN A CA 1
ATOM 9072 C C . ASN A 1 1151 ? 31.848 -17.586 -49.453 1.00 77.69 1151 ASN A C 1
ATOM 9074 O O . ASN A 1 1151 ? 32.614 -17.290 -50.367 1.00 77.69 1151 ASN A O 1
ATOM 9078 N N . SER A 1 1152 ? 32.056 -17.166 -48.202 1.00 77.75 1152 SER A N 1
ATOM 9079 C CA . SER A 1 1152 ? 33.247 -16.411 -47.794 1.00 77.75 1152 SER A CA 1
ATOM 9080 C C . SER A 1 1152 ? 34.452 -17.333 -47.581 1.00 77.75 1152 SER A C 1
ATOM 9082 O O . SER A 1 1152 ? 34.304 -18.420 -47.028 1.00 77.75 1152 SER A O 1
ATOM 9084 N N . ASP A 1 1153 ? 35.653 -16.874 -47.942 1.00 77.38 1153 ASP A N 1
ATOM 9085 C CA . ASP A 1 1153 ? 36.899 -17.641 -47.755 1.00 77.38 1153 ASP A CA 1
ATOM 9086 C C . ASP A 1 1153 ? 37.413 -17.583 -46.302 1.00 77.38 1153 ASP A C 1
ATOM 9088 O O . ASP A 1 1153 ? 38.129 -18.475 -45.837 1.00 77.38 1153 ASP A O 1
ATOM 9092 N N . SER A 1 1154 ? 37.052 -16.528 -45.561 1.00 83.12 1154 SER A N 1
ATOM 9093 C CA . SER A 1 1154 ? 37.365 -16.386 -44.139 1.00 83.12 1154 SER A CA 1
ATOM 9094 C C . SER A 1 1154 ? 36.277 -15.634 -43.370 1.00 83.12 1154 SER A C 1
ATOM 9096 O O . SER A 1 1154 ? 35.601 -14.755 -43.910 1.00 83.12 1154 SER A O 1
ATOM 9098 N N . LEU A 1 1155 ? 36.107 -15.977 -42.091 1.00 87.88 1155 LEU A N 1
ATOM 9099 C CA . LEU A 1 1155 ? 35.133 -15.358 -41.192 1.00 87.88 1155 LEU A CA 1
ATOM 9100 C C . LEU A 1 1155 ? 35.757 -15.041 -39.843 1.00 87.88 1155 LEU A C 1
ATOM 9102 O O . LEU A 1 1155 ? 36.645 -15.738 -39.363 1.00 87.88 1155 LEU A O 1
ATOM 9106 N N . LYS A 1 1156 ? 35.243 -14.012 -39.182 1.00 89.62 1156 LYS A N 1
ATOM 9107 C CA . LYS A 1 1156 ? 35.602 -13.678 -37.805 1.00 89.62 1156 LYS A CA 1
ATOM 9108 C C . LYS A 1 1156 ? 34.365 -13.744 -36.924 1.00 89.62 1156 LYS A C 1
ATOM 9110 O O . LYS A 1 1156 ? 33.376 -13.088 -37.245 1.00 89.62 1156 LYS A O 1
ATOM 9115 N N . LEU A 1 1157 ? 34.417 -14.499 -35.821 1.00 90.75 1157 LEU A N 1
ATOM 9116 C CA . LEU A 1 1157 ? 33.311 -14.510 -34.863 1.00 90.75 1157 LEU A CA 1
ATOM 9117 C C . LEU A 1 1157 ? 33.094 -13.096 -34.333 1.00 90.75 1157 LEU A C 1
ATOM 9119 O O . LEU A 1 1157 ? 34.036 -12.411 -33.934 1.00 90.75 1157 LEU A O 1
ATOM 9123 N N . ASN A 1 1158 ? 31.838 -12.682 -34.348 1.00 91.88 1158 ASN A N 1
ATOM 9124 C CA . ASN A 1 1158 ? 31.418 -11.379 -33.888 1.00 91.88 1158 ASN A CA 1
ATOM 9125 C C . ASN A 1 1158 ? 30.563 -11.488 -32.636 1.00 91.88 1158 ASN A C 1
ATOM 9127 O O . ASN A 1 1158 ? 30.710 -10.662 -31.736 1.00 91.88 1158 ASN A O 1
ATOM 9131 N N . SER A 1 1159 ? 29.626 -12.440 -32.578 1.00 94.12 1159 SER A N 1
ATOM 9132 C CA . SER A 1 1159 ? 28.669 -12.514 -31.468 1.00 94.12 1159 SER A CA 1
ATOM 9133 C C . SER A 1 1159 ? 28.038 -13.881 -31.271 1.00 94.12 1159 SER A C 1
ATOM 9135 O O . SER A 1 1159 ? 27.867 -14.639 -32.226 1.00 94.12 1159 SER A O 1
ATOM 9137 N N . VAL A 1 1160 ? 27.610 -14.118 -30.032 1.00 96.25 1160 VAL A N 1
ATOM 9138 C CA . VAL A 1 1160 ? 26.662 -15.172 -29.661 1.00 96.25 1160 VAL A CA 1
ATOM 9139 C C . VAL A 1 1160 ? 25.319 -14.510 -29.374 1.00 96.25 1160 VAL A C 1
ATOM 9141 O O . VAL A 1 1160 ? 25.263 -13.482 -28.691 1.00 96.25 1160 VAL A O 1
ATOM 9144 N N . VAL A 1 1161 ? 24.251 -15.066 -29.941 1.00 97.12 1161 VAL A N 1
ATOM 9145 C CA . VAL A 1 1161 ? 22.933 -14.430 -29.973 1.00 97.12 1161 VAL A CA 1
ATOM 9146 C C . VAL A 1 1161 ? 21.849 -15.396 -29.520 1.00 97.12 1161 VAL A C 1
ATOM 9148 O O . VAL A 1 1161 ? 21.829 -16.554 -29.932 1.00 97.12 1161 VAL A O 1
ATOM 9151 N N . ILE A 1 1162 ? 20.931 -14.890 -28.698 1.00 97.25 1162 ILE A N 1
ATOM 9152 C CA . ILE A 1 1162 ? 19.661 -15.530 -28.363 1.00 97.25 1162 ILE A CA 1
ATOM 9153 C C . ILE A 1 1162 ? 18.560 -14.701 -29.011 1.00 97.25 1162 ILE A C 1
ATOM 9155 O O . ILE A 1 1162 ? 18.369 -13.532 -28.667 1.00 97.25 1162 ILE A O 1
ATOM 9159 N N . LYS A 1 1163 ? 17.844 -15.303 -29.952 1.00 94.81 1163 LYS A N 1
ATOM 9160 C CA . LYS A 1 1163 ? 16.713 -14.687 -30.636 1.00 94.81 1163 LYS A CA 1
ATOM 9161 C C . LYS A 1 1163 ? 15.412 -15.260 -30.093 1.00 94.81 1163 LYS A C 1
ATOM 9163 O O . LYS A 1 1163 ? 15.243 -16.480 -30.047 1.00 94.81 1163 LYS A O 1
ATOM 9168 N N . GLN A 1 1164 ? 14.506 -14.378 -29.690 1.00 94.25 1164 GLN A N 1
ATOM 9169 C CA . GLN A 1 1164 ? 13.210 -14.781 -29.177 1.00 94.25 1164 GLN A CA 1
ATOM 9170 C C . GLN A 1 1164 ? 12.349 -15.403 -30.276 1.00 94.25 1164 GLN A C 1
ATOM 9172 O O . GLN A 1 1164 ? 12.340 -14.933 -31.414 1.00 94.25 1164 GLN A O 1
ATOM 9177 N N . THR A 1 1165 ? 11.611 -16.450 -29.922 1.00 89.62 1165 THR A N 1
ATOM 9178 C CA . THR A 1 1165 ? 10.581 -17.054 -30.775 1.00 89.62 1165 THR A CA 1
ATOM 9179 C C . THR A 1 1165 ? 9.198 -16.856 -30.160 1.00 89.62 1165 THR A C 1
ATOM 9181 O O . THR A 1 1165 ? 9.080 -16.518 -28.985 1.00 89.62 1165 THR A O 1
ATOM 9184 N N . GLU A 1 1166 ? 8.136 -17.100 -30.930 1.00 84.06 1166 GLU A N 1
ATOM 9185 C CA . GLU A 1 1166 ? 6.753 -17.034 -30.425 1.00 84.06 1166 GLU A CA 1
ATOM 9186 C C . GLU A 1 1166 ? 6.489 -18.013 -29.269 1.00 84.06 1166 GLU A C 1
ATOM 9188 O O . GLU A 1 1166 ? 5.699 -17.725 -28.375 1.00 84.06 1166 GLU A O 1
ATOM 9193 N N . LEU A 1 1167 ? 7.169 -19.164 -29.273 1.00 81.00 1167 LEU A N 1
ATOM 9194 C CA . LEU A 1 1167 ? 7.087 -20.185 -28.221 1.00 81.00 1167 LEU A CA 1
ATOM 9195 C C . LEU A 1 1167 ? 8.180 -20.019 -27.152 1.00 81.00 1167 LEU A C 1
ATOM 9197 O O . LEU A 1 1167 ? 8.282 -20.836 -26.238 1.00 81.00 1167 LEU A O 1
ATOM 9201 N N . GLY A 1 1168 ? 9.023 -18.999 -27.305 1.00 86.75 1168 GLY A N 1
ATOM 9202 C CA . GLY A 1 1168 ? 10.230 -18.775 -26.534 1.00 86.75 1168 GLY A CA 1
ATOM 9203 C C . GLY A 1 1168 ? 9.970 -18.103 -25.193 1.00 86.75 1168 GLY A C 1
ATOM 9204 O O . GLY A 1 1168 ? 9.180 -17.165 -25.089 1.00 86.75 1168 GLY A O 1
ATOM 9205 N N . ASN A 1 1169 ? 10.680 -18.532 -24.151 1.00 88.75 1169 ASN A N 1
ATOM 9206 C CA . ASN A 1 1169 ? 10.621 -17.882 -22.849 1.00 88.75 1169 ASN A CA 1
ATOM 9207 C C . ASN A 1 1169 ? 11.118 -16.436 -22.957 1.00 88.75 1169 ASN A C 1
ATOM 9209 O O . ASN A 1 1169 ? 12.204 -16.169 -23.475 1.00 88.75 1169 ASN A O 1
ATOM 9213 N N . ASN A 1 1170 ? 10.374 -15.512 -22.345 1.00 91.12 1170 ASN A N 1
ATOM 9214 C CA . ASN A 1 1170 ? 10.751 -14.098 -22.289 1.00 91.12 1170 ASN A CA 1
ATOM 9215 C C . ASN A 1 1170 ? 11.967 -13.843 -21.388 1.00 91.12 1170 ASN A C 1
ATOM 9217 O O . ASN A 1 1170 ? 12.456 -12.724 -21.340 1.00 91.12 1170 ASN A O 1
ATOM 9221 N N . SER A 1 1171 ? 12.441 -14.823 -20.618 1.00 93.44 1171 SER A N 1
ATOM 9222 C CA . SER A 1 1171 ? 13.644 -14.677 -19.797 1.00 93.44 1171 SER A CA 1
ATOM 9223 C C . SER A 1 1171 ? 14.323 -16.003 -19.517 1.00 93.44 1171 SER A C 1
ATOM 9225 O O . SER A 1 1171 ? 13.648 -17.019 -19.349 1.00 93.44 1171 SER A O 1
ATOM 9227 N N . GLY A 1 1172 ? 15.642 -15.957 -19.372 1.00 93.81 1172 GLY A N 1
ATOM 9228 C CA . GLY A 1 1172 ? 16.466 -17.118 -19.068 1.00 93.81 1172 GLY A CA 1
ATOM 9229 C C . GLY A 1 1172 ? 17.949 -16.768 -19.018 1.00 93.81 1172 GLY A C 1
ATOM 9230 O O . GLY A 1 1172 ? 18.332 -15.595 -18.955 1.00 93.81 1172 GLY A O 1
ATOM 9231 N N . ALA A 1 1173 ? 18.793 -17.797 -19.006 1.00 96.44 1173 ALA A N 1
ATOM 9232 C CA . ALA A 1 1173 ? 20.238 -17.626 -19.062 1.00 96.44 1173 ALA A CA 1
ATOM 9233 C C . ALA A 1 1173 ? 20.932 -18.877 -19.601 1.00 96.44 1173 ALA A C 1
ATOM 9235 O O . ALA A 1 1173 ? 20.785 -19.959 -19.031 1.00 96.44 1173 ALA A O 1
ATOM 9236 N N . ILE A 1 1174 ? 21.769 -18.698 -20.622 1.00 97.75 1174 ILE A N 1
ATOM 9237 C CA . ILE A 1 1174 ? 22.693 -19.738 -21.092 1.00 97.75 1174 ILE A CA 1
ATOM 9238 C C . ILE A 1 1174 ? 24.092 -19.506 -20.524 1.00 97.75 1174 ILE A C 1
ATOM 9240 O O . ILE A 1 1174 ? 24.441 -18.389 -20.129 1.00 97.75 1174 ILE A O 1
ATOM 9244 N N . TYR A 1 1175 ? 24.900 -20.564 -20.508 1.00 97.75 1175 TYR A N 1
ATOM 9245 C CA . TYR A 1 1175 ? 26.304 -20.495 -20.103 1.00 97.75 1175 TYR A CA 1
ATOM 9246 C C . TYR A 1 1175 ? 27.199 -20.958 -21.248 1.00 97.75 1175 TYR A C 1
ATOM 9248 O O . TYR A 1 1175 ? 26.886 -21.959 -21.887 1.00 97.75 1175 TYR A O 1
ATOM 9256 N N . LEU A 1 1176 ? 28.282 -20.229 -21.497 1.00 97.56 1176 LEU A N 1
ATOM 9257 C CA . LEU A 1 1176 ? 29.235 -20.418 -22.586 1.00 97.56 1176 LEU A CA 1
ATOM 9258 C C . LEU A 1 1176 ? 30.589 -20.825 -22.007 1.00 97.56 1176 LEU A C 1
ATOM 9260 O O . LEU A 1 1176 ? 31.079 -20.174 -21.084 1.00 97.56 1176 LEU A O 1
ATOM 9264 N N . ASP A 1 1177 ? 31.183 -21.879 -22.548 1.00 95.69 1177 ASP A N 1
ATOM 9265 C CA . ASP A 1 1177 ? 32.482 -22.394 -22.119 1.00 95.69 1177 ASP A CA 1
ATOM 9266 C C . ASP A 1 1177 ? 33.264 -22.940 -23.331 1.00 95.69 1177 ASP A C 1
ATOM 9268 O O . ASP A 1 1177 ? 32.662 -23.292 -24.350 1.00 95.69 1177 ASP A O 1
ATOM 9272 N N . ASP A 1 1178 ? 34.594 -22.981 -23.240 1.00 93.94 1178 ASP A N 1
ATOM 9273 C CA . ASP A 1 1178 ? 35.525 -23.531 -24.239 1.00 93.94 1178 ASP A CA 1
ATOM 9274 C C . ASP A 1 1178 ? 35.130 -23.287 -25.715 1.00 93.94 1178 ASP A C 1
ATOM 9276 O O . ASP A 1 1178 ? 34.814 -24.214 -26.477 1.00 93.94 1178 ASP A O 1
ATOM 9280 N N . LEU A 1 1179 ? 35.172 -22.020 -26.131 1.00 93.44 1179 LEU A N 1
ATOM 9281 C CA . LEU A 1 1179 ? 35.020 -21.608 -27.527 1.00 93.44 1179 LEU A CA 1
ATOM 9282 C C . LEU A 1 1179 ? 36.241 -22.055 -28.330 1.00 93.44 1179 LEU A C 1
ATOM 9284 O O . LEU A 1 1179 ? 37.372 -21.691 -27.999 1.00 93.44 1179 LEU A O 1
ATOM 9288 N N . GLN A 1 1180 ? 36.022 -22.832 -29.391 1.00 92.12 1180 GLN A N 1
ATOM 9289 C CA . GLN A 1 1180 ? 37.091 -23.561 -30.075 1.00 92.12 1180 GLN A CA 1
ATOM 9290 C C . GLN A 1 1180 ? 36.840 -23.782 -31.577 1.00 92.12 1180 GLN A C 1
ATOM 9292 O O . GLN A 1 1180 ? 35.696 -23.758 -32.036 1.00 92.12 1180 GLN A O 1
ATOM 9297 N N . SER A 1 1181 ? 37.916 -24.032 -32.331 1.00 89.69 1181 SER A N 1
ATOM 9298 C CA . SER A 1 1181 ? 37.883 -24.553 -33.709 1.00 89.69 1181 SER A CA 1
ATOM 9299 C C . SER A 1 1181 ? 38.553 -25.920 -33.825 1.00 89.69 1181 SER A C 1
ATOM 9301 O O . SER A 1 1181 ? 39.112 -26.412 -32.849 1.00 89.69 1181 SER A O 1
ATOM 9303 N N . ASP A 1 1182 ? 38.539 -26.507 -35.025 1.00 84.19 1182 ASP A N 1
ATOM 9304 C CA . ASP A 1 1182 ? 39.232 -27.760 -35.363 1.00 84.19 1182 ASP A CA 1
ATOM 9305 C C . ASP A 1 1182 ? 38.720 -28.953 -34.538 1.00 84.19 1182 ASP A C 1
ATOM 9307 O O . ASP A 1 1182 ? 39.466 -29.852 -34.144 1.00 84.19 1182 ASP A O 1
ATOM 9311 N N . ILE A 1 1183 ? 37.418 -28.931 -34.248 1.00 83.12 1183 ILE A N 1
ATOM 9312 C CA . ILE A 1 1183 ? 36.718 -29.973 -33.498 1.00 83.12 1183 ILE A CA 1
ATOM 9313 C C . ILE A 1 1183 ? 36.642 -31.227 -34.372 1.00 83.12 1183 ILE A C 1
ATOM 9315 O O . ILE A 1 1183 ? 36.170 -31.167 -35.501 1.00 83.12 1183 ILE A O 1
ATOM 9319 N N . VAL A 1 1184 ? 37.043 -32.388 -33.845 1.00 74.12 1184 VAL A N 1
ATOM 9320 C CA . VAL A 1 1184 ? 36.837 -33.668 -34.542 1.00 74.12 1184 VAL A CA 1
ATOM 9321 C C . VAL A 1 1184 ? 35.710 -34.433 -33.865 1.00 74.12 1184 VAL A C 1
ATOM 9323 O O . VAL A 1 1184 ? 35.880 -34.975 -32.769 1.00 74.12 1184 VAL A O 1
ATOM 9326 N N . LEU A 1 1185 ? 34.560 -34.508 -34.533 1.00 66.00 1185 LEU A N 1
ATOM 9327 C CA . LEU A 1 1185 ? 33.463 -35.387 -34.138 1.00 66.00 1185 LEU A CA 1
ATOM 9328 C C . LEU A 1 1185 ? 33.787 -36.820 -34.579 1.00 66.00 1185 LEU A C 1
ATOM 9330 O O . LEU A 1 1185 ? 33.911 -37.108 -35.771 1.00 66.00 1185 LEU A O 1
ATOM 9334 N N . ILE A 1 1186 ? 33.926 -37.746 -33.625 1.00 61.47 1186 ILE A N 1
ATOM 9335 C CA . ILE A 1 1186 ? 34.133 -39.163 -33.949 1.00 61.47 1186 ILE A CA 1
ATOM 9336 C C . ILE A 1 1186 ? 32.764 -39.757 -34.289 1.00 61.47 1186 ILE A C 1
ATOM 9338 O O . ILE A 1 1186 ? 32.074 -40.306 -33.428 1.00 61.47 1186 ILE A O 1
ATOM 9342 N N . LEU A 1 1187 ? 32.371 -39.645 -35.560 1.00 49.78 1187 LEU A N 1
ATOM 9343 C CA . LEU A 1 1187 ? 31.166 -40.292 -36.073 1.00 49.78 1187 LEU A CA 1
ATOM 9344 C C . LEU A 1 1187 ? 31.273 -41.803 -35.852 1.00 49.78 1187 LEU A C 1
ATOM 9346 O O . LEU A 1 1187 ? 32.185 -42.469 -36.347 1.00 49.78 1187 LEU A O 1
ATOM 9350 N N . SER A 1 1188 ? 30.336 -42.359 -35.088 1.00 42.66 1188 SER A N 1
ATOM 9351 C CA . SER A 1 1188 ? 30.198 -43.803 -34.974 1.00 42.66 1188 SER A CA 1
ATOM 9352 C C . SER A 1 1188 ? 29.277 -44.314 -36.077 1.00 42.66 1188 SER A C 1
ATOM 9354 O O . SER A 1 1188 ? 28.264 -43.699 -36.383 1.00 42.66 1188 SER A O 1
ATOM 9356 N N . VAL A 1 1189 ? 29.641 -45.443 -36.686 1.00 39.00 1189 VAL A N 1
ATOM 9357 C CA . VAL A 1 1189 ? 29.051 -46.021 -37.914 1.00 39.00 1189 VAL A CA 1
ATOM 9358 C C . VAL A 1 1189 ? 27.564 -46.437 -37.777 1.00 39.00 1189 VAL A C 1
ATOM 9360 O O . VAL A 1 1189 ? 27.022 -47.073 -38.671 1.00 39.00 1189 VAL A O 1
ATOM 9363 N N . ASN A 1 1190 ? 26.857 -46.058 -36.707 1.00 39.41 1190 ASN A N 1
ATOM 9364 C CA . ASN A 1 1190 ? 25.485 -46.503 -36.434 1.00 39.41 1190 ASN A CA 1
ATOM 9365 C C . ASN A 1 1190 ? 24.401 -45.409 -36.419 1.00 39.41 1190 ASN A C 1
ATOM 9367 O O . ASN A 1 1190 ? 23.238 -45.766 -36.267 1.00 39.41 1190 ASN A O 1
ATOM 9371 N N . ASP A 1 1191 ? 24.712 -44.132 -36.659 1.00 35.03 1191 ASP A N 1
ATOM 9372 C CA . ASP A 1 1191 ? 23.699 -43.051 -36.622 1.00 35.03 1191 ASP A CA 1
ATOM 9373 C C . ASP A 1 1191 ? 22.930 -42.846 -37.947 1.00 35.03 1191 ASP A C 1
ATOM 9375 O O . ASP A 1 1191 ? 22.337 -41.799 -38.186 1.00 35.03 1191 ASP A O 1
ATOM 9379 N N . SER A 1 1192 ? 22.894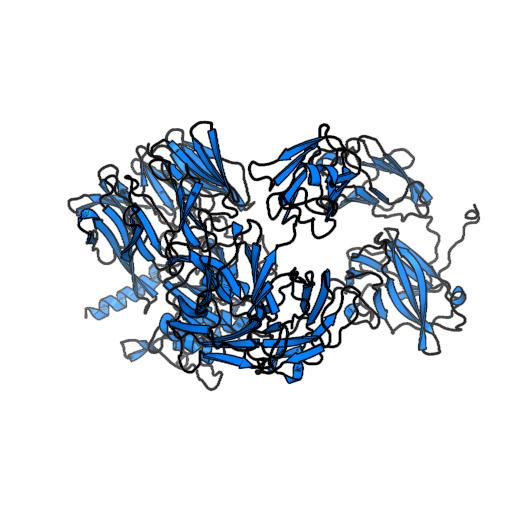 -43.863 -38.816 1.00 29.20 1192 SER A N 1
ATOM 9380 C CA . SER A 1 1192 ? 21.974 -43.905 -39.962 1.00 29.20 1192 SER A CA 1
ATOM 9381 C C . SER A 1 1192 ? 20.847 -44.904 -39.702 1.00 29.20 1192 SER A C 1
ATOM 9383 O O . SER A 1 1192 ? 20.862 -46.017 -40.230 1.00 29.20 1192 SER A O 1
ATOM 9385 N N . LYS A 1 1193 ? 19.883 -44.520 -38.857 1.00 28.55 1193 LYS A N 1
ATOM 9386 C CA . LYS A 1 1193 ? 18.518 -45.067 -38.861 1.00 28.55 1193 LYS A CA 1
ATOM 9387 C C . LYS A 1 1193 ? 17.537 -44.220 -38.072 1.00 28.55 1193 LYS A C 1
ATOM 9389 O O . LYS A 1 1193 ? 17.848 -43.919 -36.901 1.00 28.55 1193 LYS A O 1
#

Secondary structure (DSSP, 8-state):
-HHHHHHHHHHHHHHHHHHHS-S--EEEEEEETTEEEEEETTS-EEEEEETTEEEEEEE-TTTTTT-EE-TTS-EEEEEEE-TTT--EEEEEEETTTTEEEESS--BS-B---EE-TT--EEEEETTEEEEEETTEEEEEE-SS--S--EEPTTSSEEEEE-TTS-EEEEETTT--EEE-S-SSS-EEEEEE-TTSSEEEEEETTSEEEEEETTTTEEEEEEE-EEEEE-TTSSEEEEEEEEEETTTTEEEEEEEEEEETTTTEEEE----TT-BEEEEEE-TTS-EEEEETTTTEEEEE-TTS-EEEEEE--SPPP---SSS-TTSS-GGGSTT-TT-----TTTTSS-SSGGGG-TTT----GGG-HHHHHHHHHHHHTT-S----EEETTEEESSHHHHHS--EETTEE----EE-TTSSEES-SHHHHHHHSSS-HHHHHHHHHHHTT-B--EES---HHHHHHHHHTT--EEEEESSSSSSEEEEEEEEETTTTEEEEE-TT--GGGSSTTSSS--TTEEEE-TT--SSSPB---EEEEEE-B--SS--EEEEESPTTEEEE-TT---EEEESS-B-GGGTTTSEEEE-TTSPBPPEEEE-TTGGGTEEEEEESSPPPTT-EEEEEE-S-PBBTTSPBP-S-EEEEEEE-------EEEEE--S--TTEEEEEESB-TTT-EEEEESSS-SSSS-EEEEEEEB-SSS--EEEEEEEEEEEEP--TTEEEEEEEEEES--PEEEEEEE-TTS-EEEEEEEE---EEEEEEEEEGGGSTT-S-EEEEEEEEE--TTS-SEEEEEEEEEEEEEPPB-EEEEESPTTEEEE-TTPPEEEEESS-B-HHHHHHHEEEES---EEEEE-TTS-EEEEEESSPPPTT-EEEEEE-TT-BBTT-PBBSS-EEEEEEEPPSS--EEEEESPTTEEEE-SSPPEEEEESS-B-GGG-TTTEEEEETT-PBPPEEEE-TTGGGTEEEEEESSPPPTT-EEEEEE-TT-BBTTS-B-SS-EEEEEEEPP--EE--EEEE--SS-SSPPPGGGSTT-BSB-TTT-EEEEESSS-SSSS-EEEEEEEBSSTT-EEEEE---PPPEETTS-EEEEEEEE---PEEEEEEEETTSPEEEEEEEE---EEEEEEEE-GGGT---SEEEEEEEEEE--TTS-SEEEEEEEEEEES-EE---TT---

pLDDT: mean 85.9, std 13.37, range [23.33, 98.12]